Protein AF-A0A9D0KI99-F1 (afdb_monomer_lite)

Radius of gyration: 31.95 Å; chains: 1; bounding box: 90×60×96 Å

Sequence (1037 aa):
MAAYDTEAFVSQLVASAHASVQFALSCLAPAGTGPDGQVARTLRAVSTFVDPDGCVMHWHDFGDLEGPGWAANALGGALLLARWGHYVGSQAVSDQALALCDHILDDGFVRDDGFVWPYWDLAAGRFCANYTHNNTWLCPGSLAQVGVQMLALAEFLEATDGDPLRPQRLRGAAQALGGWLQRHVPRLENGWVPRRITLTGEPHPLTPEGGADPVFDHSGDGLFLLDLWARLGTSGDACARRAASTLGDAFVAAGGFWGSLNHDTYDDHENVAYAVAFRVLRDAGARLGRAAWRDFAYRVALPAMKRFRMSQDRHGVVTRGLFWMEPSWNTAYLWENAEVAQAHLEAWLETGDVAARDVALAVLATLAHHHCGARGFLTEGVDWDNHVGQRHHVDFATYGAIRYTEPLLNNLHLVGPTLTYLEAMGAGPPQELELAHSLATLAPLPKAAPAVHHLRETPLRMLLRLYYPVIADDASFEAALDFAQQAGLDGVLLFEASYDVDPALLTLDVLEERFRRLREVVPRVRARGLEVHINVMITMGHVDDGGGYPEDFDFQFLVDEYGHSSRSTACPLDPGFLRYVSRLYHMAASCGADVVWVDDDVRFLGHDVSGMTCFCPLHLRAMSERTGRAWTREALVAALRDDEMSASLRQTWFDLQEEAMERLARTIEHAVHEVAPTQAIGLMTVGTVVHGAEGRRVDRLLRVLSGADHEPVVRPGAGFWHDWEPAAVLAKTEDVARQVAYLGDDARVVAEIENHPYTPFQKSYRLLALEMALNILAGTHDLSLNVFSGSHGFRGDDVGMGDFLLSQRPFLTALRAARAGKRRVGVGVEAREDVARTMHLAGRSLDAWKARRPWEIALARFGLPVGRLYDAPHLLNGDVVYSDRYALESMVQEGMVLTPCAVWGLLEQGWGDRLGVTDVRLAPRDVNERFTDHPLNGLHGQVVLPVRHYYGVLHPYAYALAAGTGAQVLSQWQDLGGVFRGVAAAALTLPNGARVGLLPFEIQTVSPALLQVARRDQWAALLTWVARRPLPVRVLE

Foldseek 3Di:
DPPCPDPLNLLLLLLLLLLLLLLLLVQKDAPDAPPVRDGHQAIWGVWLKAFLVNHFLVLDLRRQKAACFPSNNLLLLLQLQLLVCVQQVNPPSNSNSVRSLVCQLPVPQQDPQLHGFRIQGNVVRGTAADSNRHQFKHFLLRSLVSLVSLQSSLVVCVVRPDDNPSSVSSPVSSVSNLVQSLVQWDADPLLATFRMAGPNNHQ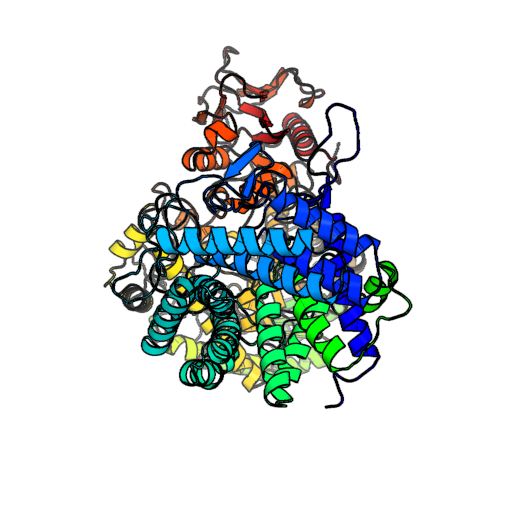DQAAPVGHGAQLGRQELSRLSNLQSLLVVVLVPPVSSLVSNVSNLVSQVVVLHRAFHNDRNDHDSHWLLSLLSQLVSLCVSCVSNVPVSSNVSNVVRSLVSSVVQADCDQAQQALRHLFGATDDLGGWGFQLSLLSQLQSLLVCCVVPVPVVSNVSSSSSSSSQLLQFDDLSSFGAGTWFRQQSVHQLQADVSFSTAGGRMGRSSGRSNSNSVSSSSVCVVVVPGDDPDSDSVVSCVSSVPRDRTDPLLPLPDQDFAAEEEEAFQQQLVDPVLVVVVLVLCVLLVGQAYEYELHDPVPAAQDDDPVSLLVSLVSLLVCQVVRVVSNHAYEYEHAHLFGAAPPPRQDCVVADAAAAAFLVGDGDSRGGFLLTPRSLVVNLSNLLSRLLSPHQEYEYHQADAQADYHDHHGDHQDPSLQVQLCVVVVHRDDSNRLQVQLQDLVRPLPPLVSSLVVLQVSLLSSLLSSQCSNCVRPVAHAYEYEHAFLLRLLLSLHQVQVSQCSNRDDNGQREYEYHHDDQFVPPLLCLLSSLVRLLQVVLSHGSSYQYEYEQHNPVQDCHGYPLVSSLVSLLSNLLSPHRYYYDHRHHNPHRRDCPCVPVSVSSSVSSVVSSVSNVVNPPDFFAFEAEADDSRLLSQFNQVSPGSSCSSPFDAVSSVCVLLQGGYGHHPHPQYEYAARSLRPDSSSVSSNLQQFYEYELNSVVNCVVVVCCVQQQWDDKAFFDLQWWKFFDPDCLLPPRHGPTADCNVVCVAFRFMATDGHPPWQKDQGIFIAGPVRDTGHGQKIWTQGPVRGIYIYHGGRGNHDDPSCRDNSNSSSVQSSRCVRSVHHTPDGDPD

pLDDT: mean 91.51, std 9.12, range [38.41, 98.75]

Structure (mmCIF, N/CA/C/O backbone):
data_AF-A0A9D0KI99-F1
#
_entry.id   AF-A0A9D0KI99-F1
#
loop_
_atom_site.group_PDB
_atom_site.id
_atom_site.type_symbol
_atom_site.label_atom_id
_atom_site.label_alt_id
_atom_site.label_comp_id
_atom_site.label_asym_id
_atom_site.label_entity_id
_atom_site.label_seq_id
_atom_site.pdbx_PDB_ins_code
_atom_site.Cartn_x
_atom_site.Cartn_y
_atom_site.Cartn_z
_atom_site.occupancy
_atom_site.B_iso_or_equiv
_atom_site.auth_seq_id
_atom_site.auth_comp_id
_atom_site.auth_asym_id
_atom_site.auth_atom_id
_atom_site.pdbx_PDB_model_num
ATOM 1 N N . MET A 1 1 ? -35.752 -10.781 1.671 1.00 41.41 1 MET A N 1
ATOM 2 C CA . MET A 1 1 ? -36.297 -11.646 2.744 1.00 41.41 1 MET A CA 1
ATOM 3 C C . MET A 1 1 ? -35.565 -12.982 2.893 1.00 41.41 1 MET A C 1
ATOM 5 O O . MET A 1 1 ? -35.189 -13.267 4.009 1.00 41.41 1 MET A O 1
ATOM 9 N N . ALA A 1 2 ? -35.302 -13.788 1.853 1.00 52.75 2 ALA A N 1
ATOM 10 C CA . ALA A 1 2 ? -34.790 -15.161 2.058 1.00 52.75 2 ALA A CA 1
ATOM 11 C C . ALA A 1 2 ? -33.271 -15.333 2.333 1.00 52.75 2 ALA A C 1
ATOM 13 O O . ALA A 1 2 ? -32.870 -16.425 2.712 1.00 52.75 2 ALA A O 1
ATOM 14 N N . ALA A 1 3 ? -32.418 -14.317 2.133 1.00 62.88 3 ALA A N 1
ATOM 15 C CA . ALA A 1 3 ? -30.957 -14.504 2.191 1.00 62.88 3 ALA A CA 1
ATOM 16 C C . ALA A 1 3 ? -30.366 -14.509 3.616 1.00 62.88 3 ALA A C 1
ATOM 18 O O . ALA A 1 3 ? -29.435 -15.262 3.879 1.00 62.88 3 ALA A O 1
ATOM 19 N N . TYR A 1 4 ? -30.910 -13.696 4.528 1.00 71.88 4 TYR A N 1
ATOM 20 C CA . TYR A 1 4 ? -30.312 -13.454 5.848 1.00 71.88 4 TYR A CA 1
ATOM 21 C C . TYR A 1 4 ? -31.036 -14.142 7.015 1.00 71.88 4 TYR A C 1
ATOM 23 O O . TYR A 1 4 ? -30.500 -14.213 8.107 1.00 71.88 4 TYR A O 1
ATOM 31 N N . ASP A 1 5 ? -32.223 -14.710 6.801 1.00 67.38 5 ASP A N 1
ATOM 32 C CA . ASP A 1 5 ? -32.999 -15.375 7.861 1.00 67.38 5 ASP A CA 1
ATOM 33 C C . ASP A 1 5 ? -32.804 -16.911 7.824 1.00 67.38 5 ASP A C 1
ATOM 35 O O . ASP A 1 5 ? -33.739 -17.680 8.044 1.00 67.38 5 ASP A O 1
ATOM 39 N N . THR A 1 6 ? -31.595 -17.372 7.478 1.00 81.56 6 THR A N 1
ATOM 40 C CA . THR A 1 6 ? -31.244 -18.804 7.434 1.00 81.56 6 THR A CA 1
ATOM 41 C C . THR A 1 6 ? -30.417 -19.205 8.653 1.00 81.56 6 THR A C 1
ATOM 43 O O . THR A 1 6 ? -29.614 -18.421 9.154 1.00 81.56 6 THR A O 1
ATOM 46 N N . GLU A 1 7 ? -30.565 -20.451 9.107 1.00 84.31 7 GLU A N 1
ATOM 47 C CA . GLU A 1 7 ? -29.771 -21.008 10.214 1.00 84.31 7 GLU A CA 1
ATOM 48 C C . GLU A 1 7 ? -28.260 -20.922 9.935 1.00 84.31 7 GLU A C 1
ATOM 50 O O . GLU A 1 7 ? -27.482 -20.564 10.815 1.00 84.31 7 GLU A O 1
ATOM 55 N N . ALA A 1 8 ? -27.854 -21.139 8.679 1.00 86.56 8 ALA A N 1
ATOM 56 C CA . ALA A 1 8 ? -26.467 -20.998 8.242 1.00 86.56 8 ALA A CA 1
ATOM 57 C C . ALA A 1 8 ? -25.937 -19.562 8.402 1.00 86.56 8 ALA A C 1
ATOM 59 O O . ALA A 1 8 ? -24.809 -19.369 8.849 1.00 86.56 8 ALA A O 1
ATOM 60 N N . PHE A 1 9 ? -26.751 -18.551 8.080 1.00 90.19 9 PHE A N 1
ATOM 61 C CA . PHE A 1 9 ? -26.357 -17.152 8.234 1.00 90.19 9 PHE A CA 1
ATOM 62 C C . PHE A 1 9 ? -26.218 -16.753 9.707 1.00 90.19 9 PHE A C 1
ATOM 64 O O . PHE A 1 9 ? -25.232 -16.129 10.091 1.00 90.19 9 PHE A O 1
ATOM 71 N N . VAL A 1 10 ? -27.165 -17.171 10.552 1.00 91.12 10 VAL A N 1
ATOM 72 C CA . VAL A 1 10 ? -27.075 -16.969 12.007 1.00 91.12 10 VAL A CA 1
ATOM 73 C C . VAL A 1 10 ? -25.814 -17.638 12.562 1.00 91.12 10 VAL A C 1
ATOM 75 O O . VAL A 1 10 ? -25.076 -17.012 13.321 1.00 91.12 10 VAL A O 1
ATOM 78 N N . SER A 1 11 ? -25.515 -18.867 12.125 1.00 91.06 11 SER A N 1
ATOM 79 C CA . SER A 1 11 ? -24.289 -19.581 12.497 1.00 91.06 11 SER A CA 1
ATOM 80 C C . SER A 1 11 ? -23.024 -18.821 12.085 1.00 91.06 11 SER A C 1
ATOM 82 O O . SER A 1 11 ? -22.079 -18.750 12.867 1.00 91.06 11 SER A O 1
ATOM 84 N N . GLN A 1 12 ? -23.003 -18.213 10.894 1.00 93.75 12 GLN A N 1
ATOM 85 C CA . GLN A 1 12 ? -21.885 -17.385 10.428 1.00 93.75 12 GLN A CA 1
ATOM 86 C C . GLN A 1 12 ? -21.680 -16.146 11.312 1.00 93.75 12 GLN A C 1
ATOM 88 O O . GLN A 1 12 ? -20.547 -15.858 11.701 1.00 93.75 12 GLN A O 1
ATOM 93 N N . LEU A 1 13 ? -22.756 -15.424 11.649 1.00 95.25 13 LEU A N 1
ATOM 94 C CA . LEU A 1 13 ? -22.675 -14.242 12.513 1.00 95.25 13 LEU A CA 1
ATOM 95 C C . LEU A 1 13 ? -22.155 -14.595 13.908 1.00 95.25 13 LEU A C 1
ATOM 97 O O . LEU A 1 13 ? -21.261 -13.924 14.426 1.00 95.25 13 LEU A O 1
ATOM 101 N N . VAL A 1 14 ? -22.677 -15.676 14.496 1.00 95.50 14 VAL A N 1
ATOM 102 C CA . VAL A 1 14 ? -22.216 -16.151 15.804 1.00 95.50 14 VAL A CA 1
ATOM 103 C C . VAL A 1 14 ? -20.756 -16.591 15.739 1.00 95.50 14 VAL A C 1
ATOM 105 O O . VAL A 1 14 ? -19.986 -16.229 16.625 1.00 95.50 14 VAL A O 1
ATOM 108 N N . ALA A 1 15 ? -20.347 -17.315 14.693 1.00 95.88 15 ALA A N 1
ATOM 109 C CA . ALA A 1 15 ? -18.960 -17.734 14.509 1.00 95.88 15 ALA A CA 1
ATOM 110 C C . ALA A 1 15 ? -18.000 -16.536 14.432 1.00 95.88 15 ALA A C 1
ATOM 112 O O . ALA A 1 15 ? -16.971 -16.547 15.106 1.00 95.88 15 ALA A O 1
ATOM 113 N N . SER A 1 16 ? -18.356 -15.500 13.665 1.00 97.50 16 SER A N 1
ATOM 114 C CA . SER A 1 16 ? -17.561 -14.273 13.526 1.00 97.50 16 SER A CA 1
ATOM 115 C C . SER A 1 16 ? -17.423 -13.532 14.859 1.00 97.50 16 SER A C 1
ATOM 117 O O . SER A 1 16 ? -16.309 -13.325 15.340 1.00 97.50 16 SER A O 1
ATOM 119 N N . ALA A 1 17 ? -18.542 -13.241 15.532 1.00 97.75 17 ALA A N 1
ATOM 120 C CA . ALA A 1 17 ? -18.521 -12.584 16.838 1.00 97.75 17 ALA A CA 1
ATOM 121 C C . ALA A 1 17 ? -17.759 -13.407 17.894 1.00 97.75 17 ALA A C 1
ATOM 123 O O . ALA A 1 17 ? -16.964 -12.857 18.656 1.00 97.75 17 ALA A O 1
ATOM 124 N N . HIS A 1 18 ? -17.941 -14.732 17.913 1.00 97.50 18 HIS A N 1
ATOM 125 C CA . HIS A 1 18 ? -17.237 -15.605 18.848 1.00 97.50 18 HIS A CA 1
ATOM 126 C C . HIS A 1 18 ? -15.724 -15.627 18.596 1.00 97.50 18 HIS A C 1
ATOM 128 O O . HIS A 1 18 ? -14.952 -15.541 19.549 1.00 97.50 18 HIS A O 1
ATOM 134 N N . ALA A 1 19 ? -15.287 -15.726 17.336 1.00 97.69 19 ALA A N 1
ATOM 135 C CA . ALA A 1 19 ? -13.868 -15.709 16.983 1.00 97.69 19 ALA A CA 1
ATOM 136 C C . ALA A 1 19 ? -13.196 -14.400 17.428 1.00 97.69 19 ALA A C 1
ATOM 138 O O . ALA A 1 19 ? -12.150 -14.441 18.077 1.00 97.69 19 ALA A O 1
ATOM 139 N N . SER A 1 20 ? -13.857 -13.264 17.187 1.00 98.25 20 SER A N 1
ATOM 140 C CA . SER A 1 20 ? -13.411 -11.951 17.659 1.00 98.25 20 SER A CA 1
ATOM 141 C C . SER A 1 20 ? -13.295 -11.867 19.180 1.00 98.25 20 SER A C 1
ATOM 143 O O . SER A 1 20 ? -12.293 -11.367 19.693 1.00 98.25 20 SER A O 1
ATOM 145 N N . VAL A 1 21 ? -14.282 -12.386 19.919 1.00 98.38 21 VAL A N 1
ATOM 146 C CA . VAL A 1 21 ? -14.247 -12.430 21.391 1.00 98.38 21 VAL A CA 1
ATOM 147 C C . VAL A 1 21 ? -13.056 -13.243 21.892 1.00 98.38 21 VAL A C 1
ATOM 149 O O . VAL A 1 21 ? -12.339 -12.786 22.781 1.00 98.38 21 VAL A O 1
ATOM 152 N N . GLN A 1 22 ? -12.814 -14.424 21.319 1.00 97.88 22 GLN A N 1
ATOM 153 C CA . GLN A 1 22 ? -11.682 -15.263 21.720 1.00 97.88 22 GLN A CA 1
ATOM 154 C C . GLN A 1 22 ? -10.341 -14.586 21.432 1.00 97.88 22 GLN A C 1
ATOM 156 O O . GLN A 1 22 ? -9.446 -14.636 22.277 1.00 97.88 22 GLN A O 1
ATOM 161 N N . PHE A 1 23 ? -10.212 -13.904 20.289 1.00 98.38 23 PHE A N 1
ATOM 162 C CA . PHE A 1 23 ? -9.008 -13.139 19.980 1.00 98.38 23 PHE A CA 1
ATOM 163 C C . PHE A 1 23 ? -8.761 -12.042 21.020 1.00 98.38 23 PHE A C 1
ATOM 165 O O . PHE A 1 23 ? -7.683 -12.004 21.615 1.00 98.38 23 PHE A O 1
ATOM 172 N N . ALA A 1 24 ? -9.783 -11.226 21.309 1.00 98.12 24 ALA A N 1
ATOM 173 C CA . ALA A 1 24 ? -9.705 -10.136 22.277 1.00 98.12 24 ALA A CA 1
ATOM 174 C C . ALA A 1 24 ? -9.298 -10.625 23.677 1.00 98.12 24 ALA A C 1
ATOM 176 O O . ALA A 1 24 ? -8.390 -10.060 24.285 1.00 98.12 24 ALA A O 1
ATOM 177 N N . LEU A 1 25 ? -9.906 -11.715 24.163 1.00 97.88 25 LEU A N 1
ATOM 178 C CA . LEU A 1 25 ? -9.544 -12.340 25.444 1.00 97.88 25 LEU A CA 1
ATOM 179 C C . LEU A 1 25 ? -8.091 -12.831 25.453 1.00 97.88 25 LEU A C 1
ATOM 181 O O . LEU A 1 25 ? -7.395 -12.716 26.459 1.00 97.88 25 LEU A O 1
ATOM 185 N N . SER A 1 26 ? -7.609 -13.341 24.319 1.00 96.81 26 SER A N 1
ATOM 186 C CA . SER A 1 26 ? -6.235 -13.827 24.173 1.00 96.81 26 SER A CA 1
ATOM 187 C C . SER A 1 26 ? -5.174 -12.714 24.167 1.00 96.81 26 SER A C 1
ATOM 189 O O . SER A 1 26 ? -3.981 -13.007 24.291 1.00 96.81 26 SER A O 1
ATOM 191 N N . CYS A 1 27 ? -5.620 -11.460 24.052 1.00 97.38 27 CYS A N 1
ATOM 192 C CA . CYS A 1 27 ? -4.831 -10.233 24.127 1.00 97.38 27 CYS A CA 1
ATOM 193 C C . CYS A 1 27 ? -4.985 -9.518 25.482 1.00 97.38 27 CYS A C 1
ATOM 195 O O . CYS A 1 27 ? -4.596 -8.357 25.608 1.00 97.38 27 CYS A O 1
ATOM 197 N N . LEU A 1 28 ? -5.543 -10.178 26.502 1.00 96.56 28 LEU A N 1
ATOM 198 C CA . LEU A 1 28 ? -5.566 -9.664 27.870 1.00 96.56 28 LEU A CA 1
ATOM 199 C C . LEU A 1 28 ? -4.416 -10.249 28.697 1.00 96.56 28 LEU A C 1
ATOM 201 O O . LEU A 1 28 ? -4.047 -11.416 28.559 1.00 96.56 28 LEU A O 1
ATOM 205 N N . ALA A 1 29 ? -3.868 -9.440 29.598 1.00 93.69 29 ALA A N 1
ATOM 206 C CA . ALA A 1 29 ? -2.840 -9.838 30.549 1.00 93.69 29 ALA A CA 1
ATOM 207 C C . ALA A 1 29 ? -3.132 -9.287 31.956 1.00 93.69 29 ALA A C 1
ATOM 209 O O . ALA A 1 29 ? -3.818 -8.274 32.095 1.00 93.69 29 ALA A O 1
ATOM 210 N N . PRO A 1 30 ? -2.603 -9.915 33.022 1.00 91.69 30 PRO A N 1
ATOM 211 C CA . PRO A 1 30 ? -2.730 -9.391 34.380 1.00 91.69 30 PRO A CA 1
ATOM 212 C C . PRO A 1 30 ? -2.085 -8.000 34.516 1.00 91.69 30 PRO A C 1
ATOM 214 O O . PRO A 1 30 ? -0.952 -7.797 34.074 1.00 91.69 30 PRO A O 1
ATOM 217 N N . ALA A 1 31 ? -2.764 -7.052 35.172 1.00 82.25 31 ALA A N 1
ATOM 218 C CA . ALA A 1 31 ? -2.294 -5.662 35.287 1.00 82.25 31 ALA A CA 1
ATOM 219 C C . ALA A 1 31 ? -1.150 -5.437 36.313 1.00 82.25 31 ALA A C 1
ATOM 221 O O . ALA A 1 31 ? -0.712 -4.307 36.524 1.00 82.25 31 ALA A O 1
ATOM 222 N N . GLY A 1 32 ? -0.597 -6.502 36.913 1.00 67.94 32 GLY A N 1
ATOM 223 C CA . GLY A 1 32 ? 0.569 -6.447 37.806 1.00 67.94 32 GLY A CA 1
ATOM 224 C C . GLY A 1 32 ? 0.960 -7.802 38.419 1.00 67.94 32 GLY A C 1
ATOM 225 O O . GLY A 1 32 ? 0.302 -8.817 38.201 1.00 67.94 32 GLY A O 1
ATOM 226 N N . THR A 1 33 ? 2.030 -7.824 39.222 1.00 50.00 33 THR A N 1
ATOM 227 C CA . THR A 1 33 ? 2.360 -8.919 40.157 1.00 50.00 33 THR A CA 1
ATOM 228 C C . THR A 1 33 ? 2.338 -8.358 41.572 1.00 50.00 33 THR A C 1
ATOM 230 O O . THR A 1 33 ? 3.091 -7.427 41.863 1.00 50.00 33 THR A O 1
ATOM 233 N N . GLY A 1 34 ? 1.495 -8.895 42.458 1.00 44.31 34 GLY A N 1
ATOM 234 C CA . GLY A 1 34 ? 1.513 -8.483 43.861 1.00 44.31 34 GLY A CA 1
ATOM 235 C C . GLY A 1 34 ? 2.890 -8.748 44.497 1.00 44.31 34 GLY A C 1
ATOM 236 O O . GLY A 1 34 ? 3.564 -9.696 44.083 1.00 44.31 34 GLY A O 1
ATOM 237 N N . PRO A 1 35 ? 3.312 -7.973 45.516 1.00 38.41 35 PRO A N 1
ATOM 238 C CA . PRO A 1 35 ? 4.598 -8.163 46.201 1.00 38.41 35 PRO A CA 1
ATOM 239 C C . PRO A 1 35 ? 4.802 -9.574 46.792 1.00 38.41 35 PRO A C 1
ATOM 241 O O . PRO A 1 35 ? 5.939 -9.969 47.031 1.00 38.41 35 PRO A O 1
ATOM 244 N N . ASP A 1 36 ? 3.725 -10.356 46.936 1.00 45.22 36 ASP A N 1
ATOM 245 C CA . ASP A 1 36 ? 3.725 -11.719 47.483 1.00 45.22 36 ASP A CA 1
ATOM 246 C C . ASP A 1 36 ? 3.518 -12.828 46.424 1.00 45.22 36 ASP A C 1
ATOM 248 O O . ASP A 1 36 ? 3.255 -13.979 46.772 1.00 45.22 36 ASP A O 1
ATOM 252 N N . GLY A 1 37 ? 3.579 -12.511 45.124 1.00 43.31 37 GLY A N 1
ATOM 253 C CA . GLY A 1 37 ? 3.364 -13.500 44.056 1.00 43.31 37 GLY A CA 1
ATOM 254 C C . GLY A 1 37 ? 1.913 -13.990 43.910 1.00 43.31 37 GLY A C 1
ATOM 255 O O . GLY A 1 37 ? 1.679 -15.022 43.282 1.00 43.31 37 GLY A O 1
ATOM 256 N N . GLN A 1 38 ? 0.928 -13.272 44.467 1.00 46.31 38 GLN A N 1
ATOM 257 C CA . GLN A 1 38 ? -0.490 -13.512 44.172 1.00 46.31 38 GLN A CA 1
ATOM 258 C C . GLN A 1 38 ? -0.848 -13.002 42.767 1.00 46.31 38 GLN A C 1
ATOM 260 O O . GLN A 1 38 ? -0.420 -11.919 42.363 1.00 46.31 38 GLN A O 1
ATOM 265 N N . VAL A 1 39 ? -1.648 -13.795 42.045 1.00 50.62 39 VAL A N 1
ATOM 266 C CA . VAL A 1 39 ? -2.226 -13.464 40.730 1.00 50.62 39 VAL A CA 1
ATOM 267 C C . VAL A 1 39 ? -2.966 -12.123 40.827 1.00 50.62 39 VAL A C 1
ATOM 269 O O . VAL A 1 39 ? -3.750 -11.933 41.760 1.00 50.62 39 VAL A O 1
ATOM 272 N N . ALA A 1 40 ? -2.708 -11.184 39.909 1.00 59.91 40 ALA A N 1
ATOM 273 C CA . ALA A 1 40 ? -3.422 -9.906 39.901 1.00 59.91 40 ALA A CA 1
ATOM 274 C C . ALA A 1 40 ? -4.929 -10.112 39.708 1.00 59.91 40 ALA A C 1
ATOM 276 O O . ALA A 1 40 ? -5.361 -10.998 38.973 1.00 59.91 40 ALA A O 1
ATOM 277 N N . ARG A 1 41 ? -5.719 -9.295 40.413 1.00 78.00 41 ARG A N 1
ATOM 278 C CA . ARG A 1 41 ? -7.189 -9.351 40.400 1.00 78.00 41 ARG A CA 1
ATOM 279 C C . ARG A 1 41 ? -7.806 -8.694 39.160 1.00 78.00 41 ARG A C 1
ATOM 281 O O . ARG A 1 41 ? -8.958 -8.977 38.863 1.00 78.00 41 ARG A O 1
ATOM 288 N N . THR A 1 42 ? -7.053 -7.846 38.461 1.00 90.38 42 THR A N 1
ATOM 289 C CA . THR A 1 42 ? -7.487 -7.065 37.295 1.00 90.38 42 THR A CA 1
ATOM 290 C C . THR A 1 42 ? -6.768 -7.518 36.020 1.00 90.38 42 THR A C 1
ATOM 292 O O . THR A 1 42 ? -5.645 -8.041 36.063 1.00 90.38 42 THR A O 1
ATOM 295 N N . LEU A 1 43 ? -7.428 -7.326 34.875 1.00 95.38 43 LEU A N 1
ATOM 296 C CA . LEU A 1 43 ? -6.891 -7.606 33.541 1.00 95.38 43 LEU A CA 1
ATOM 297 C C . LEU A 1 43 ? -6.786 -6.314 32.736 1.00 95.38 43 LEU A C 1
ATOM 299 O O . LEU A 1 43 ? -7.639 -5.445 32.845 1.00 95.38 43 LEU A O 1
ATOM 303 N N . ARG A 1 44 ? -5.776 -6.222 31.880 1.00 94.94 44 ARG A N 1
ATOM 304 C CA . ARG A 1 44 ? -5.592 -5.125 30.925 1.00 94.94 44 ARG A CA 1
ATOM 305 C C . ARG A 1 44 ? -5.296 -5.668 29.538 1.00 94.94 44 ARG A C 1
ATOM 307 O O . ARG A 1 44 ? -4.905 -6.828 29.408 1.00 94.94 44 ARG A O 1
ATOM 314 N N . ALA A 1 45 ? -5.435 -4.838 28.512 1.00 96.00 45 ALA A N 1
ATOM 315 C CA . ALA A 1 45 ? -4.935 -5.190 27.188 1.00 96.00 45 ALA A CA 1
ATOM 316 C C . ALA A 1 45 ? -3.401 -5.329 27.215 1.00 96.00 45 ALA A C 1
ATOM 318 O O . ALA A 1 45 ? -2.713 -4.577 27.905 1.00 96.00 45 ALA A O 1
ATOM 319 N N . VAL A 1 46 ? -2.854 -6.285 26.458 1.00 95.19 46 VAL A N 1
ATOM 320 C CA . VAL A 1 46 ? -1.397 -6.373 26.232 1.00 95.19 46 VAL A CA 1
ATOM 321 C C . VAL A 1 46 ? -0.870 -5.172 25.450 1.00 95.19 46 VAL A C 1
ATOM 323 O O . VAL A 1 46 ? 0.309 -4.854 25.558 1.00 95.19 46 VAL A O 1
ATOM 326 N N . SER A 1 47 ? -1.739 -4.555 24.648 1.00 95.75 47 SER A N 1
ATOM 327 C CA . SER A 1 47 ? -1.497 -3.391 23.803 1.00 95.75 47 SER A CA 1
ATOM 328 C C . SER A 1 47 ? -2.818 -2.942 23.171 1.00 95.75 47 SER A C 1
ATOM 330 O O . SER A 1 47 ? -3.737 -3.754 23.013 1.00 95.75 47 SER A O 1
ATOM 332 N N . THR A 1 48 ? -2.895 -1.675 22.770 1.00 95.81 48 THR A N 1
ATOM 333 C CA . THR A 1 48 ? -3.972 -1.162 21.924 1.00 95.81 48 THR A CA 1
ATOM 334 C C . THR A 1 48 ? -3.872 -1.679 20.492 1.00 95.81 48 THR A C 1
ATOM 336 O O . THR A 1 48 ? -4.919 -1.846 19.901 1.00 95.81 48 THR A O 1
ATOM 339 N N . PHE A 1 49 ? -2.692 -2.003 19.942 1.00 95.31 49 PHE A N 1
ATOM 340 C CA . PHE A 1 49 ? -2.539 -2.550 18.581 1.00 95.31 49 PHE A CA 1
ATOM 341 C C . PHE A 1 49 ? -1.685 -3.817 18.546 1.00 95.31 49 PHE A C 1
ATOM 343 O O . PHE A 1 49 ? -0.533 -3.833 18.989 1.00 95.31 49 PHE A O 1
ATOM 350 N N . VAL A 1 50 ? -2.224 -4.869 17.932 1.00 95.31 50 VAL A N 1
ATOM 351 C CA . VAL A 1 50 ? -1.557 -6.171 17.804 1.00 95.31 50 VAL A CA 1
ATOM 352 C C . VAL A 1 50 ? -1.669 -6.750 16.393 1.00 95.31 50 VAL A C 1
ATOM 354 O O . VAL A 1 50 ? -2.588 -6.404 15.655 1.00 95.31 50 VAL A O 1
ATOM 357 N N . ASP A 1 51 ? -0.761 -7.656 16.027 1.00 93.00 51 ASP A N 1
ATOM 358 C CA . ASP A 1 51 ? -0.834 -8.453 14.787 1.00 93.00 51 ASP A CA 1
ATOM 359 C C . ASP A 1 51 ? -1.743 -9.701 14.929 1.00 93.00 51 ASP A C 1
ATOM 361 O O . ASP A 1 51 ? -2.303 -9.936 16.006 1.00 93.00 51 ASP A O 1
ATOM 365 N N . PRO A 1 52 ? -1.906 -10.545 13.881 1.00 93.25 52 PRO A N 1
ATOM 366 C CA . PRO A 1 52 ? -2.721 -11.762 13.944 1.00 93.25 52 PRO A CA 1
ATOM 367 C C . PRO A 1 52 ? -2.274 -12.792 14.981 1.00 93.25 52 PRO A C 1
ATOM 369 O O . PRO A 1 52 ? -3.072 -13.641 15.392 1.00 93.25 52 PRO A O 1
ATOM 372 N N . ASP A 1 53 ? -1.020 -12.715 15.423 1.00 91.25 53 ASP A N 1
ATOM 373 C CA . ASP A 1 53 ? -0.469 -13.568 16.467 1.00 91.25 53 ASP A CA 1
ATOM 374 C C . ASP A 1 53 ? -0.615 -12.940 17.858 1.00 91.25 53 ASP A C 1
ATOM 376 O O . ASP A 1 53 ? -0.225 -13.563 18.845 1.00 91.25 53 ASP A O 1
ATOM 380 N N . GLY A 1 54 ? -1.230 -11.760 17.978 1.00 91.44 54 GLY A N 1
ATOM 381 C CA . GLY A 1 54 ? -1.421 -11.042 19.237 1.00 91.44 54 GLY A CA 1
ATOM 382 C C . GLY A 1 54 ? -0.141 -10.388 19.768 1.00 91.44 54 GLY A C 1
ATOM 383 O O . GLY A 1 54 ? -0.078 -10.073 20.959 1.00 91.44 54 GLY A O 1
ATOM 384 N N . CYS A 1 55 ? 0.884 -10.220 18.928 1.00 91.31 55 CYS A N 1
ATOM 385 C CA . CYS A 1 55 ? 2.113 -9.518 19.285 1.00 91.31 55 CYS A CA 1
ATOM 386 C C . CYS A 1 55 ? 1.911 -8.005 19.183 1.00 91.31 55 CYS A C 1
ATOM 388 O O . CYS A 1 55 ? 1.226 -7.522 18.287 1.00 91.31 55 CYS A O 1
ATOM 390 N N . VAL A 1 56 ? 2.537 -7.256 20.090 1.00 91.38 56 VAL A N 1
ATOM 391 C CA . VAL A 1 56 ? 2.420 -5.794 20.169 1.00 91.38 56 VAL A CA 1
ATOM 392 C C . VAL A 1 56 ? 3.036 -5.114 18.944 1.00 91.38 56 VAL A C 1
ATOM 394 O O . VAL A 1 56 ? 4.185 -5.381 18.589 1.00 91.38 56 VAL A O 1
ATOM 397 N N . MET A 1 57 ? 2.299 -4.185 18.331 1.00 88.50 57 MET A N 1
ATOM 398 C CA . MET A 1 57 ? 2.784 -3.341 17.236 1.00 88.50 57 MET A CA 1
ATOM 399 C C . MET A 1 57 ? 3.506 -2.101 17.776 1.00 88.50 57 MET A C 1
ATOM 401 O O . MET A 1 57 ? 3.023 -0.986 17.629 1.00 88.50 57 MET A O 1
ATOM 405 N N . HIS A 1 58 ? 4.689 -2.274 18.376 1.00 84.81 58 HIS A N 1
ATOM 406 C CA . HIS A 1 58 ? 5.463 -1.191 19.019 1.00 84.81 58 HIS A CA 1
ATOM 407 C C . HIS A 1 58 ? 5.809 0.004 18.104 1.00 84.81 58 HIS A C 1
ATOM 409 O O . HIS A 1 58 ? 6.310 1.019 18.568 1.00 84.81 58 HIS A O 1
ATOM 415 N N . TRP A 1 59 ? 5.658 -0.148 16.787 1.00 80.75 59 TRP A N 1
ATOM 416 C CA . TRP A 1 59 ? 5.897 0.910 15.802 1.00 80.75 59 TRP A CA 1
ATOM 417 C C . TRP A 1 59 ? 4.683 1.826 15.595 1.00 80.75 59 TRP A C 1
ATOM 419 O O . TRP A 1 59 ? 4.829 2.897 15.014 1.00 80.75 59 TRP A O 1
ATOM 429 N N . HIS A 1 60 ? 3.496 1.388 16.016 1.00 87.69 60 HIS A N 1
ATOM 430 C CA . HIS A 1 60 ? 2.259 2.149 15.926 1.00 87.69 60 HIS A CA 1
ATOM 431 C C . HIS A 1 60 ? 2.177 3.134 17.098 1.00 87.69 60 HIS A C 1
ATOM 433 O O . HIS A 1 60 ? 2.562 2.772 18.209 1.00 87.69 60 HIS A O 1
ATOM 439 N N . ASP A 1 61 ? 1.608 4.329 16.903 1.00 86.69 61 ASP A N 1
ATOM 440 C CA . ASP A 1 61 ? 1.508 5.348 17.972 1.00 86.69 61 ASP A CA 1
ATOM 441 C C . ASP A 1 61 ? 0.688 4.875 19.183 1.00 86.69 61 ASP A C 1
ATOM 443 O O . ASP A 1 61 ? 0.807 5.389 20.285 1.00 86.69 61 ASP A O 1
ATOM 447 N N . PHE A 1 62 ? -0.144 3.858 18.989 1.00 91.06 62 PHE A N 1
ATOM 448 C CA . PHE A 1 62 ? -0.918 3.217 20.050 1.00 91.06 62 PHE A CA 1
ATOM 449 C C . PHE A 1 62 ? -0.303 1.913 20.564 1.00 91.06 62 PHE A C 1
ATOM 451 O O . PHE A 1 62 ? -0.814 1.326 21.516 1.00 91.06 62 PHE A O 1
ATOM 458 N N . GLY A 1 63 ? 0.770 1.424 19.941 1.00 88.19 63 GLY A N 1
ATOM 459 C CA . GLY A 1 63 ? 1.341 0.107 20.207 1.00 88.19 63 GLY A CA 1
ATOM 460 C C . GLY A 1 63 ? 1.675 -0.112 21.679 1.00 88.19 63 GLY A C 1
ATOM 461 O O . GLY A 1 63 ? 1.310 -1.132 22.252 1.00 88.19 63 GLY A O 1
ATOM 462 N N . ASP A 1 64 ? 2.292 0.865 22.333 1.00 92.50 64 ASP A N 1
ATOM 463 C CA . ASP A 1 64 ? 2.661 0.749 23.749 1.00 92.50 64 ASP A CA 1
ATOM 464 C C . ASP A 1 64 ? 1.602 1.313 24.712 1.00 92.50 64 ASP A C 1
ATOM 466 O O . ASP A 1 64 ? 1.869 1.468 25.903 1.00 92.50 64 ASP A O 1
ATOM 470 N N . LEU A 1 65 ? 0.396 1.619 24.228 1.00 96.50 65 LEU A N 1
ATOM 471 C CA . LEU A 1 65 ? -0.687 2.166 25.044 1.00 96.50 65 LEU A CA 1
ATOM 472 C C . LEU A 1 65 ? -1.719 1.102 25.405 1.00 96.50 65 LEU A C 1
ATOM 474 O O . LEU A 1 65 ? -1.990 0.179 24.640 1.00 96.50 65 LEU A O 1
ATOM 478 N N . GLU A 1 66 ? -2.358 1.281 26.552 1.00 96.88 66 GLU A N 1
ATOM 479 C CA . GLU A 1 66 ? -3.606 0.619 26.936 1.00 96.88 66 GLU A CA 1
ATOM 480 C C . GLU A 1 66 ? -4.492 1.599 27.715 1.00 96.88 66 GLU A C 1
ATOM 482 O O . GLU A 1 66 ? -4.023 2.655 28.139 1.00 96.88 66 GLU A O 1
ATOM 487 N N . GLY A 1 67 ? -5.779 1.295 27.869 1.00 97.25 67 GLY A N 1
ATOM 488 C CA . GLY A 1 67 ? -6.680 2.084 28.705 1.00 97.25 67 GLY A CA 1
ATOM 489 C C . GLY A 1 67 ? -8.071 2.273 28.103 1.00 97.25 67 GLY A C 1
ATOM 490 O O . GLY A 1 67 ? -8.458 1.579 27.159 1.00 97.25 67 GLY A O 1
ATOM 491 N N . PRO A 1 68 ? -8.875 3.195 28.658 1.00 97.50 68 PRO A N 1
ATOM 492 C CA . PRO A 1 68 ? -10.245 3.407 28.213 1.00 97.50 68 PRO A CA 1
ATOM 493 C C . PRO A 1 68 ? -10.379 4.412 27.059 1.00 97.50 68 PRO A C 1
ATOM 495 O O . PRO A 1 68 ? -11.487 4.582 26.565 1.00 97.50 68 PRO A O 1
ATOM 498 N N . GLY A 1 69 ? -9.305 5.101 26.661 1.00 95.06 69 GLY A N 1
ATOM 499 C CA . GLY A 1 69 ? -9.317 6.158 25.647 1.00 95.06 69 GLY A CA 1
ATOM 500 C C . GLY A 1 69 ? -9.692 5.703 24.230 1.00 95.06 69 GLY A C 1
ATOM 501 O O . GLY A 1 69 ? -10.013 4.540 23.985 1.00 95.06 69 GLY A O 1
ATOM 502 N N . TRP A 1 70 ? -9.639 6.648 23.286 1.00 93.38 70 TRP A N 1
ATOM 503 C CA . TRP A 1 70 ? -9.858 6.387 21.857 1.00 93.38 70 TRP A CA 1
ATOM 504 C C . TRP A 1 70 ? -8.902 5.290 21.345 1.00 93.38 70 TRP A C 1
ATOM 506 O O . TRP A 1 70 ? -7.771 5.202 21.813 1.00 93.38 70 TRP A O 1
ATOM 516 N N . ALA A 1 71 ? -9.376 4.419 20.448 1.00 90.38 71 ALA A N 1
ATOM 517 C CA . ALA A 1 71 ? -8.713 3.189 19.973 1.00 90.38 71 ALA A CA 1
ATOM 518 C C . ALA A 1 71 ? -8.418 2.096 21.038 1.00 90.38 71 ALA A C 1
ATOM 520 O O . ALA A 1 71 ? -8.586 0.913 20.754 1.00 90.38 71 ALA A O 1
ATOM 521 N N . ALA A 1 72 ? -8.080 2.447 22.287 1.00 93.44 72 ALA A N 1
ATOM 522 C CA . ALA A 1 72 ? -7.781 1.493 23.369 1.00 93.44 72 ALA A CA 1
ATOM 523 C C . ALA A 1 72 ? -9.037 0.806 23.942 1.00 93.44 72 ALA A C 1
ATOM 525 O O . ALA A 1 72 ? -9.077 -0.414 24.107 1.00 93.44 72 ALA A O 1
ATOM 526 N N . ASN A 1 73 ? -10.092 1.589 24.191 1.00 96.38 73 ASN A N 1
ATOM 527 C CA . ASN A 1 73 ? -11.471 1.135 24.393 1.00 96.38 73 ASN A CA 1
ATOM 528 C C . ASN A 1 73 ? -11.709 0.059 25.483 1.00 96.38 73 ASN A C 1
ATOM 530 O O . ASN A 1 73 ? -12.615 -0.766 25.349 1.00 96.38 73 ASN A O 1
ATOM 534 N N . ALA A 1 74 ? -10.955 0.058 26.591 1.00 97.75 74 ALA A N 1
ATOM 535 C CA . ALA A 1 74 ? -11.080 -0.968 27.638 1.00 97.75 74 ALA A CA 1
ATOM 536 C C . ALA A 1 74 ? -12.508 -1.152 28.194 1.00 97.75 74 ALA A C 1
ATOM 538 O O . ALA A 1 74 ? -12.964 -2.282 28.375 1.00 97.75 74 ALA A O 1
ATOM 539 N N . LEU A 1 75 ? -13.247 -0.061 28.435 1.00 97.69 75 LEU A N 1
ATOM 540 C CA . LEU A 1 75 ? -14.616 -0.134 28.968 1.00 97.69 75 LEU A CA 1
ATOM 541 C C . LEU A 1 75 ? -15.651 -0.560 27.923 1.00 97.69 75 LEU A C 1
ATOM 543 O O . LEU A 1 75 ? -16.564 -1.322 28.248 1.00 97.69 75 LEU A O 1
ATOM 547 N N . GLY A 1 76 ? -15.499 -0.124 26.672 1.00 97.56 76 GLY A N 1
ATOM 548 C CA . GLY A 1 76 ? -16.297 -0.622 25.554 1.00 97.56 76 GLY A CA 1
ATOM 549 C C . GLY A 1 76 ? -16.082 -2.119 25.341 1.00 97.56 76 GLY A C 1
ATOM 550 O O . GLY A 1 76 ? -17.051 -2.872 25.236 1.00 97.56 76 GLY A O 1
ATOM 551 N N . GLY A 1 77 ? -14.825 -2.567 25.388 1.00 98.06 77 GLY A N 1
ATOM 552 C CA . GLY A 1 77 ? -14.467 -3.980 25.334 1.00 98.06 77 GLY A CA 1
ATOM 553 C C . GLY A 1 77 ? -15.067 -4.783 26.489 1.00 98.06 77 GLY A C 1
ATOM 554 O O . GLY A 1 77 ? -15.708 -5.806 26.251 1.00 98.06 77 GLY A O 1
ATOM 555 N N . ALA A 1 78 ? -14.959 -4.289 27.727 1.00 98.31 78 ALA A N 1
ATOM 556 C CA . ALA A 1 78 ? -15.585 -4.914 28.894 1.00 98.31 78 ALA A CA 1
ATOM 557 C C . ALA A 1 78 ? -17.110 -5.050 28.733 1.00 98.31 78 ALA A C 1
ATOM 559 O O . ALA A 1 78 ? -17.668 -6.109 29.014 1.00 98.31 78 ALA A O 1
ATOM 560 N N . LEU A 1 79 ? -17.792 -4.020 28.218 1.00 98.38 79 LEU A N 1
ATOM 561 C CA . LEU A 1 79 ? -19.227 -4.077 27.931 1.00 98.38 79 LEU A CA 1
ATOM 562 C C . LEU A 1 79 ? -19.577 -5.164 26.909 1.00 98.38 79 LEU A C 1
ATOM 564 O O . LEU A 1 79 ? -20.491 -5.956 27.146 1.00 98.38 79 LEU A O 1
ATOM 568 N N . LEU A 1 80 ? -18.870 -5.214 25.780 1.00 98.56 80 LEU A N 1
ATOM 569 C CA . LEU A 1 80 ? -19.144 -6.191 24.725 1.00 98.56 80 LEU A CA 1
ATOM 570 C C . LEU A 1 80 ? -18.852 -7.624 25.183 1.00 98.56 80 LEU A C 1
ATOM 572 O O . LEU A 1 80 ? -19.670 -8.514 24.944 1.00 98.56 80 LEU A O 1
ATOM 576 N N . LEU A 1 81 ? -17.746 -7.839 25.902 1.00 98.62 81 LEU A N 1
ATOM 577 C CA . LEU A 1 81 ? -17.406 -9.137 26.487 1.00 98.62 81 LEU A CA 1
ATOM 578 C C . LEU A 1 81 ? -18.437 -9.571 27.536 1.00 98.62 81 LEU A C 1
ATOM 580 O O . LEU A 1 81 ? -18.871 -10.719 27.511 1.00 98.62 81 LEU A O 1
ATOM 584 N N . ALA A 1 82 ? -18.886 -8.670 28.416 1.00 97.69 82 ALA A N 1
ATOM 585 C CA . ALA A 1 82 ? -19.894 -8.989 29.428 1.00 97.69 82 ALA A CA 1
ATOM 586 C C . ALA A 1 82 ? -21.241 -9.375 28.792 1.00 97.69 82 ALA A C 1
ATOM 588 O O . ALA A 1 82 ? -21.836 -10.386 29.175 1.00 97.69 82 ALA A O 1
ATOM 589 N N . ARG A 1 83 ? -21.689 -8.617 27.778 1.00 97.75 83 ARG A N 1
ATOM 590 C CA . ARG A 1 83 ? -22.907 -8.927 27.012 1.00 97.75 83 ARG A CA 1
ATOM 591 C C . ARG A 1 83 ? -22.796 -10.265 26.286 1.00 97.75 83 ARG A C 1
ATOM 593 O O . ARG A 1 83 ? -23.722 -11.070 26.355 1.00 97.75 83 ARG A O 1
ATOM 600 N N . TRP A 1 84 ? -21.662 -10.524 25.636 1.00 97.75 84 TRP A N 1
ATOM 601 C CA . TRP A 1 84 ? -21.429 -11.792 24.951 1.00 97.75 84 TRP A CA 1
ATOM 602 C C . TRP A 1 84 ? -21.382 -12.968 25.926 1.00 97.75 84 TRP A C 1
ATOM 604 O O . TRP A 1 84 ? -22.072 -13.960 25.711 1.00 97.75 84 TRP A O 1
ATOM 614 N N . GLY A 1 85 ? -20.628 -12.841 27.023 1.00 96.25 85 GLY A N 1
ATOM 615 C CA . GLY A 1 85 ? -20.528 -13.845 28.083 1.00 96.25 85 GLY A CA 1
ATOM 616 C C . GLY A 1 85 ? -21.893 -14.219 28.653 1.00 96.25 85 GLY A C 1
ATOM 617 O O . GLY A 1 85 ? -22.186 -15.403 28.796 1.00 96.25 85 GLY A O 1
ATOM 618 N N . HIS A 1 86 ? -22.770 -13.234 28.867 1.00 95.56 86 HIS A N 1
ATOM 619 C CA . HIS A 1 86 ? -24.154 -13.483 29.264 1.00 95.56 86 HIS A CA 1
ATOM 620 C C . HIS A 1 86 ? -24.958 -14.210 28.178 1.00 95.56 86 HIS A C 1
ATOM 622 O O . HIS A 1 86 ? -25.598 -15.217 28.474 1.00 95.56 86 HIS A O 1
ATOM 628 N N . TYR A 1 87 ? -24.891 -13.746 26.924 1.00 95.81 87 TYR A N 1
ATOM 629 C CA . TYR A 1 87 ? -25.602 -14.355 25.795 1.00 95.81 87 TYR A CA 1
ATOM 630 C C . TYR A 1 87 ? -25.247 -15.837 25.606 1.00 95.81 87 TYR A C 1
ATOM 632 O O . TYR A 1 87 ? -26.137 -16.661 25.401 1.00 95.81 87 TYR A O 1
ATOM 640 N N . VAL A 1 88 ? -23.962 -16.192 25.727 1.00 95.00 88 VAL A N 1
ATOM 641 C CA . VAL A 1 88 ? -23.492 -17.581 25.584 1.00 95.00 88 VAL A CA 1
ATOM 642 C C . VAL A 1 88 ? -23.465 -18.378 26.894 1.00 95.00 88 VAL A C 1
ATOM 644 O O . VAL A 1 88 ? -23.090 -19.549 26.889 1.00 95.00 88 VAL A O 1
ATOM 647 N N . GLY A 1 89 ? -23.826 -17.766 28.025 1.00 93.62 89 GLY A N 1
ATOM 648 C CA . GLY A 1 89 ? -23.778 -18.402 29.346 1.00 93.62 89 GLY A CA 1
ATOM 649 C C . GLY A 1 89 ? -22.363 -18.744 29.844 1.00 93.62 89 GLY A C 1
ATOM 650 O O . GLY A 1 89 ? -22.198 -19.694 30.609 1.00 93.62 89 GLY A O 1
ATOM 651 N N . SER A 1 90 ? -21.333 -18.005 29.417 1.00 94.31 90 SER A N 1
ATOM 652 C CA . SER A 1 90 ? -19.937 -18.233 29.809 1.00 94.31 90 SER A CA 1
ATOM 653 C C . SER A 1 90 ? -19.505 -17.323 30.956 1.00 94.31 90 SER A C 1
ATOM 655 O O . SER A 1 90 ? -19.096 -16.179 30.747 1.00 94.31 90 SER A O 1
ATOM 657 N N . GLN A 1 91 ? -19.502 -17.877 32.172 1.00 93.12 91 GLN A N 1
ATOM 658 C CA . GLN A 1 91 ? -19.015 -17.176 33.365 1.00 93.12 91 GLN A CA 1
ATOM 659 C C . GLN A 1 91 ? -17.554 -16.727 33.216 1.00 93.12 91 GLN A C 1
ATOM 661 O O . GLN A 1 91 ? -17.207 -15.630 33.629 1.00 93.12 91 GLN A O 1
ATOM 666 N N . ALA A 1 92 ? -16.704 -17.531 32.568 1.00 94.50 92 ALA A N 1
ATOM 667 C CA . ALA A 1 92 ? -15.291 -17.200 32.384 1.00 94.50 92 ALA A CA 1
ATOM 668 C C . ALA A 1 92 ? -15.071 -15.953 31.508 1.00 94.50 92 ALA A C 1
ATOM 670 O O . ALA A 1 92 ? -14.112 -15.213 31.724 1.00 94.50 92 ALA A O 1
ATOM 671 N N . VAL A 1 93 ? -15.937 -15.718 30.515 1.00 95.94 93 VAL A N 1
ATOM 672 C CA . VAL A 1 93 ? -15.890 -14.497 29.693 1.00 95.94 93 VAL A CA 1
ATOM 673 C C . VAL A 1 93 ? -16.382 -13.304 30.509 1.00 95.94 93 VAL A C 1
ATOM 675 O O . VAL A 1 93 ? -15.736 -12.258 30.508 1.00 95.94 93 VAL A O 1
ATOM 678 N N . SER A 1 94 ? -17.480 -13.474 31.252 1.00 95.00 94 SER A N 1
ATOM 679 C CA . SER A 1 94 ? -18.015 -12.439 32.139 1.00 95.00 94 SER A CA 1
ATOM 680 C C . SER A 1 94 ? -17.008 -12.022 33.217 1.00 95.00 94 SER A C 1
ATOM 682 O O . SER A 1 94 ? -16.786 -10.830 33.399 1.00 95.00 94 SER A O 1
ATOM 684 N N . ASP A 1 95 ? -16.332 -12.967 33.872 1.00 94.50 95 ASP A N 1
ATOM 685 C CA . ASP A 1 95 ? -15.338 -12.678 34.913 1.00 94.50 95 ASP A CA 1
ATOM 686 C C . ASP A 1 95 ? -14.148 -11.880 34.359 1.00 94.50 95 ASP A C 1
ATOM 688 O O . ASP A 1 95 ? -13.688 -10.928 34.988 1.00 94.50 95 ASP A O 1
ATOM 692 N N . GLN A 1 96 ? -13.669 -12.218 33.156 1.00 96.62 96 GLN A N 1
ATOM 693 C CA . GLN A 1 96 ? -12.589 -11.472 32.500 1.00 96.62 96 GLN A CA 1
ATOM 694 C C . GLN A 1 96 ? -13.032 -10.069 32.069 1.00 96.62 96 GLN A C 1
ATOM 696 O O . GLN A 1 96 ? -12.271 -9.114 32.222 1.00 96.62 96 GLN A O 1
ATOM 701 N N . ALA A 1 97 ? -14.269 -9.924 31.587 1.00 97.06 97 ALA A N 1
ATOM 702 C CA . ALA A 1 97 ? -14.856 -8.624 31.277 1.00 97.06 97 ALA A CA 1
ATOM 703 C C . ALA A 1 97 ? -14.931 -7.725 32.522 1.00 97.06 97 ALA A C 1
ATOM 705 O O . ALA A 1 97 ? -14.587 -6.543 32.467 1.00 97.06 97 ALA A O 1
ATOM 706 N N . LEU A 1 98 ? -15.330 -8.296 33.663 1.00 95.19 98 LEU A N 1
ATOM 707 C CA . LEU A 1 98 ? -15.365 -7.590 34.942 1.00 95.19 98 LEU A CA 1
ATOM 708 C C . LEU A 1 98 ? -13.959 -7.242 35.439 1.00 95.19 98 LEU A C 1
ATOM 710 O O . LEU A 1 98 ? -13.756 -6.120 35.886 1.00 95.19 98 LEU A O 1
ATOM 714 N N . ALA A 1 99 ? -12.979 -8.135 35.294 1.00 95.56 99 ALA A N 1
ATOM 715 C CA . ALA A 1 99 ? -11.589 -7.849 35.653 1.00 95.56 99 ALA A CA 1
ATOM 716 C C . ALA A 1 99 ? -10.972 -6.719 34.805 1.00 95.56 99 ALA A C 1
ATOM 718 O O . ALA A 1 99 ? -10.145 -5.960 35.312 1.00 95.56 99 ALA A O 1
ATOM 719 N N . LEU A 1 100 ? -11.384 -6.591 33.537 1.00 96.81 100 LEU A N 1
ATOM 720 C CA . LEU A 1 100 ? -11.010 -5.482 32.653 1.00 96.81 100 LEU A CA 1
ATOM 721 C C . LEU A 1 100 ? -11.700 -4.166 33.041 1.00 96.81 100 LEU A C 1
ATOM 723 O O . LEU A 1 100 ? -11.084 -3.105 33.019 1.00 96.81 100 LEU A O 1
ATOM 727 N N . CYS A 1 101 ? -12.970 -4.222 33.443 1.00 96.50 101 CYS A N 1
ATOM 728 C CA . CYS A 1 101 ? -13.671 -3.068 34.010 1.00 96.50 101 CYS A CA 1
ATOM 729 C C . CYS A 1 101 ? -13.017 -2.599 35.320 1.00 96.50 101 CYS A C 1
ATOM 731 O O . CYS A 1 101 ? -12.783 -1.404 35.512 1.00 96.50 101 CYS A O 1
ATOM 733 N N . ASP A 1 102 ? -12.720 -3.539 36.217 1.00 95.12 102 ASP A N 1
ATOM 734 C CA . ASP A 1 102 ? -12.134 -3.266 37.526 1.00 95.12 102 ASP A CA 1
ATOM 735 C C . ASP A 1 102 ? -10.730 -2.656 37.377 1.00 95.12 102 ASP A C 1
ATOM 737 O O . ASP A 1 102 ? -10.390 -1.764 38.144 1.00 95.12 102 ASP A O 1
ATOM 741 N N . HIS A 1 103 ? -9.970 -3.003 36.330 1.00 95.31 103 HIS A N 1
ATOM 742 C CA . HIS A 1 103 ? -8.707 -2.333 35.996 1.00 95.31 103 HIS A CA 1
ATOM 743 C C . HIS A 1 103 ? -8.862 -0.810 35.855 1.00 95.31 103 HIS A C 1
ATOM 745 O O . HIS A 1 103 ? -8.126 -0.040 36.471 1.00 95.31 103 HIS A O 1
ATOM 751 N N . ILE A 1 104 ? -9.882 -0.352 35.124 1.00 96.31 104 ILE A N 1
ATOM 752 C CA . ILE A 1 104 ? -10.128 1.087 34.950 1.00 96.31 104 ILE A CA 1
ATOM 753 C C . ILE A 1 104 ? -10.586 1.745 36.258 1.00 96.31 104 ILE A C 1
ATOM 755 O O . ILE A 1 104 ? -10.259 2.901 36.526 1.00 96.31 104 ILE A O 1
ATOM 759 N N . LEU A 1 105 ? -11.333 1.028 37.097 1.00 95.00 105 LEU A N 1
ATOM 760 C CA . LEU A 1 105 ? -11.858 1.573 38.351 1.00 95.00 105 LEU A CA 1
ATOM 761 C C . LEU A 1 105 ? -10.848 1.560 39.509 1.00 95.00 105 LEU A C 1
ATOM 763 O O . LEU A 1 105 ? -10.961 2.407 40.398 1.00 95.00 105 LEU A O 1
ATOM 767 N N . ASP A 1 106 ? -9.915 0.607 39.523 1.00 92.94 106 ASP A N 1
ATOM 768 C CA . ASP A 1 106 ? -9.061 0.303 40.678 1.00 92.94 106 ASP A CA 1
ATOM 769 C C . ASP A 1 106 ? -7.591 0.690 40.460 1.00 92.94 106 ASP A C 1
ATOM 771 O O . ASP A 1 106 ? -6.921 1.067 41.423 1.00 92.94 106 ASP A O 1
ATOM 775 N N . ASP A 1 107 ? -7.096 0.684 39.217 1.00 92.19 107 ASP A N 1
ATOM 776 C CA . ASP A 1 107 ? -5.663 0.850 38.924 1.00 92.19 107 ASP A CA 1
ATOM 777 C C . ASP A 1 107 ? -5.271 2.298 38.559 1.00 92.19 107 ASP A C 1
ATOM 779 O O . ASP A 1 107 ? -4.250 2.551 37.925 1.00 92.19 107 ASP A O 1
ATOM 783 N N . GLY A 1 108 ? -6.054 3.283 39.019 1.00 92.75 108 GLY A N 1
ATOM 784 C CA . GLY A 1 108 ? -5.664 4.702 39.037 1.00 92.75 108 GLY A CA 1
ATOM 785 C C . GLY A 1 108 ? -6.055 5.541 37.815 1.00 92.75 108 GLY A C 1
ATOM 786 O O . GLY A 1 108 ? -5.693 6.718 37.754 1.00 92.75 108 GLY A O 1
ATOM 787 N N . PHE A 1 109 ? -6.821 4.989 36.867 1.00 97.25 109 PHE A N 1
ATOM 788 C CA . PHE A 1 109 ? -7.333 5.757 35.727 1.00 97.25 109 PHE A CA 1
ATOM 789 C C . PHE A 1 109 ? -8.322 6.849 36.155 1.00 97.25 109 PHE A C 1
ATOM 791 O O . PHE A 1 109 ? -8.271 7.961 35.632 1.00 97.25 109 PHE A O 1
ATOM 798 N N . VAL A 1 110 ? -9.209 6.561 37.112 1.00 97.12 110 VAL A N 1
ATOM 799 C CA . VAL A 1 110 ? -10.187 7.529 37.637 1.00 97.12 110 VAL A CA 1
ATOM 800 C C . VAL A 1 110 ? -9.553 8.367 38.751 1.00 97.12 110 VAL A C 1
ATOM 802 O O . VAL A 1 110 ? -9.180 7.839 39.796 1.00 97.12 110 VAL A O 1
ATOM 805 N N . ARG A 1 111 ? -9.456 9.686 38.553 1.00 95.94 111 ARG A N 1
ATOM 806 C CA . ARG A 1 111 ? -8.969 10.635 39.569 1.00 95.94 111 ARG A CA 1
ATOM 807 C C . ARG A 1 111 ? -10.088 11.156 40.462 1.00 95.94 111 ARG A C 1
ATOM 809 O O . ARG A 1 111 ? -11.242 11.267 40.054 1.00 95.94 111 ARG A O 1
ATOM 816 N N . ASP A 1 112 ? -9.692 11.630 41.640 1.00 93.88 112 ASP A N 1
ATOM 817 C CA . ASP A 1 112 ? -10.585 12.240 42.633 1.00 93.88 112 ASP A CA 1
ATOM 818 C C . ASP A 1 112 ? -11.325 13.492 42.124 1.00 93.88 112 ASP A C 1
ATOM 820 O O . ASP A 1 112 ? -12.411 13.812 42.605 1.00 93.88 112 ASP A O 1
ATOM 824 N N . ASP A 1 113 ? -10.764 14.216 41.148 1.00 94.38 113 ASP A N 1
ATOM 825 C CA . ASP A 1 113 ? -11.397 15.398 40.543 1.00 94.38 113 ASP A CA 1
ATOM 826 C C . ASP A 1 113 ? -12.382 15.064 39.408 1.00 94.38 113 ASP A C 1
ATOM 828 O O . ASP A 1 113 ? -13.010 15.968 38.841 1.00 94.38 113 ASP A O 1
ATOM 832 N N . GLY A 1 114 ? -12.541 13.773 39.103 1.00 95.25 114 GLY A N 1
ATOM 833 C CA . GLY A 1 114 ? -13.422 13.241 38.069 1.00 95.25 114 GLY A CA 1
ATOM 834 C C . GLY A 1 114 ? -12.771 13.087 36.698 1.00 95.25 114 GLY A C 1
ATOM 835 O O . GLY A 1 114 ? -13.414 12.548 35.803 1.00 95.25 114 GLY A O 1
ATOM 836 N N . PHE A 1 115 ? -11.522 13.524 36.503 1.00 97.88 115 PHE A N 1
ATOM 837 C CA . PHE A 1 115 ? -10.811 13.232 35.258 1.00 97.88 115 PHE A CA 1
ATOM 838 C C . PHE A 1 115 ? -10.518 11.733 35.157 1.00 97.88 115 PHE A C 1
ATOM 840 O O . PHE A 1 115 ? -10.141 11.100 36.144 1.00 97.88 115 PHE A O 1
ATOM 847 N N . VAL A 1 116 ? -10.648 11.177 33.956 1.00 98.31 116 VAL A N 1
ATOM 848 C CA . VAL A 1 116 ? -10.259 9.797 33.666 1.00 98.31 116 VAL A CA 1
ATOM 849 C C . VAL A 1 116 ? -9.070 9.844 32.723 1.00 98.31 116 VAL A C 1
ATOM 851 O O . VAL A 1 116 ? -9.130 10.496 31.683 1.00 98.31 116 VAL A O 1
ATOM 854 N N . TRP A 1 117 ? -7.972 9.193 33.096 1.00 98.19 117 TRP A N 1
ATOM 855 C CA . TRP A 1 117 ? -6.843 9.039 32.192 1.00 98.19 117 TRP A CA 1
ATOM 856 C C . TRP A 1 117 ? -7.275 8.229 30.962 1.00 98.19 117 TRP A C 1
ATOM 858 O O . TRP A 1 117 ? -7.897 7.181 31.119 1.00 98.19 117 TRP A O 1
ATOM 868 N N . PRO A 1 118 ? -6.984 8.688 29.736 1.00 97.75 118 PRO A N 1
ATOM 869 C CA . PRO A 1 118 ? -7.304 7.909 28.545 1.00 97.75 118 PRO A CA 1
ATOM 870 C C . PRO A 1 118 ? -6.344 6.734 28.339 1.00 97.75 118 PRO A C 1
ATOM 872 O O . PRO A 1 118 ? -6.778 5.686 27.867 1.00 97.75 118 PRO A O 1
ATOM 875 N N . TYR A 1 119 ? -5.066 6.894 28.707 1.00 98.31 119 TYR A N 1
ATOM 876 C CA . TYR A 1 119 ? -4.030 5.907 28.407 1.00 98.31 119 TYR A CA 1
ATOM 877 C C . TYR A 1 119 ? -3.040 5.697 29.555 1.00 98.31 119 TYR A C 1
ATOM 879 O O . TYR A 1 119 ? -2.630 6.644 30.236 1.00 98.31 119 TYR A O 1
ATOM 887 N N . TRP A 1 120 ? -2.595 4.455 29.692 1.00 97.25 120 TRP A N 1
ATOM 888 C CA . TRP A 1 120 ? -1.381 4.044 30.379 1.00 97.25 120 TRP A CA 1
ATOM 889 C C . TRP A 1 120 ? -0.345 3.606 29.338 1.00 97.25 120 TRP A C 1
ATOM 891 O O . TRP A 1 120 ? -0.612 2.757 28.491 1.00 97.25 120 TRP A O 1
ATOM 901 N N . ASP A 1 121 ? 0.841 4.206 29.397 1.00 95.50 121 ASP A N 1
ATOM 902 C CA . ASP A 1 121 ? 1.981 3.865 28.552 1.00 95.50 121 ASP A CA 1
ATOM 903 C C . ASP A 1 121 ? 2.752 2.708 29.197 1.00 95.50 121 ASP A C 1
ATOM 905 O O . ASP A 1 121 ? 3.396 2.871 30.241 1.00 95.50 121 ASP A O 1
ATOM 909 N N . LEU A 1 122 ? 2.660 1.528 28.584 1.00 91.19 122 LEU A N 1
ATOM 910 C CA . LEU A 1 122 ? 3.275 0.290 29.053 1.00 91.19 122 LEU A CA 1
ATOM 911 C C . LEU A 1 122 ? 4.804 0.367 29.032 1.00 91.19 122 LEU A C 1
ATOM 913 O O . LEU A 1 122 ? 5.446 -0.166 29.940 1.00 91.19 122 LEU A O 1
ATOM 917 N N . ALA A 1 123 ? 5.383 1.039 28.035 1.00 86.25 123 ALA A N 1
ATOM 918 C CA . ALA A 1 123 ? 6.827 1.172 27.888 1.00 86.25 123 ALA A CA 1
ATOM 919 C C . ALA A 1 123 ? 7.409 2.189 28.882 1.00 86.25 123 ALA A C 1
ATOM 921 O O . ALA A 1 123 ? 8.454 1.941 29.491 1.00 86.25 123 ALA A O 1
ATOM 922 N N . ALA A 1 124 ? 6.729 3.322 29.084 1.00 88.06 124 ALA A N 1
ATOM 923 C CA . ALA A 1 124 ? 7.175 4.379 29.992 1.00 88.06 124 ALA A CA 1
ATOM 924 C C . ALA A 1 124 ? 6.713 4.190 31.449 1.00 88.06 124 ALA A C 1
ATOM 926 O O . ALA A 1 124 ? 7.236 4.861 32.342 1.00 88.06 124 ALA A O 1
ATOM 927 N N . GLY A 1 125 ? 5.737 3.315 31.702 1.00 93.19 125 GLY A N 1
ATOM 928 C CA . GLY A 1 125 ? 5.183 3.059 33.032 1.00 93.19 125 GLY A CA 1
ATOM 929 C C . GLY A 1 125 ? 4.494 4.280 33.647 1.00 93.19 125 GLY A C 1
ATOM 930 O O . GLY A 1 125 ? 4.711 4.576 34.826 1.00 93.19 125 GLY A O 1
ATOM 931 N N . ARG A 1 126 ? 3.715 5.029 32.853 1.00 95.50 126 ARG A N 1
ATOM 932 C CA . ARG A 1 126 ? 3.012 6.245 33.302 1.00 95.50 126 ARG A CA 1
ATOM 933 C C . ARG A 1 126 ? 1.714 6.489 32.540 1.00 95.50 126 ARG A C 1
ATOM 935 O O . ARG A 1 126 ? 1.580 6.102 31.387 1.00 95.50 126 ARG A O 1
ATOM 942 N N . PHE A 1 127 ? 0.807 7.254 33.141 1.00 97.56 127 PHE A N 1
ATOM 943 C CA . PHE A 1 127 ? -0.360 7.774 32.432 1.00 97.56 127 PHE A CA 1
ATOM 944 C C . PHE A 1 127 ? 0.010 8.854 31.404 1.00 97.56 127 PHE A C 1
ATOM 946 O O . PHE A 1 127 ? 0.953 9.636 31.606 1.00 97.56 127 PHE A O 1
ATOM 953 N N . CYS A 1 128 ? -0.771 8.928 30.326 1.00 97.31 128 CYS A N 1
ATOM 954 C CA . CYS A 1 128 ? -0.740 10.028 29.368 1.00 97.31 128 CYS A CA 1
ATOM 955 C C . CYS A 1 128 ? -2.143 10.405 28.854 1.00 97.31 128 CYS A C 1
ATOM 957 O O . CYS A 1 128 ? -3.097 9.635 28.969 1.00 97.31 128 CYS A O 1
ATOM 959 N N . ALA A 1 129 ? -2.289 11.637 28.356 1.00 97.25 129 ALA A N 1
ATOM 960 C CA . ALA A 1 129 ? -3.580 12.213 27.969 1.00 97.25 129 ALA A CA 1
ATOM 961 C C . ALA A 1 129 ? -3.934 11.991 26.489 1.00 97.25 129 ALA A C 1
ATOM 963 O O . ALA A 1 129 ? -5.094 12.140 26.110 1.00 97.25 129 ALA A O 1
ATOM 964 N N . ASN A 1 130 ? -2.948 11.647 25.660 1.00 95.62 130 ASN A N 1
ATOM 965 C CA . ASN A 1 130 ? -3.118 11.429 24.231 1.00 95.62 130 ASN A CA 1
ATOM 966 C C . ASN A 1 130 ? -2.240 10.292 23.711 1.00 95.62 130 ASN A C 1
ATOM 968 O O . ASN A 1 130 ? -1.287 9.877 24.371 1.00 95.62 130 ASN A O 1
ATOM 972 N N . TYR A 1 131 ? -2.550 9.843 22.496 1.00 93.94 131 TYR A N 1
ATOM 973 C CA . TYR A 1 131 ? -1.851 8.735 21.860 1.00 93.94 131 TYR A CA 1
ATOM 974 C C . TYR A 1 131 ? -0.424 9.071 21.423 1.00 93.94 131 TYR A C 1
ATOM 976 O O . TYR A 1 131 ? 0.388 8.186 21.234 1.00 93.94 131 TYR A O 1
ATOM 984 N N . THR A 1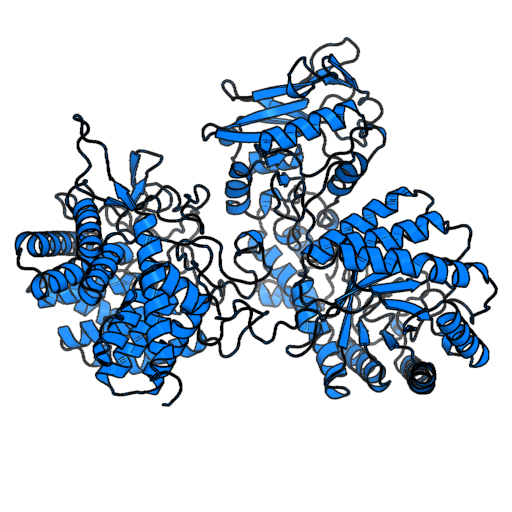 132 ? -0.046 10.350 21.375 1.00 91.50 132 THR A N 1
ATOM 985 C CA . THR A 1 132 ? 1.357 10.757 21.172 1.00 91.50 132 THR A CA 1
ATOM 986 C C . THR A 1 132 ? 2.198 10.675 22.456 1.00 91.50 132 THR A C 1
ATOM 988 O O . THR A 1 132 ? 3.182 11.402 22.626 1.00 91.50 132 THR A O 1
ATOM 991 N N . HIS A 1 133 ? 1.795 9.820 23.402 1.00 94.00 133 HIS A N 1
ATOM 992 C CA . HIS A 1 133 ? 2.495 9.519 24.652 1.00 94.00 133 HIS A CA 1
ATOM 993 C C . HIS A 1 133 ? 2.758 10.736 25.562 1.00 94.00 133 HIS A C 1
ATOM 995 O O . HIS A 1 133 ? 3.682 10.733 26.385 1.00 94.00 133 HIS A O 1
ATOM 1001 N N . ASN A 1 134 ? 1.964 11.807 25.475 1.00 93.44 134 ASN A N 1
ATOM 1002 C CA . ASN A 1 134 ? 2.171 13.019 26.276 1.00 93.44 134 ASN A CA 1
ATOM 1003 C C . ASN A 1 134 ? 0.858 13.611 26.821 1.00 93.44 134 ASN A C 1
ATOM 1005 O O . ASN A 1 134 ? -0.192 12.977 26.796 1.00 93.44 134 ASN A O 1
ATOM 1009 N N . ASN A 1 135 ? 0.956 14.805 27.413 1.00 96.62 135 ASN A N 1
ATOM 1010 C CA . ASN A 1 135 ? -0.125 15.461 28.157 1.00 96.62 135 ASN A CA 1
ATOM 1011 C C . ASN A 1 135 ? -0.488 16.848 27.604 1.00 96.62 135 ASN A C 1
ATOM 1013 O O . ASN A 1 135 ? -1.099 17.651 28.309 1.00 96.62 135 ASN A O 1
ATOM 1017 N N . THR A 1 136 ? -0.054 17.168 26.383 1.00 95.38 136 THR A N 1
ATOM 1018 C CA . THR A 1 136 ? -0.228 18.513 25.808 1.00 95.38 136 THR A CA 1
ATOM 1019 C C . THR A 1 136 ? -1.673 18.797 25.394 1.00 95.38 136 THR A C 1
ATOM 1021 O O . THR A 1 136 ? -2.121 19.938 25.483 1.00 95.38 136 THR A O 1
ATOM 1024 N N . TRP A 1 137 ? -2.418 17.759 25.019 1.00 96.50 137 TRP A N 1
ATOM 1025 C CA . TRP A 1 137 ? -3.828 17.816 24.636 1.00 96.50 137 TRP A CA 1
ATOM 1026 C C . TRP A 1 137 ? -4.539 16.489 24.945 1.00 96.50 137 TRP A C 1
ATOM 1028 O O . TRP A 1 137 ? -3.880 15.488 25.229 1.00 96.50 137 TRP A O 1
ATOM 1038 N N . LEU A 1 138 ? -5.872 16.495 24.895 1.00 97.06 138 LEU A N 1
ATOM 1039 C CA . LEU A 1 138 ? -6.765 15.340 25.021 1.00 97.06 138 LEU A CA 1
ATOM 1040 C C . LEU A 1 138 ? -8.038 15.524 24.178 1.00 97.06 138 LEU A C 1
ATOM 1042 O O . LEU A 1 138 ? -8.390 16.650 23.814 1.00 97.06 138 LEU A O 1
ATOM 1046 N N . CYS A 1 139 ? -8.744 14.419 23.931 1.00 97.19 139 CYS A N 1
ATOM 1047 C CA . CYS A 1 139 ? -9.982 14.351 23.147 1.00 97.19 139 CYS A CA 1
ATOM 1048 C C . CYS A 1 139 ? -11.213 14.380 24.073 1.00 97.19 139 CYS A C 1
ATOM 1050 O O . CYS A 1 139 ? -11.508 13.369 24.719 1.00 97.19 139 CYS A O 1
ATOM 1052 N N . PRO A 1 140 ? -11.941 15.503 24.200 1.00 97.69 140 PRO A N 1
ATOM 1053 C CA . PRO A 1 140 ? -13.042 15.601 25.149 1.00 97.69 140 PRO A CA 1
ATOM 1054 C C . PRO A 1 140 ? -14.255 14.747 24.761 1.00 97.69 140 PRO A C 1
ATOM 1056 O O . PRO A 1 140 ? -14.928 14.234 25.656 1.00 97.69 140 PRO A O 1
ATOM 1059 N N . GLY A 1 141 ? -14.538 14.571 23.466 1.00 97.69 141 GLY A N 1
ATOM 1060 C CA . GLY A 1 141 ? -15.613 13.701 22.996 1.00 97.69 141 GLY A CA 1
ATOM 1061 C C . GLY A 1 141 ? -15.290 12.234 23.237 1.00 97.69 141 GLY A C 1
ATOM 1062 O O . GLY A 1 141 ? -16.052 11.536 23.904 1.00 97.69 141 GLY A O 1
ATOM 1063 N N . SER A 1 142 ? -14.105 11.786 22.835 1.00 96.69 142 SER A N 1
ATOM 1064 C CA . SER A 1 142 ? -13.687 10.400 23.063 1.00 96.69 142 SER A CA 1
ATOM 1065 C C . SER A 1 142 ? -13.614 10.058 24.555 1.00 96.69 142 SER A C 1
ATOM 1067 O O . SER A 1 142 ? -13.983 8.961 24.969 1.00 96.69 142 SER A O 1
ATOM 1069 N N . LEU A 1 143 ? -13.230 11.019 25.403 1.00 97.88 143 LEU A N 1
ATOM 1070 C CA . LEU A 1 143 ? -13.301 10.840 26.850 1.00 97.88 143 LEU A CA 1
ATOM 1071 C C . LEU A 1 143 ? -14.753 10.778 27.356 1.00 97.88 143 LEU A C 1
ATOM 1073 O O . LEU A 1 143 ? -15.063 9.990 28.246 1.00 97.88 143 LEU A O 1
ATOM 1077 N N . ALA A 1 144 ? -15.677 11.549 26.776 1.00 98.56 144 ALA A N 1
ATOM 1078 C CA . ALA A 1 144 ? -17.101 11.434 27.087 1.00 98.56 144 ALA A CA 1
ATOM 1079 C C . ALA A 1 144 ? -17.665 10.047 26.737 1.00 98.56 144 ALA A C 1
ATOM 1081 O O . ALA A 1 144 ? -18.489 9.518 27.489 1.00 98.56 144 ALA A O 1
ATOM 1082 N N . GLN A 1 145 ? -17.179 9.431 25.655 1.00 98.25 145 GLN A N 1
ATOM 1083 C CA . GLN A 1 145 ? -17.574 8.079 25.256 1.00 98.25 145 GLN A CA 1
ATOM 1084 C C . GLN A 1 145 ? -17.215 7.033 26.320 1.00 98.25 145 GLN A C 1
ATOM 1086 O O . GLN A 1 145 ? -18.006 6.123 26.571 1.00 98.25 145 GLN A O 1
ATOM 1091 N N . VAL A 1 146 ? -16.101 7.209 27.038 1.00 98.50 146 VAL A N 1
ATOM 1092 C CA . VAL A 1 146 ? -15.767 6.378 28.209 1.00 98.50 146 VAL A CA 1
ATOM 1093 C C . VAL A 1 146 ? -16.885 6.428 29.250 1.00 98.50 146 VAL A C 1
ATOM 1095 O O . VAL A 1 146 ? -17.341 5.396 29.740 1.00 98.50 146 VAL A O 1
ATOM 1098 N N . GLY A 1 147 ? -17.385 7.628 29.556 1.00 98.25 147 GLY A N 1
ATOM 1099 C CA . GLY A 1 147 ? -18.509 7.813 30.475 1.00 98.25 147 GLY A CA 1
ATOM 1100 C C . GLY A 1 147 ? -19.804 7.167 29.972 1.00 98.25 147 GLY A C 1
ATOM 1101 O O . GLY A 1 147 ? -20.536 6.566 30.760 1.00 98.25 147 GLY A O 1
ATOM 1102 N N . VAL A 1 148 ? -20.084 7.240 28.666 1.00 98.50 148 VAL A N 1
ATOM 1103 C CA . VAL A 1 148 ? -21.236 6.558 28.045 1.00 98.50 148 VAL A CA 1
ATOM 1104 C C . VAL A 1 148 ? -21.132 5.045 28.237 1.00 98.50 148 VAL A C 1
ATOM 1106 O O . VAL A 1 148 ? -22.103 4.410 28.653 1.00 98.50 148 VAL A O 1
ATOM 1109 N N . GLN A 1 149 ? -19.952 4.473 28.001 1.00 98.31 149 GLN A N 1
ATOM 1110 C CA . GLN A 1 149 ? -19.694 3.043 28.169 1.00 98.31 149 GLN A CA 1
ATOM 1111 C C . GLN A 1 149 ? -19.799 2.603 29.633 1.00 98.31 149 GLN A C 1
ATOM 1113 O O . GLN A 1 149 ? -20.392 1.559 29.904 1.00 98.31 149 GLN A O 1
ATOM 1118 N N . MET A 1 150 ? -19.321 3.415 30.587 1.00 98.44 150 MET A N 1
ATOM 1119 C CA . MET A 1 150 ? -19.520 3.163 32.021 1.00 98.44 150 MET A CA 1
ATOM 1120 C C . MET A 1 150 ? -21.009 3.075 32.378 1.00 98.44 150 MET A C 1
ATOM 1122 O O . MET A 1 150 ? -21.421 2.162 33.094 1.00 98.44 150 MET A O 1
ATOM 1126 N N . LEU A 1 151 ? -21.828 4.006 31.873 1.00 98.00 151 LEU A N 1
ATOM 1127 C CA . LEU A 1 151 ? -23.273 4.005 32.119 1.00 98.00 151 LEU A CA 1
ATOM 1128 C C . LEU A 1 151 ? -23.959 2.794 31.480 1.00 98.00 151 LEU A C 1
ATOM 1130 O O . LEU A 1 151 ? -24.789 2.163 32.131 1.00 98.00 151 LEU A O 1
ATOM 1134 N N . ALA A 1 152 ? -23.598 2.449 30.243 1.00 97.31 152 ALA A N 1
ATOM 1135 C CA . ALA A 1 152 ? -24.157 1.295 29.544 1.00 97.31 152 ALA A CA 1
ATOM 1136 C C . ALA A 1 152 ? -23.796 -0.034 30.235 1.00 97.31 152 ALA A C 1
ATOM 1138 O O . ALA A 1 152 ? -24.655 -0.903 30.383 1.00 97.31 152 ALA A O 1
ATOM 1139 N N . LEU A 1 153 ? -22.557 -0.179 30.717 1.00 97.56 153 LEU A N 1
ATOM 1140 C CA . LEU A 1 153 ? -22.138 -1.347 31.493 1.00 97.56 153 LEU A CA 1
ATOM 1141 C C . LEU A 1 153 ? -22.847 -1.413 32.848 1.00 97.56 153 LEU A C 1
ATOM 1143 O O . LEU A 1 153 ? -23.299 -2.485 33.239 1.00 97.56 153 LEU A O 1
ATOM 1147 N N . ALA A 1 154 ? -23.016 -0.283 33.539 1.00 97.00 154 ALA A N 1
ATOM 1148 C CA . ALA A 1 154 ? -23.782 -0.242 34.782 1.00 97.00 154 ALA A CA 1
ATOM 1149 C C . ALA A 1 154 ? -25.241 -0.686 34.576 1.00 97.00 154 ALA A C 1
ATOM 1151 O O . ALA A 1 154 ? -25.741 -1.501 35.345 1.00 97.00 154 ALA A O 1
ATOM 1152 N N . GLU A 1 155 ? -25.902 -0.190 33.524 1.00 95.56 155 GLU A N 1
ATOM 1153 C CA . GLU A 1 155 ? -27.274 -0.580 33.164 1.00 95.56 155 GLU A CA 1
ATOM 1154 C C . GLU A 1 155 ? -27.378 -2.078 32.847 1.00 95.56 155 GLU A C 1
ATOM 1156 O O . GLU A 1 155 ? -28.311 -2.743 33.296 1.00 95.56 155 GLU A O 1
ATOM 1161 N N . PHE A 1 156 ? -26.408 -2.625 32.112 1.00 96.25 156 PHE A N 1
ATOM 1162 C CA . PHE A 1 156 ? -26.370 -4.049 31.795 1.00 96.25 156 PHE A CA 1
ATOM 1163 C C . PHE A 1 156 ? -26.177 -4.922 33.044 1.00 96.25 156 PHE A C 1
ATOM 1165 O O . PHE A 1 156 ? -26.905 -5.898 33.233 1.00 96.25 156 PHE A O 1
ATOM 1172 N N . LEU A 1 157 ? -25.230 -4.565 33.916 1.00 94.75 157 LEU A N 1
ATOM 1173 C CA . LEU A 1 157 ? -24.948 -5.312 35.143 1.00 94.75 157 LEU A CA 1
ATOM 1174 C C . LEU A 1 157 ? -26.108 -5.235 36.141 1.00 94.75 157 LEU A C 1
ATOM 1176 O O . LEU A 1 157 ? -26.433 -6.238 36.751 1.00 94.75 157 LEU A O 1
ATOM 1180 N N . GLU A 1 158 ? -26.808 -4.106 36.262 1.00 92.75 158 GLU A N 1
ATOM 1181 C CA . GLU A 1 158 ? -28.024 -4.025 37.094 1.00 92.75 158 GLU A CA 1
ATOM 1182 C C . GLU A 1 158 ? -29.145 -4.955 36.604 1.00 92.75 158 GLU A C 1
ATOM 1184 O O . GLU A 1 158 ? -29.955 -5.427 37.402 1.00 92.75 158 GLU A O 1
ATOM 1189 N N . ALA A 1 159 ? -29.212 -5.202 35.294 1.00 90.62 159 ALA A N 1
ATOM 1190 C CA . ALA A 1 159 ? -30.219 -6.073 34.699 1.00 90.62 159 ALA A CA 1
ATOM 1191 C C . ALA A 1 159 ? -29.854 -7.566 34.771 1.00 90.62 159 ALA A C 1
ATOM 1193 O O . ALA A 1 159 ? -30.747 -8.409 34.673 1.00 90.62 159 ALA A O 1
ATOM 1194 N N . THR A 1 160 ? -28.566 -7.900 34.908 1.00 87.50 160 THR A N 1
ATOM 1195 C CA . THR A 1 160 ? -28.054 -9.273 34.735 1.00 87.50 160 THR A CA 1
ATOM 1196 C C . THR A 1 160 ? -27.297 -9.831 35.941 1.00 87.50 160 THR A C 1
ATOM 1198 O O . THR A 1 160 ? -27.199 -11.050 36.070 1.00 87.50 160 THR A O 1
ATOM 1201 N N . ASP A 1 161 ? -26.810 -8.974 36.835 1.00 74.44 161 ASP A N 1
ATOM 1202 C CA . ASP A 1 161 ? -26.041 -9.306 38.034 1.00 74.44 161 ASP A CA 1
ATOM 1203 C C . ASP A 1 161 ? -26.780 -8.836 39.307 1.00 74.44 161 ASP A C 1
ATOM 1205 O O . ASP A 1 161 ? -27.633 -7.948 39.284 1.00 74.44 161 ASP A O 1
ATOM 1209 N N . GLY A 1 162 ? -26.480 -9.470 40.441 1.00 67.69 162 GLY A N 1
ATOM 1210 C CA . GLY A 1 162 ? -27.065 -9.172 41.749 1.00 67.69 162 GLY A CA 1
ATOM 1211 C C . GLY A 1 162 ? -26.224 -8.243 42.634 1.00 67.69 162 GLY A C 1
ATOM 1212 O O . GLY A 1 162 ? -26.705 -7.865 43.704 1.00 67.69 162 GLY A O 1
ATOM 1213 N N . ASP A 1 163 ? -24.990 -7.893 42.239 1.00 79.50 163 ASP A N 1
ATOM 1214 C CA . ASP A 1 163 ? -24.109 -6.998 43.005 1.00 79.50 163 ASP A CA 1
ATOM 1215 C C . ASP A 1 163 ? -24.347 -5.513 42.656 1.00 79.50 163 ASP A C 1
ATOM 1217 O O . ASP A 1 163 ? -23.959 -5.052 41.579 1.00 79.50 163 ASP A O 1
ATOM 1221 N N . PRO A 1 164 ? -24.929 -4.710 43.568 1.00 85.56 164 PRO A N 1
ATOM 1222 C CA . PRO A 1 164 ? -25.193 -3.301 43.300 1.00 85.56 164 PRO A CA 1
ATOM 1223 C C . PRO A 1 164 ? -23.934 -2.423 43.355 1.00 85.56 164 PRO A C 1
ATOM 1225 O O . PRO A 1 164 ? -23.992 -1.265 42.937 1.00 85.56 164 PRO A O 1
ATOM 1228 N N . LEU A 1 165 ? -22.807 -2.912 43.889 1.00 91.06 165 LEU A N 1
ATOM 1229 C CA . LEU A 1 165 ? -21.641 -2.074 44.165 1.00 91.06 165 LEU A CA 1
ATOM 1230 C C . LEU A 1 165 ? -20.952 -1.604 42.879 1.00 91.06 165 LEU A C 1
ATOM 1232 O O . LEU A 1 165 ? -20.665 -0.415 42.731 1.00 91.06 165 LEU A O 1
ATOM 1236 N N . ARG A 1 166 ? -20.693 -2.509 41.931 1.00 93.25 166 ARG A N 1
ATOM 1237 C CA . ARG A 1 166 ? -19.979 -2.169 40.690 1.00 93.25 166 ARG A CA 1
ATOM 1238 C C . ARG A 1 166 ? -20.771 -1.209 39.787 1.00 93.25 166 ARG A C 1
ATOM 1240 O O . ARG A 1 166 ? -20.192 -0.193 39.394 1.00 93.25 166 ARG A O 1
ATOM 1247 N N . PRO A 1 167 ? -22.079 -1.413 39.527 1.00 95.94 167 PRO A N 1
ATOM 1248 C CA . PRO A 1 167 ? -22.889 -0.425 38.813 1.00 95.94 167 PRO A CA 1
ATOM 1249 C C . PRO A 1 167 ? -22.890 0.960 39.471 1.00 95.94 167 PRO A C 1
ATOM 1251 O O . PRO A 1 167 ? -22.767 1.974 38.781 1.00 95.94 167 PRO A O 1
ATOM 1254 N N . GLN A 1 168 ? -22.953 1.027 40.808 1.00 95.69 168 GLN A N 1
ATOM 1255 C CA . GLN A 1 168 ? -22.876 2.299 41.536 1.00 95.69 168 GLN A CA 1
ATOM 1256 C C . GLN A 1 168 ? -21.536 3.009 41.321 1.00 95.69 168 GLN A C 1
ATOM 1258 O O . GLN A 1 168 ? -21.520 4.218 41.078 1.00 95.69 168 GLN A O 1
ATOM 1263 N N . ARG A 1 169 ? -20.417 2.273 41.364 1.00 96.38 169 ARG A N 1
ATOM 1264 C CA . ARG A 1 169 ? -19.077 2.823 41.100 1.00 96.38 169 ARG A CA 1
ATOM 1265 C C . ARG A 1 169 ? -18.951 3.360 39.675 1.00 96.38 169 ARG A C 1
ATOM 1267 O O . ARG A 1 169 ? -18.476 4.479 39.500 1.00 96.38 169 ARG A O 1
ATOM 1274 N N . LEU A 1 170 ? -19.433 2.611 38.682 1.00 97.38 170 LEU A N 1
ATOM 1275 C CA . LEU A 1 170 ? -19.442 3.028 37.275 1.00 97.38 170 LEU A CA 1
ATOM 1276 C C . LEU A 1 170 ? -20.266 4.302 37.055 1.00 97.38 170 LEU A C 1
ATOM 1278 O O . LEU A 1 170 ? -19.780 5.256 36.447 1.00 97.38 170 LEU A O 1
ATOM 1282 N N . ARG A 1 171 ? -21.490 4.364 37.600 1.00 96.62 171 ARG A N 1
ATOM 1283 C CA . ARG A 1 171 ? -22.330 5.572 37.524 1.00 96.62 171 ARG A CA 1
ATOM 1284 C C . ARG A 1 171 ? -21.665 6.765 38.211 1.00 96.62 171 ARG A C 1
ATOM 1286 O O . ARG A 1 171 ? -21.701 7.863 37.662 1.00 96.62 171 ARG A O 1
ATOM 1293 N N . GLY A 1 172 ? -21.047 6.550 39.374 1.00 96.56 172 GLY A N 1
ATOM 1294 C CA . GLY A 1 172 ? -20.309 7.583 40.100 1.00 96.56 172 GLY A CA 1
ATOM 1295 C C . GLY A 1 172 ? -19.127 8.135 39.299 1.00 96.56 172 GLY A C 1
ATOM 1296 O O . GLY A 1 172 ? -18.991 9.352 39.174 1.00 96.56 172 GLY A O 1
ATOM 1297 N N . ALA A 1 173 ? -18.325 7.257 38.691 1.00 97.81 173 ALA A N 1
ATOM 1298 C CA . ALA A 1 173 ? -17.203 7.648 37.838 1.00 97.81 173 ALA A CA 1
ATOM 1299 C C . ALA A 1 173 ? -17.677 8.417 36.590 1.00 97.81 173 ALA A C 1
ATOM 1301 O O . ALA A 1 173 ? -17.164 9.497 36.300 1.00 97.81 173 ALA A O 1
ATOM 1302 N N . ALA A 1 174 ? -18.725 7.935 35.912 1.00 98.06 174 ALA A N 1
ATOM 1303 C CA . ALA A 1 174 ? -19.307 8.606 34.749 1.00 98.06 174 ALA A CA 1
ATOM 1304 C C . ALA A 1 174 ? -19.892 9.989 35.087 1.00 98.06 174 ALA A C 1
ATOM 1306 O O . ALA A 1 174 ? -19.740 10.937 34.316 1.00 98.06 174 ALA A O 1
ATOM 1307 N N . GLN A 1 175 ? -20.545 10.127 36.246 1.00 97.69 175 GLN A N 1
ATOM 1308 C CA . GLN A 1 175 ? -21.056 11.409 36.745 1.00 97.69 175 GLN A CA 1
ATOM 1309 C C . GLN A 1 175 ? -19.920 12.392 37.040 1.00 97.69 175 GLN A C 1
ATOM 1311 O O . GLN A 1 175 ? -19.986 13.552 36.624 1.00 97.69 175 GLN A O 1
ATOM 1316 N N . ALA A 1 176 ? -18.871 11.935 37.730 1.00 97.62 176 ALA A N 1
ATOM 1317 C CA . ALA A 1 176 ? -17.703 12.754 38.033 1.00 97.62 176 ALA A CA 1
ATOM 1318 C C . ALA A 1 176 ? -17.014 13.236 36.746 1.00 97.62 176 ALA A C 1
ATOM 1320 O O . ALA A 1 176 ? -16.728 14.431 36.619 1.00 97.62 176 ALA A O 1
ATOM 1321 N N . LEU A 1 177 ? -16.861 12.341 35.763 1.00 98.38 177 LEU A N 1
ATOM 1322 C CA . LEU A 1 177 ? -16.298 12.655 34.454 1.00 98.38 177 LEU A CA 1
ATOM 1323 C C . LEU A 1 177 ? -17.163 13.628 33.653 1.00 98.38 177 LEU A C 1
ATOM 1325 O O . LEU A 1 177 ? -16.659 14.634 33.156 1.00 98.38 177 LEU A O 1
ATOM 1329 N N . GLY A 1 178 ? -18.475 13.393 33.574 1.00 97.88 178 GLY A N 1
ATOM 1330 C CA . GLY A 1 178 ? -19.402 14.299 32.893 1.00 97.88 178 GLY A CA 1
ATOM 1331 C C . GLY A 1 178 ? -19.389 15.708 33.491 1.00 97.88 178 GLY A C 1
ATOM 1332 O O . GLY A 1 178 ? -19.427 16.696 32.752 1.00 97.88 178 GLY A O 1
ATOM 1333 N N . GLY A 1 179 ? -19.260 15.806 34.819 1.00 97.38 179 GLY A N 1
ATOM 1334 C CA . GLY A 1 179 ? -19.074 17.071 35.524 1.00 97.38 179 GLY A CA 1
ATOM 1335 C C . GLY A 1 179 ? -17.709 17.714 35.259 1.00 97.38 179 GLY A C 1
ATOM 1336 O O . GLY A 1 179 ? -17.634 18.936 35.116 1.00 97.38 179 GLY A O 1
ATOM 1337 N N . TRP A 1 180 ? -16.635 16.923 35.182 1.00 98.06 180 TRP A N 1
ATOM 1338 C CA . TRP A 1 180 ? -15.303 17.415 34.824 1.00 98.06 180 TRP A CA 1
ATOM 1339 C C . TRP A 1 180 ? -15.293 17.992 33.404 1.00 98.06 180 TRP A C 1
ATOM 1341 O O . TRP A 1 180 ? -14.916 19.151 33.233 1.00 98.06 180 TRP A O 1
ATOM 1351 N N . LEU A 1 181 ? -15.809 17.252 32.418 1.00 98.31 181 LEU A N 1
ATOM 1352 C CA . LEU A 1 181 ? -15.908 17.688 31.021 1.00 98.31 181 LEU A CA 1
ATOM 1353 C C . LEU A 1 181 ? -16.742 18.963 30.889 1.00 98.31 181 LEU A C 1
ATOM 1355 O O . LEU A 1 181 ? -16.353 19.893 30.193 1.00 98.31 181 LEU A O 1
ATOM 1359 N N . GLN A 1 182 ? -17.846 19.074 31.629 1.00 96.38 182 GLN A N 1
ATOM 1360 C CA . GLN A 1 182 ? -18.661 20.289 31.624 1.00 96.38 182 GLN A CA 1
ATOM 1361 C C . GLN A 1 182 ? -17.904 21.536 32.114 1.00 96.38 182 GLN A C 1
ATOM 1363 O O . GLN A 1 182 ? -18.212 22.643 31.674 1.00 96.38 182 GLN A O 1
ATOM 1368 N N . ARG A 1 183 ? -16.944 21.382 33.035 1.00 96.12 183 ARG A N 1
ATOM 1369 C CA . ARG A 1 183 ? -16.140 22.500 33.555 1.00 96.12 183 ARG A CA 1
ATOM 1370 C C . ARG A 1 183 ? -14.971 22.877 32.645 1.00 96.12 183 ARG A C 1
ATOM 1372 O O . ARG A 1 183 ? -14.552 24.029 32.697 1.00 96.12 183 ARG A O 1
ATOM 1379 N N . HIS A 1 184 ? -14.453 21.933 31.860 1.00 97.50 184 HIS A N 1
ATOM 1380 C CA . HIS A 1 184 ? -13.201 22.102 31.115 1.00 97.50 184 HIS A CA 1
ATOM 1381 C C . HIS A 1 184 ? -13.385 22.197 29.599 1.00 97.50 184 HIS A C 1
ATOM 1383 O O . HIS A 1 184 ? -12.480 22.674 28.931 1.00 97.50 184 HIS A O 1
ATOM 1389 N N . VAL A 1 185 ? -14.519 21.777 29.033 1.00 97.88 185 VAL A N 1
ATOM 1390 C CA . VAL A 1 185 ? -14.757 21.873 27.586 1.00 97.88 185 VAL A CA 1
ATOM 1391 C C . VAL A 1 185 ? -15.453 23.202 27.270 1.00 97.88 185 VAL A C 1
ATOM 1393 O O . VAL A 1 185 ? -16.620 23.381 27.639 1.00 97.88 185 VAL A O 1
ATOM 1396 N N . PRO A 1 186 ? -14.777 24.152 26.600 1.00 96.50 186 PRO A N 1
ATOM 1397 C CA . PRO A 1 186 ? -15.381 25.423 26.234 1.00 96.50 186 PRO A CA 1
ATOM 1398 C C . PRO A 1 186 ? -16.319 25.263 25.033 1.00 96.50 186 PRO A C 1
ATOM 1400 O O . PRO A 1 186 ? -16.250 24.291 24.281 1.00 96.50 186 PRO A O 1
ATOM 1403 N N . ARG A 1 187 ? -17.181 26.264 24.827 1.00 95.62 187 ARG A N 1
ATOM 1404 C CA . ARG A 1 187 ? -17.941 26.414 23.582 1.00 95.62 187 ARG A CA 1
ATOM 1405 C C . ARG A 1 187 ? -17.231 27.360 22.628 1.00 95.62 187 ARG A C 1
ATOM 1407 O O . ARG A 1 187 ? -16.730 28.397 23.061 1.00 95.62 187 ARG A O 1
ATOM 1414 N N . LEU A 1 188 ? -17.241 27.008 21.350 1.00 96.75 188 LEU A N 1
ATOM 1415 C CA . LEU A 1 188 ? -16.702 27.829 20.270 1.00 96.75 188 LEU A CA 1
ATOM 1416 C C . LEU A 1 188 ? -17.745 28.836 19.760 1.00 96.75 188 LEU A C 1
ATOM 1418 O O . LEU A 1 188 ? -18.920 28.779 20.134 1.00 96.75 188 LEU A O 1
ATOM 1422 N N . GLU A 1 189 ? -17.320 29.766 18.901 1.00 94.56 189 GLU A N 1
ATOM 1423 C CA . GLU A 1 189 ? -18.188 30.820 18.345 1.00 94.56 189 GLU A CA 1
ATOM 1424 C C . GLU A 1 189 ? -19.372 30.257 17.546 1.00 94.56 189 GLU A C 1
ATOM 1426 O O . GLU A 1 189 ? -20.469 30.814 17.583 1.00 94.56 189 GLU A O 1
ATOM 1431 N N . ASN A 1 190 ? -19.174 29.115 16.883 1.00 94.69 190 ASN A N 1
ATOM 1432 C CA . ASN A 1 190 ? -20.208 28.396 16.137 1.00 94.69 190 ASN A CA 1
ATOM 1433 C C . ASN A 1 190 ? -21.190 27.610 17.041 1.00 94.69 190 ASN A C 1
ATOM 1435 O O . ASN A 1 190 ? -22.119 26.974 16.545 1.00 94.69 190 ASN A O 1
ATOM 1439 N N . GLY A 1 191 ? -21.006 27.653 18.366 1.00 95.56 191 GLY A N 1
ATOM 1440 C CA . GLY A 1 191 ? -21.836 26.959 19.353 1.00 95.56 191 GLY A CA 1
ATOM 1441 C C . GLY A 1 191 ? -21.464 25.494 19.603 1.00 95.56 191 GLY A C 1
ATOM 1442 O O . GLY A 1 191 ? -22.051 24.883 20.502 1.00 95.56 191 GLY A O 1
ATOM 1443 N N . TRP A 1 192 ? -20.496 24.949 18.860 1.00 97.44 192 TRP A N 1
ATOM 1444 C CA . TRP A 1 192 ? -19.962 23.599 19.030 1.00 97.44 192 TRP A CA 1
ATOM 1445 C C . TRP A 1 192 ? -18.827 23.556 20.067 1.00 97.44 192 TRP A C 1
ATOM 1447 O O . TRP A 1 192 ? -18.686 24.458 20.902 1.00 97.44 192 TRP A O 1
ATOM 1457 N N . VAL A 1 193 ? -18.044 22.479 20.047 1.00 97.88 193 VAL A N 1
ATOM 1458 C CA . VAL A 1 193 ? -16.930 22.205 20.960 1.00 97.88 193 VAL A CA 1
ATOM 1459 C C . VAL A 1 193 ? -15.644 21.966 20.168 1.00 97.88 193 VAL A C 1
ATOM 1461 O O . VAL A 1 193 ? -15.715 21.481 19.040 1.00 97.88 193 VAL A O 1
ATOM 1464 N N . PRO A 1 194 ? -14.473 22.291 20.737 1.00 97.75 194 PRO A N 1
ATOM 1465 C CA . PRO A 1 194 ? -13.205 21.969 20.100 1.00 97.75 194 PRO A CA 1
ATOM 1466 C C . PRO A 1 194 ? -12.975 20.456 20.064 1.00 97.75 194 PRO A C 1
ATOM 1468 O O . PRO A 1 194 ? -13.245 19.761 21.049 1.00 97.75 194 PRO A O 1
ATOM 1471 N N . ARG A 1 195 ? -12.399 19.968 18.962 1.00 96.94 195 ARG A N 1
ATOM 1472 C CA . ARG A 1 195 ? -11.965 18.571 18.806 1.00 96.94 195 ARG A CA 1
ATOM 1473 C C . ARG A 1 195 ? -10.950 18.155 19.870 1.00 96.94 195 ARG A C 1
ATOM 1475 O O . ARG A 1 195 ? -10.939 17.006 20.298 1.00 96.94 195 ARG A O 1
ATOM 1482 N N . ARG A 1 196 ? -10.098 19.087 20.312 1.00 97.62 196 ARG A N 1
ATOM 1483 C CA . ARG A 1 196 ? -9.052 18.856 21.318 1.00 97.62 196 ARG A CA 1
ATOM 1484 C C . ARG A 1 196 ? -8.949 20.006 22.308 1.00 97.62 196 ARG A C 1
ATOM 1486 O O . ARG A 1 196 ? -9.120 21.175 21.952 1.00 97.62 196 ARG A O 1
ATOM 1493 N N . ILE A 1 197 ? -8.618 19.670 23.551 1.00 98.06 197 ILE A N 1
ATOM 1494 C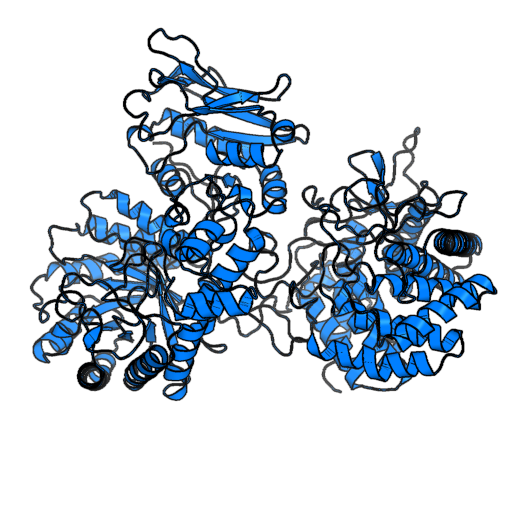 CA . ILE A 1 197 ? -8.352 20.634 24.627 1.00 98.06 197 ILE A CA 1
ATOM 1495 C C . ILE A 1 197 ? -7.084 20.263 25.393 1.00 98.06 197 ILE A C 1
ATOM 1497 O O . ILE A 1 197 ? -6.659 19.112 25.380 1.00 98.06 197 ILE A O 1
ATOM 1501 N N . THR A 1 198 ? -6.484 21.214 26.099 1.00 97.44 198 THR A N 1
ATOM 1502 C CA . THR A 1 198 ? -5.452 20.934 27.105 1.00 97.44 198 THR A CA 1
ATOM 1503 C C . THR A 1 198 ? -6.083 20.354 28.378 1.00 97.44 198 THR A C 1
ATOM 1505 O O . THR A 1 198 ? -7.293 20.451 28.596 1.00 97.44 198 THR A O 1
ATOM 1508 N N . LEU A 1 199 ? -5.265 19.808 29.287 1.00 94.94 199 LEU A N 1
ATOM 1509 C CA . LEU A 1 199 ? -5.737 19.344 30.605 1.00 94.94 199 LEU A CA 1
ATOM 1510 C C . LEU A 1 199 ? -6.387 20.453 31.453 1.00 94.94 199 LEU A C 1
ATOM 1512 O O . LEU A 1 199 ? -7.155 20.149 32.363 1.00 94.94 199 LEU A O 1
ATOM 1516 N N . THR A 1 200 ? -6.084 21.726 31.180 1.00 94.88 200 THR A N 1
ATOM 1517 C CA . THR A 1 200 ? -6.693 22.881 31.858 1.00 94.88 200 THR A CA 1
ATOM 1518 C C . THR A 1 200 ? -7.962 23.384 31.167 1.00 94.88 200 THR A C 1
ATOM 1520 O O . THR A 1 200 ? -8.618 24.274 31.705 1.00 94.88 200 THR A O 1
ATOM 1523 N N . GLY A 1 201 ? -8.342 22.805 30.022 1.00 95.69 201 GLY A N 1
ATOM 1524 C CA . GLY A 1 201 ? -9.549 23.165 29.276 1.00 95.69 201 GLY A CA 1
ATOM 1525 C C . GLY A 1 201 ? -9.362 24.249 28.213 1.00 95.69 201 GLY A C 1
ATOM 1526 O O . GLY A 1 201 ? -10.342 24.787 27.699 1.00 95.69 201 GLY A O 1
ATOM 1527 N N . GLU A 1 202 ? -8.122 24.598 27.869 1.00 97.44 202 GLU A N 1
ATOM 1528 C CA . GLU A 1 202 ? -7.861 25.528 26.766 1.00 97.44 202 GLU A CA 1
ATOM 1529 C C . GLU A 1 202 ? -8.047 24.804 25.423 1.00 97.44 202 GLU A C 1
ATOM 1531 O O . GLU A 1 202 ? -7.574 23.674 25.287 1.00 97.44 202 GLU A O 1
ATOM 1536 N N . PRO A 1 203 ? -8.713 25.406 24.418 1.00 97.62 203 PRO A N 1
ATOM 1537 C CA . PRO A 1 203 ? -8.821 24.792 23.099 1.00 97.62 203 PRO A CA 1
ATOM 1538 C C . PRO A 1 203 ? -7.447 24.567 22.457 1.00 97.62 203 PRO A C 1
ATOM 1540 O O . PRO A 1 203 ? -6.580 25.439 22.520 1.00 97.62 203 PRO A O 1
ATOM 1543 N N . HIS A 1 204 ? -7.266 23.421 21.801 1.00 96.62 204 HIS A N 1
ATOM 1544 C CA . HIS A 1 204 ? -6.023 23.048 21.129 1.00 96.62 204 HIS A CA 1
ATOM 1545 C C . HIS A 1 204 ? -6.251 22.927 19.609 1.00 96.62 204 HIS A C 1
ATOM 1547 O O . HIS A 1 204 ? -6.693 21.875 19.155 1.00 96.62 204 HIS A O 1
ATOM 1553 N N . PRO A 1 205 ? -5.982 23.982 18.811 1.00 95.25 205 PRO A N 1
ATOM 1554 C CA . PRO A 1 205 ? -6.310 24.034 17.380 1.00 95.25 205 PRO A CA 1
ATOM 1555 C C . PRO A 1 205 ? -5.257 23.380 16.474 1.00 95.25 205 PRO A C 1
ATOM 1557 O O . PRO A 1 205 ? -5.122 23.755 15.308 1.00 95.25 205 PRO A O 1
ATOM 1560 N N . LEU A 1 206 ? -4.468 22.454 17.018 1.00 92.25 206 LEU A N 1
ATOM 1561 C CA . LEU A 1 206 ? -3.363 21.818 16.316 1.00 92.25 206 LEU A CA 1
ATOM 1562 C C . LEU A 1 206 ? -3.587 20.309 16.180 1.00 92.25 206 LEU A C 1
ATOM 1564 O O . LEU A 1 206 ? -4.112 19.645 17.077 1.00 92.25 206 LEU A O 1
ATOM 1568 N N . THR A 1 207 ? -3.124 19.792 15.051 1.00 89.56 207 THR A N 1
ATOM 1569 C CA . THR A 1 207 ? -2.877 18.370 14.785 1.00 89.56 207 THR A CA 1
ATOM 1570 C C . THR A 1 207 ? -1.806 17.823 15.746 1.00 89.56 207 THR A C 1
ATOM 1572 O O . THR A 1 207 ? -1.032 18.608 16.308 1.00 89.56 207 THR A O 1
ATOM 1575 N N . PRO A 1 208 ? -1.708 16.496 15.957 1.00 85.62 208 PRO A N 1
ATOM 1576 C CA . PRO A 1 208 ? -0.611 15.899 16.725 1.00 85.62 208 PRO A CA 1
ATOM 1577 C C . PRO A 1 208 ? 0.774 16.274 16.189 1.00 85.62 208 PRO A C 1
ATOM 1579 O O . PRO A 1 208 ? 1.713 16.416 16.971 1.00 85.62 208 PRO A O 1
ATOM 1582 N N . GLU A 1 209 ? 0.893 16.478 14.876 1.00 81.25 209 GLU A N 1
ATOM 1583 C CA . GLU A 1 209 ? 2.138 16.849 14.201 1.00 81.25 209 GLU A CA 1
ATOM 1584 C C . GLU A 1 209 ? 2.463 18.349 14.348 1.00 81.25 209 GLU A C 1
ATOM 1586 O O . GLU A 1 209 ? 3.544 18.797 13.965 1.00 81.25 209 GLU A O 1
ATOM 1591 N N . GLY A 1 210 ? 1.548 19.140 14.924 1.00 80.69 210 GLY A N 1
ATOM 1592 C CA . GLY A 1 210 ? 1.731 20.562 15.227 1.00 80.69 210 GLY A CA 1
ATOM 1593 C C . GLY A 1 210 ? 1.248 21.537 14.146 1.00 80.69 210 GLY A C 1
ATOM 1594 O O . GLY A 1 210 ? 1.340 22.749 14.345 1.00 80.69 210 GLY A O 1
ATOM 1595 N N . GLY A 1 211 ? 0.713 21.047 13.023 1.00 78.19 211 GLY A N 1
ATOM 1596 C CA . GLY A 1 211 ? 0.005 21.855 12.019 1.00 78.19 211 GLY A CA 1
ATOM 1597 C C . GLY A 1 211 ? -1.401 22.267 12.475 1.00 78.19 211 GLY A C 1
ATOM 1598 O O . GLY A 1 211 ? -1.905 21.728 13.456 1.00 78.19 211 GLY A O 1
ATOM 1599 N N . ALA A 1 212 ? -2.051 23.202 11.775 1.00 88.62 212 ALA A N 1
ATOM 1600 C CA . ALA A 1 212 ? -3.430 23.604 12.078 1.00 88.62 212 ALA A CA 1
ATOM 1601 C C . ALA A 1 212 ? -4.419 22.453 11.818 1.00 88.62 212 ALA A C 1
ATOM 1603 O O . ALA A 1 212 ? -4.353 21.830 10.762 1.00 88.62 212 ALA A O 1
ATOM 1604 N N . ASP A 1 213 ? -5.328 22.194 12.760 1.00 91.06 213 ASP A N 1
ATOM 1605 C CA . ASP A 1 213 ? -6.371 21.169 12.621 1.00 91.06 213 ASP A CA 1
ATOM 1606 C C . ASP A 1 213 ? -7.554 21.720 11.794 1.00 91.06 213 ASP A C 1
ATOM 1608 O O . ASP A 1 213 ? -8.240 22.639 12.258 1.00 91.06 213 ASP A O 1
ATOM 1612 N N . PRO A 1 214 ? -7.797 21.208 10.570 1.00 91.44 214 PRO A N 1
ATOM 1613 C CA . PRO A 1 214 ? -8.811 21.748 9.662 1.00 91.44 214 PRO A CA 1
ATOM 1614 C C . PRO A 1 214 ? -10.246 21.528 10.150 1.00 91.44 214 PRO A C 1
ATOM 1616 O O . PRO A 1 214 ? -11.116 22.324 9.808 1.00 91.44 214 PRO A O 1
ATOM 1619 N N . VAL A 1 215 ? -10.484 20.512 10.986 1.00 95.81 215 VAL A N 1
ATOM 1620 C CA . VAL A 1 215 ? -11.816 20.165 11.516 1.00 95.81 215 VAL A CA 1
ATOM 1621 C C . VAL A 1 215 ? -11.955 20.481 13.008 1.00 95.81 215 VAL A C 1
ATOM 1623 O O . VAL A 1 215 ? -12.867 20.000 13.688 1.00 95.81 215 VAL A O 1
ATOM 1626 N N . PHE A 1 216 ? -11.058 21.325 13.527 1.00 96.12 216 PHE A N 1
ATOM 1627 C CA . PHE A 1 216 ? -10.968 21.705 14.937 1.00 96.12 216 PHE A CA 1
ATOM 1628 C C . PHE A 1 216 ? -12.311 22.114 15.561 1.00 96.12 216 PHE A C 1
ATOM 1630 O O . PHE A 1 216 ? -12.589 21.757 16.708 1.00 96.12 216 PHE A O 1
ATOM 1637 N N . ASP A 1 217 ? -13.130 22.878 14.835 1.00 96.38 217 ASP A N 1
ATOM 1638 C CA . ASP A 1 217 ? -14.369 23.470 15.342 1.00 96.38 217 ASP A CA 1
ATOM 1639 C C . ASP A 1 217 ? -15.648 22.742 14.904 1.00 96.38 217 ASP A C 1
ATOM 1641 O O . ASP A 1 217 ? -16.744 23.159 15.288 1.00 96.38 217 ASP A O 1
ATOM 1645 N N . HIS A 1 218 ? -15.532 21.658 14.133 1.00 96.88 218 HIS A N 1
ATOM 1646 C CA . HIS A 1 218 ? -16.678 20.937 13.571 1.00 96.88 218 HIS A CA 1
ATOM 1647 C C . HIS A 1 218 ? -16.484 19.414 13.453 1.00 96.88 218 HIS A C 1
ATOM 1649 O O . HIS A 1 218 ? -17.224 18.752 12.720 1.00 96.88 218 HIS A O 1
ATOM 1655 N N . SER A 1 219 ? -15.540 18.843 14.207 1.00 97.44 219 SER A N 1
ATOM 1656 C CA . SER A 1 219 ? -15.422 17.392 14.387 1.00 97.44 219 SER A CA 1
ATOM 1657 C C . SER A 1 219 ? -16.669 16.799 15.056 1.00 97.44 219 SER A C 1
ATOM 1659 O O . SER A 1 219 ? -17.230 17.360 16.009 1.00 97.44 219 SER A O 1
ATOM 1661 N N . GLY A 1 220 ? -17.078 15.624 14.583 1.00 97.12 220 GLY A N 1
ATOM 1662 C CA . GLY A 1 220 ? -18.179 14.848 15.131 1.00 97.12 220 GLY A CA 1
ATOM 1663 C C . GLY A 1 220 ? -17.874 14.191 16.483 1.00 97.12 220 GLY A C 1
ATOM 1664 O O . GLY A 1 220 ? -18.814 13.747 17.138 1.00 97.12 220 GLY A O 1
ATOM 1665 N N . ASP A 1 221 ? -16.621 14.193 16.968 1.00 96.44 221 ASP A N 1
ATOM 1666 C CA . ASP A 1 221 ? -16.243 13.644 18.291 1.00 96.44 221 ASP A CA 1
ATOM 1667 C C . ASP A 1 221 ? -17.096 14.257 19.425 1.00 96.44 221 ASP A C 1
ATOM 1669 O O . ASP A 1 221 ? -17.500 13.584 20.377 1.00 96.44 221 ASP A O 1
ATOM 1673 N N . GLY A 1 222 ? -17.500 15.525 19.272 1.00 97.44 222 GLY A N 1
ATOM 1674 C CA . GLY A 1 222 ? -18.393 16.225 20.201 1.00 97.44 222 GLY A CA 1
ATOM 1675 C C . GLY A 1 222 ? -19.775 15.576 20.406 1.00 97.44 222 GLY A C 1
ATOM 1676 O O . GLY A 1 222 ? -20.444 15.867 21.400 1.00 97.44 222 GLY A O 1
ATOM 1677 N N . LEU A 1 223 ? -20.212 14.665 19.530 1.00 98.56 223 LEU A N 1
ATOM 1678 C CA . LEU A 1 223 ? -21.463 13.913 19.691 1.00 98.56 223 LEU A CA 1
ATOM 1679 C C . LEU A 1 223 ? -21.467 13.045 20.957 1.00 98.56 223 LEU A C 1
ATOM 1681 O O . LEU A 1 223 ? -22.511 12.884 21.590 1.00 98.56 223 LEU A O 1
ATOM 1685 N N . PHE A 1 224 ? -20.313 12.543 21.392 1.00 98.56 224 PHE A N 1
ATOM 1686 C CA . PHE A 1 224 ? -20.227 11.741 22.614 1.00 98.56 224 PHE A CA 1
ATOM 1687 C C . PHE A 1 224 ? -20.436 12.573 23.889 1.00 98.56 224 PHE A C 1
ATOM 1689 O O . PHE A 1 224 ? -21.001 12.078 24.867 1.00 98.56 224 PHE A O 1
ATOM 1696 N N . LEU A 1 225 ? -20.081 13.867 23.874 1.00 98.56 225 LEU A N 1
ATOM 1697 C CA . LEU A 1 225 ? -20.433 14.799 24.957 1.00 98.56 225 LEU A CA 1
ATOM 1698 C C . LEU A 1 225 ? -21.949 14.988 25.046 1.00 98.56 225 LEU A C 1
ATOM 1700 O O . LEU A 1 225 ? -22.514 15.000 26.143 1.00 98.56 225 LEU A O 1
ATOM 1704 N N . LEU A 1 226 ? -22.613 15.108 23.890 1.00 98.44 226 LEU A N 1
ATOM 1705 C CA . LEU A 1 226 ? -24.069 15.179 23.819 1.00 98.44 226 LEU A CA 1
ATOM 1706 C C . LEU A 1 226 ? -24.712 13.919 24.417 1.00 98.44 226 LEU A C 1
ATOM 1708 O O . LEU A 1 226 ? -25.623 14.054 25.237 1.00 98.44 226 LEU A O 1
ATOM 1712 N N . ASP A 1 227 ? -24.229 12.726 24.059 1.00 98.44 227 ASP A N 1
ATOM 1713 C CA . ASP A 1 227 ? -24.773 11.462 24.571 1.00 98.44 227 ASP A CA 1
ATOM 1714 C C . ASP A 1 227 ? -24.582 11.322 26.090 1.00 98.44 227 ASP A C 1
ATOM 1716 O O . ASP A 1 227 ? -25.554 11.131 26.833 1.00 98.44 227 ASP A O 1
ATOM 1720 N N . LEU A 1 228 ? -23.354 11.525 26.587 1.00 98.50 228 LEU A N 1
ATOM 1721 C CA . LEU A 1 228 ? -23.054 11.441 28.019 1.00 98.50 228 LEU A CA 1
ATOM 1722 C C . LEU A 1 228 ? -23.956 12.377 28.831 1.00 98.50 228 LEU A C 1
ATOM 1724 O O . LEU A 1 228 ? -24.614 11.959 29.789 1.00 98.50 228 LEU A O 1
ATOM 1728 N N . TRP A 1 229 ? -24.033 13.649 28.439 1.00 98.44 229 TRP A N 1
ATOM 1729 C CA . TRP A 1 229 ? -24.839 14.625 29.165 1.00 98.44 229 TRP A CA 1
ATOM 1730 C C . TRP A 1 229 ? -26.347 14.387 29.024 1.00 98.44 229 TRP A C 1
ATOM 1732 O O . TRP A 1 229 ? -27.094 14.697 29.957 1.00 98.44 229 TRP A O 1
ATOM 1742 N N . ALA A 1 230 ? -26.821 13.815 27.913 1.00 97.75 230 ALA A N 1
ATOM 1743 C CA . ALA A 1 230 ? -28.225 13.435 27.760 1.00 97.75 230 ALA A CA 1
ATOM 1744 C C . ALA A 1 230 ? -28.604 12.290 28.714 1.00 97.75 230 ALA A C 1
ATOM 1746 O O . ALA A 1 230 ? -29.651 12.350 29.375 1.00 97.75 230 ALA A O 1
ATOM 1747 N N . ARG A 1 231 ? -27.733 11.282 28.851 1.00 97.44 231 ARG A N 1
ATOM 1748 C CA . ARG A 1 231 ? -27.913 10.159 29.786 1.00 97.44 231 ARG A CA 1
ATOM 1749 C C . ARG A 1 231 ? -27.875 10.625 31.238 1.00 97.44 231 ARG A C 1
ATOM 1751 O O . ARG A 1 231 ? -28.819 10.370 31.985 1.00 97.44 231 ARG A O 1
ATOM 1758 N N . LEU A 1 232 ? -26.859 11.402 31.622 1.00 95.88 232 LEU A N 1
ATOM 1759 C CA . LEU A 1 232 ? -26.752 11.974 32.972 1.00 95.88 232 LEU A CA 1
ATOM 1760 C C . LEU A 1 232 ? -27.925 12.912 33.305 1.00 95.88 232 LEU A C 1
ATOM 1762 O O . LEU A 1 232 ? -28.465 12.875 34.412 1.00 95.88 232 LEU A O 1
ATOM 1766 N N . GLY A 1 233 ? -28.376 13.708 32.332 1.00 90.69 233 GLY A N 1
ATOM 1767 C CA . GLY A 1 233 ? -29.508 14.617 32.500 1.00 90.69 233 GLY A CA 1
ATOM 1768 C C . GLY A 1 233 ? -30.861 13.922 32.663 1.00 90.69 233 GLY A C 1
ATOM 1769 O O . GLY A 1 233 ? -31.775 14.486 33.270 1.00 90.69 233 GLY A O 1
ATOM 1770 N N . THR A 1 234 ? -30.990 12.693 32.162 1.00 88.25 234 THR A N 1
ATOM 1771 C CA . THR A 1 234 ? -32.167 11.838 32.394 1.00 88.25 234 THR A CA 1
ATOM 1772 C C . THR A 1 234 ? -32.156 11.261 33.811 1.00 88.25 234 THR A C 1
ATOM 1774 O O . THR A 1 234 ? -33.209 11.133 34.431 1.00 88.25 234 THR A O 1
ATOM 1777 N N . SER A 1 235 ? -30.965 11.030 34.365 1.00 83.69 235 SER A N 1
ATOM 1778 C CA . SER A 1 235 ? -30.736 10.550 35.735 1.00 83.69 235 SER A CA 1
ATOM 1779 C C . SER A 1 235 ? -30.791 11.651 36.810 1.00 83.69 235 SER A C 1
ATOM 1781 O O . SER A 1 235 ? -30.410 11.412 37.953 1.00 83.69 235 SER A O 1
ATOM 1783 N N . GLY A 1 236 ? -31.272 12.855 36.469 1.00 83.44 236 GLY A N 1
ATOM 1784 C CA . GLY A 1 236 ? -31.532 13.945 37.420 1.00 83.44 236 GLY A CA 1
ATOM 1785 C C . GLY A 1 236 ? -30.521 15.098 37.424 1.00 83.44 236 GLY A C 1
ATOM 1786 O O . GLY A 1 236 ? -30.746 16.080 38.134 1.00 83.44 236 GLY A O 1
ATOM 1787 N N . ASP A 1 237 ? -29.452 15.051 36.618 1.00 90.00 237 ASP A N 1
ATOM 1788 C CA . ASP A 1 237 ? -28.496 16.163 36.514 1.00 90.00 237 ASP A CA 1
ATOM 1789 C C . ASP A 1 237 ? -29.034 17.292 35.611 1.00 90.00 237 ASP A C 1
ATOM 1791 O O . ASP A 1 237 ? -28.928 17.287 34.380 1.00 90.00 237 ASP A O 1
ATOM 1795 N N . ALA A 1 238 ? -29.610 18.319 36.237 1.00 91.31 238 ALA A N 1
ATOM 1796 C CA . ALA A 1 238 ? -30.153 19.475 35.527 1.00 91.31 238 ALA A CA 1
ATOM 1797 C C . ALA A 1 238 ? -29.095 20.268 34.735 1.00 91.31 238 ALA A C 1
ATOM 1799 O O . ALA A 1 238 ? -29.444 20.946 33.764 1.00 91.31 238 ALA A O 1
ATOM 1800 N N . CYS A 1 239 ? -27.823 20.226 35.141 1.00 91.94 239 CYS A N 1
ATOM 1801 C CA . CYS A 1 239 ? -26.746 20.911 34.438 1.00 91.94 239 CYS A CA 1
ATOM 1802 C C . CYS A 1 239 ? -26.357 20.146 33.173 1.00 91.94 239 CYS A C 1
ATOM 1804 O O . CYS A 1 239 ? -26.312 20.747 32.096 1.00 91.94 239 CYS A O 1
ATOM 1806 N N . ALA A 1 240 ? -26.168 18.829 33.280 1.00 94.25 240 ALA A N 1
ATOM 1807 C CA . ALA A 1 240 ? -25.938 17.954 32.133 1.00 94.25 240 ALA A CA 1
ATOM 1808 C C . ALA A 1 240 ? -27.090 18.056 31.118 1.00 94.25 240 ALA A C 1
ATOM 1810 O O . ALA A 1 240 ? -26.861 18.295 29.934 1.00 94.25 240 ALA A O 1
ATOM 1811 N N . ARG A 1 241 ? -28.349 18.047 31.585 1.00 95.62 241 ARG A N 1
ATOM 1812 C CA . ARG A 1 241 ? -29.528 18.224 30.717 1.00 95.62 241 ARG A CA 1
ATOM 1813 C C . ARG A 1 241 ? -29.482 19.514 29.888 1.00 95.62 241 ARG A C 1
ATOM 1815 O O . ARG A 1 241 ? -29.864 19.508 28.714 1.00 95.62 241 ARG A O 1
ATOM 1822 N N . ARG A 1 242 ? -29.040 20.629 30.486 1.00 95.44 242 ARG A N 1
ATOM 1823 C CA . ARG A 1 242 ? -28.883 21.918 29.784 1.00 95.44 242 ARG A CA 1
ATOM 1824 C C . ARG A 1 242 ? -27.726 21.892 28.788 1.00 95.44 242 ARG A C 1
ATOM 1826 O O . ARG A 1 242 ? -27.881 22.421 27.687 1.00 95.44 242 ARG A O 1
ATOM 1833 N N . ALA A 1 243 ? -26.599 21.288 29.161 1.00 95.50 243 ALA A N 1
ATOM 1834 C CA . ALA A 1 243 ? -25.440 21.152 28.284 1.00 95.50 243 ALA A CA 1
ATOM 1835 C C . ALA A 1 243 ? -25.788 20.324 27.037 1.00 95.50 243 ALA A C 1
ATOM 1837 O O . ALA A 1 243 ? -25.642 20.835 25.928 1.00 95.50 243 ALA A O 1
ATOM 1838 N N . ALA A 1 244 ? -26.391 19.143 27.223 1.00 97.25 244 ALA A N 1
ATOM 1839 C CA . ALA A 1 244 ? -26.902 18.302 26.140 1.00 97.25 244 ALA A CA 1
ATOM 1840 C C . ALA A 1 244 ? -27.899 19.055 25.248 1.00 97.25 244 ALA A C 1
ATOM 1842 O O . ALA A 1 244 ? -27.727 19.113 24.037 1.00 97.25 244 ALA A O 1
ATOM 1843 N N . SER A 1 245 ? -28.907 19.705 25.846 1.00 96.62 245 SER A N 1
ATOM 1844 C CA . SER A 1 245 ? -29.894 20.502 25.097 1.00 96.62 245 SER A CA 1
ATOM 1845 C C . SER A 1 245 ? -29.242 21.555 24.204 1.00 96.62 245 SER A C 1
ATOM 1847 O O . SER A 1 245 ? -29.628 21.705 23.054 1.00 96.62 245 SER A O 1
ATOM 1849 N N . THR A 1 246 ? -28.252 22.278 24.726 1.00 95.62 246 THR A N 1
ATOM 1850 C CA . THR A 1 246 ? -27.608 23.345 23.952 1.00 95.62 246 THR A CA 1
ATOM 1851 C C . THR A 1 246 ? -26.762 22.778 22.816 1.00 95.62 246 THR A C 1
ATOM 1853 O O . THR A 1 246 ? -26.799 23.308 21.712 1.00 95.62 246 THR A O 1
ATOM 1856 N N . LEU A 1 247 ? -26.011 21.707 23.088 1.00 97.25 247 LEU A N 1
ATOM 1857 C CA . LEU A 1 247 ? -25.110 21.107 22.111 1.00 97.25 247 LEU A CA 1
ATOM 1858 C C . LEU A 1 247 ? -25.896 20.455 20.962 1.00 97.25 247 LEU A C 1
ATOM 1860 O O . LEU A 1 247 ? -25.613 20.719 19.799 1.00 97.25 247 LEU A O 1
ATOM 1864 N N . GLY A 1 248 ? -26.951 19.695 21.273 1.00 97.81 248 GLY A N 1
ATOM 1865 C CA . GLY A 1 248 ? -27.817 19.103 20.250 1.00 97.81 248 GLY A CA 1
ATOM 1866 C C . GLY A 1 248 ? -28.579 20.146 19.424 1.00 97.81 248 GLY A C 1
ATOM 1867 O O . GLY A 1 248 ? -28.697 19.989 18.209 1.00 97.81 248 GLY A O 1
ATOM 1868 N N . ASP A 1 249 ? -29.036 21.245 20.042 1.00 97.81 249 ASP A N 1
ATOM 1869 C CA . ASP A 1 249 ? -29.667 22.352 19.309 1.00 97.81 249 ASP A CA 1
ATOM 1870 C C . ASP A 1 249 ? -28.658 23.038 18.362 1.00 97.81 249 ASP A C 1
ATOM 1872 O O . ASP A 1 249 ? -29.016 23.336 17.223 1.00 97.81 249 ASP A O 1
ATOM 1876 N N . ALA A 1 250 ? -27.396 23.220 18.779 1.00 97.56 250 ALA A N 1
ATOM 1877 C CA . ALA A 1 250 ? -26.333 23.754 17.923 1.00 97.56 250 ALA A CA 1
ATOM 1878 C C . ALA A 1 250 ? -26.021 22.827 16.735 1.00 97.56 250 ALA A C 1
ATOM 1880 O O . ALA A 1 250 ? -25.969 23.297 15.600 1.00 97.56 250 ALA A O 1
ATOM 1881 N N . PHE A 1 251 ? -25.893 21.514 16.974 1.00 98.31 251 PHE A N 1
ATOM 1882 C CA . PHE A 1 251 ? -25.642 20.524 15.918 1.00 98.31 251 PHE A CA 1
ATOM 1883 C C . PHE A 1 251 ? -26.725 20.558 14.837 1.00 98.31 251 PHE A C 1
ATOM 1885 O O . PHE A 1 251 ? -26.433 20.688 13.650 1.00 98.31 251 PHE A O 1
ATOM 1892 N N . VAL A 1 252 ? -27.995 20.485 15.248 1.00 97.94 252 VAL A N 1
ATOM 1893 C CA . VAL A 1 252 ? -29.127 20.473 14.311 1.00 97.94 252 VAL A CA 1
ATOM 1894 C C . VAL A 1 252 ? -29.267 21.818 13.591 1.00 97.94 252 VAL A C 1
ATOM 1896 O O . VAL A 1 252 ? -29.550 21.833 12.394 1.00 97.94 252 VAL A O 1
ATOM 1899 N N . ALA A 1 253 ? -29.037 22.943 14.279 1.00 97.25 253 ALA A N 1
ATOM 1900 C CA . ALA A 1 253 ? -29.110 24.275 13.675 1.00 97.25 253 ALA A CA 1
ATOM 1901 C C . ALA A 1 253 ? -28.025 24.516 12.613 1.00 97.25 253 ALA A C 1
ATOM 1903 O O . ALA A 1 253 ? -28.300 25.180 11.615 1.00 97.25 253 ALA A O 1
ATOM 1904 N N . ALA A 1 254 ? -26.825 23.960 12.800 1.00 96.69 254 ALA A N 1
ATOM 1905 C CA . ALA A 1 254 ? -25.726 24.058 11.840 1.00 96.69 254 ALA A CA 1
ATOM 1906 C C . ALA A 1 254 ? -25.922 23.184 10.586 1.00 96.69 254 ALA A C 1
ATOM 1908 O O . ALA A 1 254 ? -25.180 23.321 9.619 1.00 96.69 254 ALA A O 1
ATOM 1909 N N . GLY A 1 255 ? -26.914 22.284 10.578 1.00 96.81 255 GLY A N 1
ATOM 1910 C CA . GLY A 1 255 ? -27.012 21.239 9.555 1.00 96.81 255 GLY A CA 1
ATOM 1911 C C . GLY A 1 255 ? -26.048 20.068 9.794 1.00 96.81 255 GLY A C 1
ATOM 1912 O O . GLY A 1 255 ? -25.870 19.238 8.901 1.00 96.81 255 GLY A O 1
ATOM 1913 N N . GLY A 1 256 ? -25.493 19.980 11.006 1.00 96.81 256 GLY A N 1
ATOM 1914 C CA . GLY A 1 256 ? -24.553 18.967 11.477 1.00 96.81 256 GLY A CA 1
ATOM 1915 C C . GLY A 1 256 ? -23.086 19.397 11.423 1.00 96.81 256 GLY A C 1
ATOM 1916 O O . GLY A 1 256 ? -22.687 20.199 10.584 1.00 96.81 256 GLY A O 1
ATOM 1917 N N . PHE A 1 257 ? -22.298 18.833 12.338 1.00 97.25 257 PHE A N 1
ATOM 1918 C CA . PHE A 1 257 ? -20.843 18.965 12.417 1.00 97.25 257 PHE A CA 1
ATOM 1919 C C . PHE A 1 257 ? -20.241 17.591 12.097 1.00 97.25 257 PHE A C 1
ATOM 1921 O O . PHE A 1 257 ? -20.332 16.668 12.905 1.00 97.25 257 PHE A O 1
ATOM 1928 N N . TRP A 1 258 ? -19.767 17.428 10.861 1.00 96.31 258 TRP A N 1
ATOM 1929 C CA . TRP A 1 258 ? -19.527 16.120 10.234 1.00 96.31 258 TRP A CA 1
ATOM 1930 C C . TRP A 1 258 ? -18.053 15.733 10.112 1.00 96.31 258 TRP A C 1
ATOM 1932 O O . TRP A 1 258 ? -17.778 14.665 9.562 1.00 96.31 258 TRP A O 1
ATOM 1942 N N . GLY A 1 259 ? -17.144 16.593 10.585 1.00 95.38 259 GLY A N 1
ATOM 1943 C CA . GLY A 1 259 ? -15.712 16.330 10.524 1.00 95.38 259 GLY A CA 1
ATOM 1944 C C . GLY A 1 259 ? -15.358 15.041 11.256 1.00 95.38 259 GLY A C 1
ATOM 1945 O O . GLY A 1 259 ? -16.080 14.638 12.174 1.00 95.38 259 GLY A O 1
ATOM 1946 N N . SER A 1 260 ? -14.257 14.416 10.854 1.00 94.94 260 SER A N 1
ATOM 1947 C CA . SER A 1 260 ? -13.796 13.128 11.382 1.00 94.94 260 SER A CA 1
ATOM 1948 C C . SER A 1 260 ? -13.889 12.989 12.920 1.00 94.94 260 SER A C 1
ATOM 1950 O O . SER A 1 260 ? -13.590 13.930 13.675 1.00 94.94 260 SER A O 1
ATOM 1952 N N . LEU A 1 261 ? -14.336 11.810 13.375 1.00 93.69 261 LEU A N 1
ATOM 1953 C CA . LEU A 1 261 ? -14.350 11.360 14.776 1.00 93.69 261 LEU A CA 1
ATOM 1954 C C . LEU A 1 261 ? -13.039 10.701 15.181 1.00 93.69 261 LEU A C 1
ATOM 1956 O O . LEU A 1 261 ? -12.688 10.741 16.364 1.00 93.69 261 LEU A O 1
ATOM 1960 N N . ASN A 1 262 ? -12.344 10.085 14.223 1.00 92.50 262 ASN A N 1
ATOM 1961 C CA . ASN A 1 262 ? -10.966 9.657 14.417 1.00 92.50 262 ASN A CA 1
ATOM 1962 C C . ASN A 1 262 ? -10.116 10.877 14.787 1.00 92.50 262 ASN A C 1
ATOM 1964 O O . ASN A 1 262 ? -10.577 12.007 14.661 1.00 92.50 262 ASN A O 1
ATOM 1968 N N . HIS A 1 263 ? -8.914 10.707 15.332 1.00 91.00 263 HIS A N 1
ATOM 1969 C CA . HIS A 1 263 ? -8.073 11.853 15.728 1.00 91.00 263 HIS A CA 1
ATOM 1970 C C . HIS A 1 263 ? -6.823 12.012 14.868 1.00 91.00 263 HIS A C 1
ATOM 1972 O O . HIS A 1 263 ? -6.089 12.975 15.049 1.00 91.00 263 HIS A O 1
ATOM 1978 N N . ASP A 1 264 ? -6.626 11.137 13.901 1.00 87.88 264 ASP A N 1
ATOM 1979 C CA . ASP A 1 264 ? -5.512 11.078 12.957 1.00 87.88 264 ASP A CA 1
ATOM 1980 C C . ASP A 1 264 ? -5.935 11.341 11.498 1.00 87.88 264 ASP A C 1
ATOM 1982 O O . ASP A 1 264 ? -5.090 11.355 10.606 1.00 87.88 264 ASP A O 1
ATOM 1986 N N . THR A 1 265 ? -7.221 11.619 11.256 1.00 89.50 265 THR A N 1
ATOM 1987 C CA . THR A 1 265 ? -7.793 11.914 9.928 1.00 89.50 265 THR A CA 1
ATOM 1988 C C . THR A 1 265 ? -8.507 13.273 9.923 1.00 89.50 265 THR A C 1
ATOM 1990 O O . THR A 1 265 ? -8.690 13.877 10.985 1.00 89.50 265 THR A O 1
ATOM 1993 N N . TYR A 1 266 ? -8.830 13.850 8.762 1.00 91.12 266 TYR A N 1
ATOM 1994 C CA . TYR A 1 266 ? -9.055 15.307 8.685 1.00 91.12 266 TYR A CA 1
ATOM 1995 C C . TYR A 1 266 ? -10.117 15.774 7.688 1.00 91.12 266 TYR A C 1
ATOM 1997 O O . TYR A 1 266 ? -10.234 16.985 7.482 1.00 91.12 266 TYR A O 1
ATOM 2005 N N . ASP A 1 267 ? -10.907 14.880 7.091 1.00 90.19 267 ASP A N 1
ATOM 2006 C CA . ASP A 1 267 ? -11.968 15.326 6.191 1.00 90.19 267 ASP A CA 1
ATOM 2007 C C . ASP A 1 267 ? -13.196 15.847 6.954 1.00 90.19 267 ASP A C 1
ATOM 2009 O O . ASP A 1 267 ? -13.556 15.394 8.046 1.00 90.19 267 ASP A O 1
ATOM 2013 N N . ASP A 1 268 ? -13.925 16.762 6.310 1.00 94.06 268 ASP A N 1
ATOM 2014 C CA . ASP A 1 268 ? -15.185 17.336 6.808 1.00 94.06 268 ASP A CA 1
ATOM 2015 C C . ASP A 1 268 ? -16.324 16.303 6.916 1.00 94.06 268 ASP A C 1
ATOM 2017 O O . ASP A 1 268 ? -17.453 16.639 7.286 1.00 94.06 268 ASP A O 1
ATOM 2021 N N . HIS A 1 269 ? -16.088 15.066 6.476 1.00 94.69 269 HIS A N 1
ATOM 2022 C CA . HIS A 1 269 ? -17.127 14.144 6.058 1.00 94.69 269 HIS A CA 1
ATOM 2023 C C . HIS A 1 269 ? -16.684 12.681 6.133 1.00 94.69 269 HIS A C 1
ATOM 2025 O O . HIS A 1 269 ? -16.172 12.125 5.164 1.00 94.69 269 HIS A O 1
ATOM 2031 N N . GLU A 1 270 ? -17.063 12.025 7.224 1.00 95.06 270 GLU A N 1
ATOM 2032 C CA . GLU A 1 270 ? -16.706 10.634 7.516 1.00 95.06 270 GLU A CA 1
ATOM 2033 C C . GLU A 1 270 ? -17.955 9.761 7.719 1.00 95.06 270 GLU A C 1
ATOM 2035 O O . GLU A 1 270 ? -18.976 10.244 8.221 1.00 95.06 270 GLU A O 1
ATOM 2040 N N . ASN A 1 271 ? -17.918 8.478 7.337 1.00 96.69 271 ASN A N 1
ATOM 2041 C CA . ASN A 1 271 ? -19.084 7.595 7.476 1.00 96.69 271 ASN A CA 1
ATOM 2042 C C . ASN A 1 271 ? -19.558 7.474 8.942 1.00 96.69 271 ASN A C 1
ATOM 2044 O O . ASN A 1 271 ? -20.765 7.575 9.208 1.00 96.69 271 ASN A O 1
ATOM 2048 N N . VAL A 1 272 ? -18.622 7.335 9.889 1.00 97.31 272 VAL A N 1
ATOM 2049 C CA . VAL A 1 272 ? -18.951 7.012 11.280 1.00 97.31 272 VAL A CA 1
ATOM 2050 C C . VAL A 1 272 ? -19.513 8.224 12.007 1.00 97.31 272 VAL A C 1
ATOM 2052 O O . VAL A 1 272 ? -20.381 8.069 12.865 1.00 97.31 272 VAL A O 1
ATOM 2055 N N . ALA A 1 273 ? -19.161 9.437 11.570 1.00 98.00 273 ALA A N 1
ATOM 2056 C CA . ALA A 1 273 ? -19.797 10.667 12.029 1.00 98.00 273 ALA A CA 1
ATOM 2057 C C . ALA A 1 273 ? -21.311 10.652 11.815 1.00 98.00 273 ALA A C 1
ATOM 2059 O O . ALA A 1 273 ? -22.077 11.007 12.716 1.00 98.00 273 ALA A O 1
ATOM 2060 N N . TYR A 1 274 ? -21.771 10.180 10.655 1.00 98.50 274 TYR A N 1
ATOM 2061 C CA . TYR A 1 274 ? -23.203 10.044 10.386 1.00 98.50 274 TYR A CA 1
ATOM 2062 C C . TYR A 1 274 ? -23.843 8.913 11.186 1.00 98.50 274 TYR A C 1
ATOM 2064 O O . TYR A 1 274 ? -24.958 9.092 11.688 1.00 98.50 274 TYR A O 1
ATOM 2072 N N . ALA A 1 275 ? -23.158 7.774 11.324 1.00 98.56 275 ALA A N 1
ATOM 2073 C CA . ALA A 1 275 ? -23.648 6.647 12.114 1.00 98.56 275 ALA A CA 1
ATOM 2074 C C . ALA A 1 275 ? -23.851 7.059 13.579 1.00 98.56 275 ALA A C 1
ATOM 2076 O O . ALA A 1 275 ? -24.964 6.969 14.103 1.00 98.56 275 ALA A O 1
ATOM 2077 N N . VAL A 1 276 ? -22.820 7.619 14.214 1.00 98.56 276 VAL A N 1
ATOM 2078 C CA . VAL A 1 276 ? -22.867 8.096 15.602 1.00 98.56 276 VAL A CA 1
ATOM 2079 C C . VAL A 1 276 ? -23.896 9.215 15.759 1.00 98.56 276 VAL A C 1
ATOM 2081 O O . VAL A 1 276 ? -24.713 9.159 16.681 1.00 98.56 276 VAL A O 1
ATOM 2084 N N . ALA A 1 277 ? -23.952 10.188 14.841 1.00 98.62 277 ALA A N 1
ATOM 2085 C CA . ALA A 1 277 ? -24.953 11.256 14.899 1.00 98.62 277 ALA A CA 1
ATOM 2086 C C . ALA A 1 277 ? -26.381 10.708 14.862 1.00 98.62 277 ALA A C 1
ATOM 2088 O O . ALA A 1 277 ? -27.229 11.163 15.635 1.00 98.62 277 ALA A O 1
ATOM 2089 N N . PHE A 1 278 ? -26.653 9.716 14.004 1.00 98.75 278 PHE A N 1
ATOM 2090 C CA . PHE A 1 278 ? -27.950 9.048 13.971 1.00 98.75 278 PHE A CA 1
ATOM 2091 C C . PHE A 1 278 ? -28.275 8.435 15.334 1.00 98.75 278 PHE A C 1
ATOM 2093 O O . PHE A 1 278 ? -29.318 8.751 15.913 1.00 98.75 278 PHE A O 1
ATOM 2100 N N . ARG A 1 279 ? -27.374 7.600 15.865 1.00 98.50 279 ARG A N 1
ATOM 2101 C CA . ARG A 1 279 ? -27.591 6.854 17.112 1.00 98.50 279 ARG A CA 1
ATOM 2102 C C . ARG A 1 279 ? -27.820 7.789 18.300 1.00 98.50 279 ARG A C 1
ATOM 2104 O O . ARG A 1 279 ? -28.803 7.610 19.032 1.00 98.50 279 ARG A O 1
ATOM 2111 N N . VAL A 1 280 ? -26.963 8.805 18.440 1.00 98.56 280 VAL A N 1
ATOM 2112 C CA . VAL A 1 280 ? -26.970 9.783 19.539 1.00 98.56 280 VAL A CA 1
ATOM 2113 C C . VAL A 1 280 ? -28.188 10.696 19.466 1.00 98.56 280 VAL A C 1
ATOM 2115 O O . VAL A 1 280 ? -28.935 10.785 20.437 1.00 98.56 280 VAL A O 1
ATOM 2118 N N . LEU A 1 281 ? -28.453 11.357 18.332 1.00 98.56 281 LEU A N 1
ATOM 2119 C CA . LEU A 1 281 ? -29.585 12.290 18.226 1.00 98.56 281 LEU A CA 1
ATOM 2120 C C . LEU A 1 281 ? -30.932 11.575 18.356 1.00 98.56 281 LEU A C 1
ATOM 2122 O O . LEU A 1 281 ? -31.877 12.135 18.921 1.00 98.56 281 LEU A O 1
ATOM 2126 N N . ARG A 1 282 ? -31.026 10.330 17.874 1.00 97.94 282 ARG A N 1
ATOM 2127 C CA . ARG A 1 282 ? -32.225 9.501 18.017 1.00 97.94 282 ARG A CA 1
ATOM 2128 C C . ARG A 1 282 ? -32.504 9.159 19.487 1.00 97.94 282 ARG A C 1
ATOM 2130 O O . ARG A 1 282 ? -33.648 9.333 19.926 1.00 97.94 282 ARG A O 1
ATOM 2137 N N . ASP A 1 283 ? -31.493 8.710 20.235 1.00 97.19 283 ASP A N 1
ATOM 2138 C CA . ASP A 1 283 ? -31.638 8.333 21.652 1.00 97.19 283 ASP A CA 1
ATOM 2139 C C . ASP A 1 283 ? -31.775 9.567 22.560 1.00 97.19 283 ASP A C 1
ATOM 2141 O O . ASP A 1 283 ? -32.770 9.719 23.274 1.00 97.19 283 ASP A O 1
ATOM 2145 N N . ALA A 1 284 ? -30.850 10.527 22.466 1.00 97.19 284 ALA A N 1
ATOM 2146 C CA . ALA A 1 284 ? -30.898 11.773 23.232 1.00 97.19 284 ALA A CA 1
ATOM 2147 C C . ALA A 1 284 ? -32.175 12.575 22.935 1.00 97.19 284 ALA A C 1
ATOM 2149 O O . ALA A 1 284 ? -32.799 13.127 23.846 1.00 97.19 284 ALA A O 1
ATOM 2150 N N . GLY A 1 285 ? -32.616 12.594 21.673 1.00 96.50 285 GLY A N 1
ATOM 2151 C CA . GLY A 1 285 ? -33.865 13.227 21.270 1.00 96.50 285 GLY A CA 1
ATOM 2152 C C . GLY A 1 285 ? -35.093 12.581 21.914 1.00 96.50 285 GLY A C 1
ATOM 2153 O O . GLY A 1 285 ? -36.001 13.298 22.340 1.00 96.50 285 GLY A O 1
ATOM 2154 N N . ALA A 1 286 ? -35.111 11.252 22.061 1.00 95.25 286 ALA A N 1
ATOM 2155 C CA . ALA A 1 286 ? -36.172 10.552 22.786 1.00 95.25 286 ALA A CA 1
ATOM 2156 C C . ALA A 1 286 ? -36.136 10.872 24.289 1.00 95.25 286 ALA A C 1
ATOM 2158 O O . ALA A 1 286 ? -37.148 11.292 24.853 1.00 95.25 286 ALA A O 1
ATOM 2159 N N . ARG A 1 287 ? -34.963 10.757 24.923 1.00 94.19 287 ARG A N 1
ATOM 2160 C CA . ARG A 1 287 ? -34.770 10.995 26.366 1.00 94.19 287 ARG A CA 1
ATOM 2161 C C . ARG A 1 287 ? -35.116 12.419 26.797 1.00 94.19 287 ARG A C 1
ATOM 2163 O O . ARG A 1 287 ? -35.696 12.637 27.861 1.00 94.19 287 ARG A O 1
ATOM 2170 N N . LEU A 1 288 ? -34.759 13.404 25.974 1.00 94.94 288 LEU A N 1
ATOM 2171 C CA . LEU A 1 288 ? -34.924 14.822 26.295 1.00 94.94 288 LEU A CA 1
ATOM 2172 C C . LEU A 1 288 ? -36.205 15.441 25.717 1.00 94.94 288 LEU A C 1
ATOM 2174 O O . LEU A 1 288 ? -36.472 16.614 25.991 1.00 94.94 288 LEU A O 1
ATOM 2178 N N . GLY A 1 289 ? -37.001 14.681 24.956 1.00 94.12 289 GLY A N 1
ATOM 2179 C CA . GLY A 1 289 ? -38.237 15.164 24.333 1.00 94.12 289 GLY A CA 1
ATOM 2180 C C . GLY A 1 289 ? -38.003 16.143 23.176 1.00 94.12 289 GLY A C 1
ATOM 2181 O O . GLY A 1 289 ? -38.755 17.102 23.011 1.00 94.12 289 GLY A O 1
ATOM 2182 N N . ARG A 1 290 ? -36.946 15.934 22.383 1.00 96.12 290 ARG A N 1
ATOM 2183 C CA . ARG A 1 290 ? -36.543 16.779 21.246 1.00 96.12 290 ARG A CA 1
ATOM 2184 C C . ARG A 1 290 ? -36.853 16.087 19.917 1.00 96.12 290 ARG A C 1
ATOM 2186 O O . ARG A 1 290 ? -35.974 15.518 19.275 1.00 96.12 290 ARG A O 1
ATOM 2193 N N . ALA A 1 291 ? -38.112 16.162 19.481 1.00 95.25 291 ALA A N 1
ATOM 2194 C CA . ALA A 1 291 ? -38.566 15.536 18.232 1.00 95.25 291 ALA A CA 1
ATOM 2195 C C . ALA A 1 291 ? -37.757 15.983 16.998 1.00 95.25 291 ALA A C 1
ATOM 2197 O O . ALA A 1 291 ? -37.415 15.151 16.166 1.00 95.25 291 ALA A O 1
ATOM 2198 N N . ALA A 1 292 ? -37.363 17.261 16.929 1.00 96.88 292 ALA A N 1
ATOM 2199 C CA . ALA A 1 292 ? -36.561 17.796 15.826 1.00 96.88 292 ALA A CA 1
ATOM 2200 C C . ALA A 1 292 ? -35.201 17.092 15.662 1.00 96.88 292 ALA A C 1
ATOM 2202 O O . ALA A 1 292 ? -34.726 16.942 14.541 1.00 96.88 292 ALA A O 1
ATOM 2203 N N . TRP A 1 293 ? -34.585 16.630 16.755 1.00 98.19 293 TRP A N 1
ATOM 2204 C CA . TRP A 1 293 ? -33.318 15.895 16.695 1.00 98.19 293 TRP A CA 1
ATOM 2205 C C . TRP A 1 293 ? -33.517 14.494 16.119 1.00 98.19 293 TRP A C 1
ATOM 2207 O O . TRP A 1 293 ? -32.741 14.059 15.273 1.00 98.19 293 TRP A O 1
ATOM 2217 N N . ARG A 1 294 ? -34.599 13.813 16.522 1.00 96.81 294 ARG A N 1
ATOM 2218 C CA . ARG A 1 294 ? -34.987 12.519 15.942 1.00 96.81 294 ARG A CA 1
ATOM 2219 C C . ARG A 1 294 ? -35.297 12.658 14.452 1.00 96.81 294 ARG A C 1
ATOM 2221 O O . ARG A 1 294 ? -34.805 11.867 13.655 1.00 96.81 294 ARG A O 1
ATOM 2228 N N . ASP A 1 295 ? -36.053 13.684 14.069 1.00 97.50 295 ASP A N 1
ATOM 2229 C CA . ASP A 1 295 ? -36.353 13.966 12.662 1.00 97.50 295 ASP A CA 1
ATOM 2230 C C . ASP A 1 295 ? -35.076 14.229 11.856 1.00 97.50 295 ASP A C 1
ATOM 2232 O O . ASP A 1 295 ? -34.932 13.714 10.747 1.00 97.50 295 ASP A O 1
ATOM 2236 N N . PHE A 1 296 ? -34.131 14.988 12.417 1.00 98.25 296 PHE A N 1
ATOM 2237 C CA . PHE A 1 296 ? -32.832 15.240 11.799 1.00 98.25 296 PHE A CA 1
ATOM 2238 C C . PHE A 1 296 ? -32.025 13.945 11.616 1.00 98.25 296 PHE A C 1
ATOM 2240 O O . PHE A 1 296 ? -31.516 13.696 10.523 1.00 98.25 296 PHE A O 1
ATOM 2247 N N . ALA A 1 297 ? -31.970 13.081 12.635 1.00 98.12 297 ALA A N 1
ATOM 2248 C CA . ALA A 1 297 ? -31.287 11.790 12.561 1.00 98.12 297 ALA A CA 1
ATOM 2249 C C . ALA A 1 297 ? -31.800 10.942 11.381 1.00 98.12 297 ALA A C 1
ATOM 2251 O O . ALA A 1 297 ? -31.014 10.490 10.548 1.00 98.12 297 ALA A O 1
ATOM 2252 N N . TYR A 1 298 ? -33.121 10.783 11.255 1.00 98.06 298 TYR A N 1
ATOM 2253 C CA . TYR A 1 298 ? -33.723 9.960 10.200 1.00 98.06 298 TYR A CA 1
ATOM 2254 C C . TYR A 1 298 ? -33.692 10.604 8.807 1.00 98.06 298 TYR A C 1
ATOM 2256 O O . TYR A 1 298 ? -33.602 9.888 7.810 1.00 98.06 298 TYR A O 1
ATOM 2264 N N . ARG A 1 299 ? -33.796 11.936 8.706 1.00 97.81 299 ARG A N 1
ATOM 2265 C CA . ARG A 1 299 ? -33.872 12.633 7.407 1.00 97.81 299 ARG A CA 1
ATOM 2266 C C . ARG A 1 299 ? -32.518 13.051 6.847 1.00 97.81 299 ARG A C 1
ATOM 2268 O O . ARG A 1 299 ? -32.419 13.225 5.636 1.00 97.81 299 ARG A O 1
ATOM 2275 N N . VAL A 1 300 ? -31.516 13.235 7.704 1.00 98.19 300 VAL A N 1
ATOM 2276 C CA . VAL A 1 300 ? -30.199 13.761 7.321 1.00 98.19 300 VAL A CA 1
ATOM 2277 C C . VAL A 1 300 ? -29.106 12.734 7.583 1.00 98.19 300 VAL A C 1
ATOM 2279 O O . VAL A 1 300 ? -28.428 12.337 6.640 1.00 98.19 300 VAL A O 1
ATOM 2282 N N . ALA A 1 301 ? -28.963 12.258 8.824 1.00 97.88 301 ALA A N 1
ATOM 2283 C CA . ALA A 1 301 ? -27.823 11.421 9.195 1.00 97.88 301 ALA A CA 1
ATOM 2284 C C . ALA A 1 301 ? -27.878 10.016 8.564 1.00 97.88 301 ALA A C 1
ATOM 2286 O O . ALA A 1 301 ? -26.958 9.624 7.848 1.00 97.88 301 ALA A O 1
ATOM 2287 N N . LEU A 1 302 ? -28.985 9.285 8.753 1.00 97.94 302 LEU A N 1
ATOM 2288 C CA . LEU A 1 302 ? -29.139 7.916 8.238 1.00 97.94 302 LEU A CA 1
ATOM 2289 C C . LEU A 1 302 ? -28.985 7.822 6.702 1.00 97.94 302 LEU A C 1
ATOM 2291 O O . LEU A 1 302 ? -28.248 6.952 6.236 1.00 97.94 302 LEU A O 1
ATOM 2295 N N . PRO A 1 303 ? -29.604 8.701 5.881 1.00 97.56 303 PRO A N 1
ATOM 2296 C CA . PRO A 1 303 ? -29.457 8.627 4.426 1.00 97.56 303 PRO A CA 1
ATOM 2297 C C . PRO A 1 303 ? -28.069 9.036 3.916 1.00 97.56 303 PRO A C 1
ATOM 2299 O O . PRO A 1 303 ? -27.644 8.538 2.870 1.00 97.56 303 PRO A O 1
ATOM 2302 N N . ALA A 1 304 ? -27.362 9.925 4.624 1.00 97.06 304 ALA A N 1
ATOM 2303 C CA . ALA A 1 304 ? -26.057 10.431 4.202 1.00 97.06 304 ALA A CA 1
ATOM 2304 C C . ALA A 1 304 ? -24.983 9.334 4.148 1.00 97.06 304 ALA A C 1
ATOM 2306 O O . ALA A 1 304 ? -24.136 9.368 3.256 1.00 97.06 304 ALA A O 1
ATOM 2307 N N . MET A 1 305 ? -25.079 8.306 5.003 1.00 96.94 305 MET A N 1
ATOM 2308 C CA . MET A 1 305 ? -24.161 7.158 4.992 1.00 96.94 305 MET A CA 1
ATOM 2309 C C . MET A 1 305 ? -24.106 6.446 3.632 1.00 96.94 305 MET A C 1
ATOM 2311 O O . MET A 1 305 ? -23.069 5.904 3.256 1.00 96.94 305 MET A O 1
ATOM 2315 N N . LYS A 1 306 ? -25.187 6.486 2.834 1.00 96.31 306 LYS A N 1
ATOM 2316 C CA . LYS A 1 306 ? -25.273 5.792 1.537 1.00 96.31 306 LYS A CA 1
ATOM 2317 C C . LYS A 1 306 ? -24.123 6.138 0.585 1.00 96.31 306 LYS A C 1
ATOM 2319 O O . LYS A 1 306 ? -23.741 5.279 -0.206 1.00 96.31 306 LYS A O 1
ATOM 2324 N N . ARG A 1 307 ? -23.580 7.362 0.638 1.00 95.50 307 ARG A N 1
ATOM 2325 C CA . ARG A 1 307 ? -22.489 7.791 -0.258 1.00 95.50 307 ARG A CA 1
ATOM 2326 C C . ARG A 1 307 ? -21.184 7.019 -0.038 1.00 95.50 307 ARG A C 1
ATOM 2328 O O . ARG A 1 307 ? -20.399 6.903 -0.970 1.00 95.50 307 ARG A O 1
ATOM 2335 N N . PHE A 1 308 ? -20.994 6.475 1.161 1.00 97.06 308 PHE A N 1
ATOM 2336 C CA . PHE A 1 308 ? -19.813 5.703 1.540 1.00 97.06 308 PHE A CA 1
ATOM 2337 C C . PHE A 1 308 ? -19.982 4.203 1.285 1.00 97.06 308 PHE A C 1
ATOM 2339 O O . PHE A 1 308 ? -19.032 3.436 1.386 1.00 97.06 308 PHE A O 1
ATOM 2346 N N . ARG A 1 309 ? -21.192 3.751 0.940 1.00 97.25 309 ARG A N 1
ATOM 2347 C CA . ARG A 1 309 ? -21.477 2.328 0.764 1.00 97.25 309 ARG A CA 1
ATOM 2348 C C . ARG A 1 309 ? -20.832 1.780 -0.507 1.00 97.25 309 ARG A C 1
ATOM 2350 O O . ARG A 1 309 ? -21.065 2.282 -1.607 1.00 97.25 309 ARG A O 1
ATOM 2357 N N . MET A 1 310 ? -20.128 0.665 -0.373 1.00 94.25 310 MET A N 1
ATOM 2358 C CA . MET A 1 310 ? -19.531 -0.078 -1.476 1.00 94.25 310 MET A CA 1
ATOM 2359 C C . MET A 1 310 ? -20.573 -1.005 -2.116 1.00 94.25 310 MET A C 1
ATOM 2361 O O . MET A 1 310 ? -21.111 -1.919 -1.486 1.00 94.25 310 MET A O 1
ATOM 2365 N N . SER A 1 311 ? -20.898 -0.752 -3.387 1.00 89.25 311 SER A N 1
ATOM 2366 C CA . SER A 1 311 ? -21.912 -1.507 -4.142 1.00 89.25 311 SER A CA 1
ATOM 2367 C C . SER A 1 311 ? -21.398 -2.814 -4.747 1.00 89.25 311 SER A C 1
ATOM 2369 O O . SER A 1 311 ? -22.204 -3.680 -5.093 1.00 89.25 311 SER A O 1
ATOM 2371 N N . GLN A 1 312 ? -20.081 -2.952 -4.871 1.00 84.94 312 GLN A N 1
ATOM 2372 C CA . GLN A 1 312 ? -19.389 -4.072 -5.498 1.00 84.94 312 GLN A CA 1
ATOM 2373 C C . GLN A 1 312 ? -18.095 -4.368 -4.746 1.00 84.94 312 GLN A C 1
ATOM 2375 O O . GLN A 1 312 ? -17.554 -3.473 -4.095 1.00 84.94 312 GLN A O 1
ATOM 2380 N N . ASP A 1 313 ? -17.616 -5.600 -4.881 1.00 85.06 313 ASP A N 1
ATOM 2381 C CA . ASP A 1 313 ? -16.258 -5.953 -4.491 1.00 85.06 313 ASP A CA 1
ATOM 2382 C C . ASP A 1 313 ? -15.261 -5.194 -5.377 1.00 85.06 313 ASP A C 1
ATOM 2384 O O . ASP A 1 313 ? -15.550 -4.908 -6.544 1.00 85.06 313 ASP A O 1
ATOM 2388 N N . ARG A 1 314 ? -14.102 -4.825 -4.832 1.00 77.56 314 ARG A N 1
ATOM 2389 C CA . ARG A 1 314 ? -13.106 -3.993 -5.523 1.00 77.56 314 ARG A CA 1
ATOM 2390 C C . ARG A 1 314 ? -11.732 -4.628 -5.427 1.00 77.56 314 ARG A C 1
ATOM 2392 O O . ARG A 1 314 ? -11.373 -5.140 -4.375 1.00 77.56 314 ARG A O 1
ATOM 2399 N N . HIS A 1 315 ? -11.007 -4.602 -6.544 1.00 71.25 315 HIS A N 1
ATOM 2400 C CA . HIS A 1 315 ? -9.631 -5.095 -6.675 1.00 71.25 315 HIS A CA 1
ATOM 2401 C C . HIS A 1 315 ? -9.395 -6.486 -6.056 1.00 71.25 315 HIS A C 1
ATOM 2403 O O . HIS A 1 315 ? -8.392 -6.735 -5.397 1.00 71.25 315 HIS A O 1
ATOM 2409 N N . GLY A 1 316 ? -10.355 -7.399 -6.242 1.00 71.38 316 GLY A N 1
ATOM 2410 C CA . GLY A 1 316 ? -10.262 -8.763 -5.723 1.00 71.38 316 GLY A CA 1
ATOM 2411 C C . GLY A 1 316 ? -10.531 -8.916 -4.224 1.00 71.38 316 GLY A C 1
ATOM 2412 O O . GLY A 1 316 ? -10.469 -10.032 -3.718 1.00 71.38 316 GLY A O 1
ATOM 2413 N N . VAL A 1 317 ? -10.891 -7.842 -3.519 1.00 83.94 317 VAL A N 1
ATOM 2414 C CA . VAL A 1 317 ? -11.183 -7.845 -2.082 1.00 83.94 317 VAL A CA 1
ATOM 2415 C C . VAL A 1 317 ? -12.692 -7.835 -1.841 1.00 83.94 317 VAL A C 1
ATOM 2417 O O . VAL A 1 317 ? -13.432 -7.070 -2.469 1.00 83.94 317 VAL A O 1
ATOM 2420 N N . VAL A 1 318 ? -13.151 -8.673 -0.907 1.00 91.62 318 VAL A N 1
ATOM 2421 C CA . VAL A 1 318 ? -14.562 -8.761 -0.505 1.00 91.62 318 VAL A CA 1
ATOM 2422 C C . VAL A 1 318 ? -14.961 -7.496 0.259 1.00 91.62 318 VAL A C 1
ATOM 2424 O O . VAL A 1 318 ? -14.678 -7.350 1.444 1.00 91.62 318 VAL A O 1
ATOM 2427 N N . THR A 1 319 ? -15.595 -6.553 -0.430 1.00 94.00 319 THR A N 1
ATOM 2428 C CA . THR A 1 319 ? -15.919 -5.218 0.104 1.00 94.00 319 THR A CA 1
ATOM 2429 C C . THR A 1 319 ? -17.363 -4.806 -0.111 1.00 94.00 319 THR A C 1
ATOM 2431 O O . THR A 1 319 ? -17.839 -3.858 0.516 1.00 94.00 319 THR A O 1
ATOM 2434 N N . ARG A 1 320 ? -18.110 -5.528 -0.950 1.00 93.69 320 ARG A N 1
ATOM 2435 C CA . ARG A 1 320 ? -19.522 -5.254 -1.187 1.00 93.69 320 ARG A CA 1
ATOM 2436 C C . ARG A 1 320 ? -20.290 -5.244 0.133 1.00 93.69 320 ARG A C 1
ATOM 2438 O O . ARG A 1 320 ? -20.320 -6.228 0.864 1.00 93.69 320 ARG A O 1
ATOM 2445 N N . GLY A 1 321 ? -20.982 -4.140 0.395 1.00 94.56 321 GLY A N 1
ATOM 2446 C CA . GLY A 1 321 ? -21.769 -3.947 1.610 1.00 94.56 321 GLY A CA 1
ATOM 2447 C C . GLY A 1 321 ? -21.066 -3.143 2.700 1.00 94.56 321 GLY A C 1
ATOM 2448 O O . GLY A 1 321 ? -21.791 -2.546 3.491 1.00 94.56 321 GLY A O 1
ATOM 2449 N N . LEU A 1 322 ? -19.730 -3.060 2.698 1.00 97.69 322 LEU A N 1
ATOM 2450 C CA . LEU A 1 322 ? -18.978 -2.201 3.617 1.00 97.69 322 LEU A CA 1
ATOM 2451 C C . LEU A 1 322 ? -19.123 -0.719 3.252 1.00 97.69 322 LEU A C 1
ATOM 2453 O O . LEU A 1 322 ? -19.613 -0.354 2.177 1.00 97.69 322 LEU A O 1
ATOM 2457 N N . PHE A 1 323 ? -18.684 0.127 4.172 1.00 98.19 323 PHE A N 1
ATOM 2458 C CA . PHE A 1 323 ? -18.610 1.571 4.058 1.00 98.19 323 PHE A CA 1
ATOM 2459 C C . PHE A 1 323 ? -17.145 1.989 4.222 1.00 98.19 323 PHE A C 1
ATOM 2461 O O . PHE A 1 323 ? -16.486 1.547 5.161 1.00 98.19 323 PHE A O 1
ATOM 2468 N N . TRP A 1 324 ? -16.628 2.791 3.290 1.00 96.19 324 TRP A N 1
ATOM 2469 C CA . TRP A 1 324 ? -15.293 3.392 3.410 1.00 96.19 324 TRP A CA 1
ATOM 2470 C C . TRP A 1 324 ? -15.344 4.657 4.273 1.00 96.19 324 TRP A C 1
ATOM 2472 O O . TRP A 1 324 ? -16.406 5.273 4.390 1.00 96.19 324 TRP A O 1
ATOM 2482 N N . MET A 1 325 ? -14.230 5.020 4.906 1.00 94.62 325 MET A N 1
ATOM 2483 C CA . MET A 1 325 ? -14.168 6.074 5.927 1.00 94.62 325 MET A CA 1
ATOM 2484 C C . MET A 1 325 ? -14.431 7.480 5.369 1.00 94.62 325 MET A C 1
ATOM 2486 O O . MET A 1 325 ? -15.506 8.035 5.620 1.00 94.62 325 MET A O 1
ATOM 2490 N N . GLU A 1 326 ? -13.505 8.031 4.575 1.00 91.12 326 GLU A N 1
ATOM 2491 C CA . GLU A 1 326 ? -13.582 9.406 4.058 1.00 91.12 326 GLU A CA 1
ATOM 2492 C C . GLU A 1 326 ? -12.840 9.608 2.713 1.00 91.12 326 GLU A C 1
ATOM 2494 O O . GLU A 1 326 ? -12.147 8.701 2.250 1.00 91.12 326 GLU A O 1
ATOM 2499 N N . PRO A 1 327 ? -13.076 10.716 1.971 1.00 83.44 327 PRO A N 1
ATOM 2500 C CA . PRO A 1 327 ? -12.532 10.883 0.618 1.00 83.44 327 PRO A CA 1
ATOM 2501 C C . PRO A 1 327 ? -11.008 10.833 0.507 1.00 83.44 327 PRO A C 1
ATOM 2503 O O . PRO A 1 327 ? -10.501 10.270 -0.467 1.00 83.44 327 PRO A O 1
ATOM 2506 N N . SER A 1 328 ? -10.295 11.430 1.461 1.00 79.31 328 SER A N 1
ATOM 2507 C CA . SER A 1 328 ? -8.833 11.418 1.501 1.00 79.31 328 SER A CA 1
ATOM 2508 C C . SER A 1 328 ? -8.273 10.096 2.026 1.00 79.31 328 SER A C 1
ATOM 2510 O O . SER A 1 328 ? -7.146 9.763 1.674 1.00 79.31 328 SER A O 1
ATOM 2512 N N . TRP A 1 329 ? -9.071 9.320 2.772 1.00 84.31 329 TRP A N 1
ATOM 2513 C CA . TRP A 1 329 ? -8.698 8.027 3.344 1.00 84.31 329 TRP A CA 1
ATOM 2514 C C . TRP A 1 329 ? -9.859 7.029 3.254 1.00 84.31 329 TRP A C 1
ATOM 2516 O O . TRP A 1 329 ? -10.767 6.976 4.085 1.00 84.31 329 TRP A O 1
ATOM 2526 N N . ASN A 1 330 ? -9.849 6.217 2.205 1.00 87.00 330 ASN A N 1
ATOM 2527 C CA . ASN A 1 330 ? -11.003 5.434 1.756 1.00 87.00 330 ASN A CA 1
ATOM 2528 C C . ASN A 1 330 ? -10.945 3.942 2.149 1.00 87.00 330 ASN A C 1
ATOM 2530 O O . ASN A 1 330 ? -11.696 3.126 1.602 1.00 87.00 330 ASN A O 1
ATOM 2534 N N . THR A 1 331 ? -10.110 3.585 3.125 1.00 93.88 331 THR A N 1
ATOM 2535 C CA . THR A 1 331 ? -10.126 2.279 3.800 1.00 93.88 331 THR A CA 1
ATOM 2536 C C . THR A 1 331 ? -11.473 2.047 4.494 1.00 93.88 331 THR A C 1
ATOM 2538 O O . THR A 1 331 ? -12.092 2.976 5.018 1.00 93.88 331 THR A O 1
ATOM 2541 N N . ALA A 1 332 ? -11.963 0.806 4.497 1.00 96.69 332 ALA A N 1
ATOM 2542 C CA . ALA A 1 332 ? -13.179 0.436 5.222 1.00 96.69 332 ALA A CA 1
ATOM 2543 C C . ALA A 1 332 ? -12.836 -0.102 6.619 1.00 96.69 332 ALA A C 1
ATOM 2545 O O . ALA A 1 332 ? -12.537 -1.288 6.757 1.00 96.69 332 ALA A O 1
ATOM 2546 N N . TYR A 1 333 ? -12.884 0.757 7.642 1.00 97.44 333 TYR A N 1
ATOM 2547 C CA . TYR A 1 333 ? -12.580 0.397 9.032 1.00 97.44 333 TYR A CA 1
ATOM 2548 C C . TYR A 1 333 ? -13.714 -0.358 9.718 1.00 97.44 333 TYR A C 1
ATOM 2550 O O . TYR A 1 333 ? -14.901 -0.059 9.545 1.00 97.44 333 TYR A O 1
ATOM 2558 N N . LEU A 1 334 ? -13.356 -1.377 10.493 1.00 97.06 334 LEU A N 1
ATOM 2559 C CA . LEU A 1 334 ? -14.312 -2.374 10.952 1.00 97.06 334 LEU A CA 1
ATOM 2560 C C . LEU A 1 334 ? -15.183 -1.881 12.105 1.00 97.06 334 LEU A C 1
ATOM 2562 O O . LEU A 1 334 ? -16.385 -2.166 12.127 1.00 97.06 334 LEU A O 1
ATOM 2566 N N . TRP A 1 335 ? -14.621 -1.086 13.016 1.00 97.44 335 TRP A N 1
ATOM 2567 C CA . TRP A 1 335 ? -15.382 -0.457 14.094 1.00 97.44 335 TRP A CA 1
ATOM 2568 C C . TRP A 1 335 ? -16.426 0.534 13.554 1.00 97.44 335 TRP A C 1
ATOM 2570 O O . TRP A 1 335 ? -17.573 0.529 14.002 1.00 97.44 335 TRP A O 1
ATOM 2580 N N . GLU A 1 336 ? -16.076 1.309 12.526 1.00 98.00 336 GLU A N 1
ATOM 2581 C CA . GLU A 1 336 ? -16.992 2.233 11.848 1.00 98.00 336 GLU A CA 1
ATOM 2582 C C . GLU A 1 336 ? -18.127 1.492 11.149 1.00 98.00 336 GLU A C 1
ATOM 2584 O O . GLU A 1 336 ? -19.302 1.832 11.278 1.00 98.00 336 GLU A O 1
ATOM 2589 N N . ASN A 1 337 ? -17.790 0.405 10.458 1.00 98.62 337 ASN A N 1
ATOM 2590 C CA . ASN A 1 337 ? -18.781 -0.456 9.830 1.00 98.62 337 ASN A CA 1
ATOM 2591 C C . ASN A 1 337 ? -19.723 -1.083 10.873 1.00 98.62 337 ASN A C 1
ATOM 2593 O O . ASN A 1 337 ? -20.931 -1.168 10.639 1.00 98.62 337 ASN A O 1
ATOM 2597 N N . ALA A 1 338 ? -19.222 -1.459 12.051 1.00 98.50 338 ALA A N 1
ATOM 2598 C CA . ALA A 1 338 ? -20.065 -1.921 13.151 1.00 98.50 338 ALA A CA 1
ATOM 2599 C C . ALA A 1 338 ? -20.993 -0.811 13.695 1.00 98.50 338 ALA A C 1
ATOM 2601 O O . ALA A 1 338 ? -22.162 -1.086 13.979 1.00 98.50 338 ALA A O 1
ATOM 2602 N N . GLU A 1 339 ? -20.535 0.442 13.767 1.00 98.44 339 GLU A N 1
ATOM 2603 C CA . GLU A 1 339 ? -21.369 1.609 14.099 1.00 98.44 339 GLU A CA 1
ATOM 2604 C C . GLU A 1 339 ? -22.477 1.850 13.058 1.00 98.44 339 GLU A C 1
ATOM 2606 O O . GLU A 1 339 ? -23.645 2.043 13.418 1.00 98.44 339 GLU A O 1
ATOM 2611 N N . VAL A 1 340 ? -22.147 1.750 11.765 1.00 98.62 340 VAL A N 1
ATOM 2612 C CA . VAL A 1 340 ? -23.114 1.820 10.657 1.00 98.62 340 VAL A CA 1
ATOM 2613 C C . VAL A 1 340 ? -24.146 0.692 10.761 1.00 98.62 340 VAL A C 1
ATOM 2615 O O . VAL A 1 340 ? -25.353 0.935 10.657 1.00 98.62 340 VAL A O 1
ATOM 2618 N N . ALA A 1 341 ? -23.702 -0.545 11.008 1.00 98.69 341 ALA A N 1
ATOM 2619 C CA . ALA A 1 341 ? -24.591 -1.691 11.183 1.00 98.69 341 ALA A CA 1
ATOM 2620 C C . ALA A 1 341 ? -25.533 -1.492 12.380 1.00 98.69 341 ALA A C 1
ATOM 2622 O O . ALA A 1 341 ? -26.740 -1.715 12.263 1.00 98.69 341 ALA A O 1
ATOM 2623 N N . GLN A 1 342 ? -25.008 -1.006 13.506 1.00 98.75 342 GLN A N 1
ATOM 2624 C CA . GLN A 1 342 ? -25.793 -0.716 14.701 1.00 98.75 342 GLN A CA 1
ATOM 2625 C C . GLN A 1 342 ? -26.842 0.374 14.439 1.00 98.75 342 GLN A C 1
ATOM 2627 O O . GLN A 1 342 ? -28.005 0.182 14.792 1.00 98.75 342 GLN A O 1
ATOM 2632 N N . ALA A 1 343 ? -26.475 1.473 13.770 1.00 98.69 343 ALA A N 1
ATOM 2633 C CA . ALA A 1 343 ? -27.402 2.541 13.384 1.00 98.69 343 ALA A CA 1
ATOM 2634 C C . ALA A 1 343 ? -28.560 2.014 12.516 1.00 98.69 343 ALA A C 1
ATOM 2636 O O . ALA A 1 343 ? -29.730 2.336 12.738 1.00 98.69 343 ALA A O 1
ATOM 2637 N N . HIS A 1 344 ? -28.257 1.147 11.551 1.00 98.69 344 HIS A N 1
ATOM 2638 C CA . HIS A 1 344 ? -29.265 0.552 10.679 1.00 98.69 344 HIS A CA 1
ATOM 2639 C C . HIS A 1 344 ? -30.168 -0.475 11.388 1.00 98.69 344 HIS A C 1
ATOM 2641 O O . HIS A 1 344 ? -31.377 -0.482 11.142 1.00 98.69 344 HIS A O 1
ATOM 2647 N N . LEU A 1 345 ? -29.633 -1.301 12.296 1.00 98.62 345 LEU A N 1
ATOM 2648 C CA . LEU A 1 345 ? -30.446 -2.202 13.129 1.00 98.62 345 LEU A CA 1
ATOM 2649 C C . LEU A 1 345 ? -31.375 -1.421 14.055 1.00 98.62 345 LEU A C 1
ATOM 2651 O O . LEU A 1 345 ? -32.547 -1.751 14.195 1.00 98.62 345 LEU A O 1
ATOM 2655 N N . GLU A 1 346 ? -30.868 -0.351 14.648 1.00 98.44 346 GLU A N 1
ATOM 2656 C CA . GLU A 1 346 ? -31.625 0.558 15.496 1.00 98.44 346 GLU A CA 1
ATOM 2657 C C . GLU A 1 346 ? -32.780 1.243 14.750 1.00 98.44 346 GLU A C 1
ATOM 2659 O O . GLU A 1 346 ? -33.892 1.321 15.277 1.00 98.44 346 GLU A O 1
ATOM 2664 N N . ALA A 1 347 ? -32.548 1.678 13.508 1.00 98.06 347 ALA A N 1
ATOM 2665 C CA . ALA A 1 347 ? -33.601 2.187 12.633 1.00 98.06 347 ALA A CA 1
ATOM 2666 C C . ALA A 1 347 ? -34.648 1.106 12.313 1.00 98.06 347 ALA A C 1
ATOM 2668 O O . ALA A 1 347 ? -35.851 1.374 12.359 1.00 98.06 347 ALA A O 1
ATOM 2669 N N . TRP A 1 348 ? -34.209 -0.122 12.018 1.00 98.06 348 TRP A N 1
ATOM 2670 C CA . TRP A 1 348 ? -35.103 -1.250 11.752 1.00 98.06 348 TRP A CA 1
ATOM 2671 C C . TRP A 1 348 ? -35.981 -1.591 12.961 1.00 98.06 348 TRP A C 1
ATOM 2673 O O . TRP A 1 348 ? -37.193 -1.722 12.804 1.00 98.06 348 TRP A O 1
ATOM 2683 N N . LEU A 1 349 ? -35.405 -1.681 14.161 1.00 97.81 349 LEU A N 1
ATOM 2684 C CA . LEU A 1 349 ? -36.142 -2.021 15.381 1.00 97.81 349 LEU A CA 1
ATOM 2685 C C . LEU A 1 349 ? -37.223 -0.989 15.726 1.00 97.81 349 LEU A C 1
ATOM 2687 O O . LEU A 1 349 ? -38.289 -1.361 16.212 1.00 97.81 349 LEU A O 1
ATOM 2691 N N . GLU A 1 350 ? -36.979 0.297 15.457 1.00 96.19 350 GLU A N 1
ATOM 2692 C CA . GLU A 1 350 ? -37.965 1.352 15.715 1.00 96.19 350 GLU A CA 1
ATOM 2693 C C . GLU A 1 350 ? -39.031 1.483 14.611 1.00 96.19 350 GLU A C 1
ATOM 2695 O O . GLU A 1 350 ? -40.173 1.838 14.906 1.00 96.19 350 GLU A O 1
ATOM 2700 N N . THR A 1 351 ? -38.677 1.244 13.343 1.00 95.94 351 THR A N 1
ATOM 2701 C CA . THR A 1 351 ? -39.546 1.572 12.188 1.00 95.94 351 THR A CA 1
ATOM 2702 C C . THR A 1 351 ? -40.131 0.359 11.467 1.00 95.94 351 THR A C 1
ATOM 2704 O O . THR A 1 351 ? -41.090 0.499 10.709 1.00 95.94 351 THR A O 1
ATOM 2707 N N . GLY A 1 352 ? -39.556 -0.826 11.670 1.00 94.31 352 GLY A N 1
ATOM 2708 C CA . GLY A 1 352 ? -39.835 -2.020 10.877 1.00 94.31 352 GLY A CA 1
ATOM 2709 C C . GLY A 1 352 ? -39.224 -2.001 9.469 1.00 94.31 352 GLY A C 1
ATOM 2710 O O . GLY A 1 352 ? -39.558 -2.874 8.668 1.00 94.31 352 GLY A O 1
ATOM 2711 N N . ASP A 1 353 ? -38.346 -1.043 9.137 1.00 93.69 353 ASP A N 1
ATOM 2712 C CA . ASP A 1 353 ? -37.720 -0.956 7.811 1.00 93.69 353 ASP A CA 1
ATOM 2713 C C . ASP A 1 353 ? -36.726 -2.103 7.563 1.00 93.69 353 ASP A C 1
ATOM 2715 O O . ASP A 1 353 ? -35.580 -2.103 8.019 1.00 93.69 353 ASP A O 1
ATOM 2719 N N . VAL A 1 354 ? -37.172 -3.093 6.792 1.00 93.75 354 VAL A N 1
ATOM 2720 C CA . VAL A 1 354 ? -36.373 -4.263 6.412 1.00 93.75 354 VAL A CA 1
ATOM 2721 C C . VAL A 1 354 ? -35.170 -3.877 5.543 1.00 93.75 354 VAL A C 1
ATOM 2723 O O . VAL A 1 354 ? -34.161 -4.577 5.572 1.00 93.75 354 VAL A O 1
ATOM 2726 N N . ALA A 1 355 ? -35.220 -2.763 4.802 1.00 94.00 355 ALA A N 1
ATOM 2727 C CA . ALA A 1 355 ? -34.074 -2.323 4.008 1.00 94.00 355 ALA A CA 1
ATOM 2728 C C . ALA A 1 355 ? -32.909 -1.879 4.904 1.00 94.00 355 ALA A C 1
ATOM 2730 O O . ALA A 1 355 ? -31.758 -2.191 4.599 1.00 94.00 355 ALA A O 1
ATOM 2731 N N . ALA A 1 356 ? -33.201 -1.211 6.027 1.00 96.06 356 ALA A N 1
ATOM 2732 C CA . ALA A 1 356 ? -32.197 -0.875 7.030 1.00 96.06 356 ALA A CA 1
ATOM 2733 C C . ALA A 1 356 ? -31.588 -2.147 7.644 1.00 96.06 356 ALA A C 1
ATOM 2735 O O . ALA A 1 356 ? -30.367 -2.288 7.659 1.00 96.06 356 ALA A O 1
ATOM 2736 N N . ARG A 1 357 ? -32.417 -3.129 8.027 1.00 96.56 357 ARG A N 1
ATOM 2737 C CA . ARG A 1 357 ? -31.937 -4.445 8.488 1.00 96.56 357 ARG A CA 1
ATOM 2738 C C . ARG A 1 357 ? -30.983 -5.084 7.479 1.00 96.56 357 ARG A C 1
ATOM 2740 O O . ARG A 1 357 ? -29.877 -5.469 7.838 1.00 96.56 357 ARG A O 1
ATOM 2747 N N . ASP A 1 358 ? -31.390 -5.173 6.216 1.00 96.00 358 ASP A N 1
ATOM 2748 C CA . ASP A 1 358 ? -30.604 -5.830 5.170 1.00 96.00 358 ASP A CA 1
ATOM 2749 C C . ASP A 1 358 ? -29.273 -5.091 4.894 1.00 96.00 358 ASP A C 1
ATOM 2751 O O . ASP A 1 358 ? -28.290 -5.728 4.519 1.00 96.00 358 ASP A O 1
ATOM 2755 N N . VAL A 1 359 ? -29.195 -3.768 5.113 1.00 97.25 359 VAL A N 1
ATOM 2756 C CA . VAL A 1 359 ? -27.919 -3.022 5.077 1.00 97.25 359 VAL A CA 1
ATOM 2757 C C . VAL A 1 359 ? -26.998 -3.476 6.207 1.00 97.25 359 VAL A C 1
ATOM 2759 O O . VAL A 1 359 ? -25.849 -3.815 5.936 1.00 97.25 359 VAL A O 1
ATOM 2762 N N . ALA A 1 360 ? -27.497 -3.526 7.443 1.00 98.06 360 ALA A N 1
ATOM 2763 C CA . ALA A 1 360 ? -26.699 -3.951 8.589 1.00 98.06 360 ALA A CA 1
ATOM 2764 C C . ALA A 1 360 ? -26.214 -5.400 8.455 1.00 98.06 360 ALA A C 1
ATOM 2766 O O . ALA A 1 360 ? -25.046 -5.691 8.699 1.00 98.06 360 ALA A O 1
ATOM 2767 N N . LEU A 1 361 ? -27.090 -6.306 8.013 1.00 97.62 361 LEU A N 1
ATOM 2768 C CA . LEU A 1 361 ? -26.731 -7.710 7.821 1.00 97.62 361 LEU A CA 1
ATOM 2769 C C . LEU A 1 361 ? -25.736 -7.898 6.678 1.00 97.62 361 LEU A C 1
ATOM 2771 O O . LEU A 1 361 ? -24.868 -8.754 6.789 1.00 97.62 361 LEU A O 1
ATOM 2775 N N . ALA A 1 362 ? -25.803 -7.083 5.620 1.00 96.62 362 ALA A N 1
ATOM 2776 C CA . ALA A 1 362 ? -24.767 -7.078 4.592 1.00 96.62 362 ALA A CA 1
ATOM 2777 C C . ALA A 1 362 ? -23.401 -6.676 5.169 1.00 96.62 362 ALA A C 1
ATOM 2779 O O . ALA A 1 362 ? -22.418 -7.340 4.871 1.00 96.62 362 ALA A O 1
ATOM 2780 N N . VAL A 1 363 ? -23.341 -5.653 6.029 1.00 98.31 363 VAL A N 1
ATOM 2781 C CA . VAL A 1 363 ? -22.090 -5.254 6.695 1.00 98.31 363 VAL A CA 1
ATOM 2782 C C . VAL A 1 363 ? -21.536 -6.393 7.555 1.00 98.31 363 VAL A C 1
ATOM 2784 O O . VAL A 1 363 ? -20.394 -6.799 7.357 1.00 98.31 363 VAL A O 1
ATOM 2787 N N . LEU A 1 364 ? -22.345 -6.962 8.457 1.00 98.25 364 LEU A N 1
ATOM 2788 C CA . LEU A 1 364 ? -21.917 -8.060 9.338 1.00 98.25 364 LEU A CA 1
ATOM 2789 C C . LEU A 1 364 ? -21.500 -9.317 8.562 1.00 98.25 364 LEU A C 1
ATOM 2791 O O . LEU A 1 364 ? -20.523 -9.972 8.921 1.00 98.25 364 LEU A O 1
ATOM 2795 N N . ALA A 1 365 ? -22.210 -9.635 7.476 1.00 96.06 365 ALA A N 1
ATOM 2796 C CA . ALA A 1 365 ? -21.844 -10.729 6.586 1.00 96.06 365 ALA A CA 1
ATOM 2797 C C . ALA A 1 365 ? -20.455 -10.510 5.988 1.00 96.06 365 ALA A C 1
ATOM 2799 O O . ALA A 1 365 ? -19.630 -11.418 6.029 1.00 96.06 365 ALA A O 1
ATOM 2800 N N . THR A 1 366 ? -20.200 -9.308 5.465 1.00 96.38 366 THR A N 1
ATOM 2801 C CA . THR A 1 366 ? -18.944 -8.957 4.801 1.00 96.38 366 THR A CA 1
ATOM 2802 C C . THR A 1 366 ? -17.779 -8.893 5.789 1.00 96.38 366 THR A C 1
ATOM 2804 O O . THR A 1 366 ? -16.706 -9.399 5.475 1.00 96.38 366 THR A O 1
ATOM 2807 N N . LEU A 1 367 ? -17.993 -8.388 7.010 1.00 97.44 367 LEU A N 1
ATOM 2808 C CA . LEU A 1 367 ? -17.005 -8.415 8.101 1.00 97.44 367 LEU A CA 1
ATOM 2809 C C . LEU A 1 367 ? -16.475 -9.833 8.378 1.00 97.44 367 LEU A C 1
ATOM 2811 O O . LEU A 1 367 ? -15.268 -10.025 8.518 1.00 97.44 367 LEU A O 1
ATOM 2815 N N . ALA A 1 368 ? -17.349 -10.846 8.361 1.00 96.81 368 ALA A N 1
ATOM 2816 C CA . ALA A 1 368 ? -16.974 -12.238 8.624 1.00 96.81 368 ALA A CA 1
ATOM 2817 C C . ALA A 1 368 ? -15.939 -12.806 7.627 1.00 96.81 368 ALA A C 1
ATOM 2819 O O . ALA A 1 368 ? -15.208 -13.747 7.954 1.00 96.81 368 ALA A O 1
ATOM 2820 N N . HIS A 1 369 ? -15.829 -12.230 6.423 1.00 95.19 369 HIS A N 1
ATOM 2821 C CA . HIS A 1 369 ? -14.807 -12.621 5.449 1.00 95.19 369 HIS A CA 1
ATOM 2822 C C . HIS A 1 369 ? -13.396 -12.217 5.878 1.00 95.19 369 HIS A C 1
ATOM 2824 O O . HIS A 1 369 ? -12.442 -12.822 5.402 1.00 95.19 369 HIS A O 1
ATOM 2830 N N . HIS A 1 370 ? -13.231 -11.279 6.809 1.00 95.94 370 HIS A N 1
ATOM 2831 C CA . HIS A 1 370 ? -11.933 -10.659 7.094 1.00 95.94 370 HIS A CA 1
ATOM 2832 C C . HIS A 1 370 ? -11.244 -11.164 8.364 1.00 95.94 370 HIS A C 1
ATOM 2834 O O . HIS A 1 370 ? -10.255 -10.585 8.806 1.00 95.94 370 HIS A O 1
ATOM 2840 N N . HIS A 1 371 ? -11.710 -12.282 8.931 1.00 96.25 371 HIS A N 1
ATOM 2841 C CA . HIS A 1 371 ? -10.936 -12.995 9.951 1.00 96.25 371 HIS A CA 1
ATOM 2842 C C . HIS A 1 371 ? -9.687 -13.656 9.347 1.00 96.25 371 HIS A C 1
ATOM 2844 O O . HIS A 1 371 ? -9.779 -14.272 8.282 1.00 96.25 371 HIS A O 1
ATOM 2850 N N . CYS A 1 372 ? -8.544 -13.625 10.027 1.00 90.12 372 CYS A N 1
ATOM 2851 C CA . CYS A 1 372 ? -7.344 -14.348 9.602 1.00 90.12 372 CYS A CA 1
ATOM 2852 C C . CYS A 1 372 ? -6.618 -15.028 10.775 1.00 90.12 372 CYS A C 1
ATOM 2854 O O . CYS A 1 372 ? -6.943 -14.837 11.947 1.00 90.12 372 CYS A O 1
ATOM 2856 N N . GLY A 1 373 ? -5.662 -15.899 10.446 1.00 86.38 373 GLY A N 1
ATOM 2857 C CA . GLY A 1 373 ? -4.895 -16.650 11.438 1.00 86.38 373 GLY A CA 1
ATOM 2858 C C . GLY A 1 373 ? -5.711 -17.681 12.230 1.00 86.38 373 GLY A C 1
ATOM 2859 O O . GLY A 1 373 ? -6.873 -17.970 11.948 1.00 86.38 373 GLY A O 1
ATOM 2860 N N . ALA A 1 374 ? -5.064 -18.275 13.233 1.00 89.62 374 ALA A N 1
ATOM 2861 C CA . ALA A 1 374 ? -5.637 -19.353 14.046 1.00 89.62 374 ALA A CA 1
ATOM 2862 C C . ALA A 1 374 ? -6.240 -18.873 15.379 1.00 89.62 374 ALA A C 1
ATOM 2864 O O . ALA A 1 374 ? -6.801 -19.677 16.121 1.00 89.62 374 ALA A O 1
ATOM 2865 N N . ARG A 1 375 ? -6.106 -17.581 15.708 1.00 93.69 375 ARG A N 1
ATOM 2866 C CA . ARG A 1 375 ? -6.522 -17.010 17.003 1.00 93.69 375 ARG A CA 1
ATOM 2867 C C . ARG A 1 375 ? -7.870 -16.285 16.954 1.00 93.69 375 ARG A C 1
ATOM 2869 O O . ARG A 1 375 ? -8.318 -15.797 17.982 1.00 93.69 375 ARG A O 1
ATOM 2876 N N . GLY A 1 376 ? -8.514 -16.231 15.785 1.00 94.56 376 GLY A N 1
ATOM 2877 C CA . GLY A 1 376 ? -9.772 -15.507 15.584 1.00 94.56 376 GLY A CA 1
ATOM 2878 C C . GLY A 1 376 ? -9.608 -14.019 15.270 1.00 94.56 376 GLY A C 1
ATOM 2879 O O . GLY A 1 376 ? -10.611 -13.313 15.285 1.00 94.56 376 GLY A O 1
ATOM 2880 N N . PHE A 1 377 ? -8.384 -13.565 14.967 1.00 97.56 377 PHE A N 1
ATOM 2881 C CA . PHE A 1 377 ? -8.079 -12.181 14.597 1.00 97.56 377 PHE A CA 1
ATOM 2882 C C . PHE A 1 377 ? -9.037 -11.690 13.518 1.00 97.56 377 PHE A C 1
ATOM 2884 O O . PHE A 1 377 ? -9.223 -12.358 12.497 1.00 97.56 377 PHE A O 1
ATOM 2891 N N . LEU A 1 378 ? -9.618 -10.522 13.747 1.00 97.94 378 LEU A N 1
ATOM 2892 C CA . LEU A 1 378 ? -10.348 -9.739 12.772 1.00 97.94 378 LEU A CA 1
ATOM 2893 C C . LEU A 1 378 ? -9.559 -8.451 12.520 1.00 97.94 378 LEU A C 1
ATOM 2895 O O . LEU A 1 378 ? -9.097 -7.821 13.463 1.00 97.94 378 LEU A O 1
ATOM 2899 N N . THR A 1 379 ? -9.381 -8.102 11.249 1.00 97.19 379 THR A N 1
ATOM 2900 C CA . THR A 1 379 ? -8.570 -6.950 10.831 1.00 97.19 379 THR A CA 1
ATOM 2901 C C . THR A 1 379 ? -9.082 -5.604 11.356 1.00 97.19 379 THR A C 1
ATOM 2903 O O . THR A 1 379 ? -10.260 -5.454 11.665 1.00 97.19 379 THR A O 1
ATOM 2906 N N . GLU A 1 380 ? -8.209 -4.599 11.410 1.00 95.69 380 GLU A N 1
ATOM 2907 C CA . GLU A 1 380 ? -8.601 -3.207 11.631 1.00 95.69 380 GLU A CA 1
ATOM 2908 C C . GLU A 1 380 ? -9.487 -2.657 10.507 1.00 95.69 380 GLU A C 1
ATOM 2910 O O . GLU A 1 380 ? -10.511 -2.012 10.738 1.00 95.69 380 GLU A O 1
ATOM 2915 N N . GLY A 1 381 ? -9.089 -2.927 9.265 1.00 96.31 381 GLY A N 1
ATOM 2916 C CA . GLY A 1 381 ? -9.644 -2.290 8.082 1.00 96.31 381 GLY A CA 1
ATOM 2917 C C . GLY A 1 381 ? -9.454 -3.134 6.830 1.00 96.31 381 GLY A C 1
ATOM 2918 O O . GLY A 1 381 ? -8.562 -3.979 6.746 1.00 96.31 381 GLY A O 1
ATOM 2919 N N . VAL A 1 382 ? -10.301 -2.886 5.835 1.00 95.88 382 VAL A N 1
ATOM 2920 C CA . VAL A 1 382 ? -10.157 -3.447 4.490 1.00 95.88 382 VAL A CA 1
ATOM 2921 C C . VAL A 1 382 ? -9.677 -2.345 3.554 1.00 95.88 382 VAL A C 1
ATOM 2923 O O . VAL A 1 382 ? -10.456 -1.467 3.168 1.00 95.88 382 VAL A O 1
ATOM 2926 N N . ASP A 1 383 ? -8.394 -2.392 3.205 1.00 91.75 383 ASP A N 1
ATOM 2927 C CA . ASP A 1 383 ? -7.750 -1.460 2.284 1.00 91.75 383 ASP A CA 1
ATOM 2928 C C . ASP A 1 383 ? -7.802 -2.037 0.863 1.00 91.75 383 ASP A C 1
ATOM 2930 O O . ASP A 1 383 ? -7.052 -2.933 0.463 1.00 91.75 383 ASP A O 1
ATOM 2934 N N . TRP A 1 384 ? -8.782 -1.556 0.105 1.00 85.19 384 TRP A N 1
ATOM 2935 C CA . TRP A 1 384 ? -9.104 -2.078 -1.214 1.00 85.19 384 TRP A CA 1
ATOM 2936 C C . TRP A 1 384 ? -8.374 -1.357 -2.338 1.00 85.19 384 TRP A C 1
ATOM 2938 O O . TRP A 1 384 ? -8.435 -1.853 -3.455 1.00 85.19 384 TRP A O 1
ATOM 2948 N N . ASP A 1 385 ? -7.714 -0.224 -2.106 1.00 76.94 385 ASP A N 1
ATOM 2949 C CA . ASP A 1 385 ? -6.971 0.527 -3.128 1.00 76.94 385 ASP A CA 1
ATOM 2950 C C . ASP A 1 385 ? -5.509 0.805 -2.760 1.00 76.94 385 ASP A C 1
ATOM 2952 O O . ASP A 1 385 ? -4.817 1.503 -3.509 1.00 76.94 385 ASP A O 1
ATOM 2956 N N . ASN A 1 386 ? -5.023 0.143 -1.707 1.00 75.75 386 ASN A N 1
ATOM 2957 C CA . ASN A 1 386 ? -3.641 0.171 -1.250 1.00 75.75 386 ASN A CA 1
ATOM 2958 C C . ASN A 1 386 ? -3.245 1.536 -0.675 1.00 75.75 386 ASN A C 1
ATOM 2960 O O . ASN A 1 386 ? -2.109 1.985 -0.860 1.00 75.75 386 ASN A O 1
ATOM 2964 N N . HIS A 1 387 ? -4.199 2.209 -0.030 1.00 79.75 387 HIS A N 1
ATOM 2965 C CA . HIS A 1 387 ? -3.999 3.495 0.621 1.00 79.75 387 HIS A CA 1
ATOM 2966 C C . HIS A 1 387 ? -3.062 3.392 1.832 1.00 79.75 387 HIS A C 1
ATOM 2968 O O . HIS A 1 387 ? -2.107 4.159 1.946 1.00 79.75 387 HIS A O 1
ATOM 2974 N N . VAL A 1 388 ? -3.307 2.415 2.710 1.00 76.50 388 VAL A N 1
ATOM 2975 C CA . VAL A 1 388 ? -2.485 2.105 3.892 1.00 76.50 388 VAL A CA 1
ATOM 2976 C C . VAL A 1 388 ? -1.147 1.512 3.451 1.00 76.50 388 VAL A C 1
ATOM 2978 O O . VAL A 1 388 ? -0.106 1.766 4.056 1.00 76.50 388 VAL A O 1
ATOM 2981 N N . GLY A 1 389 ? -1.158 0.770 2.343 1.00 71.62 389 GLY A N 1
ATOM 2982 C CA . GLY A 1 389 ? 0.034 0.295 1.656 1.00 71.62 389 GLY A CA 1
ATOM 2983 C C . GLY A 1 389 ? 0.308 -1.190 1.882 1.00 71.62 389 GLY A C 1
ATOM 2984 O O . GLY A 1 389 ? 0.172 -1.715 2.982 1.00 71.62 389 GLY A O 1
ATOM 2985 N N . GLN A 1 390 ? 0.810 -1.851 0.837 1.00 73.38 390 GLN A N 1
ATOM 2986 C CA . GLN A 1 390 ? 0.863 -3.311 0.673 1.00 73.38 390 GLN A CA 1
ATOM 2987 C C . GLN A 1 390 ? 1.471 -4.041 1.870 1.00 73.38 390 GLN A C 1
ATOM 2989 O O . GLN A 1 390 ? 1.061 -5.141 2.236 1.00 73.38 390 GLN A O 1
ATOM 2994 N N . ARG A 1 391 ? 2.469 -3.427 2.504 1.00 70.25 391 ARG A N 1
ATOM 2995 C CA . ARG A 1 391 ? 3.162 -4.004 3.657 1.00 70.25 391 ARG A CA 1
ATOM 2996 C C . ARG A 1 391 ? 2.288 -4.156 4.902 1.00 70.25 391 ARG A C 1
ATOM 2998 O O . ARG A 1 391 ? 2.613 -4.966 5.768 1.00 70.25 391 ARG A O 1
ATOM 3005 N N . HIS A 1 392 ? 1.224 -3.366 4.992 1.00 82.31 392 HIS A N 1
ATOM 3006 C CA . HIS A 1 392 ? 0.244 -3.393 6.065 1.00 82.31 392 HIS A CA 1
ATOM 3007 C C . HIS A 1 392 ? -0.855 -4.413 5.804 1.00 82.31 392 HIS A C 1
ATOM 3009 O O . HIS A 1 392 ? -1.694 -4.594 6.674 1.00 82.31 392 HIS A O 1
ATOM 3015 N N . HIS A 1 393 ? -0.854 -5.120 4.672 1.00 86.81 393 HIS A N 1
ATOM 3016 C CA . HIS A 1 393 ? -1.852 -6.143 4.391 1.00 86.81 393 HIS A CA 1
ATOM 3017 C C . HIS A 1 393 ? -1.409 -7.528 4.847 1.00 86.81 393 HIS A C 1
ATOM 3019 O O . HIS A 1 393 ? -0.220 -7.866 4.878 1.00 86.81 393 HIS A O 1
ATOM 3025 N N . VAL A 1 394 ? -2.396 -8.359 5.172 1.00 82.88 394 VAL A N 1
ATOM 3026 C CA . VAL A 1 394 ? -2.206 -9.795 5.376 1.00 82.88 394 VAL A CA 1
ATOM 3027 C C . VAL A 1 394 ? -1.553 -10.382 4.120 1.00 82.88 394 VAL A C 1
ATOM 3029 O O . VAL A 1 394 ? -1.909 -10.035 2.994 1.00 82.88 394 VAL A O 1
ATOM 3032 N N . ASP A 1 395 ? -0.540 -11.224 4.322 1.00 78.00 395 ASP A N 1
ATOM 3033 C CA . ASP A 1 395 ? 0.267 -11.846 3.263 1.00 78.00 395 ASP A CA 1
ATOM 3034 C C . ASP A 1 395 ? 0.980 -10.874 2.300 1.00 78.00 395 ASP A C 1
ATOM 3036 O O . ASP A 1 395 ? 1.507 -11.307 1.272 1.00 78.00 395 ASP A O 1
ATOM 3040 N N . PHE A 1 396 ? 1.069 -9.582 2.647 1.00 69.75 396 PHE A N 1
ATOM 3041 C CA . PHE A 1 396 ? 1.606 -8.529 1.776 1.00 69.75 396 PHE A CA 1
ATOM 3042 C C . PHE A 1 396 ? 0.862 -8.449 0.432 1.00 69.75 396 PHE A C 1
ATOM 3044 O O . PHE A 1 396 ? 1.456 -8.162 -0.613 1.00 69.75 396 PHE A O 1
ATOM 3051 N N . ALA A 1 397 ? -0.437 -8.760 0.441 1.00 70.88 397 ALA A N 1
ATOM 3052 C CA . ALA A 1 397 ? -1.294 -8.596 -0.724 1.00 70.88 397 ALA A CA 1
ATOM 3053 C C . ALA A 1 397 ? -1.337 -7.120 -1.142 1.00 70.88 397 ALA A C 1
ATOM 3055 O O . ALA A 1 397 ? -1.338 -6.236 -0.291 1.00 70.88 397 ALA A O 1
ATOM 3056 N N . THR A 1 398 ? -1.390 -6.824 -2.443 1.00 68.38 398 THR A N 1
ATOM 3057 C CA . THR A 1 398 ? -1.484 -5.431 -2.924 1.00 68.38 398 THR A CA 1
ATOM 3058 C C . THR A 1 398 ? -2.733 -4.732 -2.387 1.00 68.38 398 THR A C 1
ATOM 3060 O O . THR A 1 398 ? -2.663 -3.570 -2.020 1.00 68.38 398 THR A O 1
ATOM 3063 N N . TYR A 1 399 ? -3.845 -5.457 -2.262 1.00 82.94 399 TYR A N 1
ATOM 3064 C CA . TYR A 1 399 ? -5.101 -4.987 -1.679 1.00 82.94 399 TYR A CA 1
ATOM 3065 C C . TYR A 1 399 ? -5.606 -6.046 -0.701 1.00 82.94 399 TYR A C 1
ATOM 3067 O O . TYR A 1 399 ? -5.510 -7.241 -1.002 1.00 82.94 399 TYR A O 1
ATOM 3075 N N . GLY A 1 400 ? -6.165 -5.655 0.442 1.00 90.12 400 GLY A N 1
ATOM 3076 C CA . GLY A 1 400 ? -6.730 -6.631 1.365 1.00 90.12 400 GLY A CA 1
ATOM 3077 C C . GLY A 1 400 ? -6.956 -6.147 2.790 1.00 90.12 400 GLY A C 1
ATOM 3078 O O . GLY A 1 400 ? -6.999 -4.960 3.092 1.00 90.12 400 GLY A O 1
ATOM 3079 N N . ALA A 1 401 ? -7.143 -7.123 3.675 1.00 93.75 401 ALA A N 1
ATOM 3080 C CA . ALA A 1 401 ? -7.245 -6.902 5.110 1.00 93.75 401 ALA A CA 1
ATOM 3081 C C . ALA A 1 401 ? -5.909 -6.404 5.678 1.00 93.75 401 ALA A C 1
ATOM 3083 O O . ALA A 1 401 ? -4.855 -6.955 5.352 1.00 93.75 401 ALA A O 1
ATOM 3084 N N . ILE A 1 402 ? -5.962 -5.423 6.575 1.00 94.31 402 ILE A N 1
ATOM 3085 C CA . ILE A 1 402 ? -4.813 -4.936 7.342 1.00 94.31 402 ILE A CA 1
ATOM 3086 C C . ILE A 1 402 ? -4.322 -6.022 8.325 1.00 94.31 402 ILE A C 1
ATOM 3088 O O . ILE A 1 402 ? -5.112 -6.759 8.921 1.00 94.31 402 ILE A O 1
ATOM 3092 N N . ARG A 1 403 ? -3.005 -6.156 8.506 1.00 92.88 403 ARG A N 1
ATOM 3093 C CA . ARG A 1 403 ? -2.349 -7.181 9.345 1.00 92.88 403 ARG A CA 1
ATOM 3094 C C . ARG A 1 403 ? -2.132 -6.753 10.799 1.00 92.88 403 ARG A C 1
ATOM 3096 O O . ARG A 1 403 ? -1.186 -7.205 11.436 1.00 92.88 403 ARG A O 1
ATOM 3103 N N . TYR A 1 404 ? -2.966 -5.865 11.309 1.00 94.44 404 TYR A N 1
ATOM 3104 C CA . TYR A 1 404 ? -3.034 -5.497 12.718 1.00 94.44 404 TYR A CA 1
ATOM 3105 C C . TYR A 1 404 ? -4.447 -5.019 13.051 1.00 94.44 404 TYR A C 1
ATOM 3107 O O . TYR A 1 404 ? -5.265 -4.833 12.149 1.00 94.44 404 TYR A O 1
ATOM 3115 N N . THR A 1 405 ? -4.755 -4.939 14.343 1.00 97.00 405 THR A N 1
ATOM 3116 C CA . THR A 1 405 ? -6.048 -4.487 14.863 1.00 97.00 405 THR A CA 1
ATOM 3117 C C . THR A 1 405 ? -5.929 -4.047 16.313 1.00 97.00 405 THR A C 1
ATOM 3119 O O . THR A 1 405 ? -5.050 -4.508 17.048 1.00 97.00 405 THR A O 1
ATOM 3122 N N . GLU A 1 406 ? -6.906 -3.263 16.754 1.00 97.69 406 GLU A N 1
ATOM 3123 C CA . GLU A 1 406 ? -7.192 -3.037 18.159 1.00 97.69 406 GLU A CA 1
ATOM 3124 C C . GLU A 1 406 ? -8.070 -4.152 18.728 1.00 97.69 406 GLU A C 1
ATOM 3126 O O . GLU A 1 406 ? -9.226 -4.298 18.305 1.00 97.69 406 GLU A O 1
ATOM 3131 N N . PRO A 1 407 ? -7.577 -4.936 19.710 1.00 97.62 407 PRO A N 1
ATOM 3132 C CA . PRO A 1 407 ? -8.309 -6.089 20.230 1.00 97.62 407 PRO A CA 1
ATOM 3133 C C . PRO A 1 407 ? -9.685 -5.743 20.799 1.00 97.62 407 PRO A C 1
ATOM 3135 O O . PRO A 1 407 ? -10.617 -6.534 20.672 1.00 97.62 407 PRO A O 1
ATOM 3138 N N . LEU A 1 408 ? -9.802 -4.575 21.439 1.00 98.00 408 LEU A N 1
ATOM 3139 C CA . LEU A 1 408 ? -10.991 -4.139 22.178 1.00 98.00 408 LEU A CA 1
ATOM 3140 C C . LEU A 1 408 ? -11.850 -3.122 21.412 1.00 98.00 408 LEU A C 1
ATOM 3142 O O . LEU A 1 408 ? -12.908 -2.737 21.910 1.00 98.00 408 LEU A O 1
ATOM 3146 N N . LEU A 1 409 ? -11.429 -2.710 20.211 1.00 96.75 409 LEU A N 1
ATOM 3147 C CA . LEU A 1 409 ? -12.202 -1.853 19.312 1.00 96.75 409 LEU A CA 1
ATOM 3148 C C . LEU A 1 409 ? -12.442 -2.574 17.984 1.00 96.75 409 LEU A C 1
ATOM 3150 O O . LEU A 1 409 ? -13.400 -3.338 17.910 1.00 96.75 409 LEU A O 1
ATOM 3154 N N . ASN A 1 410 ? -11.595 -2.398 16.966 1.00 97.19 410 ASN A N 1
ATOM 3155 C CA . ASN A 1 410 ? -11.845 -2.915 15.616 1.00 97.19 410 ASN A CA 1
ATOM 3156 C C . ASN A 1 410 ? -12.158 -4.413 15.564 1.00 97.19 410 ASN A C 1
ATOM 3158 O O . ASN A 1 410 ? -13.151 -4.816 14.954 1.00 97.19 410 ASN A O 1
ATOM 3162 N N . ASN A 1 411 ? -11.391 -5.228 16.287 1.00 97.69 411 ASN A N 1
ATOM 3163 C CA . ASN A 1 411 ? -11.608 -6.666 16.304 1.00 97.69 411 ASN A CA 1
ATOM 3164 C C . ASN A 1 411 ? -12.932 -7.055 16.988 1.00 97.69 411 ASN A C 1
ATOM 3166 O O . ASN A 1 411 ? -13.532 -8.061 16.620 1.00 97.69 411 ASN A O 1
ATOM 3170 N N . LEU A 1 412 ? -13.394 -6.292 17.985 1.00 97.94 412 LEU A N 1
ATOM 3171 C CA . LEU A 1 412 ? -14.483 -6.692 18.886 1.00 97.94 412 LEU A CA 1
ATOM 3172 C C . LEU A 1 412 ? -15.813 -5.967 18.627 1.00 97.94 412 LEU A C 1
ATOM 3174 O O . LEU A 1 412 ? -16.871 -6.493 18.978 1.00 97.94 412 LEU A O 1
ATOM 3178 N N . HIS A 1 413 ? -15.802 -4.787 18.000 1.00 97.69 413 HIS A N 1
ATOM 3179 C CA . HIS A 1 413 ? -16.964 -3.886 17.951 1.00 97.69 413 HIS A CA 1
ATOM 3180 C C . HIS A 1 413 ? -18.181 -4.483 17.231 1.00 97.69 413 HIS A C 1
ATOM 3182 O O . HIS A 1 413 ? -19.316 -4.177 17.596 1.00 97.69 413 HIS A O 1
ATOM 3188 N N . LEU A 1 414 ? -17.976 -5.412 16.283 1.00 98.06 414 LEU A N 1
ATOM 3189 C CA . LEU A 1 414 ? -19.058 -6.132 15.589 1.00 98.06 414 LEU A CA 1
ATOM 3190 C C . LEU A 1 414 ? -19.971 -6.949 16.521 1.00 98.06 414 LEU A C 1
ATOM 3192 O O . LEU A 1 414 ? -21.100 -7.280 16.146 1.00 98.06 414 LEU A O 1
ATOM 3196 N N . VAL A 1 415 ? -19.505 -7.290 17.728 1.00 98.50 415 VAL A N 1
ATOM 3197 C CA . VAL A 1 415 ? -20.283 -8.056 18.713 1.00 98.50 415 VAL A CA 1
ATOM 3198 C C . VAL A 1 415 ? -21.556 -7.302 19.103 1.00 98.50 415 VAL A C 1
ATOM 3200 O O . VAL A 1 415 ? -22.608 -7.919 19.259 1.00 98.50 415 VAL A O 1
ATOM 3203 N N . GLY A 1 416 ? -21.490 -5.971 19.204 1.00 98.19 416 GLY A N 1
ATOM 3204 C CA . GLY A 1 416 ? -22.629 -5.114 19.544 1.00 98.19 416 GLY A CA 1
ATOM 3205 C C . GLY A 1 416 ? -23.824 -5.284 18.595 1.00 98.19 416 GLY A C 1
ATOM 3206 O O . GLY A 1 416 ? -24.867 -5.773 19.044 1.00 98.19 416 GLY A O 1
ATOM 3207 N N . PRO A 1 417 ? -23.683 -4.937 17.300 1.00 98.56 417 PRO A N 1
ATOM 3208 C CA . PRO A 1 417 ? -24.738 -5.116 16.302 1.00 98.56 417 PRO A CA 1
ATOM 3209 C C . PRO A 1 417 ? -25.120 -6.580 16.084 1.00 98.56 417 PRO A C 1
ATOM 3211 O O . PRO A 1 417 ? -26.299 -6.874 15.882 1.00 98.56 417 PRO A O 1
ATOM 3214 N N . THR A 1 418 ? -24.172 -7.515 16.195 1.00 98.31 418 THR A N 1
ATOM 3215 C CA . THR A 1 418 ? -24.488 -8.948 16.118 1.00 98.31 418 THR A CA 1
ATOM 3216 C C . THR A 1 418 ? -25.474 -9.353 17.214 1.00 98.31 418 THR A C 1
ATOM 3218 O O . THR A 1 418 ? -26.520 -9.924 16.911 1.00 98.31 418 THR A O 1
ATOM 3221 N N . LEU A 1 419 ? -25.206 -8.992 18.473 1.00 97.81 419 LEU A N 1
ATOM 3222 C CA . LEU A 1 419 ? -26.115 -9.266 19.588 1.00 97.81 419 LEU A CA 1
ATOM 3223 C C . LEU A 1 419 ? -27.469 -8.578 19.409 1.00 97.81 419 LEU A C 1
ATOM 3225 O O . LEU A 1 419 ? -28.494 -9.224 19.593 1.00 97.81 419 LEU A O 1
ATOM 3229 N N . THR A 1 420 ? -27.491 -7.311 18.981 1.00 97.88 420 THR A N 1
ATOM 3230 C CA . THR A 1 420 ? -28.749 -6.594 18.717 1.00 97.88 420 THR A CA 1
ATOM 3231 C C . THR A 1 420 ? -29.634 -7.337 17.712 1.00 97.88 420 THR A C 1
ATOM 3233 O O . THR A 1 420 ? -30.845 -7.426 17.917 1.00 97.88 420 THR A O 1
ATOM 3236 N N . TYR A 1 421 ? -29.059 -7.906 16.648 1.00 97.12 421 TYR A N 1
ATOM 3237 C CA . TYR A 1 421 ? -29.824 -8.715 15.697 1.00 97.12 421 TYR A CA 1
ATOM 3238 C C . TYR A 1 421 ? -30.258 -10.068 16.284 1.00 97.12 421 TYR A C 1
ATOM 3240 O O . TYR A 1 421 ? -31.427 -10.433 16.166 1.00 97.12 421 TYR A O 1
ATOM 3248 N N . LEU A 1 422 ? -29.354 -10.802 16.943 1.00 95.19 422 LEU A N 1
ATOM 3249 C CA . LEU A 1 422 ? -29.656 -12.122 17.516 1.00 95.19 422 LEU A CA 1
ATOM 3250 C C . LEU A 1 422 ? -30.760 -12.054 18.582 1.00 95.19 422 LEU A C 1
ATOM 3252 O O . LEU A 1 422 ? -31.689 -12.863 18.561 1.00 95.19 422 LEU A O 1
ATOM 3256 N N . GLU A 1 423 ? -30.695 -11.056 19.466 1.00 94.62 423 GLU A N 1
ATOM 3257 C CA . GLU A 1 423 ? -31.704 -10.782 20.494 1.00 94.62 423 GLU A CA 1
ATOM 3258 C C . GLU A 1 423 ? -33.063 -10.456 19.856 1.00 94.62 423 GLU A C 1
ATOM 3260 O O . GLU A 1 423 ? -34.085 -11.018 20.255 1.00 94.62 423 GLU A O 1
ATOM 3265 N N . ALA A 1 424 ? -33.083 -9.611 18.817 1.00 94.56 424 ALA A N 1
ATOM 3266 C CA . ALA A 1 424 ? -34.304 -9.254 18.093 1.00 94.56 424 ALA A CA 1
ATOM 3267 C C . ALA A 1 424 ? -34.964 -10.450 17.390 1.00 94.56 424 ALA A C 1
ATOM 3269 O O . ALA A 1 424 ? -36.189 -10.508 17.277 1.00 94.56 424 ALA A O 1
ATOM 3270 N N . MET A 1 425 ? -34.158 -11.412 16.935 1.00 92.44 425 MET A N 1
ATOM 3271 C CA . MET A 1 425 ? -34.634 -12.645 16.306 1.00 92.44 425 MET A CA 1
ATOM 3272 C C . MET A 1 425 ? -34.998 -13.743 17.316 1.00 92.44 425 MET A C 1
ATOM 3274 O O . MET A 1 425 ? -35.561 -14.765 16.922 1.00 92.44 425 MET A O 1
ATOM 3278 N N . GLY A 1 426 ? -34.684 -13.566 18.604 1.00 90.81 426 GLY A N 1
ATOM 3279 C CA . GLY A 1 426 ? -34.837 -14.610 19.619 1.00 90.81 426 GLY A CA 1
ATOM 3280 C C . GLY A 1 426 ? -33.930 -15.824 19.377 1.00 90.81 426 GLY A C 1
ATOM 3281 O O . GLY A 1 426 ? -34.278 -16.939 19.770 1.00 90.81 426 GLY A O 1
ATOM 3282 N N . ALA A 1 427 ? -32.793 -15.628 18.702 1.00 88.88 427 ALA A N 1
ATOM 3283 C CA . ALA A 1 427 ? -31.837 -16.687 18.406 1.00 88.88 427 ALA A CA 1
ATOM 3284 C C . ALA A 1 427 ? -30.995 -16.999 19.654 1.00 88.88 427 ALA A C 1
ATOM 3286 O O . ALA A 1 427 ? -30.194 -16.173 20.092 1.00 88.88 427 ALA A O 1
ATOM 3287 N N . GLY A 1 428 ? -31.177 -18.188 20.235 1.00 83.12 428 GLY A N 1
ATOM 3288 C CA . GLY A 1 428 ? -30.362 -18.661 21.359 1.00 83.12 428 GLY A CA 1
ATOM 3289 C C . GLY A 1 428 ? -28.924 -19.008 20.944 1.00 83.12 428 GLY A C 1
ATOM 3290 O O . GLY A 1 428 ? -28.676 -19.231 19.757 1.00 83.12 428 GLY A O 1
ATOM 3291 N N . PRO A 1 429 ? -27.979 -19.079 21.900 1.00 84.00 429 PRO A N 1
ATOM 3292 C CA . PRO A 1 429 ? -26.597 -19.436 21.599 1.00 84.00 429 PRO A CA 1
ATOM 3293 C C . PRO A 1 429 ? -26.506 -20.874 21.047 1.00 84.00 429 PRO A C 1
ATOM 3295 O O . PRO A 1 429 ? -27.238 -21.758 21.510 1.00 84.00 429 PRO A O 1
ATOM 3298 N N . PRO A 1 430 ? -25.618 -21.143 20.073 1.00 79.62 430 PRO A N 1
ATOM 3299 C CA . PRO A 1 430 ? -25.399 -22.490 19.558 1.00 79.62 430 PRO A CA 1
ATOM 3300 C C . PRO A 1 430 ? -24.749 -23.395 20.615 1.00 79.62 430 PRO A C 1
ATOM 3302 O O . PRO A 1 430 ? -24.113 -22.925 21.557 1.00 79.62 430 PRO A O 1
ATOM 3305 N N . GLN A 1 431 ? -24.895 -24.715 20.451 1.00 75.75 431 GLN A N 1
ATOM 3306 C CA . GLN A 1 431 ? -24.318 -25.701 21.379 1.00 75.75 431 GLN A CA 1
ATOM 3307 C C . GLN A 1 431 ? -22.789 -25.826 21.255 1.00 75.75 431 GLN A C 1
ATOM 3309 O O . GLN A 1 431 ? -22.130 -26.157 22.237 1.00 75.75 431 GLN A O 1
ATOM 3314 N N . GLU A 1 432 ? -22.225 -25.568 20.071 1.00 78.31 432 GLU A N 1
ATOM 3315 C CA . GLU A 1 432 ? -20.786 -25.649 19.800 1.00 78.31 432 GLU A CA 1
ATOM 3316 C C . GLU A 1 432 ? -20.181 -24.239 19.742 1.00 78.31 432 GLU A C 1
ATOM 3318 O O . GLU A 1 432 ? -20.393 -23.496 18.788 1.00 78.31 432 GLU A O 1
ATOM 3323 N N . LEU A 1 433 ? -19.429 -23.872 20.782 1.00 83.31 433 LEU A N 1
ATOM 3324 C CA . LEU A 1 433 ? -18.784 -22.559 20.944 1.00 83.31 433 LEU A CA 1
ATOM 3325 C C . LEU A 1 433 ? -17.262 -22.687 21.103 1.00 83.31 433 LEU A C 1
ATOM 3327 O O . LEU A 1 433 ? -16.622 -21.890 21.780 1.00 83.31 433 LEU A O 1
ATOM 3331 N N . GLU A 1 434 ? -16.669 -23.717 20.506 1.00 90.69 434 GLU A N 1
ATOM 3332 C CA . GLU A 1 434 ? -15.214 -23.841 20.433 1.00 90.69 434 GLU A CA 1
ATOM 3333 C C . GLU A 1 434 ? -14.675 -22.952 19.309 1.00 90.69 434 GLU A C 1
ATOM 3335 O O . GLU A 1 434 ? -15.216 -22.954 18.200 1.00 90.69 434 GLU A O 1
ATOM 3340 N N . LEU A 1 435 ? -13.559 -22.251 19.543 1.00 92.75 435 LEU A N 1
ATOM 3341 C CA . LEU A 1 435 ? -12.933 -21.398 18.522 1.00 92.75 435 LEU A CA 1
ATOM 3342 C C . LEU A 1 435 ? -12.674 -22.167 17.216 1.00 92.75 435 LEU A C 1
ATOM 3344 O O . LEU A 1 435 ? -12.908 -21.641 16.132 1.00 92.75 435 LEU A O 1
ATOM 3348 N N . ALA A 1 436 ? -12.250 -23.431 17.309 1.00 92.75 436 ALA A N 1
ATOM 3349 C CA . ALA A 1 436 ? -12.025 -24.285 16.145 1.00 92.75 436 ALA A CA 1
ATOM 3350 C C . ALA A 1 436 ? -13.290 -24.469 15.283 1.00 92.75 436 ALA A C 1
ATOM 3352 O O . ALA A 1 436 ? -13.184 -24.513 14.058 1.00 92.75 436 ALA A O 1
ATOM 3353 N N . HIS A 1 437 ? -14.475 -24.530 15.899 1.00 93.19 437 HIS A N 1
ATOM 3354 C CA . HIS A 1 437 ? -15.750 -24.617 15.184 1.00 93.19 437 HIS A CA 1
ATOM 3355 C C . HIS A 1 437 ? -16.089 -23.292 14.489 1.00 93.19 437 HIS A C 1
ATOM 3357 O O . HIS A 1 437 ? -16.455 -23.284 13.311 1.00 93.19 437 HIS A O 1
ATOM 3363 N N . SER A 1 438 ? -15.901 -22.161 15.178 1.00 94.19 438 SER A N 1
ATOM 3364 C CA . SER A 1 438 ? -16.074 -20.837 14.569 1.00 94.19 438 SER A CA 1
ATOM 3365 C C . SER A 1 438 ? -15.154 -20.654 13.364 1.00 94.19 438 SER A C 1
ATOM 3367 O O . SER A 1 438 ? -15.609 -20.283 12.286 1.00 94.19 438 SER A O 1
ATOM 3369 N N . LEU A 1 439 ? -13.871 -20.999 13.502 1.00 93.81 439 LEU A N 1
ATOM 3370 C CA . LEU A 1 439 ? -12.910 -20.928 12.402 1.00 93.81 439 LEU A CA 1
ATOM 3371 C C . LEU A 1 439 ? -13.278 -21.881 11.258 1.00 93.81 439 LEU A C 1
ATOM 3373 O O . LEU A 1 439 ? -13.162 -21.492 10.102 1.00 93.81 439 LEU A O 1
ATOM 3377 N N . ALA A 1 440 ? -13.779 -23.085 11.547 1.00 93.12 440 ALA A N 1
ATOM 3378 C CA . ALA A 1 440 ? -14.265 -24.008 10.520 1.00 93.12 440 ALA A CA 1
ATOM 3379 C C . ALA A 1 440 ? -15.509 -23.483 9.782 1.00 93.12 440 ALA A C 1
ATOM 3381 O O . ALA A 1 440 ? -15.669 -23.757 8.595 1.00 93.12 440 ALA A O 1
ATOM 3382 N N . THR A 1 441 ? -16.361 -22.706 10.457 1.00 92.69 441 THR A N 1
ATOM 3383 C CA . THR A 1 441 ? -17.525 -22.038 9.850 1.00 92.69 441 THR A CA 1
ATOM 3384 C C . THR A 1 441 ? -17.104 -20.872 8.955 1.00 92.69 441 THR A C 1
ATOM 3386 O O . THR A 1 441 ? -17.707 -20.643 7.909 1.00 92.69 441 THR A O 1
ATOM 3389 N N . LEU A 1 442 ? -16.052 -20.146 9.342 1.00 92.94 442 LEU A N 1
ATOM 3390 C CA . LEU A 1 442 ? -15.550 -18.976 8.616 1.00 92.94 442 LEU A CA 1
ATOM 3391 C C . LEU A 1 442 ? -14.571 -19.337 7.488 1.00 92.94 442 LEU A C 1
ATOM 3393 O O . LEU A 1 442 ? -14.473 -18.601 6.512 1.00 92.94 442 LEU A O 1
ATOM 3397 N N . ALA A 1 443 ? -13.844 -20.453 7.593 1.00 88.62 443 ALA A N 1
ATOM 3398 C CA . ALA A 1 443 ? -12.819 -20.865 6.629 1.00 88.62 443 ALA A CA 1
ATOM 3399 C C . ALA A 1 443 ? -13.314 -21.023 5.174 1.00 88.62 443 ALA A C 1
ATOM 3401 O O . ALA A 1 443 ? -12.556 -20.679 4.269 1.00 88.62 443 ALA A O 1
ATOM 3402 N N . PRO A 1 444 ? -14.548 -21.501 4.904 1.00 88.31 444 PRO A N 1
ATOM 3403 C CA . PRO A 1 444 ? -15.082 -21.580 3.546 1.00 88.31 444 PRO A CA 1
ATOM 3404 C C . PRO A 1 444 ? -15.437 -20.220 2.938 1.00 88.31 444 PRO A C 1
ATOM 3406 O O . PRO A 1 444 ? -15.691 -20.154 1.734 1.00 88.31 444 PRO A O 1
ATOM 3409 N N . LEU A 1 445 ? -15.509 -19.150 3.743 1.00 87.06 445 LEU A N 1
ATOM 3410 C CA . LEU A 1 445 ? -15.812 -17.822 3.225 1.00 87.06 445 LEU A CA 1
ATOM 3411 C C . LEU A 1 445 ? -14.650 -17.349 2.340 1.00 87.06 445 LEU A C 1
ATOM 3413 O O . LEU A 1 445 ? -13.500 -17.336 2.790 1.00 87.06 445 LEU A O 1
ATOM 3417 N N . PRO A 1 446 ? -14.922 -16.942 1.090 1.00 79.38 446 PRO A N 1
ATOM 3418 C CA . PRO A 1 446 ? -13.878 -16.491 0.187 1.00 79.38 446 PRO A CA 1
ATOM 3419 C C . PRO A 1 446 ? -13.189 -15.248 0.761 1.00 79.38 446 PRO A C 1
ATOM 3421 O O . PRO A 1 446 ? -13.856 -14.273 1.100 1.00 79.38 446 PRO A O 1
ATOM 3424 N N . LYS A 1 447 ? -11.859 -15.289 0.885 1.00 71.88 447 LYS A N 1
ATOM 3425 C CA . LYS A 1 447 ? -11.035 -14.133 1.294 1.00 71.88 447 LYS A CA 1
ATOM 3426 C C . LYS A 1 447 ? -10.793 -13.157 0.143 1.00 71.88 447 LYS A C 1
ATOM 3428 O O . LYS A 1 447 ? -10.571 -11.974 0.369 1.00 71.88 447 LYS A O 1
ATOM 3433 N N . ALA A 1 448 ? -10.895 -13.662 -1.082 1.00 64.50 448 ALA A N 1
ATOM 3434 C CA . ALA A 1 448 ? -10.843 -12.903 -2.317 1.00 64.50 448 ALA A CA 1
ATOM 3435 C C . ALA A 1 448 ? -12.220 -12.920 -2.990 1.00 64.50 448 ALA A C 1
ATOM 3437 O O . ALA A 1 448 ? -12.902 -13.945 -2.983 1.00 64.50 448 ALA A O 1
ATOM 3438 N N . ALA A 1 449 ? -12.643 -11.803 -3.574 1.00 56.72 449 ALA A N 1
ATOM 3439 C CA . ALA A 1 449 ? -13.893 -11.736 -4.316 1.00 56.72 449 ALA A CA 1
ATOM 3440 C C . ALA A 1 449 ? -13.879 -12.749 -5.481 1.00 56.72 449 ALA A C 1
ATOM 3442 O O . ALA A 1 449 ? -12.834 -12.949 -6.098 1.00 56.72 449 ALA A O 1
ATOM 3443 N N . PRO A 1 450 ? -15.020 -13.366 -5.844 1.00 42.03 450 PRO A N 1
ATOM 3444 C CA . PRO A 1 450 ? -15.087 -14.369 -6.916 1.00 42.03 450 PRO A CA 1
ATOM 3445 C C . PRO A 1 450 ? -14.681 -13.850 -8.311 1.00 42.03 450 PRO A C 1
ATOM 3447 O O . PRO A 1 450 ? -14.583 -14.646 -9.240 1.00 42.03 450 PRO A O 1
ATOM 3450 N N . ALA A 1 451 ? -14.423 -12.545 -8.452 1.00 40.31 451 ALA A N 1
ATOM 3451 C CA . ALA A 1 451 ? -13.821 -11.918 -9.627 1.00 40.31 451 ALA A CA 1
ATOM 3452 C C . ALA A 1 451 ? -12.277 -11.932 -9.628 1.00 40.31 451 ALA A C 1
ATOM 3454 O O . ALA A 1 451 ? -11.672 -11.384 -10.544 1.00 40.31 451 ALA A O 1
ATOM 3455 N N . VAL A 1 452 ? -11.610 -12.554 -8.645 1.00 40.16 452 VAL A N 1
ATOM 3456 C CA . VAL A 1 452 ? -10.194 -12.907 -8.803 1.00 40.16 452 VAL A CA 1
ATOM 3457 C C . VAL A 1 452 ? -10.143 -14.133 -9.692 1.00 40.16 452 VAL A C 1
ATOM 3459 O O . VAL A 1 452 ? -10.226 -15.281 -9.246 1.00 40.16 452 VAL A O 1
ATOM 3462 N N . HIS A 1 453 ? -10.025 -13.878 -10.987 1.00 41.19 453 HIS A N 1
ATOM 3463 C CA . HIS A 1 453 ? -9.479 -14.854 -11.902 1.00 41.19 453 HIS A CA 1
ATOM 3464 C C . HIS A 1 453 ? -8.044 -15.138 -11.448 1.00 41.19 453 HIS A C 1
ATOM 3466 O O . HIS A 1 453 ? -7.098 -14.496 -11.888 1.00 41.19 453 HIS A O 1
ATOM 3472 N N . HIS A 1 454 ? -7.856 -16.090 -10.527 1.00 45.97 454 HIS A N 1
ATOM 3473 C CA . HIS A 1 454 ? -6.548 -16.718 -10.403 1.00 45.97 454 HIS A CA 1
ATOM 3474 C C . HIS A 1 454 ? -6.190 -17.197 -11.803 1.00 45.97 454 HIS A C 1
ATOM 3476 O O . HIS A 1 454 ? -6.975 -17.946 -12.401 1.00 45.97 454 HIS A O 1
ATOM 3482 N N . LEU A 1 455 ? -5.049 -16.738 -12.325 1.00 51.88 455 LEU A N 1
ATOM 3483 C CA . LEU A 1 455 ? -4.586 -17.147 -13.642 1.00 51.88 455 LEU A CA 1
ATOM 3484 C C . LEU A 1 455 ? -4.684 -18.658 -13.718 1.00 51.88 455 LEU A C 1
ATOM 3486 O O . LEU A 1 455 ? -4.051 -19.376 -12.937 1.00 51.88 455 LEU A O 1
ATOM 3490 N N . ARG A 1 456 ? -5.507 -19.146 -14.648 1.00 51.94 456 ARG A N 1
ATOM 3491 C CA . ARG A 1 456 ? -5.577 -20.580 -14.905 1.00 51.94 456 ARG A CA 1
ATOM 3492 C C . ARG A 1 456 ? -4.155 -21.051 -15.164 1.00 51.94 456 ARG A C 1
ATOM 3494 O O . ARG A 1 456 ? -3.452 -20.452 -15.983 1.00 51.94 456 ARG A O 1
ATOM 3501 N N . GLU A 1 457 ? -3.739 -22.113 -14.476 1.00 58.00 457 GLU A N 1
ATOM 3502 C CA . GLU A 1 457 ? -2.452 -22.743 -14.749 1.00 58.00 457 GLU A CA 1
ATOM 3503 C C . GLU A 1 457 ? -2.430 -23.153 -16.222 1.00 58.00 457 GLU A C 1
ATOM 3505 O O . GLU A 1 457 ? -3.069 -24.115 -16.648 1.00 58.00 457 GLU A O 1
ATOM 3510 N N . THR A 1 458 ? -1.732 -22.352 -17.018 1.00 64.88 458 THR A N 1
ATOM 3511 C CA . THR A 1 458 ? -1.555 -22.557 -18.445 1.00 64.88 458 THR A CA 1
ATOM 3512 C C . THR A 1 458 ? -0.120 -23.012 -18.687 1.00 64.88 458 THR A C 1
ATOM 3514 O O . THR A 1 458 ? 0.796 -22.607 -17.958 1.00 64.88 458 THR A O 1
ATOM 3517 N N . PRO A 1 459 ? 0.104 -23.893 -19.676 1.00 78.12 459 PRO A N 1
ATOM 3518 C CA . PRO A 1 459 ? 1.451 -24.220 -20.119 1.00 78.12 459 PRO A CA 1
ATOM 3519 C C . PRO A 1 459 ? 2.210 -22.949 -20.519 1.00 78.12 459 PRO A C 1
ATOM 3521 O O . PRO A 1 459 ? 1.598 -21.986 -20.975 1.00 78.12 459 PRO A O 1
ATOM 3524 N N . LEU A 1 460 ? 3.540 -22.971 -20.381 1.00 90.06 460 LEU A N 1
ATOM 3525 C CA . LEU A 1 460 ? 4.417 -21.923 -20.913 1.00 90.06 460 LEU A CA 1
ATOM 3526 C C . LEU A 1 460 ? 4.079 -21.656 -22.384 1.00 90.06 460 LEU A C 1
ATOM 3528 O O . LEU A 1 460 ? 4.133 -22.599 -23.179 1.00 90.06 460 LEU A O 1
ATOM 3532 N N . ARG A 1 461 ? 3.827 -20.390 -22.735 1.00 93.62 461 ARG A N 1
ATOM 3533 C CA . ARG A 1 461 ? 3.683 -19.959 -24.129 1.00 93.62 461 ARG A CA 1
ATOM 3534 C C . ARG A 1 461 ? 4.893 -19.178 -24.614 1.00 93.62 461 ARG A C 1
ATOM 3536 O O . ARG A 1 461 ? 5.441 -18.347 -23.887 1.00 93.62 461 ARG A O 1
ATOM 3543 N N . MET A 1 462 ? 5.279 -19.424 -25.860 1.00 97.06 462 MET A N 1
ATOM 3544 C CA . MET A 1 462 ? 6.295 -18.656 -26.577 1.00 97.06 462 MET A CA 1
ATOM 3545 C C . MET A 1 462 ? 5.674 -18.008 -27.812 1.00 97.06 462 MET A C 1
ATOM 3547 O O . MET A 1 462 ? 5.126 -18.701 -28.670 1.00 97.06 462 MET A O 1
ATOM 3551 N N . LEU A 1 463 ? 5.759 -16.681 -27.893 1.00 96.75 463 LEU A N 1
ATOM 3552 C CA . LEU A 1 463 ? 5.116 -15.878 -28.928 1.00 96.75 463 LEU A CA 1
ATOM 3553 C C . LEU A 1 463 ? 6.169 -15.172 -29.785 1.00 96.75 463 LEU A C 1
ATOM 3555 O O . LEU A 1 463 ? 7.043 -14.499 -29.242 1.00 96.75 463 LEU A O 1
ATOM 3559 N N . LEU A 1 464 ? 6.091 -15.289 -31.111 1.00 96.12 464 LEU A N 1
ATOM 3560 C CA . LEU A 1 464 ? 7.028 -14.631 -32.030 1.00 96.12 464 LEU A CA 1
ATOM 3561 C C . LEU A 1 464 ? 6.590 -13.198 -32.353 1.00 96.12 464 LEU A C 1
ATOM 3563 O O . LEU A 1 464 ? 5.477 -13.004 -32.836 1.00 96.12 464 LEU A O 1
ATOM 3567 N N . ARG A 1 465 ? 7.453 -12.201 -32.143 1.00 94.81 465 ARG A N 1
ATOM 3568 C CA . ARG A 1 465 ? 7.202 -10.811 -32.561 1.00 94.81 465 ARG A CA 1
ATOM 3569 C C . ARG A 1 465 ? 7.506 -10.649 -34.054 1.00 94.81 465 ARG A C 1
ATOM 3571 O O . ARG A 1 465 ? 8.584 -11.027 -34.506 1.00 94.81 465 ARG A O 1
ATOM 3578 N N . LEU A 1 466 ? 6.549 -10.113 -34.812 1.00 95.38 466 LEU A N 1
ATOM 3579 C CA . LEU A 1 466 ? 6.637 -9.893 -36.257 1.00 95.38 466 LEU A CA 1
ATOM 3580 C C . LEU A 1 466 ? 6.267 -8.448 -36.596 1.00 95.38 466 LEU A C 1
ATOM 3582 O O . LEU A 1 466 ? 5.132 -8.023 -36.384 1.00 95.38 466 LEU A O 1
ATOM 3586 N N . TYR A 1 467 ? 7.222 -7.714 -37.159 1.00 95.25 467 TYR A N 1
ATOM 3587 C CA . TYR A 1 467 ? 7.037 -6.325 -37.569 1.00 95.25 467 TYR A CA 1
ATOM 3588 C C . TYR A 1 467 ? 6.362 -6.178 -38.928 1.00 95.25 467 TYR A C 1
ATOM 3590 O O . TYR A 1 467 ? 6.353 -7.109 -39.740 1.00 95.25 467 TYR A O 1
ATOM 3598 N N . TYR A 1 468 ? 5.831 -4.984 -39.201 1.00 96.00 468 TYR A N 1
ATOM 3599 C CA . TYR A 1 468 ? 5.057 -4.745 -40.414 1.00 96.00 468 TYR A CA 1
ATOM 3600 C C . TYR A 1 468 ? 5.775 -5.121 -41.722 1.00 96.00 468 TYR A C 1
ATOM 3602 O O . TYR A 1 468 ? 5.125 -5.734 -42.570 1.00 96.00 468 TYR A O 1
ATOM 3610 N N . PRO A 1 469 ? 7.090 -4.881 -41.915 1.00 95.50 469 PRO A N 1
ATOM 3611 C CA . PRO A 1 469 ? 7.782 -5.326 -43.129 1.00 95.50 469 PRO A CA 1
ATOM 3612 C C . PRO A 1 469 ? 7.708 -6.838 -43.388 1.00 95.50 469 PRO A C 1
ATOM 3614 O O . PRO A 1 469 ? 7.691 -7.254 -44.545 1.00 95.50 469 PRO A O 1
ATOM 3617 N N . VAL A 1 470 ? 7.601 -7.661 -42.339 1.00 94.94 470 VAL A N 1
ATOM 3618 C CA . VAL A 1 470 ? 7.365 -9.108 -42.467 1.00 94.94 470 VAL A CA 1
ATOM 3619 C C . VAL A 1 470 ? 5.927 -9.405 -42.891 1.00 94.94 470 VAL A C 1
ATOM 3621 O O . VAL A 1 470 ? 5.708 -10.290 -43.716 1.00 94.94 470 VAL A O 1
ATOM 3624 N N . ILE A 1 471 ? 4.966 -8.665 -42.337 1.00 96.69 471 ILE A N 1
ATOM 3625 C CA . ILE A 1 471 ? 3.517 -8.851 -42.523 1.00 96.69 471 ILE A CA 1
ATOM 3626 C C . ILE A 1 471 ? 3.037 -8.323 -43.887 1.00 96.69 471 ILE A C 1
ATOM 3628 O O . ILE A 1 471 ? 2.063 -8.828 -44.461 1.00 96.69 471 ILE A O 1
ATOM 3632 N N . ALA A 1 472 ? 3.710 -7.302 -44.416 1.00 96.19 472 ALA A N 1
ATOM 3633 C CA . ALA A 1 472 ? 3.360 -6.629 -45.661 1.00 96.19 472 ALA A CA 1
ATOM 3634 C C . ALA A 1 472 ? 3.450 -7.548 -46.891 1.00 96.19 472 ALA A C 1
ATOM 3636 O O . ALA A 1 472 ? 2.681 -7.371 -47.835 1.00 96.19 472 ALA A O 1
ATOM 3637 N N . ASP A 1 473 ? 4.351 -8.533 -46.874 1.00 95.25 473 ASP A N 1
ATOM 3638 C CA . ASP A 1 473 ? 4.572 -9.478 -47.971 1.00 95.25 473 ASP A CA 1
ATOM 3639 C C . ASP A 1 473 ? 4.057 -10.882 -47.613 1.00 95.25 473 ASP A C 1
ATOM 3641 O O . ASP A 1 473 ? 4.415 -11.447 -46.581 1.00 95.25 473 ASP A O 1
ATOM 3645 N N . ASP A 1 474 ? 3.211 -11.458 -48.474 1.00 96.44 474 ASP A N 1
ATOM 3646 C CA . ASP A 1 474 ? 2.586 -12.766 -48.232 1.00 96.44 474 ASP A CA 1
ATOM 3647 C C . ASP A 1 474 ? 3.620 -13.898 -48.115 1.00 96.44 474 ASP A C 1
ATOM 3649 O O . ASP A 1 474 ? 3.481 -14.757 -47.248 1.00 96.44 474 ASP A O 1
ATOM 3653 N N . ALA A 1 475 ? 4.659 -13.914 -48.956 1.00 94.81 475 ALA A N 1
ATOM 3654 C CA . ALA A 1 475 ? 5.646 -14.995 -48.947 1.00 94.81 475 ALA A CA 1
ATOM 3655 C C . ALA A 1 475 ? 6.498 -14.966 -47.670 1.00 94.81 475 ALA A C 1
ATOM 3657 O O . ALA A 1 475 ? 6.704 -15.997 -47.030 1.00 94.81 475 ALA A O 1
ATOM 3658 N N . SER A 1 476 ? 6.939 -13.771 -47.281 1.00 94.94 476 SER A N 1
ATOM 3659 C CA . SER A 1 476 ? 7.610 -13.489 -46.013 1.00 94.94 476 SER A CA 1
ATOM 3660 C C . SER A 1 476 ? 6.753 -13.901 -44.812 1.00 94.94 476 SER A C 1
ATOM 3662 O O . SER A 1 476 ? 7.229 -14.604 -43.919 1.00 94.94 476 SER A O 1
ATOM 3664 N N . PHE A 1 477 ? 5.478 -13.506 -44.794 1.00 96.06 477 PHE A N 1
ATOM 3665 C CA . PHE A 1 477 ? 4.582 -13.808 -43.683 1.00 96.06 477 PHE A CA 1
ATOM 3666 C C . PHE A 1 477 ? 4.320 -15.313 -43.537 1.00 96.06 477 PHE A C 1
ATOM 3668 O O . PHE A 1 477 ? 4.437 -15.850 -42.437 1.00 96.06 477 PHE A O 1
ATOM 3675 N N . GLU A 1 478 ? 4.038 -16.022 -44.635 1.00 95.69 478 GLU A N 1
ATOM 3676 C CA . GLU A 1 478 ? 3.846 -17.478 -44.596 1.00 95.69 478 GLU A CA 1
ATOM 3677 C C . GLU A 1 478 ? 5.123 -18.211 -44.155 1.00 95.69 478 GLU A C 1
ATOM 3679 O O . GLU A 1 478 ? 5.039 -19.142 -43.354 1.00 95.69 478 GLU A O 1
ATOM 3684 N N . ALA A 1 479 ? 6.306 -17.752 -44.581 1.00 93.81 479 ALA A N 1
ATOM 3685 C CA . ALA A 1 479 ? 7.580 -18.307 -44.121 1.00 93.81 479 ALA A CA 1
ATOM 3686 C C . ALA A 1 479 ? 7.798 -18.110 -42.607 1.00 93.81 479 ALA A C 1
ATOM 3688 O O . ALA A 1 479 ? 8.314 -19.006 -41.935 1.00 93.81 479 ALA A O 1
ATOM 3689 N N . ALA A 1 480 ? 7.371 -16.973 -42.049 1.00 95.00 480 ALA A N 1
ATOM 3690 C CA . ALA A 1 480 ? 7.421 -16.731 -40.608 1.00 95.00 480 ALA A CA 1
ATOM 3691 C C . ALA A 1 480 ? 6.456 -17.647 -39.828 1.00 95.00 480 ALA A C 1
ATOM 3693 O O . ALA A 1 480 ? 6.808 -18.142 -38.754 1.00 95.00 480 ALA A O 1
ATOM 3694 N N . LEU A 1 481 ? 5.261 -17.922 -40.368 1.00 95.88 481 LEU A N 1
ATOM 3695 C CA . LEU A 1 481 ? 4.314 -18.869 -39.764 1.00 95.88 481 LEU A CA 1
ATOM 3696 C C . LEU A 1 481 ? 4.813 -20.318 -39.838 1.00 95.88 481 LEU A C 1
ATOM 3698 O O . LEU A 1 481 ? 4.683 -21.057 -38.860 1.00 95.88 481 LEU A O 1
ATOM 3702 N N . ASP A 1 482 ? 5.417 -20.712 -40.962 1.00 94.19 482 ASP A N 1
ATOM 3703 C CA . ASP A 1 482 ? 6.072 -22.016 -41.112 1.00 94.19 482 ASP A CA 1
ATOM 3704 C C . ASP A 1 482 ? 7.181 -22.187 -40.065 1.00 94.19 482 ASP A C 1
ATOM 3706 O O . ASP A 1 482 ? 7.238 -23.215 -39.385 1.00 94.19 482 ASP A O 1
ATOM 3710 N N . PHE A 1 483 ? 8.018 -21.159 -39.882 1.00 94.69 483 PHE A N 1
ATOM 3711 C CA . PHE A 1 483 ? 9.041 -21.140 -38.839 1.00 94.69 483 PHE A CA 1
ATOM 3712 C C . PHE A 1 483 ? 8.431 -21.292 -37.440 1.00 94.69 483 PHE A C 1
ATOM 3714 O O . PHE A 1 483 ? 8.888 -22.133 -36.667 1.00 94.69 483 PHE A O 1
ATOM 3721 N N . ALA A 1 484 ? 7.385 -20.525 -37.111 1.00 94.81 484 ALA A N 1
ATOM 3722 C CA . ALA A 1 484 ? 6.757 -20.570 -35.792 1.00 94.81 484 ALA A CA 1
ATOM 3723 C C . ALA A 1 484 ? 6.237 -21.977 -35.445 1.00 94.81 484 ALA A C 1
ATOM 3725 O O . ALA A 1 484 ? 6.468 -22.466 -34.337 1.00 94.81 484 ALA A O 1
ATOM 3726 N N . GLN A 1 485 ? 5.612 -22.666 -36.406 1.00 93.25 485 GLN A N 1
ATOM 3727 C CA . GLN A 1 485 ? 5.159 -24.047 -36.218 1.00 93.25 485 GLN A CA 1
ATOM 3728 C C . GLN A 1 485 ? 6.330 -25.027 -36.051 1.00 93.25 485 GLN A C 1
ATOM 3730 O O . GLN A 1 485 ? 6.287 -25.887 -35.171 1.00 93.25 485 GLN A O 1
ATOM 3735 N N . GLN A 1 486 ? 7.384 -24.895 -36.863 1.00 92.19 486 GLN A N 1
ATOM 3736 C CA . GLN A 1 486 ? 8.567 -25.764 -36.795 1.00 92.19 486 GLN A CA 1
ATOM 3737 C C . GLN A 1 486 ? 9.346 -25.590 -35.483 1.00 92.19 486 GLN A C 1
ATOM 3739 O O . GLN A 1 486 ? 9.809 -26.573 -34.908 1.00 92.19 486 GLN A O 1
ATOM 3744 N N . ALA A 1 487 ? 9.435 -24.359 -34.975 1.00 93.00 487 ALA A N 1
ATOM 3745 C CA . ALA A 1 487 ? 10.086 -24.027 -33.709 1.00 93.00 487 ALA A CA 1
ATOM 3746 C C . ALA A 1 487 ? 9.225 -24.353 -32.468 1.00 93.00 487 ALA A C 1
ATOM 3748 O O . ALA A 1 487 ? 9.680 -24.180 -31.337 1.00 93.00 487 ALA A O 1
ATOM 3749 N N . GLY A 1 488 ? 7.990 -24.840 -32.656 1.00 92.88 488 GLY A N 1
ATOM 3750 C CA . GLY A 1 488 ? 7.083 -25.200 -31.565 1.00 92.88 488 GLY A CA 1
ATOM 3751 C C . GLY A 1 488 ? 6.582 -24.000 -30.757 1.00 92.88 488 GLY A C 1
ATOM 3752 O O . GLY A 1 488 ? 6.412 -24.124 -29.542 1.00 92.88 488 GLY A O 1
ATOM 3753 N N . LEU A 1 489 ? 6.398 -22.854 -31.419 1.00 95.81 489 LEU A N 1
ATOM 3754 C CA . LEU A 1 489 ? 5.843 -21.638 -30.825 1.00 95.81 489 LEU A CA 1
ATOM 3755 C C . LEU A 1 489 ? 4.318 -21.728 -30.729 1.00 95.81 489 LEU A C 1
ATOM 3757 O O . LEU A 1 489 ? 3.669 -22.407 -31.523 1.00 95.81 489 LEU A O 1
ATOM 3761 N N . ASP A 1 490 ? 3.754 -21.025 -29.751 1.00 97.00 490 ASP A N 1
ATOM 3762 C CA . ASP A 1 490 ? 2.328 -21.093 -29.420 1.00 97.00 490 ASP A CA 1
ATOM 3763 C C . ASP A 1 490 ? 1.524 -19.964 -30.086 1.00 97.00 490 ASP A C 1
ATOM 3765 O O . ASP A 1 490 ? 0.307 -20.069 -30.240 1.00 97.00 490 ASP A O 1
ATOM 3769 N N . GLY A 1 491 ? 2.194 -18.895 -30.526 1.00 97.19 491 GLY A N 1
ATOM 3770 C CA . GLY A 1 491 ? 1.536 -17.755 -31.152 1.00 97.19 491 GLY A CA 1
ATOM 3771 C C . GLY A 1 491 ? 2.478 -16.713 -31.742 1.00 97.19 491 GLY A C 1
ATOM 3772 O O . GLY A 1 491 ? 3.701 -16.878 -31.756 1.00 97.19 491 GLY A O 1
ATOM 3773 N N . VAL A 1 492 ? 1.893 -15.620 -32.229 1.00 97.56 492 VAL A N 1
ATOM 3774 C CA . VAL A 1 492 ? 2.607 -14.475 -32.814 1.00 97.56 492 VAL A CA 1
ATOM 3775 C C . VAL A 1 492 ? 2.048 -13.147 -32.293 1.00 97.56 492 VAL A C 1
ATOM 3777 O O . VAL A 1 492 ? 0.848 -13.021 -32.055 1.00 97.56 492 VAL A O 1
ATOM 3780 N N . LEU A 1 493 ? 2.916 -12.146 -32.142 1.00 97.06 493 LEU A N 1
ATOM 3781 C CA . LEU A 1 493 ? 2.569 -10.740 -31.924 1.00 97.06 493 LEU A CA 1
ATOM 3782 C C . LEU A 1 493 ? 2.826 -9.977 -33.220 1.00 97.06 493 LEU A C 1
ATOM 3784 O O . LEU A 1 493 ? 3.969 -9.890 -33.664 1.00 97.06 493 LEU A O 1
ATOM 3788 N N . LEU A 1 494 ? 1.768 -9.432 -33.811 1.00 97.56 494 LEU A N 1
ATOM 3789 C CA . LEU A 1 494 ? 1.820 -8.669 -35.053 1.00 97.56 494 LEU A CA 1
ATOM 3790 C C . LEU A 1 494 ? 1.884 -7.173 -34.744 1.00 97.56 494 LEU A C 1
ATOM 3792 O O . LEU A 1 494 ? 1.011 -6.666 -34.041 1.00 97.56 494 LEU A O 1
ATOM 3796 N N . PHE A 1 495 ? 2.882 -6.484 -35.290 1.00 96.50 495 PHE A N 1
ATOM 3797 C CA . PHE A 1 495 ? 3.053 -5.040 -35.144 1.00 96.50 495 PHE A CA 1
ATOM 3798 C C . PHE A 1 495 ? 2.645 -4.336 -36.441 1.00 96.50 495 PHE A C 1
ATOM 3800 O O . PHE A 1 495 ? 2.996 -4.762 -37.544 1.00 96.50 495 PHE A O 1
ATOM 3807 N N . GLU A 1 496 ? 1.900 -3.247 -36.315 1.00 95.62 496 GLU A N 1
ATOM 3808 C CA . GLU A 1 496 ? 1.464 -2.386 -37.416 1.00 95.62 496 GLU A CA 1
ATOM 3809 C C . GLU A 1 496 ? 2.580 -1.479 -37.963 1.00 95.62 496 GLU A C 1
ATOM 3811 O O . GLU A 1 496 ? 2.445 -0.960 -39.072 1.00 95.62 496 GLU A O 1
ATOM 3816 N N . ALA A 1 497 ? 3.676 -1.322 -37.214 1.00 93.88 497 ALA A N 1
ATOM 3817 C CA . ALA A 1 497 ? 4.832 -0.489 -37.552 1.00 93.88 497 ALA A CA 1
ATOM 3818 C C . ALA A 1 497 ? 6.168 -1.175 -37.196 1.00 93.88 497 ALA A C 1
ATOM 3820 O O . ALA A 1 497 ? 6.182 -2.297 -36.685 1.00 93.88 497 ALA A O 1
ATOM 3821 N N . SER A 1 498 ? 7.293 -0.510 -37.470 1.00 90.50 498 SER A N 1
ATOM 3822 C CA . SER A 1 498 ? 8.651 -0.909 -37.072 1.00 90.50 498 SER A CA 1
ATOM 3823 C C . SER A 1 498 ? 9.508 0.303 -36.691 1.00 90.50 498 SER A C 1
ATOM 3825 O O . SER A 1 498 ? 9.601 1.246 -37.474 1.00 90.50 498 SER A O 1
ATOM 3827 N N . TYR A 1 499 ? 10.236 0.229 -35.565 1.00 84.88 499 TYR A N 1
ATOM 3828 C CA . TYR A 1 499 ? 11.137 1.306 -35.112 1.00 84.88 499 TYR A CA 1
ATOM 3829 C C . TYR A 1 499 ? 12.183 1.715 -36.148 1.00 84.88 499 TYR A C 1
ATOM 3831 O O . TYR A 1 499 ? 12.519 2.887 -36.257 1.00 84.88 499 TYR A O 1
ATOM 3839 N N . ASP A 1 500 ? 12.696 0.754 -36.914 1.00 86.25 500 ASP A N 1
ATOM 3840 C CA . ASP A 1 500 ? 13.831 1.008 -37.805 1.00 86.25 500 ASP A CA 1
ATOM 3841 C C . ASP A 1 500 ? 13.448 1.701 -39.122 1.00 86.25 500 ASP A C 1
ATOM 3843 O O . ASP A 1 500 ? 14.331 2.154 -39.852 1.00 86.25 500 ASP A O 1
ATOM 3847 N N . VAL A 1 501 ? 12.163 1.691 -39.500 1.00 90.06 501 VAL A N 1
ATOM 3848 C CA . VAL A 1 501 ? 11.738 2.068 -40.864 1.00 90.06 501 VAL A CA 1
ATOM 3849 C C . VAL A 1 501 ? 10.473 2.919 -40.937 1.00 90.06 501 VAL A C 1
ATOM 3851 O O . VAL A 1 501 ? 10.191 3.451 -42.011 1.00 90.06 501 VAL A O 1
ATOM 3854 N N . ASP A 1 502 ? 9.723 3.064 -39.843 1.00 91.88 502 ASP A N 1
ATOM 3855 C CA . ASP A 1 502 ? 8.542 3.924 -39.780 1.00 91.88 502 ASP A CA 1
ATOM 3856 C C . ASP A 1 502 ? 8.815 5.187 -38.929 1.00 91.88 502 ASP A C 1
ATOM 3858 O O . ASP A 1 502 ? 9.667 5.168 -38.038 1.00 91.88 502 ASP A O 1
ATOM 3862 N N . PRO A 1 503 ? 8.103 6.300 -39.192 1.00 92.00 503 PRO A N 1
ATOM 3863 C CA . PRO A 1 503 ? 8.132 7.497 -38.353 1.00 92.00 503 PRO A CA 1
ATOM 3864 C C . PRO A 1 503 ? 7.753 7.256 -36.887 1.00 92.00 503 PRO A C 1
ATOM 3866 O O . PRO A 1 503 ? 7.039 6.311 -36.552 1.00 92.00 503 PRO A O 1
ATOM 3869 N N . ALA A 1 504 ? 8.138 8.200 -36.026 1.00 89.12 504 ALA A N 1
ATOM 3870 C CA . ALA A 1 504 ? 7.894 8.143 -34.587 1.00 89.12 504 ALA A CA 1
ATOM 3871 C C . ALA A 1 504 ? 6.413 8.260 -34.188 1.00 89.12 504 ALA A C 1
ATOM 3873 O O . ALA A 1 504 ? 6.090 7.986 -33.039 1.00 89.12 504 ALA A O 1
ATOM 3874 N N . LEU A 1 505 ? 5.543 8.680 -35.114 1.00 92.50 505 LEU A N 1
ATOM 3875 C CA . LEU A 1 505 ? 4.079 8.613 -35.071 1.00 92.50 505 LEU A CA 1
ATOM 3876 C C . LEU A 1 505 ? 3.565 8.452 -36.510 1.00 92.50 505 LEU A C 1
ATOM 3878 O O . LEU A 1 505 ? 4.081 9.088 -37.428 1.00 92.50 505 LEU A O 1
ATOM 3882 N N . LEU A 1 506 ? 2.528 7.638 -36.714 1.00 94.19 506 LEU A N 1
ATOM 3883 C CA . LEU A 1 506 ? 1.933 7.403 -38.033 1.00 94.19 506 LEU A CA 1
ATOM 3884 C C . LEU A 1 506 ? 0.634 8.194 -38.216 1.00 94.19 506 LEU A C 1
ATOM 3886 O O . LEU A 1 506 ? -0.152 8.358 -37.288 1.00 94.19 506 LEU A O 1
ATOM 3890 N N . THR A 1 507 ? 0.365 8.666 -39.431 1.00 95.62 507 THR A N 1
ATOM 3891 C CA . THR A 1 507 ? -0.928 9.289 -39.742 1.00 95.62 507 THR A CA 1
ATOM 3892 C C . THR A 1 507 ? -2.042 8.238 -39.781 1.00 95.62 507 THR A C 1
ATOM 3894 O O . THR A 1 507 ? -1.797 7.055 -40.037 1.00 95.62 507 THR A O 1
ATOM 3897 N N . LEU A 1 508 ? -3.292 8.663 -39.560 1.00 96.12 508 LEU A N 1
ATOM 3898 C CA . LEU A 1 508 ? -4.443 7.751 -39.588 1.00 96.12 508 LEU A CA 1
ATOM 3899 C C . LEU A 1 508 ? -4.589 7.026 -40.934 1.00 96.12 508 LEU A C 1
ATOM 3901 O O . LEU A 1 508 ? -4.908 5.844 -40.929 1.00 96.12 508 LEU A O 1
ATOM 3905 N N . ASP A 1 509 ? -4.279 7.680 -42.058 1.00 96.62 509 ASP A N 1
ATOM 3906 C CA . ASP A 1 509 ? -4.347 7.063 -43.392 1.00 96.62 509 ASP A CA 1
ATOM 3907 C C . ASP A 1 509 ? -3.392 5.864 -43.523 1.00 96.62 509 ASP A C 1
ATOM 3909 O O . ASP A 1 509 ? -3.762 4.815 -44.056 1.00 96.62 509 ASP A O 1
ATOM 3913 N N . VAL A 1 510 ? -2.165 5.995 -43.000 1.00 96.94 510 VAL A N 1
ATOM 3914 C CA . VAL A 1 510 ? -1.198 4.890 -42.980 1.00 96.94 510 VAL A CA 1
ATOM 3915 C C . VAL A 1 510 ? -1.705 3.791 -42.054 1.00 96.94 510 VAL A C 1
ATOM 3917 O O . VAL A 1 510 ? -1.769 2.633 -42.460 1.00 96.94 510 VAL A O 1
ATOM 3920 N N . LEU A 1 511 ? -2.120 4.139 -40.834 1.00 97.25 511 LEU A N 1
ATOM 3921 C CA . LEU A 1 511 ? -2.620 3.170 -39.857 1.00 97.25 511 LEU A CA 1
ATOM 3922 C C . LEU A 1 511 ? -3.832 2.385 -40.380 1.00 97.25 511 LEU A C 1
ATOM 3924 O O . LEU A 1 511 ? -3.883 1.168 -40.207 1.00 97.25 511 LEU A O 1
ATOM 3928 N N . GLU A 1 512 ? -4.767 3.033 -41.075 1.00 98.12 512 GLU A N 1
ATOM 3929 C CA . GLU A 1 512 ? -5.907 2.370 -41.718 1.00 98.12 512 GLU A CA 1
ATOM 3930 C C . GLU A 1 512 ? -5.451 1.301 -42.722 1.00 98.12 512 GLU A C 1
ATOM 3932 O O . GLU A 1 512 ? -5.989 0.188 -42.739 1.00 98.12 512 GLU A O 1
ATOM 3937 N N . GLU A 1 513 ? -4.421 1.588 -43.525 1.00 98.06 513 GLU A N 1
ATOM 3938 C CA . GLU A 1 513 ? -3.821 0.603 -44.425 1.00 98.06 513 GLU A CA 1
ATOM 3939 C C . GLU A 1 513 ? -3.175 -0.558 -43.653 1.00 98.06 513 GLU A C 1
ATOM 3941 O O . GLU A 1 513 ? -3.430 -1.727 -43.977 1.00 98.06 513 GLU A O 1
ATOM 3946 N N . ARG A 1 514 ? -2.375 -0.244 -42.624 1.00 97.69 514 ARG A N 1
ATOM 3947 C CA . ARG A 1 514 ? -1.653 -1.234 -41.811 1.00 97.69 514 ARG A CA 1
ATOM 3948 C C . ARG A 1 514 ? -2.624 -2.177 -41.097 1.00 97.69 514 ARG A C 1
ATOM 3950 O O . ARG A 1 514 ? -2.525 -3.395 -41.254 1.00 97.69 514 ARG A O 1
ATOM 3957 N N . PHE A 1 515 ? -3.624 -1.650 -40.390 1.00 98.50 515 PHE A N 1
ATOM 3958 C CA . PHE A 1 515 ? -4.603 -2.474 -39.674 1.00 98.50 515 PHE A CA 1
ATOM 3959 C C . PHE A 1 515 ? -5.536 -3.244 -40.605 1.00 98.50 515 PHE A C 1
ATOM 3961 O O . PHE A 1 515 ? -5.911 -4.375 -40.293 1.00 98.50 515 PHE A O 1
ATOM 3968 N N . ARG A 1 516 ? -5.865 -2.707 -41.789 1.00 98.31 516 ARG A N 1
ATOM 3969 C CA . ARG A 1 516 ? -6.575 -3.485 -42.816 1.00 98.31 516 ARG A CA 1
ATOM 3970 C C . ARG A 1 516 ? -5.775 -4.727 -43.208 1.00 98.31 516 ARG A C 1
ATOM 3972 O O . ARG A 1 516 ? -6.365 -5.801 -43.339 1.00 98.31 516 ARG A O 1
ATOM 3979 N N . ARG A 1 517 ? -4.455 -4.596 -43.376 1.00 98.19 517 ARG A N 1
ATOM 3980 C CA . ARG A 1 517 ? -3.571 -5.730 -43.665 1.00 98.19 517 ARG A CA 1
ATOM 3981 C C . ARG A 1 517 ? -3.491 -6.707 -42.489 1.00 98.19 517 ARG A C 1
ATOM 3983 O O . ARG A 1 517 ? -3.642 -7.905 -42.708 1.00 98.19 517 ARG A O 1
ATOM 3990 N N . LEU A 1 518 ? -3.335 -6.225 -41.255 1.00 98.44 518 LEU A N 1
ATOM 3991 C CA . LEU A 1 518 ? -3.343 -7.081 -40.058 1.00 98.44 518 LEU A CA 1
ATOM 3992 C C . LEU A 1 518 ? -4.649 -7.892 -39.961 1.00 98.44 518 LEU A C 1
ATOM 3994 O O . LEU A 1 518 ? -4.612 -9.116 -39.830 1.00 98.44 518 LEU A O 1
ATOM 3998 N N . ARG A 1 519 ? -5.805 -7.242 -40.136 1.00 98.12 519 ARG A N 1
ATOM 3999 C CA . ARG A 1 519 ? -7.123 -7.898 -40.155 1.00 98.12 519 ARG A CA 1
ATOM 4000 C C . ARG A 1 519 ? -7.239 -8.985 -41.227 1.00 98.12 519 ARG A C 1
ATOM 4002 O O . ARG A 1 519 ? -7.909 -9.991 -41.008 1.00 98.12 519 ARG A O 1
ATOM 4009 N N . GLU A 1 520 ? -6.608 -8.791 -42.382 1.00 98.00 520 GLU A N 1
ATOM 4010 C CA . GLU A 1 520 ? -6.586 -9.772 -43.472 1.00 98.00 520 GLU A CA 1
ATOM 4011 C C . GLU A 1 520 ? -5.793 -11.038 -43.104 1.00 98.00 520 GLU A C 1
ATOM 4013 O O . GLU A 1 520 ? -6.185 -12.147 -43.476 1.00 98.00 520 GLU A O 1
ATOM 4018 N N . VAL A 1 521 ? -4.682 -10.887 -42.376 1.00 98.12 521 VAL A N 1
ATOM 4019 C CA . VAL A 1 521 ? -3.770 -12.000 -42.069 1.00 98.12 521 VAL A CA 1
ATOM 4020 C C . VAL A 1 521 ? -4.106 -12.743 -40.774 1.00 98.12 521 VAL A C 1
ATOM 4022 O O . VAL A 1 521 ? -3.768 -13.921 -40.660 1.00 98.12 521 VAL A O 1
ATOM 4025 N N . VAL A 1 522 ? -4.821 -12.122 -39.828 1.00 98.19 522 VAL A N 1
ATOM 4026 C CA . VAL A 1 522 ? -5.240 -12.751 -38.556 1.00 98.19 522 VAL A CA 1
ATOM 4027 C C . VAL A 1 522 ? -5.910 -14.129 -38.754 1.00 98.19 522 VAL A C 1
ATOM 4029 O O . VAL A 1 522 ? -5.501 -15.086 -38.088 1.00 98.19 522 VAL A O 1
ATOM 4032 N N . PRO A 1 523 ? -6.868 -14.320 -39.688 1.00 98.00 523 PRO A N 1
ATOM 4033 C CA . PRO A 1 523 ? -7.453 -15.639 -39.944 1.00 98.00 523 PRO A CA 1
ATOM 4034 C C . PRO A 1 523 ? -6.439 -16.696 -40.406 1.00 98.00 523 PRO A C 1
ATOM 4036 O O . PRO A 1 523 ? -6.613 -17.878 -40.108 1.00 98.00 523 PRO A O 1
ATOM 4039 N N . ARG A 1 524 ? -5.374 -16.285 -41.110 1.00 97.44 524 ARG A N 1
ATOM 4040 C CA . ARG A 1 524 ? -4.316 -17.188 -41.591 1.00 97.44 524 ARG A CA 1
ATOM 4041 C C . ARG A 1 524 ? -3.489 -17.725 -40.424 1.00 97.44 524 ARG A C 1
ATOM 4043 O O . ARG A 1 524 ? -3.232 -18.923 -40.373 1.00 97.44 524 ARG A O 1
ATOM 4050 N N . VAL A 1 525 ? -3.176 -16.875 -39.442 1.00 97.94 525 VAL A N 1
ATOM 4051 C CA . VAL A 1 525 ? -2.515 -17.279 -38.187 1.00 97.94 525 VAL A CA 1
ATOM 4052 C C . VAL A 1 525 ? -3.364 -18.305 -37.433 1.00 97.94 525 VAL A C 1
ATOM 4054 O O . VAL A 1 525 ? -2.884 -19.387 -37.093 1.00 97.94 525 VAL A O 1
ATOM 4057 N N . ARG A 1 526 ? -4.661 -18.020 -37.253 1.00 96.69 526 ARG A N 1
ATOM 4058 C CA . ARG A 1 526 ? -5.585 -18.931 -36.554 1.00 96.69 526 ARG A CA 1
ATOM 4059 C C . ARG A 1 526 ? -5.723 -20.281 -37.260 1.00 96.69 526 ARG A C 1
ATOM 4061 O O . ARG A 1 526 ? -5.789 -21.311 -36.595 1.00 96.69 526 ARG A O 1
ATOM 4068 N N . ALA A 1 527 ? -5.714 -20.303 -38.595 1.00 96.81 527 ALA A N 1
ATOM 4069 C CA . ALA A 1 527 ? -5.760 -21.544 -39.373 1.00 96.81 527 ALA A CA 1
ATOM 4070 C C . ALA A 1 527 ? -4.537 -22.455 -39.139 1.00 96.81 527 ALA A C 1
ATOM 4072 O O . ALA A 1 527 ? -4.633 -23.666 -39.340 1.00 96.81 527 ALA A O 1
ATOM 4073 N N . ARG A 1 528 ? -3.408 -21.896 -38.678 1.00 95.88 528 ARG A N 1
ATOM 4074 C CA . ARG A 1 528 ? -2.210 -22.645 -38.261 1.00 95.88 528 ARG A CA 1
ATOM 4075 C C . ARG A 1 528 ? -2.274 -23.149 -36.811 1.00 95.88 528 ARG A C 1
ATOM 4077 O O . ARG A 1 528 ? -1.352 -23.840 -36.384 1.00 95.88 528 ARG A O 1
ATOM 4084 N N . GLY A 1 529 ? -3.339 -22.828 -36.070 1.00 95.25 529 GLY A N 1
ATOM 4085 C CA . GLY A 1 529 ? -3.501 -23.181 -34.656 1.00 95.25 529 GLY A CA 1
ATOM 4086 C C . GLY A 1 529 ? -2.684 -22.314 -33.694 1.00 95.25 529 GLY A C 1
ATOM 4087 O O . GLY A 1 529 ? -2.447 -22.739 -32.569 1.00 95.25 529 GLY A O 1
ATOM 4088 N N . LEU A 1 530 ? -2.242 -21.135 -34.140 1.00 96.75 530 LEU A N 1
ATOM 4089 C CA . LEU A 1 530 ? -1.434 -20.194 -33.363 1.00 96.75 530 LEU A CA 1
ATOM 4090 C C . LEU A 1 530 ? -2.323 -19.134 -32.683 1.00 96.75 530 LEU A C 1
ATOM 4092 O O . LEU A 1 530 ? -3.277 -18.645 -33.299 1.00 96.75 530 LEU A O 1
ATOM 4096 N N . GLU A 1 531 ? -1.990 -18.762 -31.440 1.00 95.69 531 GLU A N 1
ATOM 4097 C CA . GLU A 1 531 ? -2.521 -17.565 -30.758 1.00 95.69 531 GLU A CA 1
ATOM 4098 C C . GLU A 1 531 ? -2.050 -16.315 -31.523 1.00 95.69 531 GLU A C 1
ATOM 4100 O O . GLU A 1 531 ? -0.927 -16.268 -32.039 1.00 95.69 531 GLU A O 1
ATOM 4105 N N . VAL A 1 532 ? -2.908 -15.304 -31.643 1.00 97.44 532 VAL A N 1
ATOM 4106 C CA . VAL A 1 532 ? -2.619 -14.107 -32.439 1.00 97.44 532 VAL A CA 1
ATOM 4107 C C . VAL A 1 532 ? -2.839 -12.855 -31.616 1.00 97.44 532 VAL A C 1
ATOM 4109 O O . VAL A 1 532 ? -3.943 -12.553 -31.179 1.00 97.44 532 VAL A O 1
ATOM 4112 N N . HIS A 1 533 ? -1.772 -12.105 -31.401 1.00 97.56 533 HIS A N 1
ATOM 4113 C CA . HIS A 1 533 ? -1.799 -10.832 -30.701 1.00 97.56 533 HIS A CA 1
ATOM 4114 C C . HIS A 1 533 ? -1.546 -9.699 -31.691 1.00 97.56 533 HIS A C 1
ATOM 4116 O O . HIS A 1 533 ? -0.824 -9.871 -32.675 1.00 97.56 533 HIS A O 1
ATOM 4122 N N . ILE A 1 534 ? -2.094 -8.526 -31.395 1.00 97.75 534 ILE A N 1
ATOM 4123 C CA . ILE A 1 534 ? -1.747 -7.281 -32.076 1.00 97.75 534 ILE A CA 1
ATOM 4124 C C . ILE A 1 534 ? -1.073 -6.384 -31.067 1.00 97.75 534 ILE A C 1
ATOM 4126 O O . ILE A 1 534 ? -1.622 -6.143 -29.997 1.00 97.75 534 ILE A O 1
ATOM 4130 N N . ASN A 1 535 ? 0.112 -5.902 -31.399 1.00 95.81 535 ASN A N 1
ATOM 4131 C CA . ASN A 1 535 ? 0.731 -4.827 -30.657 1.00 95.81 535 ASN A CA 1
ATOM 4132 C C . ASN A 1 535 ? 0.604 -3.548 -31.466 1.00 95.81 535 ASN A C 1
ATOM 4134 O O . ASN A 1 535 ? 0.962 -3.544 -32.636 1.00 95.81 535 ASN A O 1
ATOM 4138 N N . VAL A 1 536 ? 0.045 -2.522 -30.826 1.00 96.06 536 VAL A N 1
ATOM 4139 C CA . VAL A 1 536 ? 0.147 -1.147 -31.299 1.00 96.06 536 VAL A CA 1
ATOM 4140 C C . VAL A 1 536 ? 1.531 -0.672 -30.895 1.00 96.06 536 VAL A C 1
ATOM 4142 O O . VAL A 1 536 ? 1.750 -0.426 -29.714 1.00 96.06 536 VAL A O 1
ATOM 4145 N N . MET A 1 537 ? 2.447 -0.595 -31.852 1.00 90.81 537 MET A N 1
ATOM 4146 C CA . MET A 1 537 ? 3.864 -0.331 -31.611 1.00 90.81 537 MET A CA 1
ATOM 4147 C C . MET A 1 537 ? 4.102 1.039 -30.979 1.00 90.81 537 MET A C 1
ATOM 4149 O O . MET A 1 537 ? 4.969 1.181 -30.128 1.00 90.81 537 MET A O 1
ATOM 4153 N N . ILE A 1 538 ? 3.347 2.051 -31.414 1.00 91.25 538 ILE A N 1
ATOM 4154 C CA . ILE A 1 538 ? 3.571 3.447 -31.035 1.00 91.25 538 ILE A CA 1
ATOM 4155 C C . ILE A 1 538 ? 2.229 4.098 -30.699 1.00 91.25 538 ILE A C 1
ATOM 4157 O O . ILE A 1 538 ? 1.421 4.379 -31.586 1.00 91.25 538 ILE A O 1
ATOM 4161 N N . THR A 1 539 ? 2.002 4.388 -29.418 1.00 93.88 539 THR A N 1
ATOM 4162 C CA . THR A 1 539 ? 0.788 5.072 -28.946 1.00 93.88 539 THR A CA 1
ATOM 4163 C C . THR A 1 539 ? 1.038 6.546 -28.713 1.00 93.88 539 THR A C 1
ATOM 4165 O O . THR A 1 539 ? 0.342 7.386 -29.280 1.00 93.88 539 THR A O 1
ATOM 4168 N N . MET A 1 540 ? 2.005 6.860 -27.848 1.00 91.69 540 MET A N 1
ATOM 4169 C CA . MET A 1 540 ? 2.340 8.245 -27.506 1.00 91.69 540 MET A CA 1
ATOM 4170 C C . MET A 1 540 ? 3.483 8.792 -28.350 1.00 91.69 540 MET A C 1
ATOM 4172 O O . MET A 1 540 ? 3.515 9.997 -28.584 1.00 91.69 540 MET A O 1
ATOM 4176 N N . GLY A 1 541 ? 4.387 7.928 -28.800 1.00 87.38 541 GLY A N 1
ATOM 4177 C CA . GLY A 1 541 ? 5.648 8.302 -29.430 1.00 87.38 541 GLY A CA 1
ATOM 4178 C C . GLY A 1 541 ? 6.796 7.457 -28.897 1.00 87.38 541 GLY A C 1
ATOM 4179 O O . GLY A 1 541 ? 6.655 6.841 -27.844 1.00 87.38 541 GLY A O 1
ATOM 4180 N N . HIS A 1 542 ? 7.928 7.422 -29.605 1.00 81.69 542 HIS A N 1
ATOM 4181 C CA . HIS A 1 542 ? 9.085 6.640 -29.157 1.00 81.69 542 HIS A CA 1
ATOM 4182 C C . HIS A 1 542 ? 10.424 7.389 -29.221 1.00 81.69 542 HIS A C 1
ATOM 4184 O O . HIS A 1 542 ? 10.891 7.894 -28.205 1.00 81.69 542 HIS A O 1
ATOM 4190 N N . VAL A 1 543 ? 11.083 7.453 -30.375 1.00 78.69 543 VAL A N 1
ATOM 4191 C CA . VAL A 1 543 ? 12.364 8.160 -30.542 1.00 78.69 543 VAL A CA 1
ATOM 4192 C C . VAL A 1 543 ? 12.268 9.013 -31.800 1.00 78.69 543 VAL A C 1
ATOM 4194 O O . VAL A 1 543 ? 11.688 8.565 -32.783 1.00 78.69 543 VAL A O 1
ATOM 4197 N N . ASP A 1 544 ? 12.798 10.242 -31.760 1.00 82.94 544 ASP A N 1
ATOM 4198 C CA . ASP A 1 544 ? 12.904 11.081 -32.956 1.00 82.94 544 ASP A CA 1
ATOM 4199 C C . ASP A 1 544 ? 13.949 10.480 -33.905 1.00 82.94 544 ASP A C 1
ATOM 4201 O O . ASP A 1 544 ? 13.560 9.905 -34.908 1.00 82.94 544 ASP A O 1
ATOM 4205 N N . ASP A 1 545 ? 15.254 10.571 -33.608 1.00 80.56 545 ASP A N 1
ATOM 4206 C CA . ASP A 1 545 ? 16.366 10.120 -34.480 1.00 80.56 545 ASP A CA 1
ATOM 4207 C C . ASP A 1 545 ? 16.197 10.463 -35.986 1.00 80.56 545 ASP A C 1
ATOM 4209 O O . ASP A 1 545 ? 16.802 9.844 -36.863 1.00 80.56 545 ASP A O 1
ATOM 4213 N N . GLY A 1 546 ? 15.415 11.508 -36.303 1.00 83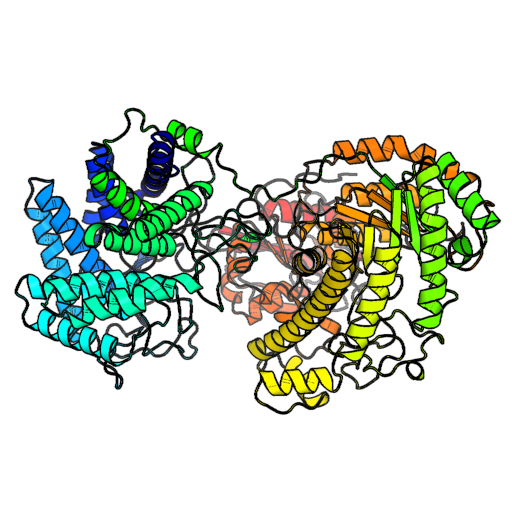.44 546 GLY A N 1
ATOM 4214 C CA . GLY A 1 546 ? 15.084 11.948 -37.663 1.00 83.44 546 GLY A CA 1
ATOM 4215 C C . GLY A 1 546 ? 13.716 11.489 -38.196 1.00 83.44 546 GLY A C 1
ATOM 4216 O O . GLY A 1 546 ? 13.353 11.860 -39.315 1.00 83.44 546 GLY A O 1
ATOM 4217 N N . GLY A 1 547 ? 12.966 10.709 -37.419 1.00 85.44 547 GLY A N 1
ATOM 4218 C CA . GLY A 1 547 ? 11.619 10.203 -37.689 1.00 85.44 547 GLY A CA 1
ATOM 4219 C C . GLY A 1 547 ? 10.482 10.982 -37.013 1.00 85.44 547 GLY A C 1
ATOM 4220 O O . GLY A 1 547 ? 9.325 10.586 -37.153 1.00 85.44 547 GLY A O 1
ATOM 4221 N N . GLY A 1 548 ? 10.765 12.061 -36.276 1.00 89.62 548 GLY A N 1
ATOM 4222 C CA . GLY A 1 548 ? 9.751 12.932 -35.680 1.00 89.62 548 GLY A CA 1
ATOM 4223 C C . GLY A 1 548 ? 9.209 13.976 -36.663 1.00 89.62 548 GLY A C 1
ATOM 4224 O O . GLY A 1 548 ? 9.954 14.864 -37.095 1.00 89.62 548 GLY A O 1
ATOM 4225 N N . TYR A 1 549 ? 7.902 13.921 -36.941 1.00 92.50 549 TYR A N 1
ATOM 4226 C CA . TYR A 1 549 ? 7.167 14.855 -37.815 1.00 92.50 549 TYR A CA 1
ATOM 4227 C C . TYR A 1 549 ? 5.957 15.470 -37.087 1.00 92.50 549 TYR A C 1
ATOM 4229 O O . TYR A 1 549 ? 4.808 15.214 -37.448 1.00 92.50 549 TYR A O 1
ATOM 4237 N N . PRO A 1 550 ? 6.174 16.261 -36.019 1.00 93.44 550 PRO A N 1
ATOM 4238 C CA . PRO A 1 550 ? 5.078 16.825 -35.232 1.00 93.44 550 PRO A CA 1
ATOM 4239 C C . PRO A 1 550 ? 4.159 17.746 -36.051 1.00 93.44 550 PRO A C 1
ATOM 4241 O O . PRO A 1 550 ? 2.998 17.919 -35.699 1.00 93.44 550 PRO A O 1
ATOM 4244 N N . GLU A 1 551 ? 4.653 18.316 -37.152 1.00 94.38 551 GLU A N 1
ATOM 4245 C CA . GLU A 1 551 ? 3.887 19.131 -38.100 1.00 94.38 551 GLU A CA 1
ATOM 4246 C C . GLU A 1 551 ? 2.725 18.398 -38.790 1.00 94.38 551 GLU A C 1
ATOM 4248 O O . GLU A 1 551 ? 1.794 19.061 -39.252 1.00 94.38 551 GLU A O 1
ATOM 4253 N N . ASP A 1 552 ? 2.751 17.064 -38.833 1.00 94.62 552 ASP A N 1
ATOM 4254 C CA . ASP A 1 552 ? 1.683 16.252 -39.424 1.00 94.62 552 ASP A CA 1
ATOM 4255 C C . ASP A 1 552 ? 0.480 16.080 -38.476 1.00 94.62 552 ASP A C 1
ATOM 4257 O O . ASP A 1 552 ? -0.552 15.522 -38.860 1.00 94.62 552 ASP A O 1
ATOM 4261 N N . PHE A 1 553 ? 0.586 16.579 -37.238 1.00 95.50 553 PHE A N 1
ATOM 4262 C CA . PHE A 1 553 ? -0.395 16.369 -36.179 1.00 95.50 553 PHE A CA 1
ATOM 4263 C C . PHE A 1 553 ? -0.838 17.685 -35.522 1.00 95.50 553 PHE A C 1
ATOM 4265 O O . PHE A 1 553 ? -0.028 18.509 -35.107 1.00 95.50 553 PHE A O 1
ATOM 4272 N N . ASP A 1 554 ? -2.153 17.862 -35.358 1.00 94.50 554 ASP A N 1
ATOM 4273 C CA . ASP A 1 554 ? -2.759 19.032 -34.697 1.00 94.50 554 ASP A CA 1
ATOM 4274 C C . ASP A 1 554 ? -3.091 18.733 -33.221 1.00 94.50 554 ASP A C 1
ATOM 4276 O O . ASP A 1 554 ? -4.246 18.784 -32.788 1.00 94.50 554 ASP A O 1
ATOM 4280 N N . PHE A 1 555 ? -2.077 18.327 -32.451 1.00 96.62 555 PHE A N 1
ATOM 4281 C CA . PHE A 1 555 ? -2.175 18.132 -31.000 1.00 96.62 555 PHE A CA 1
ATOM 4282 C C . PHE A 1 555 ? -0.879 18.523 -30.275 1.00 96.62 555 PHE A C 1
ATOM 4284 O O . PHE A 1 555 ? 0.196 18.614 -30.864 1.00 96.62 555 PHE A O 1
ATOM 4291 N N . GLN A 1 556 ? -0.976 18.772 -28.967 1.00 97.44 556 GLN A N 1
ATOM 4292 C CA . GLN A 1 556 ? 0.161 19.156 -28.127 1.00 97.44 556 GLN A CA 1
ATOM 4293 C C . GLN A 1 556 ? 1.165 18.004 -27.932 1.00 97.44 556 GLN A C 1
ATOM 4295 O O . GLN A 1 556 ? 0.784 16.904 -27.541 1.00 97.44 556 GLN A O 1
ATOM 4300 N N . PHE A 1 557 ? 2.461 18.297 -28.075 1.00 97.06 557 PHE A N 1
ATOM 4301 C CA . PHE A 1 557 ? 3.573 17.395 -27.733 1.00 97.06 557 PHE A CA 1
ATOM 4302 C C . PHE A 1 557 ? 4.112 17.647 -26.317 1.00 97.06 557 PHE A C 1
ATOM 4304 O O . PHE A 1 557 ? 3.849 18.702 -25.721 1.00 97.06 557 PHE A O 1
ATOM 4311 N N . LEU A 1 558 ? 4.838 16.676 -25.753 1.00 96.69 558 LEU A N 1
ATOM 4312 C CA . LEU A 1 558 ? 5.460 16.815 -24.435 1.00 96.69 558 LEU A CA 1
ATOM 4313 C C . LEU A 1 558 ? 6.471 17.969 -24.416 1.00 96.69 558 LEU A C 1
ATOM 4315 O O . LEU A 1 558 ? 7.115 18.268 -25.418 1.00 96.69 558 LEU A O 1
ATOM 4319 N N . VAL A 1 559 ? 6.617 18.613 -23.258 1.00 97.31 559 VAL A N 1
ATOM 4320 C CA . VAL A 1 559 ? 7.629 19.653 -23.022 1.00 97.31 559 VAL A CA 1
ATOM 4321 C C . VAL A 1 559 ? 8.382 19.307 -21.745 1.00 97.31 559 VAL A C 1
ATOM 4323 O O . VAL A 1 559 ? 7.744 19.001 -20.735 1.00 97.31 559 VAL A O 1
ATOM 4326 N N . ASP A 1 560 ? 9.709 19.334 -21.788 1.00 96.44 560 ASP A N 1
ATOM 4327 C CA . ASP A 1 560 ? 10.550 19.050 -20.623 1.00 96.44 560 ASP A CA 1
ATOM 4328 C C . ASP A 1 560 ? 10.655 20.251 -19.662 1.00 96.44 560 ASP A C 1
ATOM 4330 O O . ASP A 1 560 ? 10.202 21.369 -19.940 1.00 96.44 560 ASP A O 1
ATOM 4334 N N . GLU A 1 561 ? 11.259 20.035 -18.497 1.00 95.44 561 GLU A N 1
ATOM 4335 C CA . GLU A 1 561 ? 11.518 21.053 -17.480 1.00 95.44 561 GLU A CA 1
ATOM 4336 C C . GLU A 1 561 ? 12.450 22.165 -17.959 1.00 95.44 561 GLU A C 1
ATOM 4338 O O . GLU A 1 561 ? 12.517 23.205 -17.303 1.00 95.44 561 GLU A O 1
ATOM 4343 N N . TYR A 1 562 ? 13.148 21.989 -19.083 1.00 95.88 562 TYR A N 1
ATOM 4344 C CA . TYR A 1 562 ? 14.024 22.985 -19.701 1.00 95.88 562 TYR A CA 1
ATOM 4345 C C . TYR A 1 562 ? 13.310 23.814 -20.779 1.00 95.88 562 TYR A C 1
ATOM 4347 O O . TYR A 1 562 ? 13.793 24.891 -21.134 1.00 95.88 562 TYR A O 1
ATOM 4355 N N . GLY A 1 563 ? 12.123 23.385 -21.215 1.00 95.81 563 GLY A N 1
ATOM 4356 C CA . GLY A 1 563 ? 11.311 24.042 -22.236 1.00 95.81 563 GLY A CA 1
ATOM 4357 C C . GLY A 1 563 ? 11.513 23.486 -23.645 1.00 95.81 563 GLY A C 1
ATOM 4358 O O . GLY A 1 563 ? 11.004 24.077 -24.599 1.00 95.81 563 GLY A O 1
ATOM 4359 N N . HIS A 1 564 ? 12.229 22.372 -23.800 1.00 95.94 564 HIS A N 1
ATOM 4360 C CA . HIS A 1 564 ? 12.337 21.682 -25.079 1.00 95.94 564 HIS A CA 1
ATOM 4361 C C . HIS A 1 564 ? 11.051 20.907 -25.352 1.00 95.94 564 HIS A C 1
ATOM 4363 O O . HIS A 1 564 ? 10.544 20.192 -24.488 1.00 95.94 564 HIS A O 1
ATOM 4369 N N . SER A 1 565 ? 10.514 21.067 -26.559 1.00 95.56 565 SER A N 1
ATOM 4370 C CA . SER A 1 565 ? 9.355 20.300 -27.014 1.00 95.56 565 SER A CA 1
ATOM 4371 C C . SER A 1 565 ? 9.822 19.012 -27.675 1.00 95.56 565 SER A C 1
ATOM 4373 O O . SER A 1 565 ? 10.719 19.046 -28.518 1.00 95.56 565 SER A O 1
ATOM 4375 N N . SER A 1 566 ? 9.188 17.906 -27.306 1.00 95.25 566 SER A N 1
ATOM 4376 C CA . SER A 1 566 ? 9.330 16.634 -28.002 1.00 95.25 566 SER A CA 1
ATOM 4377 C C . SER A 1 566 ? 8.839 16.773 -29.443 1.00 95.25 566 SER A C 1
ATOM 4379 O O . SER A 1 566 ? 7.849 17.458 -29.715 1.00 95.25 566 SER A O 1
ATOM 4381 N N . ARG A 1 567 ? 9.548 16.133 -30.369 1.00 94.06 567 ARG A N 1
ATOM 4382 C CA . ARG A 1 567 ? 9.170 15.994 -31.780 1.00 94.06 567 ARG A CA 1
ATOM 4383 C C . ARG A 1 567 ? 8.502 14.651 -32.065 1.00 94.06 567 ARG A C 1
ATOM 4385 O O . ARG A 1 567 ? 7.905 14.487 -33.122 1.00 94.06 567 ARG A O 1
ATOM 4392 N N . SER A 1 568 ? 8.612 13.701 -31.143 1.00 92.00 568 SER A N 1
ATOM 4393 C CA . SER A 1 568 ? 8.127 12.330 -31.322 1.00 92.00 568 SER A CA 1
ATOM 4394 C C . SER A 1 568 ? 7.001 11.942 -30.369 1.00 92.00 568 SER A C 1
ATOM 4396 O O . SER A 1 568 ? 6.258 11.031 -30.701 1.00 92.00 568 SER A O 1
ATOM 4398 N N . THR A 1 569 ? 6.843 12.615 -29.223 1.00 94.19 569 THR A N 1
ATOM 4399 C CA . THR A 1 569 ? 5.959 12.170 -28.133 1.00 94.19 569 THR A CA 1
ATOM 4400 C C . THR A 1 569 ? 4.848 13.170 -27.807 1.00 94.19 569 THR A C 1
ATOM 4402 O O . THR A 1 569 ? 5.095 14.313 -27.405 1.00 94.19 569 THR A O 1
ATOM 4405 N N . ALA A 1 570 ? 3.603 12.725 -27.949 1.00 95.75 570 ALA A N 1
ATOM 4406 C CA . ALA A 1 570 ? 2.385 13.496 -27.734 1.00 95.75 570 ALA A CA 1
ATOM 4407 C C . ALA A 1 570 ? 2.002 13.633 -26.247 1.00 95.75 570 ALA A C 1
ATOM 4409 O O . ALA A 1 570 ? 2.384 12.836 -25.394 1.00 95.75 570 ALA A O 1
ATOM 4410 N N . CYS A 1 571 ? 1.201 14.650 -25.923 1.00 96.56 571 CYS A N 1
ATOM 4411 C CA . CYS A 1 571 ? 0.708 14.915 -24.573 1.00 96.56 571 CYS A CA 1
ATOM 4412 C C . CYS A 1 571 ? -0.641 14.215 -24.294 1.00 96.56 571 CYS A C 1
ATOM 4414 O O . CYS A 1 571 ? -1.631 14.528 -24.959 1.00 96.56 571 CYS A O 1
ATOM 4416 N N . PRO A 1 572 ? -0.766 13.388 -23.234 1.00 96.12 572 PRO A N 1
ATOM 4417 C CA . PRO A 1 572 ? -2.013 12.687 -22.897 1.00 96.12 572 PRO A CA 1
ATOM 4418 C C . PRO A 1 572 ? -3.078 13.581 -22.220 1.00 96.12 572 PRO A C 1
ATOM 4420 O O . PRO A 1 572 ? -4.181 13.126 -21.893 1.00 96.12 572 PRO A O 1
ATOM 4423 N N . LEU A 1 573 ? -2.789 14.873 -22.002 1.00 97.06 573 LEU A N 1
ATOM 4424 C CA . LEU A 1 573 ? -3.817 15.873 -21.674 1.00 97.06 573 LEU A CA 1
ATOM 4425 C C . LEU A 1 573 ? -4.545 16.411 -22.909 1.00 97.06 573 LEU A C 1
ATOM 4427 O O . LEU A 1 573 ? -5.593 17.036 -22.750 1.00 97.06 573 LEU A O 1
ATOM 4431 N N . ASP A 1 574 ? -4.008 16.213 -24.113 1.00 98.38 574 ASP A N 1
ATOM 4432 C CA . ASP A 1 574 ? -4.574 16.798 -25.321 1.00 98.38 574 ASP A CA 1
ATOM 4433 C C . ASP A 1 574 ? -5.795 15.998 -25.822 1.00 98.38 574 ASP A C 1
ATOM 4435 O O . ASP A 1 574 ? -5.679 14.811 -26.141 1.00 98.38 574 ASP A O 1
ATOM 4439 N N . PRO A 1 575 ? -6.989 16.612 -25.933 1.00 97.38 575 PRO A N 1
ATOM 4440 C CA . PRO A 1 575 ? -8.176 15.904 -26.410 1.00 97.38 575 PRO A CA 1
ATOM 4441 C C . PRO A 1 575 ? -8.096 15.465 -27.880 1.00 97.38 575 PRO A C 1
ATOM 4443 O O . PRO A 1 575 ? -8.797 14.533 -28.271 1.00 97.38 575 PRO A O 1
ATOM 4446 N N . GLY A 1 576 ? -7.320 16.161 -28.716 1.00 97.81 576 GLY A N 1
ATOM 4447 C CA . GLY A 1 576 ? -7.048 15.785 -30.104 1.00 97.81 576 GLY A CA 1
ATOM 4448 C C . GLY A 1 576 ? -6.225 14.511 -30.191 1.00 97.81 576 GLY A C 1
ATOM 4449 O O . GLY A 1 576 ? -6.624 13.583 -30.896 1.00 97.81 576 GLY A O 1
ATOM 4450 N N . PHE A 1 577 ? -5.168 14.422 -29.385 1.00 98.00 577 PHE A N 1
ATOM 4451 C CA . PHE A 1 577 ? -4.383 13.199 -29.249 1.00 98.00 577 PHE A CA 1
ATOM 4452 C C . PHE A 1 577 ? -5.234 12.017 -28.752 1.00 98.00 577 PHE A C 1
ATOM 4454 O O . PHE A 1 577 ? -5.215 10.946 -29.353 1.00 98.00 577 PHE A O 1
ATOM 4461 N N . LEU A 1 578 ? -6.076 12.208 -27.727 1.00 98.25 578 LEU A N 1
ATOM 4462 C CA . LEU A 1 578 ? -6.955 11.133 -27.237 1.00 98.25 578 LEU A CA 1
ATOM 4463 C C . LEU A 1 578 ? -7.954 10.639 -28.300 1.00 98.25 578 LEU A C 1
ATOM 4465 O O . LEU A 1 578 ? -8.267 9.449 -28.346 1.00 98.25 578 LEU A O 1
ATOM 4469 N N . ARG A 1 579 ? -8.429 11.514 -29.200 1.00 98.31 579 ARG A N 1
ATOM 4470 C CA . ARG A 1 579 ? -9.247 11.086 -30.351 1.00 98.31 579 ARG A CA 1
ATOM 4471 C C . ARG A 1 579 ? -8.443 10.254 -31.347 1.00 98.31 579 ARG A C 1
ATOM 4473 O O . ARG A 1 579 ? -8.969 9.256 -31.833 1.00 98.31 579 ARG A O 1
ATOM 4480 N N . TYR A 1 580 ? -7.201 10.643 -31.635 1.00 98.06 580 TYR A N 1
ATOM 4481 C CA . TYR A 1 580 ? -6.287 9.863 -32.473 1.00 98.06 580 TYR A CA 1
ATOM 4482 C C . TYR A 1 580 ? -6.066 8.458 -31.886 1.00 98.06 580 TYR A C 1
ATOM 4484 O O . TYR A 1 580 ? -6.325 7.468 -32.571 1.00 98.06 580 TYR A O 1
ATOM 4492 N N . VAL A 1 581 ? -5.735 8.366 -30.592 1.00 98.12 581 VAL A N 1
ATOM 4493 C CA . VAL A 1 581 ? -5.565 7.091 -29.872 1.00 98.12 581 VAL A CA 1
ATOM 4494 C C . VAL A 1 581 ? -6.843 6.250 -29.913 1.00 98.12 581 VAL A C 1
ATOM 4496 O O . VAL A 1 581 ? -6.793 5.059 -30.207 1.00 98.12 581 VAL A O 1
ATOM 4499 N N . SER A 1 582 ? -8.010 6.857 -29.684 1.00 98.38 582 SER A N 1
ATOM 4500 C CA . SER A 1 582 ? -9.288 6.142 -29.765 1.00 98.38 582 SER A CA 1
ATOM 4501 C C . SER A 1 582 ? -9.497 5.482 -31.137 1.00 98.38 582 SER A C 1
ATOM 4503 O O . SER A 1 582 ? -9.930 4.333 -31.201 1.00 98.38 582 SER A O 1
ATOM 4505 N N . ARG A 1 583 ? -9.150 6.151 -32.249 1.00 98.31 583 ARG A N 1
ATOM 4506 C CA . ARG A 1 583 ? -9.261 5.536 -33.588 1.00 98.31 583 ARG A CA 1
ATOM 4507 C C . ARG A 1 583 ? -8.218 4.446 -33.811 1.00 98.31 583 ARG A C 1
ATOM 4509 O O . ARG A 1 583 ? -8.568 3.404 -34.360 1.00 98.31 583 ARG A O 1
ATOM 4516 N N . LEU A 1 584 ? -6.986 4.659 -33.351 1.00 97.88 584 LEU A N 1
ATOM 4517 C CA . LEU A 1 584 ? -5.902 3.678 -33.409 1.00 97.88 584 LEU A CA 1
ATOM 4518 C C . LEU A 1 584 ? -6.311 2.344 -32.760 1.00 97.88 584 LEU A C 1
ATOM 4520 O O . LEU A 1 584 ? -6.288 1.298 -33.410 1.00 97.88 584 LEU A O 1
ATOM 4524 N N . TYR A 1 585 ? -6.793 2.385 -31.519 1.00 98.25 585 TYR A N 1
ATOM 4525 C CA . TYR A 1 585 ? -7.185 1.173 -30.795 1.00 98.25 585 TYR A CA 1
ATOM 4526 C C . TYR A 1 585 ? -8.491 0.552 -31.278 1.00 98.25 585 TYR A C 1
ATOM 4528 O O . TYR A 1 585 ? -8.630 -0.670 -31.254 1.00 98.25 585 TYR A O 1
ATOM 4536 N N . HIS A 1 586 ? -9.412 1.358 -31.805 1.00 98.38 586 HIS A N 1
ATOM 4537 C CA . HIS A 1 586 ? -10.592 0.840 -32.492 1.00 98.38 586 HIS A CA 1
ATOM 4538 C C . HIS A 1 586 ? -10.204 -0.016 -33.714 1.00 98.38 586 HIS A C 1
ATOM 4540 O O . HIS A 1 586 ? -10.789 -1.080 -33.945 1.00 98.38 586 HIS A O 1
ATOM 4546 N N . MET A 1 587 ? -9.198 0.408 -34.491 1.00 98.44 587 MET A N 1
ATOM 4547 C CA . MET A 1 587 ? -8.678 -0.372 -35.623 1.00 98.44 587 MET A CA 1
ATOM 4548 C C . MET A 1 587 ? -7.970 -1.651 -35.167 1.00 98.44 587 MET A C 1
ATOM 4550 O O . MET A 1 587 ? -8.230 -2.718 -35.732 1.00 98.44 587 MET A O 1
ATOM 4554 N N . ALA A 1 588 ? -7.142 -1.568 -34.122 1.00 98.06 588 ALA A N 1
ATOM 4555 C CA . ALA A 1 588 ? -6.477 -2.731 -33.540 1.00 98.06 588 ALA A CA 1
ATOM 4556 C C . ALA A 1 588 ? -7.492 -3.785 -33.056 1.00 98.06 588 ALA A C 1
ATOM 4558 O O . ALA A 1 588 ? -7.411 -4.950 -33.452 1.00 98.06 588 ALA A O 1
ATOM 4559 N N . ALA A 1 589 ? -8.510 -3.372 -32.293 1.00 97.50 589 ALA A N 1
ATOM 4560 C CA . ALA A 1 589 ? -9.576 -4.253 -31.809 1.00 97.50 589 ALA A CA 1
ATOM 4561 C C . ALA A 1 589 ? -10.394 -4.883 -32.952 1.00 97.50 589 ALA A C 1
ATOM 4563 O O . ALA A 1 589 ? -10.759 -6.059 -32.903 1.00 97.50 589 ALA A O 1
ATOM 4564 N N . SER A 1 590 ? -10.618 -4.138 -34.038 1.00 97.69 590 SER A N 1
ATOM 4565 C CA . SER A 1 590 ? -11.372 -4.607 -35.213 1.00 97.69 590 SER A CA 1
ATOM 4566 C C . SER A 1 590 ? -10.698 -5.746 -35.990 1.00 97.69 590 SER A C 1
ATOM 4568 O O . SER A 1 590 ? -11.309 -6.328 -36.895 1.00 97.69 590 SER A O 1
ATOM 4570 N N . CYS A 1 591 ? -9.443 -6.070 -35.678 1.00 97.75 591 CYS A N 1
ATOM 4571 C CA . CYS A 1 591 ? -8.708 -7.139 -36.342 1.00 97.75 591 CYS A CA 1
ATOM 4572 C C . CYS A 1 591 ? -9.035 -8.543 -35.801 1.00 97.75 591 CYS A C 1
ATOM 4574 O O . CYS A 1 591 ? -8.738 -9.522 -36.484 1.00 97.75 591 CYS A O 1
ATOM 4576 N N . GLY A 1 592 ? -9.665 -8.663 -34.623 1.00 94.31 592 GLY A N 1
ATOM 4577 C CA . GLY A 1 592 ? -10.081 -9.954 -34.049 1.00 94.31 592 GLY A CA 1
ATOM 4578 C C . GLY A 1 592 ? -8.936 -10.790 -33.457 1.00 94.31 592 GLY A C 1
ATOM 4579 O O . GLY A 1 592 ? -8.923 -12.021 -33.601 1.00 94.31 592 GLY A O 1
ATOM 4580 N N . ALA A 1 593 ? -7.959 -10.125 -32.837 1.00 95.81 593 ALA A N 1
ATOM 4581 C CA . ALA A 1 593 ? -6.855 -10.761 -32.118 1.00 95.81 593 ALA A CA 1
ATOM 4582 C C . ALA A 1 593 ? -7.318 -11.405 -30.795 1.00 95.81 593 ALA A C 1
ATOM 4584 O O . ALA A 1 593 ? -8.474 -11.287 -30.408 1.00 95.81 593 ALA A O 1
ATOM 4585 N N . ASP A 1 594 ? -6.434 -12.106 -30.091 1.00 94.75 594 ASP A N 1
ATOM 4586 C CA . ASP A 1 594 ? -6.663 -12.615 -28.730 1.00 94.75 594 ASP A CA 1
ATOM 4587 C C . ASP A 1 594 ? -6.265 -11.573 -27.667 1.00 94.75 594 ASP A C 1
ATOM 4589 O O . ASP A 1 594 ? -6.943 -11.429 -26.650 1.00 94.75 594 ASP A O 1
ATOM 4593 N N . VAL A 1 595 ? -5.235 -10.762 -27.947 1.00 96.12 595 VAL A N 1
ATOM 4594 C CA . VAL A 1 595 ? -4.799 -9.633 -27.106 1.00 96.12 595 VAL A CA 1
ATOM 4595 C C . VAL A 1 595 ? -4.445 -8.427 -27.980 1.00 96.12 595 VAL A C 1
ATOM 4597 O O . VAL A 1 595 ? -3.765 -8.588 -28.999 1.00 96.12 595 VAL A O 1
ATOM 4600 N N . VAL A 1 596 ? -4.856 -7.229 -27.556 1.00 97.38 596 VAL A N 1
ATOM 4601 C CA . VAL A 1 596 ? -4.358 -5.946 -28.078 1.00 97.38 596 VAL A CA 1
ATOM 4602 C C . VAL A 1 596 ? -3.383 -5.347 -27.067 1.00 97.38 596 VAL A C 1
ATOM 4604 O O . VAL A 1 596 ? -3.740 -5.121 -25.916 1.00 97.38 596 VAL A O 1
ATOM 4607 N N . TRP A 1 597 ? -2.145 -5.097 -27.478 1.00 96.88 597 TRP A N 1
ATOM 4608 C CA . TRP A 1 597 ? -1.103 -4.550 -26.614 1.00 96.88 597 TRP A CA 1
ATOM 4609 C C . TRP A 1 597 ? -0.929 -3.051 -26.808 1.00 96.88 597 TRP A C 1
ATOM 4611 O O . TRP A 1 597 ? -0.968 -2.546 -27.932 1.00 96.88 597 TRP A O 1
ATOM 4621 N N . VAL A 1 598 ? -0.711 -2.371 -25.689 1.00 95.44 598 VAL A N 1
ATOM 4622 C CA . VAL A 1 598 ? -0.521 -0.937 -25.594 1.00 95.44 598 VAL A CA 1
ATOM 4623 C C . VAL A 1 598 ? 0.951 -0.577 -25.600 1.00 95.44 598 VAL A C 1
ATOM 4625 O O . VAL A 1 598 ? 1.625 -0.767 -24.582 1.00 95.44 598 VAL A O 1
ATOM 4628 N N . ASP A 1 599 ? 1.365 -0.007 -26.738 1.00 81.88 599 ASP A N 1
ATOM 4629 C CA . ASP A 1 599 ? 2.696 0.534 -27.030 1.00 81.88 599 ASP A CA 1
ATOM 4630 C C . ASP A 1 599 ? 3.801 -0.523 -26.902 1.00 81.88 599 ASP A C 1
ATOM 4632 O O . ASP A 1 599 ? 3.577 -1.660 -26.472 1.00 81.88 599 ASP A O 1
ATOM 4636 N N . ASP A 1 600 ? 5.009 -0.144 -27.277 1.00 73.75 600 ASP A N 1
ATOM 4637 C CA . ASP A 1 600 ? 6.240 -0.746 -26.791 1.00 73.75 600 ASP A CA 1
ATOM 4638 C C . ASP A 1 600 ? 6.933 0.359 -25.977 1.00 73.75 600 ASP A C 1
ATOM 4640 O O . ASP A 1 600 ? 7.945 0.920 -26.386 1.00 73.75 600 ASP A O 1
ATOM 4644 N N . ASP A 1 601 ? 6.285 0.646 -24.825 1.00 75.56 601 ASP A N 1
ATOM 4645 C CA . ASP A 1 601 ? 6.649 1.534 -23.704 1.00 75.56 601 ASP A CA 1
ATOM 4646 C C . ASP A 1 601 ? 5.959 2.929 -23.594 1.00 75.56 601 ASP A C 1
ATOM 4648 O O . ASP A 1 601 ? 6.633 3.965 -23.619 1.00 75.56 601 ASP A O 1
ATOM 4652 N N . VAL A 1 602 ? 4.642 2.983 -23.300 1.00 87.62 602 VAL A N 1
ATOM 4653 C CA . VAL A 1 602 ? 3.917 4.239 -22.954 1.00 87.62 602 VAL A CA 1
ATOM 4654 C C . VAL A 1 602 ? 4.508 4.901 -21.713 1.00 87.62 602 VAL A C 1
ATOM 4656 O O . VAL A 1 602 ? 4.382 4.379 -20.598 1.00 87.62 602 VAL A O 1
ATOM 4659 N N . ARG A 1 603 ? 5.055 6.106 -21.849 1.00 89.88 603 ARG A N 1
ATOM 4660 C CA . ARG A 1 603 ? 5.671 6.837 -20.735 1.00 89.88 603 ARG A CA 1
ATOM 4661 C C . ARG A 1 603 ? 5.789 8.332 -21.025 1.00 89.88 603 ARG A C 1
ATOM 4663 O O . ARG A 1 603 ? 5.610 8.786 -22.149 1.00 89.88 603 ARG A O 1
ATOM 4670 N N . PHE A 1 604 ? 6.065 9.103 -19.983 1.00 91.12 604 PHE A N 1
ATOM 4671 C CA . PHE A 1 604 ? 6.426 10.515 -20.083 1.00 91.12 604 PHE A CA 1
ATOM 4672 C C . PHE A 1 604 ? 7.919 10.692 -20.402 1.00 91.12 604 PHE A C 1
ATOM 4674 O O . PHE A 1 604 ? 8.309 11.644 -21.083 1.00 91.12 604 PHE A O 1
ATOM 4681 N N . LEU A 1 605 ? 8.766 9.791 -19.902 1.00 90.00 605 LEU A N 1
ATOM 4682 C CA . LEU A 1 605 ? 10.212 10.008 -19.822 1.00 90.00 605 LEU A CA 1
ATOM 4683 C C . LEU A 1 605 ? 11.027 9.120 -20.767 1.00 90.00 605 LEU A C 1
ATOM 4685 O O . LEU A 1 605 ? 10.668 7.985 -21.044 1.00 90.00 605 LEU A O 1
ATOM 4689 N N . GLY A 1 606 ? 12.221 9.576 -21.157 1.00 81.19 606 GLY A N 1
ATOM 4690 C CA . GLY A 1 606 ? 13.198 8.720 -21.847 1.00 81.19 606 GLY A CA 1
ATOM 4691 C C . GLY A 1 606 ? 12.871 8.449 -23.317 1.00 81.19 606 GLY A C 1
ATOM 4692 O O . GLY A 1 606 ? 13.144 7.353 -23.805 1.00 81.19 606 GLY A O 1
ATOM 4693 N N . HIS A 1 607 ? 12.265 9.435 -23.977 1.00 83.94 607 HIS A N 1
ATOM 4694 C CA . HIS A 1 607 ? 12.084 9.506 -25.427 1.00 83.94 607 HIS A CA 1
ATOM 4695 C C . HIS A 1 607 ? 13.156 10.442 -26.030 1.00 83.94 607 HIS A C 1
ATOM 4697 O O . HIS A 1 607 ? 14.346 10.243 -25.795 1.00 83.94 607 HIS A O 1
ATOM 4703 N N . ASP A 1 608 ? 12.764 11.483 -26.767 1.00 87.81 608 ASP A N 1
ATOM 4704 C CA . ASP A 1 608 ? 13.655 12.420 -27.474 1.00 87.81 608 ASP A CA 1
ATOM 4705 C C . ASP A 1 608 ? 14.029 13.692 -26.688 1.00 87.81 608 ASP A C 1
ATOM 4707 O O . ASP A 1 608 ? 14.884 14.465 -27.124 1.00 87.81 608 ASP A O 1
ATOM 4711 N N . VAL A 1 609 ? 13.422 13.914 -25.521 1.00 91.00 609 VAL A N 1
ATOM 4712 C CA . VAL A 1 609 ? 13.797 14.981 -24.584 1.00 91.00 609 VAL A CA 1
ATOM 4713 C C . VAL A 1 609 ? 14.431 14.386 -23.329 1.00 91.00 609 VAL A C 1
ATOM 4715 O O . VAL A 1 609 ? 14.013 13.344 -22.826 1.00 91.00 609 VAL A O 1
ATOM 4718 N N . SER A 1 610 ? 15.479 15.038 -22.822 1.00 85.44 610 SER A N 1
ATOM 4719 C CA . SER A 1 610 ? 16.322 14.483 -21.751 1.00 85.44 610 SER A CA 1
ATOM 4720 C C . SER A 1 610 ? 15.755 14.664 -20.344 1.00 85.44 610 SER A C 1
ATOM 4722 O O . SER A 1 610 ? 16.216 14.017 -19.405 1.00 85.44 610 SER A O 1
ATOM 4724 N N . GLY A 1 611 ? 14.829 15.603 -20.195 1.00 91.06 611 GLY A N 1
ATOM 4725 C CA . GLY A 1 611 ? 14.335 16.062 -18.913 1.00 91.06 611 GLY A CA 1
ATOM 4726 C C . GLY A 1 611 ? 13.037 15.393 -18.440 1.00 91.06 611 GLY A C 1
ATOM 4727 O O . GLY A 1 611 ? 12.435 14.586 -19.149 1.00 91.06 611 GLY A O 1
ATOM 4728 N N . MET A 1 612 ? 12.603 15.732 -17.226 1.00 94.19 612 MET A N 1
ATOM 4729 C CA . MET A 1 612 ? 11.275 15.401 -16.715 1.00 94.19 612 MET A CA 1
ATOM 4730 C C . MET A 1 612 ? 10.175 16.104 -17.515 1.00 94.19 612 MET A C 1
ATOM 4732 O O . MET A 1 612 ? 10.206 17.312 -17.740 1.00 94.19 612 MET A O 1
ATOM 4736 N N . THR A 1 613 ? 9.141 15.356 -17.882 1.00 94.31 613 THR A N 1
ATOM 4737 C CA . THR A 1 613 ? 7.956 15.861 -18.584 1.00 94.31 613 THR A CA 1
ATOM 4738 C C . THR A 1 613 ? 6.701 15.561 -17.743 1.00 94.31 613 THR A C 1
ATOM 4740 O O . THR A 1 613 ? 6.716 14.715 -16.854 1.00 94.31 613 THR A O 1
ATOM 4743 N N . CYS A 1 614 ? 5.592 16.279 -17.912 1.00 95.50 614 CYS A N 1
ATOM 4744 C CA . CYS A 1 614 ? 5.298 17.204 -18.993 1.00 95.50 614 CYS A CA 1
ATOM 4745 C C . CYS A 1 614 ? 4.958 18.604 -18.486 1.00 95.50 614 CYS A C 1
ATOM 4747 O O . CYS A 1 614 ? 3.951 18.805 -17.824 1.00 95.50 614 CYS A O 1
ATOM 4749 N N . PHE A 1 615 ? 5.728 19.606 -18.907 1.00 97.50 615 PHE A N 1
ATOM 4750 C CA . PHE A 1 615 ? 5.540 21.023 -18.581 1.00 97.50 615 PHE A CA 1
ATOM 4751 C C . PHE A 1 615 ? 4.916 21.825 -19.735 1.00 97.50 615 PHE A C 1
ATOM 4753 O O . PHE A 1 615 ? 5.155 23.026 -19.881 1.00 97.50 615 PHE A O 1
ATOM 4760 N N . CYS A 1 616 ? 4.124 21.169 -20.587 1.00 98.06 616 CYS A N 1
ATOM 4761 C CA . CYS A 1 616 ? 3.469 21.821 -21.719 1.00 98.06 616 CYS A CA 1
ATOM 4762 C C . CYS A 1 616 ? 2.357 22.791 -21.258 1.00 98.06 616 CYS A C 1
ATOM 4764 O O . CYS A 1 616 ? 1.894 22.713 -20.113 1.00 98.06 616 CYS A O 1
ATOM 4766 N N . PRO A 1 617 ? 1.860 23.680 -22.141 1.00 98.25 617 PRO A N 1
ATOM 4767 C CA . PRO A 1 617 ? 0.820 24.651 -21.791 1.00 98.25 617 PRO A CA 1
ATOM 4768 C C . PRO A 1 617 ? -0.447 24.051 -21.157 1.00 98.25 617 PRO A C 1
ATOM 4770 O O . PRO A 1 617 ? -1.072 24.703 -20.319 1.00 98.25 617 PRO A O 1
ATOM 4773 N N . LEU A 1 618 ? -0.822 22.816 -21.518 1.00 98.50 618 LEU A N 1
ATOM 4774 C CA . LEU A 1 618 ? -1.973 22.123 -20.924 1.00 98.50 618 LEU A CA 1
ATOM 4775 C C . LEU A 1 618 ? -1.720 21.739 -19.457 1.00 98.50 618 LEU A C 1
ATOM 4777 O O . LEU A 1 618 ? -2.582 21.971 -18.612 1.00 98.50 618 LEU A O 1
ATOM 4781 N N . HIS A 1 619 ? -0.530 21.223 -19.138 1.00 97.88 619 HIS A N 1
ATOM 4782 C CA . HIS A 1 619 ? -0.170 20.834 -17.770 1.00 97.88 619 HIS A CA 1
ATOM 4783 C C . HIS A 1 619 ? -0.015 22.052 -16.857 1.00 97.88 619 HIS A C 1
ATOM 4785 O O . HIS A 1 619 ? -0.513 22.050 -15.734 1.00 97.88 619 HIS A O 1
ATOM 4791 N N . LEU A 1 620 ? 0.604 23.131 -17.349 1.00 98.38 620 LEU A N 1
ATOM 4792 C CA . LEU A 1 620 ? 0.730 24.375 -16.580 1.00 98.38 620 LEU A CA 1
ATOM 4793 C C . LEU A 1 620 ? -0.638 24.988 -16.253 1.00 98.38 620 LEU A C 1
ATOM 4795 O O . LEU A 1 620 ? -0.835 25.507 -15.151 1.00 98.38 620 LEU A O 1
ATOM 4799 N N . ARG A 1 621 ? -1.599 24.903 -17.182 1.00 98.19 621 ARG A N 1
ATOM 4800 C CA . ARG A 1 621 ? -2.978 25.345 -16.941 1.00 98.19 621 ARG A CA 1
ATOM 4801 C C . ARG A 1 621 ? -3.669 24.482 -15.888 1.00 98.19 621 ARG A C 1
ATOM 4803 O O . ARG A 1 621 ? -4.194 25.040 -14.932 1.00 98.19 621 ARG A O 1
ATOM 4810 N N . ALA A 1 622 ? -3.607 23.158 -16.026 1.00 97.44 622 ALA A N 1
ATOM 4811 C CA . ALA A 1 622 ? -4.216 22.233 -15.073 1.00 97.44 622 ALA A CA 1
ATOM 4812 C C . ALA A 1 622 ? -3.636 22.400 -13.658 1.00 97.44 622 ALA A C 1
ATOM 4814 O O . ALA A 1 622 ? -4.383 22.440 -12.682 1.00 97.44 622 ALA A O 1
ATOM 4815 N N . MET A 1 623 ? -2.319 22.597 -13.540 1.00 96.75 623 MET A N 1
ATOM 4816 C CA . MET A 1 623 ? -1.698 22.946 -12.261 1.00 96.75 623 MET A CA 1
ATOM 4817 C C . MET A 1 623 ? -2.202 24.281 -11.728 1.00 96.75 623 MET A C 1
ATOM 4819 O O . MET A 1 623 ? -2.485 24.392 -10.540 1.00 96.75 623 MET A O 1
ATOM 4823 N N . SER A 1 624 ? -2.355 25.286 -12.594 1.00 96.69 624 SER A N 1
ATOM 4824 C CA . SER A 1 624 ? -2.823 26.602 -12.159 1.00 96.69 624 SER A CA 1
ATOM 4825 C C . SER A 1 624 ? -4.249 26.574 -11.612 1.00 96.69 624 SER A C 1
ATOM 4827 O O . SER A 1 624 ? -4.550 27.268 -10.641 1.00 96.69 624 SER A O 1
ATOM 4829 N N . GLU A 1 625 ? -5.108 25.755 -12.218 1.00 93.38 625 GLU A N 1
ATOM 4830 C CA . GLU A 1 625 ? -6.481 25.513 -11.772 1.00 93.38 625 GLU A CA 1
ATOM 4831 C C . GLU A 1 625 ? -6.514 24.778 -10.425 1.00 93.38 625 GLU A C 1
ATOM 4833 O O . GLU A 1 625 ? -7.203 25.227 -9.511 1.00 93.38 625 GLU A O 1
ATOM 4838 N N . ARG A 1 626 ? -5.721 23.707 -10.261 1.00 91.88 626 ARG A N 1
ATOM 4839 C CA . ARG A 1 626 ? -5.673 22.910 -9.018 1.00 91.88 626 ARG A CA 1
ATOM 4840 C C . ARG A 1 626 ? -5.110 23.675 -7.829 1.00 91.88 626 ARG A C 1
ATOM 4842 O O . ARG A 1 626 ? -5.603 23.529 -6.718 1.00 91.88 626 ARG A O 1
ATOM 4849 N N . THR A 1 627 ? -4.077 24.484 -8.049 1.00 89.12 627 THR A N 1
ATOM 4850 C CA . THR A 1 627 ? -3.406 25.199 -6.955 1.00 89.12 627 THR A CA 1
ATOM 4851 C C . THR A 1 627 ? -3.948 26.614 -6.744 1.00 89.12 627 THR A C 1
ATOM 4853 O O . THR A 1 627 ? -3.420 27.339 -5.904 1.00 89.12 627 THR A O 1
ATOM 4856 N N . GLY A 1 628 ? -4.910 27.072 -7.557 1.00 89.94 628 GLY A N 1
ATOM 4857 C CA . GLY A 1 628 ? -5.431 28.446 -7.514 1.00 89.94 628 GLY A CA 1
ATOM 4858 C C . GLY A 1 628 ? -4.381 29.534 -7.797 1.00 89.94 628 GLY A C 1
ATOM 4859 O O . GLY A 1 628 ? -4.567 30.693 -7.425 1.00 89.94 628 GLY A O 1
ATOM 4860 N N . ARG A 1 629 ? -3.257 29.177 -8.434 1.00 89.69 629 ARG A N 1
ATOM 4861 C CA . ARG A 1 629 ? -2.095 30.051 -8.666 1.00 89.69 629 ARG A CA 1
ATOM 4862 C C . ARG A 1 629 ? -1.582 29.859 -10.082 1.00 89.69 629 ARG A C 1
ATOM 4864 O O . ARG A 1 629 ? -1.291 28.743 -10.471 1.00 89.69 629 ARG A O 1
ATOM 4871 N N . ALA A 1 630 ? -1.366 30.945 -10.817 1.00 94.88 630 ALA A N 1
ATOM 4872 C CA . ALA A 1 630 ? -0.750 30.863 -12.138 1.00 94.88 630 ALA A CA 1
ATOM 4873 C C . ALA A 1 630 ? 0.710 30.373 -12.069 1.00 94.88 630 ALA A C 1
ATOM 4875 O O . ALA A 1 630 ? 1.516 30.906 -11.296 1.00 94.88 630 ALA A O 1
ATOM 4876 N N . TRP A 1 631 ? 1.056 29.413 -12.928 1.00 96.44 631 TRP A N 1
ATOM 4877 C CA . TRP A 1 631 ? 2.406 28.858 -13.046 1.00 96.44 631 TRP A CA 1
ATOM 4878 C C . TRP A 1 631 ? 3.059 29.178 -14.391 1.00 96.44 631 TRP A C 1
ATOM 4880 O O . TRP A 1 631 ? 2.464 28.985 -15.450 1.00 96.44 631 TRP A O 1
ATOM 4890 N N . THR A 1 632 ? 4.326 29.597 -14.347 1.00 97.62 632 THR A N 1
ATOM 4891 C CA . THR A 1 632 ? 5.253 29.397 -15.472 1.00 97.62 632 THR A CA 1
ATOM 4892 C C . THR A 1 632 ? 6.004 28.085 -15.267 1.00 97.62 632 THR A C 1
ATOM 4894 O O . THR A 1 632 ? 6.087 27.589 -14.139 1.00 97.62 632 THR A O 1
ATOM 4897 N N . ARG A 1 633 ? 6.589 27.533 -16.335 1.00 97.56 633 ARG A N 1
ATOM 4898 C CA . ARG A 1 633 ? 7.417 26.322 -16.247 1.00 97.56 633 ARG A CA 1
ATOM 4899 C C . ARG A 1 633 ? 8.554 26.497 -15.246 1.00 97.56 633 ARG A C 1
ATOM 4901 O O . ARG A 1 633 ? 8.701 25.678 -14.352 1.00 97.56 633 ARG A O 1
ATOM 4908 N N . GLU A 1 634 ? 9.332 27.570 -15.363 1.00 97.44 634 GLU A N 1
ATOM 4909 C CA . GLU A 1 634 ? 10.505 27.812 -14.515 1.00 97.44 634 GLU A CA 1
ATOM 4910 C C . GLU A 1 634 ? 10.106 27.930 -13.041 1.00 97.44 634 GLU A C 1
ATOM 4912 O O . GLU A 1 634 ? 10.782 27.379 -12.175 1.00 97.44 634 GLU A O 1
ATOM 4917 N N . ALA A 1 635 ? 8.986 28.607 -12.761 1.00 95.62 635 ALA A N 1
ATOM 4918 C CA . ALA A 1 635 ? 8.466 28.757 -11.407 1.00 95.62 635 ALA A CA 1
ATOM 4919 C C . ALA A 1 635 ? 7.977 27.423 -10.826 1.00 95.62 635 ALA A C 1
ATOM 4921 O O . ALA A 1 635 ? 8.246 27.141 -9.660 1.00 95.62 635 ALA A O 1
ATOM 4922 N N . LEU A 1 636 ? 7.289 26.601 -11.625 1.00 95.81 636 LEU A N 1
ATOM 4923 C CA . LEU A 1 636 ? 6.820 25.289 -11.184 1.00 95.81 636 LEU A CA 1
ATOM 4924 C C . LEU A 1 636 ? 7.988 24.322 -10.963 1.00 95.81 636 LEU A C 1
ATOM 4926 O O . LEU A 1 636 ? 8.038 23.658 -9.937 1.00 95.81 636 LEU A O 1
ATOM 4930 N N . VAL A 1 637 ? 8.969 24.290 -11.867 1.00 95.00 637 VAL A N 1
ATOM 4931 C CA . VAL A 1 637 ? 10.178 23.461 -11.727 1.00 95.00 637 VAL A CA 1
ATOM 4932 C C . VAL A 1 637 ? 10.971 23.853 -10.482 1.00 95.00 637 VAL A C 1
ATOM 4934 O O . VAL A 1 637 ? 11.403 22.979 -9.735 1.00 95.00 637 VAL A O 1
ATOM 4937 N N . ALA A 1 638 ? 11.149 25.153 -10.229 1.00 92.69 638 ALA A N 1
ATOM 4938 C CA . ALA A 1 638 ? 11.805 25.624 -9.013 1.00 92.69 638 ALA A CA 1
ATOM 4939 C C . ALA A 1 638 ? 11.037 25.193 -7.753 1.00 92.69 638 ALA A C 1
ATOM 4941 O O . ALA A 1 638 ? 11.654 24.686 -6.822 1.00 92.69 638 ALA A O 1
ATOM 4942 N N . ALA A 1 639 ? 9.706 25.319 -7.756 1.00 91.94 639 ALA A N 1
ATOM 4943 C CA . ALA A 1 639 ? 8.867 24.925 -6.627 1.00 91.94 639 ALA A CA 1
ATOM 4944 C C . ALA A 1 639 ? 8.842 23.403 -6.394 1.00 91.94 639 ALA A C 1
ATOM 4946 O O . ALA A 1 639 ? 8.834 22.966 -5.251 1.00 91.94 639 ALA A O 1
ATOM 4947 N N . LEU A 1 640 ? 8.877 22.586 -7.453 1.00 91.56 640 LEU A N 1
ATOM 4948 C CA . LEU A 1 640 ? 8.964 21.125 -7.332 1.00 91.56 640 LEU A CA 1
ATOM 4949 C C . LEU A 1 640 ? 10.324 20.669 -6.784 1.00 91.56 640 LEU A C 1
ATOM 4951 O O . LEU A 1 640 ? 10.394 19.648 -6.104 1.00 91.56 640 LEU A O 1
ATOM 4955 N N . ARG A 1 641 ? 11.403 21.416 -7.051 1.00 90.00 641 ARG A N 1
ATOM 4956 C CA . ARG A 1 641 ? 12.751 21.128 -6.528 1.00 90.00 641 ARG A CA 1
ATOM 4957 C C . ARG A 1 641 ? 12.945 21.519 -5.070 1.00 90.00 641 ARG A C 1
ATOM 4959 O O . ARG A 1 641 ? 13.866 21.013 -4.440 1.00 90.00 641 ARG A O 1
ATOM 4966 N N . ASP A 1 642 ? 12.119 22.422 -4.568 1.00 85.88 642 ASP A N 1
ATOM 4967 C CA . ASP A 1 642 ? 12.206 22.924 -3.206 1.00 85.88 642 ASP A CA 1
ATOM 4968 C C . ASP A 1 642 ? 11.563 21.922 -2.238 1.00 85.88 642 ASP A C 1
ATOM 4970 O O . ASP A 1 642 ? 10.350 21.711 -2.260 1.00 85.88 642 ASP A O 1
ATOM 4974 N N . ASP A 1 643 ? 12.386 21.265 -1.420 1.00 79.44 643 ASP A N 1
ATOM 4975 C CA . ASP A 1 643 ? 11.935 20.261 -0.454 1.00 79.44 643 ASP A CA 1
ATOM 4976 C C . ASP A 1 643 ? 11.106 20.857 0.703 1.00 79.44 643 ASP A C 1
ATOM 4978 O O . ASP A 1 643 ? 10.320 20.132 1.307 1.00 79.44 643 ASP A O 1
ATOM 4982 N N . GLU A 1 644 ? 11.212 22.163 0.985 1.00 66.31 644 GLU A N 1
ATOM 4983 C CA . GLU A 1 644 ? 10.449 22.836 2.050 1.00 66.31 644 GLU A CA 1
ATOM 4984 C C . GLU A 1 644 ? 9.059 23.288 1.571 1.00 66.31 644 GLU A C 1
ATOM 4986 O O . GLU A 1 644 ? 8.096 23.305 2.339 1.00 66.31 644 GLU A O 1
ATOM 4991 N N . MET A 1 645 ? 8.925 23.647 0.290 1.00 58.31 645 MET A N 1
ATOM 4992 C CA . MET A 1 645 ? 7.690 24.226 -0.259 1.00 58.31 645 MET A CA 1
ATOM 4993 C C . MET A 1 645 ? 6.604 23.211 -0.665 1.00 58.31 645 MET A C 1
ATOM 4995 O O . MET A 1 645 ? 5.511 23.642 -1.043 1.00 58.31 645 MET A O 1
ATOM 4999 N N . SER A 1 646 ? 6.869 21.897 -0.694 1.00 58.91 646 SER A N 1
ATOM 5000 C CA . SER A 1 646 ? 6.264 21.093 -1.770 1.00 58.91 646 SER A CA 1
ATOM 5001 C C . SER A 1 646 ? 5.709 19.703 -1.461 1.00 58.91 646 SER A C 1
ATOM 5003 O O . SER A 1 646 ? 5.395 19.008 -2.423 1.00 58.91 646 SER A O 1
ATOM 5005 N N . ALA A 1 647 ? 5.452 19.295 -0.212 1.00 62.88 647 ALA A N 1
ATOM 5006 C CA . ALA A 1 647 ? 4.760 18.012 -0.000 1.00 62.88 647 ALA A CA 1
ATOM 5007 C C . ALA A 1 647 ? 3.400 17.988 -0.734 1.00 62.88 647 ALA A C 1
ATOM 5009 O O . ALA A 1 647 ? 3.188 17.168 -1.621 1.00 62.88 647 ALA A O 1
ATOM 5010 N N . SER A 1 648 ? 2.525 18.968 -0.495 1.00 73.88 648 SER A N 1
ATOM 5011 C CA . SER A 1 648 ? 1.225 19.053 -1.183 1.00 73.88 648 SER A CA 1
ATOM 5012 C C . SER A 1 648 ? 1.334 19.396 -2.677 1.00 73.88 648 SER A C 1
ATOM 5014 O O . SER A 1 648 ? 0.554 18.892 -3.488 1.00 73.88 648 SER A O 1
ATOM 5016 N N . LEU A 1 649 ? 2.316 20.215 -3.081 1.00 86.38 649 LEU A N 1
ATOM 5017 C CA . LEU A 1 649 ? 2.507 20.598 -4.487 1.00 86.38 649 LEU A CA 1
ATOM 5018 C C . LEU A 1 649 ? 3.037 19.438 -5.343 1.00 86.38 649 LEU A C 1
ATOM 5020 O O . LEU A 1 649 ? 2.546 19.241 -6.455 1.00 86.38 649 LEU A O 1
ATOM 5024 N N . ARG A 1 650 ? 4.015 18.669 -4.841 1.00 87.25 650 ARG A N 1
ATOM 5025 C CA . ARG A 1 650 ? 4.525 17.463 -5.513 1.00 87.25 650 ARG A CA 1
ATOM 5026 C C . ARG A 1 650 ? 3.422 16.430 -5.652 1.00 87.25 650 ARG A C 1
ATOM 5028 O O . ARG A 1 650 ? 3.261 15.896 -6.744 1.00 87.25 650 ARG A O 1
ATOM 5035 N N . GLN A 1 651 ? 2.633 16.211 -4.597 1.00 84.62 651 GLN A N 1
ATOM 5036 C CA . GLN A 1 651 ? 1.471 15.323 -4.665 1.00 84.62 651 GLN A CA 1
ATOM 5037 C C . GLN A 1 651 ? 0.507 15.772 -5.768 1.00 84.62 651 GLN A C 1
ATOM 5039 O O . GLN A 1 651 ? 0.250 15.010 -6.692 1.00 84.62 651 GLN A O 1
ATOM 5044 N N . THR A 1 652 ? 0.122 17.053 -5.779 1.00 88.31 652 THR A N 1
ATOM 5045 C CA . THR A 1 652 ? -0.766 17.615 -6.815 1.00 88.31 652 THR A CA 1
ATOM 5046 C C . THR A 1 652 ? -0.220 17.423 -8.238 1.00 88.31 652 THR A C 1
ATOM 5048 O O . THR A 1 652 ? -0.982 17.136 -9.164 1.00 88.31 652 THR A O 1
ATOM 5051 N N . TRP A 1 653 ? 1.094 17.591 -8.434 1.00 93.00 653 TRP A N 1
ATOM 5052 C CA . TRP A 1 653 ? 1.747 17.379 -9.728 1.00 93.00 653 TRP A CA 1
ATOM 5053 C C . TRP A 1 653 ? 1.690 15.918 -10.167 1.00 93.00 653 TRP A C 1
ATOM 5055 O O . TRP A 1 653 ? 1.268 15.636 -11.286 1.00 93.00 653 TRP A O 1
ATOM 5065 N N . PHE A 1 654 ? 2.087 14.990 -9.297 1.00 91.62 654 PHE A N 1
ATOM 5066 C CA . PHE A 1 654 ? 2.058 13.568 -9.623 1.00 91.62 654 PHE A CA 1
ATOM 5067 C C . PHE A 1 654 ? 0.627 13.038 -9.786 1.00 91.62 654 PHE A C 1
ATOM 5069 O O . PHE A 1 654 ? 0.401 12.198 -10.651 1.00 91.62 654 PHE A O 1
ATOM 5076 N N . ASP A 1 655 ? -0.357 13.586 -9.069 1.00 90.19 655 ASP A N 1
ATOM 5077 C CA . ASP A 1 655 ? -1.775 13.263 -9.275 1.00 90.19 655 ASP A CA 1
ATOM 5078 C C . ASP A 1 655 ? -2.249 13.670 -10.670 1.00 90.19 655 ASP A C 1
ATOM 5080 O O . ASP A 1 655 ? -2.916 12.898 -11.354 1.00 90.19 655 ASP A O 1
ATOM 5084 N N . LEU A 1 656 ? -1.849 14.855 -11.147 1.00 94.00 656 LEU A N 1
ATOM 5085 C CA . LEU A 1 656 ? -2.155 15.284 -12.512 1.00 94.00 656 LEU A CA 1
ATOM 5086 C C . LEU A 1 656 ? -1.537 14.340 -13.558 1.00 94.00 656 LEU A C 1
ATOM 5088 O O . LEU A 1 656 ? -2.183 14.028 -14.561 1.00 94.00 656 LEU A O 1
ATOM 5092 N N . GLN A 1 657 ? -0.301 13.895 -13.331 1.00 93.31 657 GLN A N 1
ATOM 5093 C CA . GLN A 1 657 ? 0.415 12.985 -14.231 1.00 93.31 657 GLN A CA 1
ATOM 5094 C C . GLN A 1 657 ? -0.238 11.599 -14.263 1.00 93.31 657 GLN A C 1
ATOM 5096 O O . GLN A 1 657 ? -0.473 11.036 -15.336 1.00 93.31 657 GLN A O 1
ATOM 5101 N N . GLU A 1 658 ? -0.592 11.075 -13.091 1.00 90.88 658 GLU A N 1
ATOM 5102 C CA . GLU A 1 658 ? -1.300 9.808 -12.941 1.00 90.88 658 GLU A CA 1
ATOM 5103 C C . GLU A 1 658 ? -2.666 9.857 -13.635 1.00 90.88 658 GLU A C 1
ATOM 5105 O O . GLU A 1 658 ? -2.965 9.009 -14.477 1.00 90.88 658 GLU A O 1
ATOM 5110 N N . GLU A 1 659 ? -3.461 10.901 -13.391 1.00 90.25 659 GLU A N 1
ATOM 5111 C CA . GLU A 1 659 ? -4.760 11.089 -14.042 1.00 90.25 659 GLU A CA 1
ATOM 5112 C C . GLU A 1 659 ? -4.660 11.201 -15.568 1.00 90.25 659 GLU A C 1
ATOM 5114 O O . GLU A 1 659 ? -5.561 10.753 -16.288 1.00 90.25 659 GLU A O 1
ATOM 5119 N N . ALA A 1 660 ? -3.588 11.810 -16.081 1.00 94.69 660 ALA A N 1
ATOM 5120 C CA . ALA A 1 660 ? -3.348 11.907 -17.513 1.00 94.69 660 ALA A CA 1
ATOM 5121 C C . ALA A 1 660 ? -3.161 10.521 -18.143 1.00 94.69 660 ALA A C 1
ATOM 5123 O O . ALA A 1 660 ? -3.797 10.216 -19.156 1.00 94.69 660 ALA A O 1
ATOM 5124 N N . MET A 1 661 ? -2.353 9.671 -17.507 1.00 94.06 661 MET A N 1
ATOM 5125 C CA . MET A 1 661 ? -2.108 8.299 -17.953 1.00 94.06 661 MET A CA 1
ATOM 5126 C C . MET A 1 661 ? -3.328 7.400 -17.763 1.00 94.06 661 MET A C 1
ATOM 5128 O O . MET A 1 661 ? -3.671 6.637 -18.664 1.00 94.06 661 MET A O 1
ATOM 5132 N N . GLU A 1 662 ? -4.056 7.536 -16.655 1.00 92.31 662 GLU A N 1
ATOM 5133 C CA . GLU A 1 662 ? -5.309 6.807 -16.469 1.00 92.31 662 GLU A CA 1
ATOM 5134 C C . GLU A 1 662 ? -6.373 7.212 -17.499 1.00 92.31 662 GLU A C 1
ATOM 5136 O O . GLU A 1 662 ? -7.153 6.378 -17.955 1.00 92.31 662 GLU A O 1
ATOM 5141 N N . ARG A 1 663 ? -6.442 8.493 -17.890 1.00 93.62 663 ARG A N 1
ATOM 5142 C CA . ARG A 1 663 ? -7.383 8.935 -18.930 1.00 93.62 663 ARG A CA 1
ATOM 5143 C C . ARG A 1 663 ? -7.001 8.385 -20.302 1.00 93.62 663 ARG A C 1
ATOM 5145 O O . ARG A 1 663 ? -7.902 8.030 -21.063 1.00 93.62 663 ARG A O 1
ATOM 5152 N N . LEU A 1 664 ? -5.707 8.293 -20.607 1.00 97.00 664 LEU A N 1
ATOM 5153 C CA . LEU A 1 664 ? -5.230 7.589 -21.794 1.00 97.00 664 LEU A CA 1
ATOM 5154 C C . LEU A 1 664 ? -5.663 6.116 -21.753 1.00 97.00 664 LEU A C 1
ATOM 5156 O O . LEU A 1 664 ? -6.317 5.661 -22.688 1.00 97.00 664 LEU A O 1
ATOM 5160 N N . ALA A 1 665 ? -5.409 5.416 -20.644 1.00 96.00 665 ALA A N 1
ATOM 5161 C CA . ALA A 1 665 ? -5.810 4.021 -20.461 1.00 96.00 665 ALA A CA 1
ATOM 5162 C C . ALA A 1 665 ? -7.326 3.813 -20.622 1.00 96.00 665 ALA A C 1
ATOM 5164 O O . ALA A 1 665 ? -7.729 2.966 -21.410 1.00 96.00 665 ALA A O 1
ATOM 5165 N N . ARG A 1 666 ? -8.172 4.645 -19.992 1.00 95.25 666 ARG A N 1
ATOM 5166 C CA . ARG A 1 666 ? -9.640 4.606 -20.179 1.00 95.25 666 ARG A CA 1
ATOM 5167 C C . ARG A 1 666 ? -10.065 4.855 -21.624 1.00 95.25 666 ARG A C 1
ATOM 5169 O O . ARG A 1 666 ? -11.051 4.300 -22.089 1.00 95.25 666 ARG A O 1
ATOM 5176 N N . THR A 1 667 ? -9.350 5.721 -22.341 1.00 98.06 667 THR A N 1
ATOM 5177 C CA . THR A 1 667 ? -9.655 5.999 -23.752 1.00 98.06 667 THR A CA 1
ATOM 5178 C C . THR A 1 667 ? -9.377 4.778 -24.624 1.00 98.06 667 THR A C 1
ATOM 5180 O O . THR A 1 667 ? -10.164 4.478 -25.521 1.00 98.06 667 THR A O 1
ATOM 5183 N N . ILE A 1 668 ? -8.282 4.071 -24.342 1.00 98.31 668 ILE A N 1
ATOM 5184 C CA . ILE A 1 668 ? -7.916 2.824 -25.015 1.00 98.31 668 ILE A CA 1
ATOM 5185 C C . ILE A 1 668 ? -8.912 1.716 -24.672 1.00 98.31 668 ILE A C 1
ATOM 5187 O O . ILE A 1 668 ? -9.461 1.097 -25.580 1.00 98.31 668 ILE A O 1
ATOM 5191 N N . GLU A 1 669 ? -9.175 1.510 -23.382 1.00 97.31 669 GLU A N 1
ATOM 5192 C CA . GLU A 1 669 ? -10.105 0.503 -22.868 1.00 97.31 669 GLU A CA 1
ATOM 5193 C C . GLU A 1 669 ? -11.483 0.638 -23.527 1.00 97.31 669 GLU A C 1
ATOM 5195 O O . GLU A 1 669 ? -11.946 -0.301 -24.179 1.00 97.31 669 GLU A O 1
ATOM 5200 N N . HIS A 1 670 ? -12.078 1.836 -23.494 1.00 96.00 670 HIS A N 1
ATOM 5201 C CA . HIS A 1 670 ? -13.358 2.086 -24.153 1.00 96.00 670 HIS A CA 1
ATOM 5202 C C . HIS A 1 670 ? -13.297 1.827 -25.666 1.00 96.00 670 HIS A C 1
ATOM 5204 O O . HIS A 1 670 ? -14.207 1.211 -26.217 1.00 96.00 670 HIS A O 1
ATOM 5210 N N . ALA A 1 671 ? -12.237 2.275 -26.351 1.00 97.69 671 ALA A N 1
ATOM 5211 C CA . ALA A 1 671 ? -12.109 2.103 -27.799 1.00 97.69 671 ALA A CA 1
ATOM 5212 C C . ALA A 1 671 ? -12.027 0.627 -28.220 1.00 97.69 671 ALA A C 1
ATOM 5214 O O . ALA A 1 671 ? -12.533 0.264 -29.286 1.00 97.69 671 ALA A O 1
ATOM 5215 N N . VAL A 1 672 ? -11.401 -0.214 -27.393 1.00 97.62 672 VAL A N 1
ATOM 5216 C CA . VAL A 1 672 ? -11.295 -1.655 -27.631 1.00 97.62 672 VAL A CA 1
ATOM 5217 C C . VAL A 1 672 ? -12.606 -2.363 -27.292 1.00 97.62 672 VAL A C 1
ATOM 5219 O O . VAL A 1 672 ? -13.159 -3.053 -28.153 1.00 97.62 672 VAL A O 1
ATOM 5222 N N . HIS A 1 673 ? -13.139 -2.186 -26.080 1.00 95.81 673 HIS A N 1
ATOM 5223 C CA . HIS A 1 673 ? -14.308 -2.945 -25.620 1.00 95.81 673 HIS A CA 1
ATOM 5224 C C . HIS A 1 673 ? -15.626 -2.517 -26.273 1.00 95.81 673 HIS A C 1
ATOM 5226 O O . HIS A 1 673 ? -16.552 -3.324 -26.335 1.00 95.81 673 HIS A O 1
ATOM 5232 N N . GLU A 1 674 ? -15.715 -1.306 -26.836 1.00 95.50 674 GLU A N 1
ATOM 5233 C CA . GLU A 1 674 ? -16.849 -0.920 -27.687 1.00 95.50 674 GLU A CA 1
ATOM 5234 C C . GLU A 1 674 ? -16.958 -1.825 -28.931 1.00 95.50 674 GLU A C 1
ATOM 5236 O O . GLU A 1 674 ? -18.060 -2.137 -29.387 1.00 95.50 674 GLU A O 1
ATOM 5241 N N . VAL A 1 675 ? -15.820 -2.278 -29.470 1.00 95.94 675 VAL A N 1
ATOM 5242 C CA . VAL A 1 675 ? -15.753 -3.143 -30.660 1.00 95.94 675 VAL A CA 1
ATOM 5243 C C . VAL A 1 675 ? -15.753 -4.620 -30.287 1.00 95.94 675 VAL A C 1
ATOM 5245 O O . VAL A 1 675 ? -16.432 -5.426 -30.926 1.00 95.94 675 VAL A O 1
ATOM 5248 N N . ALA A 1 676 ? -14.967 -4.981 -29.276 1.00 94.12 676 ALA A N 1
ATOM 5249 C CA . ALA A 1 676 ? -14.711 -6.354 -28.876 1.00 94.12 676 ALA A CA 1
ATOM 5250 C C . ALA A 1 676 ? -14.788 -6.471 -27.341 1.00 94.12 676 ALA A C 1
ATOM 5252 O O . ALA A 1 676 ? -13.758 -6.426 -26.671 1.00 94.12 676 ALA A O 1
ATOM 5253 N N . PRO A 1 677 ? -15.997 -6.654 -26.770 1.00 91.00 677 PRO A N 1
ATOM 5254 C CA . PRO A 1 677 ? -16.230 -6.608 -25.321 1.00 91.00 677 PRO A CA 1
ATOM 5255 C C . PRO A 1 677 ? -15.501 -7.657 -24.478 1.00 91.00 677 PRO A C 1
ATOM 5257 O O . PRO A 1 677 ? -15.589 -7.591 -23.263 1.00 91.00 677 PRO A O 1
ATOM 5260 N N . THR A 1 678 ? -14.873 -8.655 -25.105 1.00 89.94 678 THR A N 1
ATOM 5261 C CA . THR A 1 678 ? -14.146 -9.748 -24.435 1.00 89.94 678 THR A CA 1
ATOM 5262 C C . THR A 1 678 ? -12.649 -9.749 -24.761 1.00 89.94 678 THR A C 1
ATOM 5264 O O . THR A 1 678 ? -11.965 -10.744 -24.520 1.00 89.94 678 THR A O 1
ATOM 5267 N N . GLN A 1 679 ? -12.157 -8.715 -25.447 1.00 92.62 679 GLN A N 1
ATOM 5268 C CA . GLN A 1 679 ? -10.780 -8.630 -25.923 1.00 92.62 679 GLN A CA 1
ATOM 5269 C C . GLN A 1 679 ? -9.848 -8.299 -24.760 1.00 92.62 679 GLN A C 1
ATOM 5271 O O . GLN A 1 679 ? -10.015 -7.273 -24.119 1.00 92.62 679 GLN A O 1
ATOM 5276 N N . ALA A 1 680 ? -8.820 -9.113 -24.523 1.00 94.69 680 ALA A N 1
ATOM 5277 C CA . ALA A 1 680 ? -7.810 -8.754 -23.534 1.00 94.69 680 ALA A CA 1
ATOM 5278 C C . ALA A 1 680 ? -6.962 -7.565 -24.017 1.00 94.69 680 ALA A C 1
ATOM 5280 O O . ALA A 1 680 ? -6.586 -7.492 -25.195 1.00 94.69 680 ALA A O 1
ATOM 5281 N N . ILE A 1 681 ? -6.615 -6.674 -23.087 1.00 96.75 681 ILE A N 1
ATOM 5282 C CA . ILE A 1 681 ? -5.753 -5.517 -23.330 1.00 96.75 681 ILE A CA 1
ATOM 5283 C C . ILE A 1 681 ? -4.496 -5.662 -22.476 1.00 96.75 681 ILE A C 1
ATOM 5285 O O . ILE A 1 681 ? -4.581 -5.866 -21.265 1.00 96.75 681 ILE A O 1
ATOM 5289 N N . GLY A 1 682 ? -3.331 -5.590 -23.118 1.00 95.19 682 GLY A N 1
ATOM 5290 C CA . GLY A 1 682 ? -2.038 -5.720 -22.455 1.00 95.19 682 GLY A CA 1
ATOM 5291 C C . GLY A 1 682 ? -1.254 -4.416 -22.412 1.00 95.19 682 GLY A C 1
ATOM 5292 O O . GLY A 1 682 ? -1.322 -3.643 -23.357 1.00 95.19 682 GLY A O 1
ATOM 5293 N N . LEU A 1 683 ? -0.465 -4.183 -21.364 1.00 94.94 683 LEU A N 1
ATOM 5294 C CA . LEU A 1 683 ? 0.460 -3.045 -21.267 1.00 94.94 683 LEU A CA 1
ATOM 5295 C C . LEU A 1 683 ? 1.910 -3.504 -21.440 1.00 94.94 683 LEU A C 1
ATOM 5297 O O . LEU A 1 683 ? 2.331 -4.462 -20.790 1.00 94.94 683 LEU A O 1
ATOM 5301 N N . MET A 1 684 ? 2.699 -2.811 -22.260 1.00 92.94 684 MET A N 1
ATOM 5302 C CA . MET A 1 684 ? 4.156 -2.982 -22.279 1.00 92.94 684 MET A CA 1
ATOM 5303 C C . MET A 1 684 ? 4.827 -1.900 -21.425 1.00 92.94 684 MET A C 1
ATOM 5305 O O . MET A 1 684 ? 4.515 -0.716 -21.549 1.00 92.94 684 MET A O 1
ATOM 5309 N N . THR A 1 685 ? 5.710 -2.309 -20.515 1.00 92.06 685 THR A N 1
ATOM 5310 C CA . THR A 1 685 ? 6.360 -1.422 -19.539 1.00 92.06 685 THR A CA 1
ATOM 5311 C C . THR A 1 685 ? 7.875 -1.371 -19.753 1.00 92.06 685 THR A C 1
ATOM 5313 O O . THR A 1 685 ? 8.469 -2.383 -20.079 1.00 92.06 685 THR A O 1
ATOM 5316 N N . VAL A 1 686 ? 8.520 -0.233 -19.464 1.00 86.25 686 VAL A N 1
ATOM 5317 C CA . VAL A 1 686 ? 9.986 -0.053 -19.610 1.00 86.25 686 VAL A CA 1
ATOM 5318 C C . VAL A 1 686 ? 10.808 -0.581 -18.429 1.00 86.25 686 VAL A C 1
ATOM 5320 O O . VAL A 1 686 ? 11.906 -1.101 -18.614 1.00 86.25 686 VAL A O 1
ATOM 5323 N N . GLY A 1 687 ? 10.345 -0.315 -17.202 1.00 88.19 687 GLY A N 1
ATOM 5324 C CA . GLY A 1 687 ? 11.092 -0.598 -15.975 1.00 88.19 687 GLY A CA 1
ATOM 5325 C C . GLY A 1 687 ? 10.724 0.301 -14.794 1.00 88.19 687 GLY A C 1
ATOM 5326 O O . GLY A 1 687 ? 10.213 1.413 -14.965 1.00 88.19 687 GLY A O 1
ATOM 5327 N N . THR A 1 688 ? 11.002 -0.155 -13.570 1.00 89.75 688 THR A N 1
ATOM 5328 C CA . THR A 1 688 ? 10.496 0.517 -12.353 1.00 89.75 688 THR A CA 1
ATOM 5329 C C . THR A 1 688 ? 11.144 1.870 -12.084 1.00 89.75 688 THR A C 1
ATOM 5331 O O . THR A 1 688 ? 10.555 2.708 -11.416 1.00 89.75 688 THR A O 1
ATOM 5334 N N . VAL A 1 689 ? 12.369 2.096 -12.569 1.00 89.31 689 VAL A N 1
ATOM 5335 C CA . VAL A 1 689 ? 13.082 3.372 -12.367 1.00 89.31 689 VAL A CA 1
ATOM 5336 C C . VAL A 1 689 ? 12.386 4.512 -13.108 1.00 89.31 689 VAL A C 1
ATOM 5338 O O . VAL A 1 689 ? 12.282 5.615 -12.579 1.00 89.31 689 VAL A O 1
ATOM 5341 N N . VAL A 1 690 ? 11.911 4.240 -14.326 1.00 90.06 690 VAL A N 1
ATOM 5342 C CA . VAL A 1 690 ? 11.216 5.230 -15.151 1.00 90.06 690 VAL A CA 1
ATOM 5343 C C . VAL A 1 690 ? 9.797 5.435 -14.635 1.00 90.06 690 VAL A C 1
ATOM 5345 O O . VAL A 1 690 ? 9.434 6.563 -14.321 1.00 90.06 690 VAL A O 1
ATOM 5348 N N . HIS A 1 691 ? 9.037 4.352 -14.439 1.00 89.69 691 HIS A N 1
ATOM 5349 C CA . HIS A 1 691 ? 7.666 4.440 -13.918 1.00 89.69 691 HIS A CA 1
ATOM 5350 C C . HIS A 1 691 ? 7.613 5.065 -12.520 1.00 89.69 691 HIS A C 1
ATOM 5352 O O . HIS A 1 691 ? 6.767 5.916 -12.256 1.00 89.69 691 HIS A O 1
ATOM 5358 N N . GLY A 1 692 ? 8.568 4.730 -11.650 1.00 88.50 692 GLY A N 1
ATOM 5359 C CA . GLY A 1 692 ? 8.660 5.320 -10.317 1.00 88.50 692 GLY A CA 1
ATOM 5360 C C . GLY A 1 692 ? 8.959 6.822 -10.336 1.00 88.50 692 GLY A C 1
ATOM 5361 O O . GLY A 1 692 ? 8.427 7.568 -9.517 1.00 88.50 692 GLY A O 1
ATOM 5362 N N . ALA A 1 693 ? 9.754 7.292 -11.305 1.00 90.50 693 ALA A N 1
ATOM 5363 C CA . ALA A 1 693 ? 10.019 8.719 -11.495 1.00 90.50 693 ALA A CA 1
ATOM 5364 C C . ALA A 1 693 ? 8.787 9.497 -11.990 1.00 90.50 693 ALA A C 1
ATOM 5366 O O . ALA A 1 693 ? 8.713 10.707 -11.797 1.00 90.50 693 ALA A O 1
ATOM 5367 N N . GLU A 1 694 ? 7.818 8.813 -12.600 1.00 88.50 694 GLU A N 1
ATOM 5368 C CA . GLU A 1 694 ? 6.525 9.373 -13.012 1.00 88.50 694 GLU A CA 1
ATOM 5369 C C . GLU A 1 694 ? 5.482 9.345 -11.884 1.00 88.50 694 GLU A C 1
ATOM 5371 O O . GLU A 1 694 ? 4.374 9.843 -12.070 1.00 88.50 694 GLU A O 1
ATOM 5376 N N . GLY A 1 695 ? 5.814 8.759 -10.724 1.00 80.56 695 GLY A N 1
ATOM 5377 C CA . GLY A 1 695 ? 4.861 8.501 -9.641 1.00 80.56 695 GLY A CA 1
ATOM 5378 C C . GLY A 1 695 ? 3.775 7.492 -10.032 1.00 80.56 695 GLY A C 1
ATOM 5379 O O . GLY A 1 695 ? 2.681 7.520 -9.466 1.00 80.56 695 GLY A O 1
ATOM 5380 N N . ARG A 1 696 ? 4.050 6.645 -11.033 1.00 83.50 696 ARG A N 1
ATOM 5381 C CA . ARG A 1 696 ? 3.082 5.733 -11.645 1.00 83.50 696 ARG A CA 1
ATOM 5382 C C . ARG A 1 696 ? 2.915 4.470 -10.807 1.00 83.50 696 ARG A C 1
ATOM 5384 O O . ARG A 1 696 ? 3.885 3.768 -10.559 1.00 83.50 696 ARG A O 1
ATOM 5391 N N . ARG A 1 697 ? 1.662 4.132 -10.491 1.00 86.75 697 ARG A N 1
ATOM 5392 C CA . ARG A 1 697 ? 1.250 2.857 -9.880 1.00 86.75 697 ARG A CA 1
ATOM 5393 C C . ARG A 1 697 ? 0.823 1.875 -10.973 1.00 86.75 697 ARG A C 1
ATOM 5395 O O . ARG A 1 697 ? -0.270 2.017 -11.529 1.00 86.75 697 ARG A O 1
ATOM 5402 N N . VAL A 1 698 ? 1.693 0.933 -11.341 1.00 87.81 698 VAL A N 1
ATOM 5403 C CA . VAL A 1 698 ? 1.535 0.137 -12.572 1.00 87.81 698 VAL A CA 1
ATOM 5404 C C . VAL A 1 698 ? 0.320 -0.785 -12.512 1.00 87.81 698 VAL A C 1
ATOM 5406 O O . VAL A 1 698 ? -0.445 -0.802 -13.472 1.00 87.81 698 VAL A O 1
ATOM 5409 N N . ASP A 1 699 ? 0.092 -1.498 -11.405 1.00 87.44 699 ASP A N 1
ATOM 5410 C CA . ASP A 1 699 ? -1.066 -2.405 -11.275 1.00 87.44 699 ASP A CA 1
ATOM 5411 C C . ASP A 1 699 ? -2.393 -1.644 -11.393 1.00 87.44 699 ASP A C 1
ATOM 5413 O O . ASP A 1 699 ? -3.294 -2.047 -12.127 1.00 87.44 699 ASP A O 1
ATOM 5417 N N . ARG A 1 700 ? -2.474 -0.462 -10.773 1.00 86.00 700 ARG A N 1
ATOM 5418 C CA . ARG A 1 700 ? -3.638 0.423 -10.884 1.00 86.00 700 ARG A CA 1
ATOM 5419 C C . ARG A 1 700 ? -3.884 0.864 -12.329 1.00 86.00 700 ARG A C 1
ATOM 5421 O O . ARG A 1 700 ? -5.006 0.740 -12.817 1.00 86.00 700 ARG A O 1
ATOM 5428 N N . LEU A 1 701 ? -2.851 1.342 -13.028 1.00 89.94 701 LEU A N 1
ATOM 5429 C CA . LEU A 1 701 ? -2.960 1.721 -14.443 1.00 89.94 701 LEU A CA 1
ATOM 5430 C C . LEU A 1 701 ? -3.391 0.530 -15.309 1.00 89.94 701 LEU A C 1
ATOM 5432 O O . LEU A 1 701 ? -4.233 0.682 -16.194 1.00 89.94 701 LEU A O 1
ATOM 5436 N N . LEU A 1 702 ? -2.838 -0.651 -15.032 1.00 91.19 702 LEU A N 1
ATOM 5437 C CA . LEU A 1 702 ? -3.140 -1.881 -15.749 1.00 91.19 702 LEU A CA 1
ATOM 5438 C C . LEU A 1 702 ? -4.605 -2.294 -15.588 1.00 91.19 702 LEU A C 1
ATOM 5440 O O . LEU A 1 702 ? -5.237 -2.662 -16.572 1.00 91.19 702 LEU A O 1
ATOM 5444 N N . ARG A 1 703 ? -5.166 -2.171 -14.381 1.00 88.12 703 ARG A N 1
ATOM 5445 C CA . ARG A 1 703 ? -6.584 -2.466 -14.112 1.00 88.12 703 ARG A CA 1
ATOM 5446 C C . ARG A 1 703 ? -7.529 -1.469 -14.770 1.00 88.12 703 ARG A C 1
ATOM 5448 O O . ARG A 1 703 ? -8.587 -1.849 -15.266 1.00 88.12 703 ARG A O 1
ATOM 5455 N N . VAL A 1 704 ? -7.147 -0.191 -14.809 1.00 88.19 704 VAL A N 1
ATOM 5456 C CA . VAL A 1 704 ? -7.887 0.817 -15.582 1.00 88.19 704 VAL A CA 1
ATOM 5457 C C . VAL A 1 704 ? -7.882 0.460 -17.068 1.00 88.19 704 VAL A C 1
ATOM 5459 O O . VAL A 1 704 ? -8.897 0.625 -17.736 1.00 88.19 704 VAL A O 1
ATOM 5462 N N . LEU A 1 705 ? -6.754 -0.040 -17.574 1.00 92.75 705 LEU A N 1
ATOM 5463 C CA . LEU A 1 705 ? -6.601 -0.420 -18.971 1.00 92.75 705 LEU A CA 1
ATOM 5464 C C . LEU A 1 705 ? -7.356 -1.709 -19.331 1.00 92.75 705 LEU A C 1
ATOM 5466 O O . LEU A 1 705 ? -7.904 -1.793 -20.424 1.00 92.75 705 LEU A O 1
ATOM 5470 N N . SER A 1 706 ? -7.387 -2.705 -18.443 1.00 89.94 706 SER A N 1
ATOM 5471 C CA . SER A 1 706 ? -8.060 -3.987 -18.691 1.00 89.94 706 SER A CA 1
ATOM 5472 C C . SER A 1 706 ? -9.583 -3.899 -18.565 1.00 89.94 706 SER A C 1
ATOM 5474 O O . SER A 1 706 ? -10.300 -4.746 -19.093 1.00 89.94 706 SER A O 1
ATOM 5476 N N . GLY A 1 707 ? -10.103 -2.892 -17.861 1.00 82.06 707 GLY A N 1
ATOM 5477 C CA . GLY A 1 707 ? -11.511 -2.843 -17.479 1.00 82.06 707 GLY A CA 1
ATOM 5478 C C . GLY A 1 707 ? -11.845 -3.845 -16.365 1.00 82.06 707 GLY A C 1
ATOM 5479 O O . GLY A 1 707 ? -11.045 -4.709 -16.004 1.00 82.06 707 GLY A O 1
ATOM 5480 N N . ALA A 1 708 ? -13.038 -3.706 -15.783 1.00 71.88 708 ALA A N 1
ATOM 5481 C CA . ALA A 1 708 ? -13.409 -4.400 -14.544 1.00 71.88 708 ALA A CA 1
ATOM 5482 C C . ALA A 1 708 ? -13.583 -5.925 -14.684 1.00 71.88 708 ALA A C 1
ATOM 5484 O O . ALA A 1 708 ? -13.459 -6.635 -13.689 1.00 71.88 708 ALA A O 1
ATOM 5485 N N . ASP A 1 709 ? -13.867 -6.412 -15.896 1.00 74.88 709 ASP A N 1
ATOM 5486 C CA . ASP A 1 709 ? -14.269 -7.800 -16.157 1.00 74.88 709 ASP A CA 1
ATOM 5487 C C . ASP A 1 709 ? -13.179 -8.640 -16.858 1.00 74.88 709 ASP A C 1
ATOM 5489 O O . ASP A 1 709 ? -13.448 -9.770 -17.270 1.00 74.88 709 ASP A O 1
ATOM 5493 N N . HIS A 1 710 ? -11.955 -8.116 -17.010 1.00 82.44 710 HIS A N 1
ATOM 5494 C CA . HIS A 1 710 ? -10.871 -8.804 -17.722 1.00 82.44 710 HIS A CA 1
ATOM 5495 C C . HIS A 1 710 ? -9.617 -8.995 -16.872 1.00 82.44 710 HIS A C 1
ATOM 5497 O O . HIS A 1 710 ? -9.270 -8.165 -16.033 1.00 82.44 710 HIS A O 1
ATOM 5503 N N . GLU A 1 711 ? -8.906 -10.088 -17.153 1.00 82.88 711 GLU A N 1
ATOM 5504 C CA . GLU A 1 711 ? -7.593 -10.375 -16.578 1.00 82.88 711 GLU A CA 1
ATOM 5505 C C . GLU A 1 711 ? -6.568 -9.313 -17.028 1.00 82.88 711 GLU A C 1
ATOM 5507 O O . GLU A 1 711 ? -6.408 -9.097 -18.237 1.00 82.88 711 GLU A O 1
ATOM 5512 N N . PRO A 1 712 ? -5.844 -8.665 -16.096 1.00 90.56 712 PRO A N 1
ATOM 5513 C CA . PRO A 1 712 ? -4.758 -7.752 -16.436 1.00 90.56 712 PRO A CA 1
ATOM 5514 C C . PRO A 1 712 ? -3.642 -8.485 -17.195 1.00 90.56 712 PRO A C 1
ATOM 5516 O O . PRO A 1 712 ? -3.210 -9.562 -16.784 1.00 90.56 712 PRO A O 1
ATOM 5519 N N . VAL A 1 713 ? -3.128 -7.911 -18.287 1.00 94.06 713 VAL A N 1
ATOM 5520 C CA . VAL A 1 713 ? -2.022 -8.503 -19.061 1.00 94.06 713 VAL A CA 1
ATOM 5521 C C . VAL A 1 713 ? -0.874 -7.505 -19.162 1.00 94.06 713 VAL A C 1
ATOM 5523 O O . VAL A 1 713 ? -1.080 -6.352 -19.519 1.00 94.06 713 VAL A O 1
ATOM 5526 N N . VAL A 1 714 ? 0.357 -7.922 -18.877 1.00 94.94 714 VAL A N 1
ATOM 5527 C CA . VAL A 1 714 ? 1.514 -7.015 -18.897 1.00 94.94 714 VAL A CA 1
ATOM 5528 C C . VAL A 1 714 ? 2.755 -7.680 -19.462 1.00 94.94 714 VAL A C 1
ATOM 5530 O O . VAL A 1 714 ? 2.974 -8.879 -19.280 1.00 94.94 714 VAL A O 1
ATOM 5533 N N . ARG A 1 715 ? 3.592 -6.888 -20.133 1.00 95.06 715 ARG A N 1
ATOM 5534 C CA . ARG A 1 715 ? 4.906 -7.302 -20.611 1.00 95.06 715 ARG A CA 1
ATOM 5535 C C . ARG A 1 715 ? 6.008 -6.405 -20.040 1.00 95.06 715 ARG A C 1
ATOM 5537 O O . ARG A 1 715 ? 6.267 -5.349 -20.620 1.00 95.06 715 ARG A O 1
ATOM 5544 N N . PRO A 1 716 ? 6.671 -6.842 -18.953 1.00 93.69 716 PRO A N 1
ATOM 5545 C CA . PRO A 1 716 ? 7.836 -6.170 -18.394 1.00 93.69 716 PRO A CA 1
ATOM 5546 C C . PRO A 1 716 ? 9.010 -6.106 -19.375 1.00 93.69 716 PRO A C 1
ATOM 5548 O O . PRO A 1 716 ? 9.562 -7.139 -19.764 1.00 93.69 716 PRO A O 1
ATOM 5551 N N . GLY A 1 717 ? 9.402 -4.892 -19.740 1.00 84.38 717 GLY A N 1
ATOM 5552 C CA . GLY A 1 717 ? 10.677 -4.549 -20.364 1.00 84.38 717 GLY A CA 1
ATOM 5553 C C . GLY A 1 717 ? 11.726 -4.199 -19.307 1.00 84.38 717 GLY A C 1
ATOM 5554 O O . GLY A 1 717 ? 11.376 -3.881 -18.168 1.00 84.38 717 GLY A O 1
ATOM 5555 N N . ALA A 1 718 ? 13.010 -4.341 -19.672 1.00 78.69 718 ALA A N 1
ATOM 5556 C CA . ALA A 1 718 ? 14.161 -3.887 -18.866 1.00 78.69 718 ALA A CA 1
ATOM 5557 C C . ALA A 1 718 ? 15.519 -3.902 -19.625 1.00 78.69 718 ALA A C 1
ATOM 5559 O O . ALA A 1 718 ? 16.576 -4.116 -19.025 1.00 78.69 718 ALA A O 1
ATOM 5560 N N . GLY A 1 719 ? 15.518 -3.701 -20.950 1.00 83.19 719 GLY A N 1
ATOM 5561 C CA . GLY A 1 719 ? 16.699 -3.213 -21.689 1.00 83.19 719 GLY A CA 1
ATOM 5562 C C . GLY A 1 719 ? 17.924 -4.139 -21.826 1.00 83.19 719 GLY A C 1
ATOM 5563 O O . GLY A 1 719 ? 19.052 -3.650 -21.815 1.00 83.19 719 GLY A O 1
ATOM 5564 N N . PHE A 1 720 ? 17.757 -5.462 -21.970 1.00 92.12 720 PHE A N 1
ATOM 5565 C CA . PHE A 1 720 ? 18.877 -6.397 -22.220 1.00 92.12 720 PHE A CA 1
ATOM 5566 C C . PHE A 1 720 ? 18.866 -6.952 -23.651 1.00 92.12 720 PHE A C 1
ATOM 5568 O O . PHE A 1 720 ? 18.350 -8.038 -23.916 1.00 92.12 720 PHE A O 1
ATOM 5575 N N . TRP A 1 721 ? 19.465 -6.208 -24.578 1.00 90.56 721 TRP A N 1
ATOM 5576 C CA . TRP A 1 721 ? 19.448 -6.535 -26.011 1.00 90.56 721 TRP A CA 1
ATOM 5577 C C . TRP A 1 721 ? 20.675 -7.333 -26.480 1.00 90.56 721 TRP A C 1
ATOM 5579 O O . TRP A 1 721 ? 20.598 -8.101 -27.435 1.00 90.56 721 TRP A O 1
ATOM 5589 N N . HIS A 1 722 ? 21.797 -7.220 -25.765 1.00 91.00 722 HIS A N 1
ATOM 5590 C CA . HIS A 1 722 ? 23.084 -7.816 -26.135 1.00 91.00 722 HIS A CA 1
ATOM 5591 C C . HIS A 1 722 ? 23.864 -8.336 -24.916 1.00 91.00 722 HIS A C 1
ATOM 5593 O O . HIS A 1 722 ? 23.665 -7.866 -23.795 1.00 91.00 722 HIS A O 1
ATOM 5599 N N . ASP A 1 723 ? 24.826 -9.236 -25.125 1.00 91.12 723 ASP A N 1
ATOM 5600 C CA . ASP A 1 723 ? 25.660 -9.836 -24.079 1.00 91.12 723 ASP A CA 1
ATOM 5601 C C . ASP A 1 723 ? 27.107 -9.308 -24.013 1.00 91.12 723 ASP A C 1
ATOM 5603 O O . ASP A 1 723 ? 27.960 -9.972 -23.426 1.00 91.12 723 ASP A O 1
ATOM 5607 N N . TRP A 1 724 ? 27.388 -8.080 -24.489 1.00 90.50 724 TRP A N 1
ATOM 5608 C CA . TRP A 1 724 ? 28.689 -7.406 -24.263 1.00 90.50 724 TRP A CA 1
ATOM 5609 C C . TRP A 1 724 ? 29.098 -7.390 -22.786 1.00 90.50 724 TRP A C 1
ATOM 5611 O O . TRP A 1 724 ? 30.265 -7.575 -22.440 1.00 90.50 724 TRP A O 1
ATOM 5621 N N . GLU A 1 725 ? 28.106 -7.223 -21.913 1.00 89.44 725 GLU A N 1
ATOM 5622 C CA . GLU A 1 725 ? 28.216 -7.429 -20.477 1.00 89.44 725 GLU A CA 1
ATOM 5623 C C . GLU A 1 725 ? 27.252 -8.557 -20.080 1.00 89.44 725 GLU A C 1
ATOM 5625 O O . GLU A 1 725 ? 26.112 -8.283 -19.700 1.00 89.44 725 GLU A O 1
ATOM 5630 N N . PRO A 1 726 ? 27.665 -9.843 -20.139 1.00 89.81 726 PRO A N 1
ATOM 5631 C CA . PRO A 1 726 ? 26.737 -10.976 -20.044 1.00 89.81 726 PRO A CA 1
ATOM 5632 C C . PRO A 1 726 ? 25.862 -10.957 -18.794 1.00 89.81 726 PRO A C 1
ATOM 5634 O O . PRO A 1 726 ? 24.720 -11.403 -18.791 1.00 89.81 726 PRO A O 1
ATOM 5637 N N . ALA A 1 727 ? 26.400 -10.424 -17.704 1.00 87.56 727 ALA A N 1
ATOM 5638 C CA . ALA A 1 727 ? 25.713 -10.412 -16.433 1.00 87.56 727 ALA A CA 1
ATOM 5639 C C . ALA A 1 727 ? 24.936 -9.107 -16.152 1.00 87.56 727 ALA A C 1
ATOM 5641 O O . ALA A 1 727 ? 24.459 -8.916 -15.032 1.00 87.56 727 ALA A O 1
ATOM 5642 N N . ALA A 1 728 ? 24.743 -8.262 -17.174 1.00 89.94 728 ALA A N 1
ATOM 5643 C CA . ALA A 1 728 ? 23.661 -7.276 -17.232 1.00 89.94 728 ALA A CA 1
ATOM 5644 C C . ALA A 1 728 ? 22.275 -7.946 -17.344 1.00 89.94 728 ALA A C 1
ATOM 5646 O O . ALA A 1 728 ? 21.279 -7.340 -16.959 1.00 89.94 728 ALA A O 1
ATOM 5647 N N . VAL A 1 729 ? 22.204 -9.232 -17.727 1.00 93.12 729 VAL A N 1
ATOM 5648 C CA . VAL A 1 729 ? 20.963 -10.031 -17.656 1.00 93.12 729 VAL A CA 1
ATOM 5649 C C . VAL A 1 729 ? 20.347 -10.024 -16.250 1.00 93.12 729 VAL A C 1
ATOM 5651 O O . VAL A 1 729 ? 19.128 -10.093 -16.101 1.00 93.12 729 VAL A O 1
ATOM 5654 N N . LEU A 1 730 ? 21.175 -9.887 -15.204 1.00 92.19 730 LEU A N 1
ATOM 5655 C CA . LEU A 1 730 ? 20.699 -9.754 -13.829 1.00 92.19 730 LEU A CA 1
ATOM 5656 C C . LEU A 1 730 ? 19.981 -8.421 -13.610 1.00 92.19 730 LEU A C 1
ATOM 5658 O O . LEU A 1 730 ? 18.958 -8.415 -12.948 1.00 92.19 730 LEU A O 1
ATOM 5662 N N . ALA A 1 731 ? 20.452 -7.315 -14.195 1.00 91.19 731 ALA A N 1
ATOM 5663 C CA . ALA A 1 731 ? 19.764 -6.026 -14.086 1.00 91.19 731 ALA A CA 1
ATOM 5664 C C . ALA A 1 731 ? 18.336 -6.117 -14.643 1.00 91.19 731 ALA A C 1
ATOM 5666 O O . ALA A 1 731 ? 17.393 -5.732 -13.956 1.00 91.19 731 ALA A O 1
ATOM 5667 N N . LYS A 1 732 ? 18.179 -6.734 -15.824 1.00 92.94 732 LYS A N 1
ATOM 5668 C CA . LYS A 1 732 ? 16.864 -7.045 -16.399 1.00 92.94 732 LYS A CA 1
ATOM 5669 C C . LYS A 1 732 ? 16.035 -7.938 -15.482 1.00 92.94 732 LYS A C 1
ATOM 5671 O O . LYS A 1 732 ? 14.902 -7.608 -15.163 1.00 92.94 732 LYS A O 1
ATOM 5676 N N . THR A 1 733 ? 16.603 -9.055 -15.036 1.00 93.31 733 THR A N 1
ATOM 5677 C CA . THR A 1 733 ? 15.885 -10.042 -14.213 1.00 93.31 733 THR A CA 1
ATOM 5678 C C . THR A 1 733 ? 15.385 -9.441 -12.899 1.00 93.31 733 THR A C 1
ATOM 5680 O O . THR A 1 733 ? 14.246 -9.683 -12.509 1.00 93.31 733 THR A O 1
ATOM 5683 N N . GLU A 1 734 ? 16.223 -8.658 -12.216 1.00 93.31 734 GLU A N 1
ATOM 5684 C CA . GLU A 1 734 ? 15.868 -8.013 -10.951 1.00 93.31 734 GLU A CA 1
ATOM 5685 C C . GLU A 1 734 ? 14.811 -6.920 -11.143 1.00 93.31 734 GLU A C 1
ATOM 5687 O O . GLU A 1 734 ? 13.928 -6.777 -10.299 1.00 93.31 734 GLU A O 1
ATOM 5692 N N . ASP A 1 735 ? 14.851 -6.180 -12.256 1.00 93.00 735 ASP A N 1
ATOM 5693 C CA . ASP A 1 735 ? 13.807 -5.204 -12.567 1.00 93.00 735 ASP A CA 1
ATOM 5694 C C . ASP A 1 735 ? 12.468 -5.877 -12.900 1.00 93.00 735 ASP A C 1
ATOM 5696 O O . ASP A 1 735 ? 11.446 -5.506 -12.328 1.00 93.00 735 ASP A O 1
ATOM 5700 N N . VAL A 1 736 ? 12.474 -6.943 -13.709 1.00 94.06 736 VAL A N 1
ATOM 5701 C CA . VAL A 1 736 ? 11.273 -7.747 -14.000 1.00 94.06 736 VAL A CA 1
ATOM 5702 C C . VAL A 1 736 ? 10.690 -8.344 -12.720 1.00 94.06 736 VAL A C 1
ATOM 5704 O O . VAL A 1 736 ? 9.486 -8.248 -12.495 1.00 94.06 736 VAL A O 1
ATOM 5707 N N . ALA A 1 737 ? 11.522 -8.916 -11.843 1.00 92.62 737 ALA A N 1
ATOM 5708 C CA . ALA A 1 737 ? 11.065 -9.469 -10.567 1.00 92.62 737 ALA A CA 1
ATOM 5709 C C . ALA A 1 737 ? 10.400 -8.404 -9.680 1.00 92.62 737 ALA A C 1
ATOM 5711 O O . ALA A 1 737 ? 9.435 -8.702 -8.976 1.00 92.62 737 ALA A O 1
ATOM 5712 N N . ARG A 1 738 ? 10.905 -7.167 -9.720 1.00 91.25 738 ARG A N 1
ATOM 5713 C CA . ARG A 1 738 ? 10.340 -6.035 -8.982 1.00 91.25 738 ARG A CA 1
ATOM 5714 C C . ARG A 1 738 ? 9.033 -5.546 -9.601 1.00 91.25 738 ARG A C 1
ATOM 5716 O O . ARG A 1 738 ? 8.089 -5.331 -8.856 1.00 91.25 738 ARG A O 1
ATOM 5723 N N . GLN A 1 739 ? 8.941 -5.452 -10.929 1.00 92.00 739 GLN A N 1
ATOM 5724 C CA . GLN A 1 739 ? 7.678 -5.153 -11.613 1.00 92.00 739 GLN A CA 1
ATOM 5725 C C . GLN A 1 739 ? 6.606 -6.187 -11.257 1.00 92.00 739 GLN A C 1
ATOM 5727 O O . GLN A 1 739 ? 5.519 -5.808 -10.850 1.00 92.00 739 GLN A O 1
ATOM 5732 N N . VAL A 1 740 ? 6.935 -7.483 -11.310 1.00 90.50 740 VAL A N 1
ATOM 5733 C CA . VAL A 1 740 ? 6.018 -8.568 -10.914 1.00 90.50 740 VAL A CA 1
ATOM 5734 C C . VAL A 1 740 ? 5.577 -8.447 -9.454 1.00 90.50 740 VAL A C 1
ATOM 5736 O O . VAL A 1 740 ? 4.445 -8.791 -9.136 1.00 90.50 740 VAL A O 1
ATOM 5739 N N . ALA A 1 741 ? 6.440 -7.958 -8.560 1.00 87.06 741 ALA A N 1
ATOM 5740 C CA . ALA A 1 741 ? 6.099 -7.791 -7.149 1.00 87.06 741 ALA A CA 1
ATOM 5741 C C . ALA A 1 741 ? 5.052 -6.691 -6.886 1.00 87.06 741 ALA A C 1
ATOM 5743 O O . ALA A 1 741 ? 4.425 -6.727 -5.830 1.00 87.06 741 ALA A O 1
ATOM 5744 N N . TYR A 1 742 ? 4.861 -5.752 -7.820 1.00 86.06 742 TYR A N 1
ATOM 5745 C CA . TYR A 1 742 ? 3.839 -4.705 -7.723 1.00 86.06 742 TYR A CA 1
ATOM 5746 C C . TYR A 1 742 ? 2.469 -5.123 -8.271 1.00 86.06 742 TYR A C 1
ATOM 5748 O O . TYR A 1 742 ? 1.494 -4.407 -8.067 1.00 86.06 742 TYR A O 1
ATOM 5756 N N . LEU A 1 743 ? 2.378 -6.266 -8.954 1.00 86.06 743 LEU A N 1
ATOM 5757 C CA . LEU A 1 743 ? 1.152 -6.722 -9.607 1.00 86.06 743 LEU A CA 1
ATOM 5758 C C . LEU A 1 743 ? 0.324 -7.632 -8.700 1.00 86.06 743 LEU A C 1
ATOM 5760 O O . LEU A 1 743 ? 0.864 -8.337 -7.845 1.00 86.06 743 LEU A O 1
ATOM 5764 N N . GLY A 1 744 ? -0.985 -7.673 -8.947 1.00 78.62 744 GLY A N 1
ATOM 5765 C CA . GLY A 1 744 ? -1.837 -8.734 -8.414 1.00 78.62 744 GLY A CA 1
ATOM 5766 C C . GLY A 1 744 ? -1.496 -10.111 -8.998 1.00 78.62 744 GLY A C 1
ATOM 5767 O O . GLY A 1 744 ? -1.026 -10.234 -10.131 1.00 78.62 744 GLY A O 1
ATOM 5768 N N . ASP A 1 745 ? -1.769 -11.172 -8.232 1.00 77.81 745 ASP A N 1
ATOM 5769 C CA . ASP A 1 745 ? -1.531 -12.566 -8.650 1.00 77.81 745 ASP A CA 1
ATOM 5770 C C . ASP A 1 745 ? -2.417 -13.009 -9.843 1.00 77.81 745 ASP A C 1
ATOM 5772 O O . ASP A 1 745 ? -2.214 -14.085 -10.409 1.00 77.81 745 ASP A O 1
ATOM 5776 N N . ASP A 1 746 ? -3.403 -12.190 -10.224 1.00 78.69 746 ASP A N 1
ATOM 5777 C CA . ASP A 1 746 ? -4.280 -12.342 -11.389 1.00 78.69 746 ASP A CA 1
ATOM 5778 C C . ASP A 1 746 ? -3.668 -11.816 -12.703 1.00 78.69 746 ASP A C 1
ATOM 5780 O O . ASP A 1 746 ? -4.196 -12.094 -13.780 1.00 78.69 746 ASP A O 1
ATOM 5784 N N . ALA A 1 747 ? -2.546 -11.088 -12.655 1.00 88.44 747 ALA A N 1
ATOM 5785 C CA . ALA A 1 747 ? -1.954 -10.469 -13.841 1.00 88.44 747 ALA A CA 1
ATOM 5786 C C . ALA A 1 747 ? -1.146 -11.456 -14.714 1.00 88.44 747 ALA A C 1
ATOM 5788 O O . ALA A 1 747 ? -0.117 -12.001 -14.297 1.00 88.44 747 ALA A O 1
ATOM 5789 N N . ARG A 1 748 ? -1.548 -11.656 -15.978 1.00 91.19 748 ARG A N 1
ATOM 5790 C CA . ARG A 1 748 ? -0.794 -12.455 -16.962 1.00 91.19 748 ARG A CA 1
ATOM 5791 C C . ARG A 1 748 ? 0.476 -11.707 -17.370 1.00 91.19 748 ARG A C 1
ATOM 5793 O O . ARG A 1 748 ? 0.426 -10.741 -18.127 1.00 91.19 748 ARG A O 1
ATOM 5800 N N . VAL A 1 749 ? 1.630 -12.195 -16.918 1.00 93.94 749 VAL A N 1
ATOM 5801 C CA . VAL A 1 749 ? 2.937 -11.568 -17.197 1.00 93.94 749 VAL A CA 1
ATOM 5802 C C . VAL A 1 749 ? 3.665 -12.248 -18.361 1.00 93.94 749 VAL A C 1
ATOM 5804 O O . VAL A 1 749 ? 3.980 -13.437 -18.284 1.00 93.94 749 VAL A O 1
ATOM 5807 N N . VAL A 1 750 ? 4.016 -11.493 -19.400 1.00 95.00 750 VAL A N 1
ATOM 5808 C CA . VAL A 1 750 ? 4.752 -11.959 -20.587 1.00 95.00 750 VAL A CA 1
ATOM 5809 C C . VAL A 1 750 ? 6.154 -11.347 -20.596 1.00 95.00 750 VAL A C 1
ATOM 5811 O O . VAL A 1 750 ? 6.296 -10.136 -20.567 1.00 95.00 750 VAL A O 1
ATOM 5814 N N . ALA A 1 751 ? 7.220 -12.143 -20.636 1.00 95.12 751 ALA A N 1
ATOM 5815 C CA . ALA A 1 751 ? 8.574 -11.589 -20.681 1.00 95.12 751 ALA A CA 1
ATOM 5816 C C . ALA A 1 751 ? 8.873 -10.958 -22.046 1.00 95.12 751 ALA A C 1
ATOM 5818 O O . ALA A 1 751 ? 8.552 -11.541 -23.085 1.00 95.12 751 ALA A O 1
ATOM 5819 N N . GLU A 1 752 ? 9.572 -9.829 -22.065 1.00 94.00 752 GLU A N 1
ATOM 5820 C CA . GLU A 1 752 ? 10.310 -9.387 -23.246 1.00 94.00 752 GLU A CA 1
ATOM 5821 C C . GLU A 1 752 ? 11.574 -10.241 -23.419 1.00 94.00 752 GLU A C 1
ATOM 5823 O O . GLU A 1 752 ? 12.370 -10.343 -22.488 1.00 94.00 752 GLU A O 1
ATOM 5828 N N . ILE A 1 753 ? 11.813 -10.800 -24.604 1.00 94.81 753 ILE A N 1
ATOM 5829 C CA . ILE A 1 753 ? 13.087 -11.415 -24.999 1.00 94.81 753 ILE A CA 1
ATOM 5830 C C . ILE A 1 753 ? 13.519 -10.757 -26.306 1.00 94.81 753 ILE A C 1
ATOM 5832 O O . ILE A 1 753 ? 12.873 -10.947 -27.331 1.00 94.81 753 ILE A O 1
ATOM 5836 N N . GLU A 1 754 ? 14.588 -9.968 -26.265 1.00 90.56 754 GLU A N 1
ATOM 5837 C CA . GLU A 1 754 ? 14.927 -9.014 -27.325 1.00 90.56 754 GLU A CA 1
ATOM 5838 C C . GLU A 1 754 ? 16.390 -9.143 -27.745 1.00 90.56 754 GLU A C 1
ATOM 5840 O O . GLU A 1 754 ? 17.269 -9.183 -26.885 1.00 90.56 754 GLU A O 1
ATOM 5845 N N . ASN A 1 755 ? 16.655 -9.171 -29.052 1.00 90.44 755 ASN A N 1
ATOM 5846 C CA . ASN A 1 755 ? 17.997 -9.306 -29.622 1.00 90.44 755 ASN A CA 1
ATOM 5847 C C . ASN A 1 755 ? 18.381 -8.162 -30.572 1.00 90.44 755 ASN A C 1
ATOM 5849 O O . ASN A 1 755 ? 19.348 -8.314 -31.324 1.00 90.44 755 ASN A O 1
ATOM 5853 N N . HIS A 1 756 ? 17.651 -7.042 -30.581 1.00 88.31 756 HIS A N 1
ATOM 5854 C CA . HIS A 1 756 ? 17.986 -5.849 -31.363 1.00 88.31 756 HIS A CA 1
ATOM 5855 C C . HIS A 1 756 ? 19.500 -5.505 -31.301 1.00 88.31 756 HIS A C 1
ATOM 5857 O O . HIS A 1 756 ? 20.077 -5.479 -30.209 1.00 88.31 756 HIS A O 1
ATOM 5863 N N . PRO A 1 757 ? 20.181 -5.213 -32.434 1.00 88.00 757 PRO A N 1
ATOM 5864 C CA . PRO A 1 757 ? 19.683 -5.098 -33.815 1.00 88.00 757 PRO A CA 1
ATOM 5865 C C . PRO A 1 757 ? 19.679 -6.425 -34.608 1.00 88.00 757 PRO A C 1
ATOM 5867 O O . PRO A 1 757 ? 20.000 -6.457 -35.795 1.00 88.00 757 PRO A O 1
ATOM 5870 N N . TYR A 1 758 ? 19.330 -7.541 -33.965 1.00 87.12 758 TYR A N 1
ATOM 5871 C CA . TYR A 1 758 ? 18.968 -8.818 -34.601 1.00 87.12 758 TYR A CA 1
ATOM 5872 C C . TYR A 1 758 ? 20.097 -9.507 -35.374 1.00 87.12 758 TYR A C 1
ATOM 5874 O O . TYR A 1 758 ? 19.869 -10.182 -36.378 1.00 87.12 758 TYR A O 1
ATOM 5882 N N . THR A 1 759 ? 21.335 -9.348 -34.906 1.00 82.44 759 THR A N 1
ATOM 5883 C CA . THR A 1 759 ? 22.508 -9.994 -35.504 1.00 82.44 759 THR A CA 1
ATOM 5884 C C . THR A 1 759 ? 23.083 -11.077 -34.585 1.00 82.44 759 THR A C 1
ATOM 5886 O O . THR A 1 759 ? 23.169 -10.853 -33.373 1.00 82.44 759 THR A O 1
ATOM 5889 N N . PRO A 1 760 ? 23.544 -12.229 -35.124 1.00 80.75 760 PRO A N 1
ATOM 5890 C CA . PRO A 1 760 ? 24.103 -13.328 -34.326 1.00 80.75 760 PRO A CA 1
ATOM 5891 C C . PRO A 1 760 ? 25.302 -12.947 -33.444 1.00 80.75 760 PRO A C 1
ATOM 5893 O O . PRO A 1 760 ? 25.675 -13.700 -32.549 1.00 80.75 760 PRO A O 1
ATOM 5896 N N . PHE A 1 761 ? 25.924 -11.790 -33.689 1.00 84.62 761 PHE A N 1
ATOM 5897 C CA . PHE A 1 761 ? 27.059 -11.292 -32.911 1.00 84.62 761 PHE A CA 1
ATOM 5898 C C . PHE A 1 761 ? 26.671 -10.587 -31.601 1.00 84.62 761 PHE A C 1
ATOM 5900 O O . PHE A 1 761 ? 27.569 -10.276 -30.826 1.00 84.62 761 PHE A O 1
ATOM 5907 N N . GLN A 1 762 ? 25.385 -10.299 -31.358 1.00 85.88 762 GLN A N 1
ATOM 5908 C CA . GLN A 1 762 ? 24.958 -9.505 -30.191 1.00 85.88 762 GLN A CA 1
ATOM 5909 C C . GLN A 1 762 ? 24.668 -10.335 -28.952 1.00 85.88 762 GLN A C 1
ATOM 5911 O O . GLN A 1 762 ? 24.863 -9.839 -27.848 1.00 85.88 762 GLN A O 1
ATOM 5916 N N . LYS A 1 763 ? 24.132 -11.549 -29.113 1.00 91.50 763 LYS A N 1
ATOM 5917 C CA . LYS A 1 763 ? 23.739 -12.392 -27.984 1.00 91.50 763 LYS A CA 1
ATOM 5918 C C . LYS A 1 763 ? 23.913 -13.862 -28.323 1.00 91.50 763 LYS A C 1
ATOM 5920 O O . LYS A 1 763 ? 23.301 -14.381 -29.256 1.00 91.50 763 LYS A O 1
ATOM 5925 N N . SER A 1 764 ? 24.731 -14.554 -27.539 1.00 92.12 764 SER A N 1
ATOM 5926 C CA . SER A 1 764 ? 24.917 -15.996 -27.684 1.00 92.12 764 SER A CA 1
ATOM 5927 C C . SER A 1 764 ? 23.653 -16.771 -27.287 1.00 92.12 764 SER A C 1
ATOM 5929 O O . SER A 1 764 ? 22.956 -16.415 -26.335 1.00 92.12 764 SER A O 1
ATOM 5931 N N . TYR A 1 765 ? 23.397 -17.914 -27.934 1.00 93.19 765 TYR A N 1
ATOM 5932 C CA . TYR A 1 765 ? 22.286 -18.807 -27.561 1.00 93.19 765 TYR A CA 1
ATOM 5933 C C . TYR A 1 765 ? 22.341 -19.257 -26.094 1.00 93.19 765 TYR A C 1
ATOM 5935 O O . TYR A 1 765 ? 21.308 -19.488 -25.467 1.00 93.19 765 TYR A O 1
ATOM 5943 N N . ARG A 1 766 ? 23.542 -19.344 -25.503 1.00 93.75 766 ARG A N 1
ATOM 5944 C CA . ARG A 1 766 ? 23.695 -19.673 -24.081 1.00 93.75 766 ARG A CA 1
ATOM 5945 C C . ARG A 1 766 ? 23.139 -18.572 -23.179 1.00 93.75 766 ARG A C 1
ATOM 5947 O O . ARG A 1 766 ? 22.475 -18.899 -22.196 1.00 93.75 766 ARG A O 1
ATOM 5954 N N . LEU A 1 767 ? 23.411 -17.306 -23.494 1.00 94.81 767 LEU A N 1
ATOM 5955 C CA . LEU A 1 767 ? 22.876 -16.177 -22.736 1.00 94.81 767 LEU A CA 1
ATOM 5956 C C . LEU A 1 767 ? 21.386 -15.969 -23.004 1.00 94.81 767 LEU A C 1
ATOM 5958 O O . LEU A 1 767 ? 20.652 -15.703 -22.060 1.00 94.81 767 LEU A O 1
ATOM 5962 N N . LEU A 1 768 ? 20.923 -16.194 -24.235 1.00 95.00 768 LEU A N 1
ATOM 5963 C CA . LEU A 1 768 ? 19.497 -16.175 -24.568 1.00 95.00 768 LEU A CA 1
ATOM 5964 C C . LEU A 1 768 ? 18.708 -17.232 -23.771 1.00 95.00 768 LEU A C 1
ATOM 5966 O O . LEU A 1 768 ? 17.673 -16.927 -23.185 1.00 95.00 768 LEU A O 1
ATOM 5970 N N . ALA A 1 769 ? 19.228 -18.462 -23.665 1.00 96.56 769 ALA A N 1
ATOM 5971 C CA . ALA A 1 769 ? 18.633 -19.505 -22.823 1.00 96.56 769 ALA A CA 1
ATOM 5972 C C . ALA A 1 769 ? 18.597 -19.111 -21.338 1.00 96.56 769 ALA A C 1
ATOM 5974 O O . ALA A 1 769 ? 17.609 -19.371 -20.648 1.00 96.56 769 ALA A O 1
ATOM 5975 N N . LEU A 1 770 ? 19.669 -18.476 -20.847 1.00 96.56 770 LEU A N 1
ATOM 5976 C CA . LEU A 1 770 ? 19.739 -17.992 -19.471 1.00 96.56 770 LEU A CA 1
ATOM 5977 C C . LEU A 1 770 ? 18.711 -16.884 -19.211 1.00 96.56 770 LEU A C 1
ATOM 5979 O O . LEU A 1 770 ? 18.022 -16.937 -18.198 1.00 96.56 770 LEU A O 1
ATOM 5983 N N . GLU A 1 771 ? 18.574 -15.919 -20.120 1.00 96.56 771 GLU A N 1
ATOM 5984 C CA . GLU A 1 771 ? 17.587 -14.840 -20.031 1.00 96.56 771 GLU A CA 1
ATOM 5985 C C . GLU A 1 771 ? 16.155 -15.385 -19.966 1.00 96.56 771 GLU A C 1
ATOM 5987 O O . GLU A 1 771 ? 15.402 -15.008 -19.066 1.00 96.56 771 GLU A O 1
ATOM 5992 N N . MET A 1 772 ? 15.790 -16.312 -20.860 1.00 97.00 772 MET A N 1
ATOM 5993 C CA . MET A 1 772 ? 14.466 -16.949 -20.848 1.00 97.00 772 MET A CA 1
ATOM 5994 C C . MET A 1 772 ? 14.187 -17.645 -19.508 1.00 97.00 772 MET A C 1
ATOM 5996 O O . MET A 1 772 ? 13.119 -17.474 -18.920 1.00 97.00 772 MET A O 1
ATOM 6000 N N . ALA A 1 773 ? 15.163 -18.395 -18.986 1.00 97.06 773 ALA A N 1
ATOM 6001 C CA . ALA A 1 773 ? 15.027 -19.099 -17.714 1.00 97.06 773 ALA A CA 1
ATOM 6002 C C . ALA A 1 773 ? 14.908 -18.143 -16.513 1.00 97.06 773 ALA A C 1
ATOM 6004 O O . ALA A 1 773 ? 14.093 -18.368 -15.615 1.00 97.06 773 ALA A O 1
ATOM 6005 N N . LEU A 1 774 ? 15.706 -17.073 -16.493 1.00 95.50 774 LEU A N 1
ATOM 6006 C CA . LEU A 1 774 ? 15.705 -16.092 -15.409 1.00 95.50 774 LEU A CA 1
ATOM 6007 C C . LEU A 1 774 ? 14.402 -15.287 -15.353 1.00 95.50 774 LEU A C 1
ATOM 6009 O O . LEU A 1 774 ? 13.897 -15.063 -14.256 1.00 95.50 774 LEU A O 1
ATOM 6013 N N . ASN A 1 775 ? 13.808 -14.928 -16.495 1.00 95.06 775 ASN A N 1
ATOM 6014 C CA . ASN A 1 775 ? 12.505 -14.254 -16.518 1.00 95.06 775 ASN A CA 1
ATOM 6015 C C . ASN A 1 775 ? 11.383 -15.153 -15.966 1.00 95.06 775 ASN A C 1
ATOM 6017 O O . ASN A 1 775 ? 10.597 -14.713 -15.124 1.00 95.06 775 ASN A O 1
ATOM 6021 N N . ILE A 1 776 ? 11.371 -16.446 -16.321 1.00 94.56 776 ILE A N 1
ATOM 6022 C CA . ILE A 1 776 ? 10.426 -17.408 -15.725 1.00 94.56 776 ILE A CA 1
ATOM 6023 C C . ILE A 1 776 ? 10.606 -17.463 -14.201 1.00 94.56 776 ILE A C 1
ATOM 6025 O O . ILE A 1 776 ? 9.625 -17.429 -13.459 1.00 94.56 776 ILE A O 1
ATOM 6029 N N . LEU A 1 777 ? 11.851 -17.501 -13.710 1.00 93.12 777 LEU A N 1
ATOM 6030 C CA . LEU A 1 777 ? 12.145 -17.484 -12.272 1.00 93.12 777 LEU A CA 1
ATOM 6031 C C . LEU A 1 777 ? 11.742 -16.169 -11.586 1.00 93.12 777 LEU A C 1
ATOM 6033 O O . LEU A 1 777 ? 11.287 -16.209 -10.436 1.00 93.12 777 LEU A O 1
ATOM 6037 N N . ALA A 1 778 ? 11.858 -15.037 -12.285 1.00 92.25 778 ALA A N 1
ATOM 6038 C CA . ALA A 1 778 ? 11.393 -13.729 -11.826 1.00 92.25 778 ALA A CA 1
ATOM 6039 C C . ALA A 1 778 ? 9.863 -13.674 -11.665 1.00 92.25 778 ALA A C 1
ATOM 6041 O O . ALA A 1 778 ? 9.367 -12.901 -10.851 1.00 92.25 778 ALA A O 1
ATOM 6042 N N . GLY A 1 779 ? 9.127 -14.561 -12.344 1.00 90.88 779 GLY A N 1
ATOM 6043 C CA . GLY A 1 779 ? 7.683 -14.733 -12.184 1.00 90.88 779 GLY A CA 1
ATOM 6044 C C . GLY A 1 779 ? 6.881 -14.587 -13.474 1.00 90.88 779 GLY A C 1
ATOM 6045 O O . GLY A 1 779 ? 5.654 -14.553 -13.405 1.00 90.88 779 GLY A O 1
ATOM 6046 N N . THR A 1 780 ? 7.528 -14.526 -14.643 1.00 92.44 780 THR A N 1
ATOM 6047 C CA . THR A 1 780 ? 6.803 -14.454 -15.916 1.00 92.44 780 THR A CA 1
ATOM 6048 C C . THR A 1 780 ? 6.110 -15.783 -16.251 1.00 92.44 780 THR A C 1
ATOM 6050 O O . THR A 1 780 ? 6.508 -16.871 -15.813 1.00 92.44 780 THR A O 1
ATOM 6053 N N . HIS A 1 781 ? 5.016 -15.681 -17.001 1.00 90.44 781 HIS A N 1
ATOM 6054 C CA . HIS A 1 781 ? 4.164 -16.794 -17.418 1.00 90.44 781 HIS A CA 1
ATOM 6055 C C . HIS A 1 781 ? 4.532 -17.251 -18.824 1.00 90.44 781 HIS A C 1
ATOM 6057 O O . HIS A 1 781 ? 4.779 -18.436 -19.046 1.00 90.44 781 HIS A O 1
ATOM 6063 N N . ASP A 1 782 ? 4.622 -16.279 -19.728 1.00 93.94 782 ASP A N 1
ATOM 6064 C CA . ASP A 1 782 ? 4.885 -16.474 -21.148 1.00 93.94 782 ASP A CA 1
ATOM 6065 C C . ASP A 1 782 ? 6.152 -15.714 -21.567 1.00 93.94 782 ASP A C 1
ATOM 6067 O O . ASP A 1 782 ? 6.678 -14.888 -20.814 1.00 93.94 782 ASP A O 1
ATOM 6071 N N . LEU A 1 783 ? 6.637 -15.979 -22.780 1.00 96.19 783 LEU A N 1
ATOM 6072 C CA . LEU A 1 783 ? 7.792 -15.316 -23.387 1.00 96.19 783 LEU A CA 1
ATOM 6073 C C . LEU A 1 783 ? 7.394 -14.717 -24.742 1.00 96.19 783 LEU A C 1
ATOM 6075 O O . LEU A 1 783 ? 6.864 -15.423 -25.598 1.00 96.19 783 LEU A O 1
ATOM 6079 N N . SER A 1 784 ? 7.687 -13.436 -24.958 1.00 95.81 784 SER A N 1
ATOM 6080 C CA . SER A 1 784 ? 7.592 -12.773 -26.264 1.00 95.81 784 SER A CA 1
ATOM 6081 C C . SER A 1 784 ? 8.987 -12.637 -26.873 1.00 95.81 784 SER A C 1
ATOM 6083 O O . SER A 1 784 ? 9.883 -12.062 -26.262 1.00 95.81 784 SER A O 1
ATOM 6085 N N . LEU A 1 785 ? 9.186 -13.217 -28.054 1.00 95.12 785 LEU A N 1
ATOM 6086 C CA . LEU A 1 785 ? 10.481 -13.387 -28.703 1.00 95.12 785 LEU A CA 1
ATOM 6087 C C . LEU A 1 785 ? 10.625 -12.389 -29.852 1.00 95.12 785 LEU A C 1
ATOM 6089 O O . LEU A 1 785 ? 9.996 -12.560 -30.896 1.00 95.12 785 LEU A O 1
ATOM 6093 N N . ASN A 1 786 ? 11.482 -11.386 -29.684 1.00 92.31 786 ASN A N 1
ATOM 6094 C CA . ASN A 1 786 ? 11.940 -10.517 -30.758 1.00 92.31 786 ASN A CA 1
ATOM 6095 C C . ASN A 1 786 ? 13.381 -10.854 -31.141 1.00 92.31 786 ASN A C 1
ATOM 6097 O O . ASN A 1 786 ? 14.354 -10.361 -30.570 1.00 92.31 786 ASN A O 1
ATOM 6101 N N . VAL A 1 787 ? 13.514 -11.791 -32.072 1.00 90.56 787 VAL A N 1
ATOM 6102 C CA . VAL A 1 787 ? 14.812 -12.378 -32.433 1.00 90.56 787 VAL A CA 1
ATOM 6103 C C . VAL A 1 787 ? 15.135 -12.255 -33.921 1.00 90.56 787 VAL A C 1
ATOM 6105 O O . VAL A 1 787 ? 16.187 -12.723 -34.348 1.00 90.56 787 VAL A O 1
ATOM 6108 N N . PHE A 1 788 ? 14.270 -11.597 -34.697 1.00 89.19 788 PHE A N 1
ATOM 6109 C CA . PHE A 1 788 ? 14.441 -11.364 -36.130 1.00 89.19 788 PHE A CA 1
ATOM 6110 C C . PHE A 1 788 ? 14.311 -9.882 -36.463 1.00 89.19 788 PHE A C 1
ATOM 6112 O O . PHE A 1 788 ? 13.594 -9.152 -35.789 1.00 89.19 788 PHE A O 1
ATOM 6119 N N . SER A 1 789 ? 14.993 -9.456 -37.530 1.00 86.88 789 SER A N 1
ATOM 6120 C CA . SER A 1 789 ? 14.968 -8.061 -37.969 1.00 86.88 789 SER A CA 1
ATOM 6121 C C . SER A 1 789 ? 13.557 -7.587 -38.296 1.00 86.88 789 SER A C 1
ATOM 6123 O O . SER A 1 789 ? 12.833 -8.240 -39.047 1.00 86.88 789 SER A O 1
ATOM 6125 N N . GLY A 1 790 ? 13.210 -6.415 -37.762 1.00 83.44 790 GLY A N 1
ATOM 6126 C CA . GLY A 1 790 ? 11.990 -5.699 -38.112 1.00 83.44 790 GLY A CA 1
ATOM 6127 C C . GLY A 1 790 ? 12.090 -4.862 -39.382 1.00 83.44 790 GLY A C 1
ATOM 6128 O O . GLY A 1 790 ? 11.071 -4.398 -39.875 1.00 83.44 790 GLY A O 1
ATOM 6129 N N . SER A 1 791 ? 13.286 -4.693 -39.950 1.00 88.75 791 SER A N 1
ATOM 6130 C CA . SER A 1 791 ? 13.545 -3.724 -41.021 1.00 88.75 791 SER A CA 1
ATOM 6131 C C . SER A 1 791 ? 13.311 -4.280 -42.438 1.00 88.75 791 SER A C 1
ATOM 6133 O O . SER A 1 791 ? 13.373 -3.535 -43.415 1.00 88.75 791 SER A O 1
ATOM 6135 N N . HIS A 1 792 ? 13.062 -5.586 -42.589 1.00 88.25 792 HIS A N 1
ATOM 6136 C CA . HIS A 1 792 ? 12.788 -6.234 -43.877 1.00 88.25 792 HIS A CA 1
ATOM 6137 C C . HIS A 1 792 ? 11.905 -7.484 -43.718 1.00 88.25 792 HIS A C 1
ATOM 6139 O O . HIS A 1 792 ? 11.641 -7.933 -42.607 1.00 88.25 792 HIS A O 1
ATOM 6145 N N . GLY A 1 793 ? 11.470 -8.080 -44.835 1.00 88.62 793 GLY A N 1
ATOM 6146 C CA . GLY A 1 793 ? 10.712 -9.338 -44.825 1.00 88.62 793 GLY A CA 1
ATOM 6147 C C . GLY A 1 793 ? 11.481 -10.506 -44.191 1.00 88.62 793 GLY A C 1
ATOM 6148 O O . GLY A 1 793 ? 12.713 -10.505 -44.158 1.00 88.62 793 GLY A O 1
ATOM 6149 N N . PHE A 1 794 ? 10.776 -11.520 -43.697 1.00 88.81 794 PHE A N 1
ATOM 6150 C CA . PHE A 1 794 ? 11.367 -12.687 -43.047 1.00 88.81 794 PHE A CA 1
ATOM 6151 C C . PHE A 1 794 ? 12.198 -13.499 -44.044 1.00 88.81 794 PHE A C 1
ATOM 6153 O O . PHE A 1 794 ? 11.719 -13.855 -45.120 1.00 88.81 794 PHE A O 1
ATOM 6160 N N . ARG A 1 795 ? 13.456 -13.793 -43.693 1.00 78.56 795 ARG A N 1
ATOM 6161 C CA . ARG A 1 795 ? 14.389 -14.487 -44.598 1.00 78.56 795 ARG A CA 1
ATOM 6162 C C . ARG A 1 795 ? 14.630 -15.954 -44.240 1.00 78.56 795 ARG A C 1
ATOM 6164 O O . ARG A 1 795 ? 15.072 -16.705 -45.092 1.00 78.56 795 ARG A O 1
ATOM 6171 N N . GLY A 1 796 ? 14.296 -16.398 -43.025 1.00 65.44 796 GLY A N 1
ATOM 6172 C CA . GLY A 1 796 ? 14.473 -17.802 -42.614 1.00 65.44 796 GLY A CA 1
ATOM 6173 C C . GLY A 1 796 ? 15.929 -18.299 -42.617 1.00 65.44 796 GLY A C 1
ATOM 6174 O O . GLY A 1 796 ? 16.163 -19.499 -42.515 1.00 65.44 796 GLY A O 1
ATOM 6175 N N . ASP A 1 797 ? 16.903 -17.390 -42.728 1.00 60.56 797 ASP A N 1
ATOM 6176 C CA . ASP A 1 797 ? 18.315 -17.713 -42.963 1.00 60.56 797 ASP A CA 1
ATOM 6177 C C . ASP A 1 797 ? 19.009 -18.353 -41.735 1.00 60.56 797 ASP A C 1
ATOM 6179 O O . ASP A 1 797 ? 20.073 -18.956 -41.876 1.00 60.56 797 ASP A O 1
ATOM 6183 N N . ASP A 1 798 ? 18.419 -18.252 -40.534 1.00 66.19 798 ASP A N 1
ATOM 6184 C CA . ASP A 1 798 ? 18.959 -18.813 -39.285 1.00 66.19 798 ASP A CA 1
ATOM 6185 C C . ASP A 1 798 ? 18.212 -20.087 -38.854 1.00 66.19 798 ASP A C 1
ATOM 6187 O O . ASP A 1 798 ? 17.422 -20.100 -37.905 1.00 66.19 798 ASP A O 1
ATOM 6191 N N . VAL A 1 799 ? 18.483 -21.188 -39.563 1.00 61.91 799 VAL A N 1
ATOM 6192 C CA . VAL A 1 799 ? 17.948 -22.531 -39.256 1.00 61.91 799 VAL A CA 1
ATOM 6193 C C . VAL A 1 799 ? 18.272 -22.955 -37.809 1.00 61.91 799 VAL A C 1
ATOM 6195 O O . VAL A 1 799 ? 17.520 -23.715 -37.204 1.00 61.91 799 VAL A O 1
ATOM 6198 N N . GLY A 1 800 ? 19.348 -22.421 -37.213 1.00 85.81 800 GLY A N 1
ATOM 6199 C CA . GLY A 1 800 ? 19.767 -22.746 -35.849 1.00 85.81 800 GLY A CA 1
ATOM 6200 C C . GLY A 1 800 ? 18.823 -22.230 -34.760 1.00 85.81 800 GLY A C 1
ATOM 6201 O O . GLY A 1 800 ? 18.690 -22.882 -33.723 1.00 85.81 800 GLY A O 1
ATOM 6202 N N . MET A 1 801 ? 18.133 -21.106 -34.986 1.00 90.69 801 MET A N 1
ATOM 6203 C CA . MET A 1 801 ? 17.246 -20.500 -33.984 1.00 90.69 801 MET A CA 1
ATOM 6204 C C . MET A 1 801 ? 16.019 -21.374 -33.690 1.00 90.69 801 MET A C 1
ATOM 6206 O O . MET A 1 801 ? 15.641 -21.537 -32.531 1.00 90.69 801 MET A O 1
ATOM 6210 N N . GLY A 1 802 ? 15.404 -21.959 -34.722 1.00 91.88 802 GLY A N 1
ATOM 6211 C CA . GLY A 1 802 ? 14.225 -22.817 -34.554 1.00 91.88 802 GLY A CA 1
ATOM 6212 C C . GLY A 1 802 ? 14.544 -24.070 -33.737 1.00 91.88 802 GLY A C 1
ATOM 6213 O O . GLY A 1 802 ? 13.887 -24.340 -32.729 1.00 91.88 802 GLY A O 1
ATOM 6214 N N . ASP A 1 803 ? 15.619 -24.772 -34.112 1.00 93.19 803 ASP A N 1
ATOM 6215 C CA . ASP A 1 803 ? 16.128 -25.940 -33.381 1.00 93.19 803 ASP A CA 1
ATOM 6216 C C . ASP A 1 803 ? 16.514 -25.581 -31.939 1.00 93.19 803 ASP A C 1
ATOM 6218 O O . ASP A 1 803 ? 16.230 -26.331 -30.997 1.00 93.19 803 ASP A O 1
ATOM 6222 N N . PHE A 1 804 ? 17.131 -24.411 -31.743 1.00 94.50 804 PHE A N 1
ATOM 6223 C CA . PHE A 1 804 ? 17.464 -23.900 -30.421 1.00 94.50 804 PHE A CA 1
ATOM 6224 C C . PHE A 1 804 ? 16.210 -23.720 -29.555 1.00 94.50 804 PHE A C 1
ATOM 6226 O O . PHE A 1 804 ? 16.147 -24.318 -28.479 1.00 94.50 804 PHE A O 1
ATOM 6233 N N . LEU A 1 805 ? 15.204 -22.965 -30.010 1.00 94.81 805 LEU A N 1
ATOM 6234 C CA . LEU A 1 805 ? 13.975 -22.711 -29.245 1.00 94.81 805 LEU A CA 1
ATOM 6235 C C . LEU A 1 805 ? 13.251 -24.017 -28.895 1.00 94.81 805 LEU A C 1
ATOM 6237 O O . LEU A 1 805 ? 12.896 -24.244 -27.733 1.00 94.81 805 LEU A O 1
ATOM 6241 N N . LEU A 1 806 ? 13.139 -24.924 -29.870 1.00 94.44 806 LEU A N 1
ATOM 6242 C CA . LEU A 1 806 ? 12.536 -26.236 -29.667 1.00 94.44 806 LEU A CA 1
ATOM 6243 C C . LEU A 1 806 ? 13.300 -27.055 -28.612 1.00 94.44 806 LEU A C 1
ATOM 6245 O O . LEU A 1 806 ? 12.684 -27.677 -27.744 1.00 94.44 806 LEU A O 1
ATOM 6249 N N . SER A 1 807 ? 14.638 -27.007 -28.628 1.00 95.75 807 SER A N 1
ATOM 6250 C CA . SER A 1 807 ? 15.483 -27.698 -27.643 1.00 95.75 807 SER A CA 1
ATOM 6251 C C . SER A 1 807 ? 15.350 -27.143 -26.218 1.00 95.75 807 SER A C 1
ATOM 6253 O O . SER A 1 807 ? 15.523 -27.893 -25.256 1.00 95.75 807 SER A O 1
ATOM 6255 N N . GLN A 1 808 ? 15.039 -25.849 -26.057 1.00 96.38 808 GLN A N 1
ATOM 6256 C CA . GLN A 1 808 ? 14.897 -25.221 -24.737 1.00 96.38 808 GLN A CA 1
ATOM 6257 C C . GLN A 1 808 ? 13.527 -25.484 -24.101 1.00 96.38 808 GLN A C 1
ATOM 6259 O O . GLN A 1 808 ? 13.419 -25.505 -22.870 1.00 96.38 808 GLN A O 1
ATOM 6264 N N . ARG A 1 809 ? 12.487 -25.723 -24.911 1.00 95.25 809 ARG A N 1
ATOM 6265 C CA . ARG A 1 809 ? 11.095 -25.841 -24.451 1.00 95.25 809 ARG A CA 1
ATOM 6266 C C . ARG A 1 809 ? 10.902 -26.815 -23.277 1.00 95.25 809 ARG A C 1
ATOM 6268 O O . ARG A 1 809 ? 10.327 -26.383 -22.280 1.00 95.25 809 ARG A O 1
ATOM 6275 N N . PRO A 1 810 ? 11.416 -28.067 -23.293 1.00 95.81 810 PRO A N 1
ATOM 6276 C CA . PRO A 1 810 ? 11.200 -28.998 -22.181 1.00 95.81 810 PRO A CA 1
ATOM 6277 C C . PRO A 1 810 ? 11.734 -28.473 -20.843 1.00 95.81 810 PRO A C 1
ATOM 6279 O O . PRO A 1 810 ? 11.081 -28.619 -19.810 1.00 95.81 810 PRO A O 1
ATOM 6282 N N . PHE A 1 811 ? 12.907 -27.832 -20.864 1.00 96.75 811 PHE A N 1
ATOM 6283 C CA . PHE A 1 811 ? 13.511 -27.251 -19.669 1.00 96.75 811 PHE A CA 1
ATOM 6284 C C . PHE A 1 811 ? 12.702 -26.056 -19.158 1.00 96.75 811 PHE A C 1
ATOM 6286 O O . PHE A 1 811 ? 12.386 -26.002 -17.971 1.00 96.75 811 PHE A O 1
ATOM 6293 N N . LEU A 1 812 ? 12.322 -25.129 -20.042 1.00 96.44 812 LEU A N 1
ATOM 6294 C CA . LEU A 1 812 ? 11.568 -23.932 -19.662 1.00 96.44 812 LEU A CA 1
ATOM 6295 C C . LEU A 1 812 ? 10.165 -24.281 -19.139 1.00 96.44 812 LEU A C 1
ATOM 6297 O O . LEU A 1 812 ? 9.731 -23.720 -18.133 1.00 96.44 812 LEU A O 1
ATOM 6301 N N . THR A 1 813 ? 9.478 -25.255 -19.745 1.00 94.50 813 THR A N 1
ATOM 6302 C CA . THR A 1 813 ? 8.186 -25.754 -19.249 1.00 94.50 813 THR A CA 1
ATOM 6303 C C . THR A 1 813 ? 8.321 -26.375 -17.856 1.00 94.50 813 THR A C 1
ATOM 6305 O O . THR A 1 813 ? 7.526 -26.067 -16.967 1.00 94.50 813 THR A O 1
ATOM 6308 N N . ALA A 1 814 ? 9.345 -27.206 -17.631 1.00 94.75 814 ALA A N 1
ATOM 6309 C CA . ALA A 1 814 ? 9.603 -27.790 -16.315 1.00 94.75 814 ALA A CA 1
ATOM 6310 C C . ALA A 1 814 ? 9.952 -26.718 -15.269 1.00 94.75 814 ALA A C 1
ATOM 6312 O O . ALA A 1 814 ? 9.489 -26.790 -14.130 1.00 94.75 814 ALA A O 1
ATOM 6313 N N . LEU A 1 815 ? 10.726 -25.700 -15.657 1.00 94.69 815 LEU A N 1
ATOM 6314 C CA . LEU A 1 815 ? 11.086 -24.577 -14.796 1.00 94.69 815 LEU A CA 1
ATOM 6315 C C . LEU A 1 815 ? 9.857 -23.755 -14.393 1.00 94.69 815 LEU A C 1
ATOM 6317 O O . LEU A 1 815 ? 9.694 -23.441 -13.215 1.00 94.69 815 LEU A O 1
ATOM 6321 N N . ARG A 1 816 ? 8.964 -23.463 -15.347 1.00 91.25 816 ARG A N 1
ATOM 6322 C CA . ARG A 1 816 ? 7.696 -22.764 -15.101 1.00 91.25 816 ARG A CA 1
ATOM 6323 C C . ARG A 1 816 ? 6.821 -23.536 -14.116 1.00 91.25 816 ARG A C 1
ATOM 6325 O O . ARG A 1 816 ? 6.382 -22.958 -13.125 1.00 91.25 816 ARG A O 1
ATOM 6332 N N . ALA A 1 817 ? 6.642 -24.839 -14.332 1.00 89.88 817 ALA A N 1
ATOM 6333 C CA . ALA A 1 817 ? 5.899 -25.698 -13.409 1.00 89.88 817 ALA A CA 1
ATOM 6334 C C . ALA A 1 817 ? 6.546 -25.735 -12.013 1.00 89.88 817 ALA A C 1
ATOM 6336 O O . ALA A 1 817 ? 5.862 -25.632 -11.000 1.00 89.88 817 ALA A O 1
ATOM 6337 N N . ALA A 1 818 ? 7.878 -25.808 -11.939 1.00 91.38 818 ALA A N 1
ATOM 6338 C CA . ALA A 1 818 ? 8.600 -25.785 -10.670 1.00 91.38 818 ALA A CA 1
ATOM 6339 C C . ALA A 1 818 ? 8.509 -24.434 -9.944 1.00 91.38 818 ALA A C 1
ATOM 6341 O O . ALA A 1 818 ? 8.684 -24.397 -8.724 1.00 91.38 818 ALA A O 1
ATOM 6342 N N . ARG A 1 819 ? 8.284 -23.335 -10.671 1.00 88.75 819 ARG A N 1
ATOM 6343 C CA . ARG A 1 819 ? 8.162 -21.976 -10.134 1.00 88.75 819 ARG A CA 1
ATOM 6344 C C . ARG A 1 819 ? 6.727 -21.620 -9.728 1.00 88.75 819 ARG A C 1
ATOM 6346 O O . ARG A 1 819 ? 6.578 -20.752 -8.866 1.00 88.75 819 ARG A O 1
ATOM 6353 N N . ALA A 1 820 ? 5.711 -22.254 -10.312 1.00 84.00 820 ALA A N 1
ATOM 6354 C CA . ALA A 1 820 ? 4.296 -21.989 -10.042 1.00 84.00 820 ALA A CA 1
ATOM 6355 C C . ALA A 1 820 ? 3.967 -22.036 -8.537 1.00 84.00 820 ALA A C 1
ATOM 6357 O O . ALA A 1 820 ? 4.504 -22.863 -7.798 1.00 84.00 820 ALA A O 1
ATOM 6358 N N . GLY A 1 821 ? 3.149 -21.087 -8.070 1.00 79.19 821 GLY A N 1
ATOM 6359 C CA . GLY A 1 821 ? 2.731 -20.963 -6.665 1.00 79.19 821 GLY A CA 1
ATOM 6360 C C . GLY A 1 821 ? 3.837 -20.602 -5.662 1.00 79.19 821 GLY A C 1
ATOM 6361 O O . GLY A 1 821 ? 3.565 -20.454 -4.475 1.00 79.19 821 GLY A O 1
ATOM 6362 N N . LYS A 1 822 ? 5.096 -20.462 -6.095 1.00 85.12 822 LYS A N 1
ATOM 6363 C CA . LYS A 1 822 ? 6.200 -20.078 -5.204 1.00 85.12 822 LYS A CA 1
ATOM 6364 C C . LYS A 1 822 ? 6.344 -18.563 -5.135 1.00 85.12 822 LYS A C 1
ATOM 6366 O O . LYS A 1 822 ? 5.930 -17.830 -6.031 1.00 85.12 822 LYS A O 1
ATOM 6371 N N . ARG A 1 823 ? 7.021 -18.086 -4.099 1.00 81.06 823 ARG A N 1
ATOM 6372 C CA . ARG A 1 823 ? 7.505 -16.706 -4.023 1.00 81.06 823 ARG A CA 1
ATOM 6373 C C . ARG A 1 823 ? 9.009 -16.684 -3.815 1.00 81.06 823 ARG A C 1
ATOM 6375 O O . ARG A 1 823 ? 9.592 -17.646 -3.314 1.00 81.06 823 ARG A O 1
ATOM 6382 N N . ARG A 1 824 ? 9.626 -15.582 -4.222 1.00 87.12 824 ARG A N 1
ATOM 6383 C CA . ARG A 1 824 ? 11.022 -15.282 -3.914 1.00 87.12 824 ARG A CA 1
ATOM 6384 C C . ARG A 1 824 ? 11.142 -14.951 -2.422 1.00 87.12 824 ARG A C 1
ATOM 6386 O O . ARG A 1 824 ? 10.229 -14.339 -1.883 1.00 87.12 824 ARG A O 1
ATOM 6393 N N . VAL A 1 825 ? 12.231 -15.369 -1.777 1.00 87.88 825 VAL A N 1
ATOM 6394 C CA . VAL A 1 825 ? 12.514 -15.105 -0.355 1.00 87.88 825 VAL A CA 1
ATOM 6395 C C . VAL A 1 825 ? 13.993 -14.758 -0.214 1.00 87.88 825 VAL A C 1
ATOM 6397 O O . VAL A 1 825 ? 14.840 -15.436 -0.800 1.00 87.88 825 VAL A O 1
ATOM 6400 N N . GLY A 1 826 ? 14.310 -13.726 0.564 1.00 92.88 826 GLY A N 1
ATOM 6401 C CA . GLY A 1 826 ? 15.675 -13.239 0.733 1.00 92.88 826 GLY A CA 1
ATOM 6402 C C . GLY A 1 826 ? 15.720 -11.883 1.429 1.00 92.88 826 GLY A C 1
ATOM 6403 O O . GLY A 1 826 ? 14.861 -11.580 2.244 1.00 92.88 826 GLY A O 1
ATOM 6404 N N . VAL A 1 827 ? 16.735 -11.087 1.106 1.00 95.19 827 VAL A N 1
ATOM 6405 C CA . VAL A 1 827 ? 16.892 -9.699 1.561 1.00 95.19 827 VAL A CA 1
ATOM 6406 C C . VAL A 1 827 ? 15.930 -8.802 0.786 1.00 95.19 827 VAL A C 1
ATOM 6408 O O . VAL A 1 827 ? 16.054 -8.711 -0.440 1.00 95.19 827 VAL A O 1
ATOM 6411 N N . GLY A 1 828 ? 15.003 -8.138 1.469 1.00 94.00 828 GLY A N 1
ATOM 6412 C CA . GLY A 1 828 ? 14.134 -7.140 0.855 1.00 94.00 828 GLY A CA 1
ATOM 6413 C C . GLY A 1 828 ? 14.909 -5.857 0.596 1.00 94.00 828 GLY A C 1
ATOM 6414 O O . GLY A 1 828 ? 15.386 -5.211 1.523 1.00 94.00 828 GLY A O 1
ATOM 6415 N N . VAL A 1 829 ? 15.085 -5.494 -0.675 1.00 94.00 829 VAL A N 1
ATOM 6416 C CA . VAL A 1 829 ? 15.694 -4.209 -1.045 1.00 94.00 829 VAL A CA 1
ATOM 6417 C C . VAL A 1 829 ? 14.572 -3.207 -1.247 1.00 94.00 829 VAL A C 1
ATOM 6419 O O . VAL A 1 829 ? 13.843 -3.284 -2.236 1.00 94.00 829 VAL A O 1
ATOM 6422 N N . GLU A 1 830 ? 14.433 -2.272 -0.314 1.00 89.88 830 GLU A N 1
ATOM 6423 C CA . GLU A 1 830 ? 13.245 -1.428 -0.227 1.00 89.88 830 GLU A CA 1
ATOM 6424 C C . GLU A 1 830 ? 13.043 -0.583 -1.487 1.00 89.88 830 GLU A C 1
ATOM 6426 O O . GLU A 1 830 ? 13.974 0.035 -2.013 1.00 89.88 830 GLU A O 1
ATOM 6431 N N . ALA A 1 831 ? 11.824 -0.602 -2.022 1.00 86.50 831 ALA A N 1
ATOM 6432 C CA . ALA A 1 831 ? 11.427 0.093 -3.243 1.00 86.50 831 ALA A CA 1
ATOM 6433 C C . ALA A 1 831 ? 9.974 0.526 -3.154 1.00 86.50 831 ALA A C 1
ATOM 6435 O O . ALA A 1 831 ? 9.155 -0.179 -2.569 1.00 86.50 831 ALA A O 1
ATOM 6436 N N . ARG A 1 832 ? 9.637 1.631 -3.818 1.00 82.31 832 ARG A N 1
ATOM 6437 C CA . ARG A 1 832 ? 8.252 2.058 -3.983 1.00 82.31 832 ARG A CA 1
ATOM 6438 C C . ARG A 1 832 ? 8.033 2.664 -5.364 1.00 82.31 832 ARG A C 1
ATOM 6440 O O . ARG A 1 832 ? 8.912 3.360 -5.872 1.00 82.31 832 ARG A O 1
ATOM 6447 N N . GLU A 1 833 ? 6.858 2.414 -5.933 1.00 84.50 833 GLU A N 1
ATOM 6448 C CA . GLU A 1 833 ? 6.412 3.027 -7.192 1.00 84.50 833 GLU A CA 1
ATOM 6449 C C . GLU A 1 833 ? 6.166 4.537 -7.053 1.00 84.50 833 GLU A C 1
ATOM 6451 O O . GLU A 1 833 ? 6.250 5.285 -8.018 1.00 84.50 833 GLU A O 1
ATOM 6456 N N . ASP A 1 834 ? 5.915 5.010 -5.836 1.00 80.56 834 ASP A N 1
ATOM 6457 C CA . ASP A 1 834 ? 5.596 6.401 -5.524 1.00 80.56 834 ASP A CA 1
ATOM 6458 C C . ASP A 1 834 ? 6.776 7.183 -4.921 1.00 80.56 834 ASP A C 1
ATOM 6460 O O . ASP A 1 834 ? 6.604 8.324 -4.494 1.00 80.56 834 ASP A O 1
ATOM 6464 N N . VAL A 1 835 ? 7.989 6.611 -4.909 1.00 83.12 835 VAL A N 1
ATOM 6465 C CA . VAL A 1 835 ? 9.157 7.194 -4.218 1.00 83.12 835 VAL A CA 1
ATOM 6466 C C . VAL A 1 835 ? 9.470 8.626 -4.665 1.00 83.12 835 VAL A C 1
ATOM 6468 O O . VAL A 1 835 ? 9.924 9.435 -3.862 1.00 83.12 835 VAL A O 1
ATOM 6471 N N . ALA A 1 836 ? 9.198 8.978 -5.926 1.00 87.31 836 ALA A N 1
ATOM 6472 C CA . ALA A 1 836 ? 9.430 10.325 -6.445 1.00 87.31 836 ALA A CA 1
ATOM 6473 C C . ALA A 1 836 ? 8.557 11.397 -5.766 1.00 87.31 836 ALA A C 1
ATOM 6475 O O . ALA A 1 836 ? 8.964 12.558 -5.692 1.00 87.31 836 ALA A O 1
ATOM 6476 N N . ARG A 1 837 ? 7.395 11.013 -5.215 1.00 86.19 837 ARG A N 1
ATOM 6477 C CA . ARG A 1 837 ? 6.487 11.917 -4.492 1.00 86.19 837 ARG A CA 1
ATOM 6478 C C . ARG A 1 837 ? 7.088 12.398 -3.169 1.00 86.19 837 ARG A C 1
ATOM 6480 O O . ARG A 1 837 ? 6.825 13.525 -2.757 1.00 86.19 837 ARG A O 1
ATOM 6487 N N . THR A 1 838 ? 7.911 11.565 -2.532 1.00 82.44 838 THR A N 1
ATOM 6488 C CA . THR A 1 838 ? 8.481 11.812 -1.196 1.00 82.44 838 THR A CA 1
ATOM 6489 C C . THR A 1 838 ? 10.001 11.978 -1.197 1.00 82.44 838 THR A C 1
ATOM 6491 O O . THR A 1 838 ? 10.583 12.301 -0.167 1.00 82.44 838 THR A O 1
ATOM 6494 N N . MET A 1 839 ? 10.670 11.742 -2.329 1.00 86.81 839 MET A N 1
ATOM 6495 C CA . MET A 1 839 ? 12.125 11.837 -2.442 1.00 86.81 839 MET A CA 1
ATOM 6496 C C . MET A 1 839 ? 12.624 13.237 -2.076 1.00 86.81 839 MET A C 1
ATOM 6498 O O . MET A 1 839 ? 12.193 14.231 -2.660 1.00 86.81 839 MET A O 1
ATOM 6502 N N . HIS A 1 840 ? 13.600 13.294 -1.171 1.00 86.62 840 HIS A N 1
ATOM 6503 C CA . HIS A 1 840 ? 14.290 14.525 -0.814 1.00 86.62 840 HIS A CA 1
ATOM 6504 C C . HIS A 1 840 ? 15.347 14.869 -1.873 1.00 86.62 840 HIS A C 1
ATOM 6506 O O . HIS A 1 840 ? 16.301 14.119 -2.086 1.00 86.62 840 HIS A O 1
ATOM 6512 N N . LEU A 1 841 ? 15.189 15.981 -2.592 1.00 87.06 841 LEU A N 1
ATOM 6513 C CA . LEU A 1 841 ? 16.073 16.310 -3.712 1.00 87.06 841 LEU A CA 1
ATOM 6514 C C . LEU A 1 841 ? 17.393 16.941 -3.257 1.00 87.06 841 LEU A C 1
ATOM 6516 O O . LEU A 1 841 ? 18.398 16.745 -3.945 1.00 87.06 841 LEU A O 1
ATOM 6520 N N . ALA A 1 842 ? 17.432 17.648 -2.126 1.00 84.88 842 ALA A N 1
ATOM 6521 C CA . ALA A 1 842 ? 18.628 18.294 -1.573 1.00 84.88 842 ALA A CA 1
ATOM 6522 C C . ALA A 1 842 ? 19.374 19.155 -2.616 1.00 84.88 842 ALA A C 1
ATOM 6524 O O . ALA A 1 842 ? 20.595 19.092 -2.778 1.00 84.88 842 ALA A O 1
ATOM 6525 N N . GLY A 1 843 ? 18.618 19.916 -3.414 1.00 84.88 843 GLY A N 1
ATOM 6526 C CA . GLY A 1 843 ? 19.155 20.758 -4.487 1.00 84.88 843 GLY A CA 1
ATOM 6527 C C . GLY A 1 843 ? 19.513 20.028 -5.791 1.00 84.88 843 GLY A C 1
ATOM 6528 O O . GLY A 1 843 ? 19.885 20.695 -6.767 1.00 84.88 843 GLY A O 1
ATOM 6529 N N . ARG A 1 844 ? 19.352 18.697 -5.873 1.00 89.62 844 ARG A N 1
ATOM 6530 C CA . ARG A 1 844 ? 19.482 17.935 -7.131 1.00 89.62 844 ARG A CA 1
ATOM 6531 C C . ARG A 1 844 ? 18.437 18.378 -8.169 1.00 89.62 844 ARG A C 1
ATOM 6533 O O . ARG A 1 844 ? 17.487 19.113 -7.883 1.00 89.62 844 ARG A O 1
ATOM 6540 N N . SER A 1 845 ? 18.664 18.005 -9.426 1.00 91.56 845 SER A N 1
ATOM 6541 C CA . SER A 1 845 ? 17.675 18.173 -10.496 1.00 91.56 845 SER A CA 1
ATOM 6542 C C . SER A 1 845 ? 16.510 17.198 -10.317 1.00 91.56 845 SER A C 1
ATOM 6544 O O . SER A 1 845 ? 16.642 16.196 -9.615 1.00 91.56 845 SER A O 1
ATOM 6546 N N . LEU A 1 846 ? 15.395 17.459 -11.008 1.00 92.31 846 LEU A N 1
ATOM 6547 C CA . LEU A 1 846 ? 14.248 16.544 -11.026 1.00 92.31 846 LEU A CA 1
ATOM 6548 C C . LEU A 1 846 ? 14.615 15.154 -11.584 1.00 92.31 846 LEU A C 1
ATOM 6550 O O . LEU A 1 846 ? 14.012 14.162 -11.201 1.00 92.31 846 LEU A O 1
ATOM 6554 N N . ASP A 1 847 ? 15.671 15.064 -12.402 1.00 90.62 847 ASP A N 1
ATOM 6555 C CA . ASP A 1 847 ? 16.269 13.803 -12.872 1.00 90.62 847 ASP A CA 1
ATOM 6556 C C . ASP A 1 847 ? 16.575 12.797 -11.746 1.00 90.62 847 ASP A C 1
ATOM 6558 O O . ASP A 1 847 ? 16.517 11.588 -11.969 1.00 90.62 847 ASP A O 1
ATOM 6562 N N . ALA A 1 848 ? 16.857 13.277 -10.527 1.00 90.94 848 ALA A N 1
ATOM 6563 C CA . ALA A 1 848 ? 17.143 12.418 -9.380 1.00 90.94 848 ALA A CA 1
ATOM 6564 C C . ALA A 1 848 ? 15.965 11.510 -8.988 1.00 90.94 848 ALA A C 1
ATOM 6566 O O . ALA A 1 848 ? 16.208 10.451 -8.409 1.00 90.94 848 ALA A O 1
ATOM 6567 N N . TRP A 1 849 ? 14.727 11.857 -9.371 1.00 90.50 849 TRP A N 1
ATOM 6568 C CA . TRP A 1 849 ? 13.549 11.001 -9.190 1.00 90.50 849 TRP A CA 1
ATOM 6569 C C . TRP A 1 849 ? 13.681 9.633 -9.867 1.00 90.50 849 TRP A C 1
ATOM 6571 O O . TRP A 1 849 ? 13.047 8.674 -9.428 1.00 90.50 849 TRP A O 1
ATOM 6581 N N . LYS A 1 850 ? 14.564 9.494 -10.866 1.00 90.62 850 LYS A N 1
ATOM 6582 C CA . LYS A 1 850 ? 14.995 8.195 -11.403 1.00 90.62 850 LYS A CA 1
ATOM 6583 C C . LYS A 1 850 ? 15.919 7.489 -10.407 1.00 90.62 850 LYS A C 1
ATOM 6585 O O . LYS A 1 850 ? 17.137 7.404 -10.593 1.00 90.62 850 LYS A O 1
ATOM 6590 N N . ALA A 1 851 ? 15.317 6.968 -9.339 1.00 87.88 851 ALA A N 1
ATOM 6591 C CA . ALA A 1 851 ? 15.999 6.275 -8.255 1.00 87.88 851 ALA A CA 1
ATOM 6592 C C . ALA A 1 851 ? 16.777 5.057 -8.780 1.00 87.88 851 ALA A C 1
ATOM 6594 O O . ALA A 1 851 ? 16.198 4.068 -9.233 1.00 87.88 851 ALA A O 1
ATOM 6595 N N . ARG A 1 852 ? 18.112 5.109 -8.718 1.00 87.06 852 ARG A N 1
ATOM 6596 C CA . ARG A 1 852 ? 18.974 4.014 -9.192 1.00 87.06 852 ARG A CA 1
ATOM 6597 C C . ARG A 1 852 ? 18.852 2.788 -8.283 1.00 87.06 852 ARG A C 1
ATOM 6599 O O . ARG A 1 852 ? 18.750 2.923 -7.069 1.00 87.06 852 ARG A O 1
ATOM 6606 N N . ARG A 1 853 ? 18.933 1.585 -8.869 1.00 89.62 853 ARG A N 1
ATOM 6607 C CA . ARG A 1 853 ? 18.719 0.295 -8.174 1.00 89.62 853 ARG A CA 1
ATOM 6608 C C . ARG A 1 853 ? 19.914 -0.670 -8.282 1.00 89.62 853 ARG A C 1
ATOM 6610 O O . ARG A 1 853 ? 19.825 -1.697 -8.951 1.00 89.62 853 ARG A O 1
ATOM 6617 N N . PRO A 1 854 ? 21.074 -0.344 -7.686 1.00 91.88 854 PRO A N 1
ATOM 6618 C CA . PRO A 1 854 ? 22.276 -1.167 -7.827 1.00 91.88 854 PRO A CA 1
ATOM 6619 C C . PRO A 1 854 ? 22.349 -2.333 -6.828 1.00 91.88 854 PRO A C 1
ATOM 6621 O O . PRO A 1 854 ? 23.143 -3.255 -7.025 1.00 91.88 854 PRO A O 1
ATOM 6624 N N . TRP A 1 855 ? 21.570 -2.298 -5.746 1.00 94.25 855 TRP A N 1
ATOM 6625 C CA . TRP A 1 855 ? 21.754 -3.196 -4.603 1.00 94.25 855 TRP A CA 1
ATOM 6626 C C . TRP A 1 855 ? 21.218 -4.605 -4.836 1.00 94.25 855 TRP A C 1
ATOM 6628 O O . TRP A 1 855 ? 21.879 -5.562 -4.442 1.00 94.25 855 TRP A O 1
ATOM 6638 N N . GLU A 1 856 ? 20.107 -4.766 -5.550 1.00 93.06 856 GLU A N 1
ATOM 6639 C CA . GLU A 1 856 ? 19.607 -6.079 -5.972 1.00 93.06 856 GLU A CA 1
ATOM 6640 C C . GLU A 1 856 ? 20.644 -6.794 -6.840 1.00 93.06 856 GLU A C 1
ATOM 6642 O O . GLU A 1 856 ? 20.967 -7.959 -6.614 1.00 93.06 856 GLU A O 1
ATOM 6647 N N . ILE A 1 857 ? 21.251 -6.056 -7.776 1.00 92.50 857 ILE A N 1
ATOM 6648 C CA . ILE A 1 857 ? 22.303 -6.574 -8.654 1.00 92.50 857 ILE A CA 1
ATOM 6649 C C . ILE A 1 857 ? 23.542 -6.936 -7.828 1.00 92.50 857 ILE A C 1
ATOM 6651 O O . ILE A 1 857 ? 24.129 -7.997 -8.038 1.00 92.50 857 ILE A O 1
ATOM 6655 N N . ALA A 1 858 ? 23.946 -6.085 -6.879 1.00 94.06 858 ALA A N 1
ATOM 6656 C CA . ALA A 1 858 ? 25.092 -6.356 -6.015 1.00 94.06 858 ALA A CA 1
ATOM 6657 C C . ALA A 1 858 ? 24.880 -7.643 -5.203 1.00 94.06 858 ALA A C 1
ATOM 6659 O O . ALA A 1 858 ? 25.741 -8.524 -5.214 1.00 94.06 858 ALA A O 1
ATOM 6660 N N . LEU A 1 859 ? 23.722 -7.784 -4.554 1.00 94.44 859 LEU A N 1
ATOM 6661 C CA . LEU A 1 859 ? 23.360 -8.965 -3.769 1.00 94.44 859 LEU A CA 1
ATOM 6662 C C . LEU A 1 859 ? 23.297 -10.230 -4.638 1.00 94.44 859 LEU A C 1
ATOM 6664 O O . LEU A 1 859 ? 23.923 -11.233 -4.287 1.00 94.44 859 LEU A O 1
ATOM 6668 N N . ALA A 1 860 ? 22.645 -10.164 -5.803 1.00 91.94 860 ALA A N 1
ATOM 6669 C CA . ALA A 1 860 ? 22.579 -11.278 -6.747 1.00 91.94 860 ALA A CA 1
ATOM 6670 C C . ALA A 1 860 ? 23.981 -11.720 -7.205 1.00 91.94 860 ALA A C 1
ATOM 6672 O O . ALA A 1 860 ? 24.289 -12.912 -7.223 1.00 91.94 860 ALA A O 1
ATOM 6673 N N . ARG A 1 861 ? 24.880 -10.767 -7.493 1.00 91.69 861 ARG A N 1
ATOM 6674 C CA . ARG A 1 861 ? 26.286 -11.036 -7.855 1.00 91.69 861 ARG A CA 1
ATOM 6675 C C . ARG A 1 861 ? 27.107 -11.621 -6.711 1.00 91.69 861 ARG A C 1
ATOM 6677 O O . ARG A 1 861 ? 28.029 -12.390 -6.966 1.00 91.69 861 ARG A O 1
ATOM 6684 N N . PHE A 1 862 ? 26.780 -11.277 -5.469 1.00 92.12 862 PHE A N 1
ATOM 6685 C CA . PHE A 1 862 ? 27.370 -11.894 -4.284 1.00 92.12 862 PHE A CA 1
ATOM 6686 C C . PHE A 1 862 ? 26.841 -13.313 -4.012 1.00 92.12 862 PHE A C 1
ATOM 6688 O O . PHE A 1 862 ? 27.359 -13.985 -3.120 1.00 92.12 862 PHE A O 1
ATOM 6695 N N . GLY A 1 863 ? 25.830 -13.784 -4.751 1.00 91.38 863 GLY A N 1
ATOM 6696 C CA . GLY A 1 863 ? 25.152 -15.047 -4.457 1.00 91.38 863 GLY A CA 1
ATOM 6697 C C . GLY A 1 863 ? 24.323 -14.981 -3.171 1.00 91.38 863 GLY A C 1
ATOM 6698 O O . GLY A 1 863 ? 24.141 -16.002 -2.500 1.00 91.38 863 GLY A O 1
ATOM 6699 N N . LEU A 1 864 ? 23.874 -13.775 -2.803 1.00 93.81 864 LEU A N 1
ATOM 6700 C CA . LEU A 1 864 ? 22.952 -13.536 -1.700 1.00 93.81 864 LEU A CA 1
ATOM 6701 C C . LEU A 1 864 ? 21.520 -13.498 -2.246 1.00 93.81 864 LEU A C 1
ATOM 6703 O O . LEU A 1 864 ? 21.281 -12.906 -3.301 1.00 93.81 864 LEU A O 1
ATOM 6707 N N . PRO A 1 865 ? 20.561 -14.132 -1.557 1.00 93.06 865 PRO A N 1
ATOM 6708 C CA . PRO A 1 865 ? 19.192 -14.191 -2.028 1.00 93.06 865 PRO A CA 1
ATOM 6709 C C . PRO A 1 865 ? 18.564 -12.812 -1.863 1.00 93.06 865 PRO A C 1
ATOM 6711 O O . PRO A 1 865 ? 18.470 -12.304 -0.748 1.00 93.06 865 PRO A O 1
ATOM 6714 N N . VAL A 1 866 ? 18.122 -12.209 -2.959 1.00 93.62 866 VAL A N 1
ATOM 6715 C CA . VAL A 1 866 ? 17.228 -11.046 -2.910 1.00 93.62 866 VAL A CA 1
ATOM 6716 C C . VAL A 1 866 ? 15.806 -11.574 -2.699 1.00 93.62 866 VAL A C 1
ATOM 6718 O O . VAL A 1 866 ? 15.453 -12.616 -3.255 1.00 93.62 866 VAL A O 1
ATOM 6721 N N . GLY A 1 867 ? 15.034 -10.919 -1.839 1.00 91.94 867 GLY A N 1
ATOM 6722 C CA . GLY A 1 867 ? 13.643 -11.243 -1.523 1.00 91.94 867 GLY A CA 1
ATOM 6723 C C . GLY A 1 867 ? 12.653 -10.456 -2.374 1.00 91.94 867 GLY A C 1
ATOM 6724 O O . GLY A 1 867 ? 13.017 -9.877 -3.402 1.00 91.94 867 GLY A O 1
ATOM 6725 N N . ARG A 1 868 ? 11.388 -10.457 -1.956 1.00 85.62 868 ARG A N 1
ATOM 6726 C CA . ARG A 1 868 ? 10.409 -9.457 -2.394 1.00 85.62 868 ARG A CA 1
ATOM 6727 C C . ARG A 1 868 ? 10.655 -8.135 -1.662 1.00 85.62 868 ARG A C 1
ATOM 6729 O O . ARG A 1 868 ? 11.436 -8.059 -0.715 1.00 85.62 868 ARG A O 1
ATOM 6736 N N . LEU A 1 869 ? 9.995 -7.085 -2.131 1.00 81.56 869 LEU A N 1
ATOM 6737 C CA . LEU A 1 869 ? 9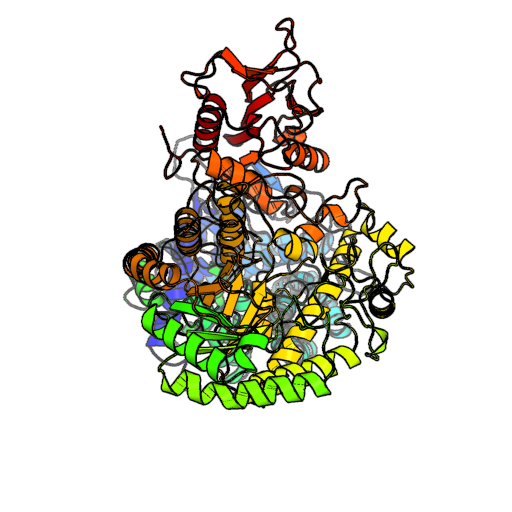.909 -5.827 -1.394 1.00 81.56 869 LEU A CA 1
ATOM 6738 C C . LEU A 1 869 ? 9.320 -6.095 -0.006 1.00 81.56 869 LEU A C 1
ATOM 6740 O O . LEU A 1 869 ? 8.477 -6.982 0.129 1.00 81.56 869 LEU A O 1
ATOM 6744 N N . TYR A 1 870 ? 9.790 -5.362 1.003 1.00 78.19 870 TYR A N 1
ATOM 6745 C CA . TYR A 1 870 ? 9.374 -5.510 2.401 1.00 78.19 870 TYR A CA 1
ATOM 6746 C C . TYR A 1 870 ? 9.765 -6.835 3.089 1.00 78.19 870 TYR A C 1
ATOM 6748 O O . TYR A 1 870 ? 9.375 -7.052 4.232 1.00 78.19 870 TYR A O 1
ATOM 6756 N N . ASP A 1 871 ? 10.544 -7.725 2.460 1.00 85.62 871 ASP A N 1
ATOM 6757 C CA . ASP A 1 871 ? 11.057 -8.923 3.143 1.00 85.62 871 ASP A CA 1
ATOM 6758 C C . ASP A 1 871 ? 12.191 -8.568 4.129 1.00 85.62 871 ASP A C 1
ATOM 6760 O O . ASP A 1 871 ? 13.212 -7.997 3.748 1.00 85.62 871 ASP A O 1
ATOM 6764 N N . ALA A 1 872 ? 12.093 -9.024 5.380 1.00 86.06 872 ALA A N 1
ATOM 6765 C CA . ALA A 1 872 ? 13.198 -8.923 6.335 1.00 86.06 872 ALA A CA 1
ATOM 6766 C C . ALA A 1 872 ? 14.333 -9.950 6.055 1.00 86.06 872 ALA A C 1
ATOM 6768 O O . ALA A 1 872 ? 14.051 -11.135 5.821 1.00 86.06 872 ALA A O 1
ATOM 6769 N N . PRO A 1 873 ? 15.627 -9.590 6.191 1.00 93.75 873 PRO A N 1
ATOM 6770 C CA . PRO A 1 873 ? 16.120 -8.278 6.604 1.00 93.75 873 PRO A CA 1
ATOM 6771 C C . PRO A 1 873 ? 15.977 -7.233 5.496 1.00 93.75 873 PRO A C 1
ATOM 6773 O O . PRO A 1 873 ? 16.256 -7.522 4.331 1.00 93.75 873 PRO A O 1
ATOM 6776 N N . HIS A 1 874 ? 15.633 -6.014 5.902 1.00 94.56 874 HIS A N 1
ATOM 6777 C CA . HIS A 1 874 ? 15.419 -4.883 5.004 1.00 94.56 874 HIS A CA 1
ATOM 6778 C C . HIS A 1 874 ? 16.749 -4.221 4.645 1.00 94.56 874 HIS A C 1
ATOM 6780 O O . HIS A 1 874 ? 17.572 -3.976 5.526 1.00 94.56 874 HIS A O 1
ATOM 6786 N N . LEU A 1 875 ? 16.961 -3.886 3.375 1.00 96.38 875 LEU A N 1
ATOM 6787 C CA . LEU A 1 875 ? 18.057 -3.036 2.913 1.00 96.38 875 LEU A CA 1
ATOM 6788 C C . LEU A 1 875 ? 17.476 -1.734 2.372 1.00 96.38 875 LEU A C 1
ATOM 6790 O O . LEU A 1 875 ? 16.837 -1.727 1.318 1.00 96.38 875 LEU A O 1
ATOM 6794 N N . LEU A 1 876 ? 17.747 -0.633 3.070 1.00 94.56 876 LEU A N 1
ATOM 6795 C CA . LEU A 1 876 ? 17.313 0.701 2.665 1.00 94.56 876 LEU A CA 1
ATOM 6796 C C . LEU A 1 876 ? 18.494 1.472 2.094 1.00 94.56 876 LEU A C 1
ATOM 6798 O O . LEU A 1 876 ? 19.579 1.511 2.683 1.00 94.56 876 LEU A O 1
ATOM 6802 N N . ASN A 1 877 ? 18.253 2.088 0.941 1.00 91.31 877 ASN A N 1
ATOM 6803 C CA . ASN A 1 877 ? 19.222 2.904 0.231 1.00 91.31 877 ASN A CA 1
ATOM 6804 C C . ASN A 1 877 ? 18.631 4.260 -0.155 1.00 91.31 877 ASN A C 1
ATOM 6806 O O . ASN A 1 877 ? 17.418 4.392 -0.330 1.00 91.31 877 ASN A O 1
ATOM 6810 N N . GLY A 1 878 ? 19.509 5.255 -0.290 1.00 89.56 878 GLY A N 1
ATOM 6811 C CA . GLY A 1 878 ? 19.127 6.595 -0.728 1.00 89.56 878 GLY A CA 1
ATOM 6812 C C . GLY A 1 878 ? 17.959 7.184 0.065 1.00 89.56 878 GLY A C 1
ATOM 6813 O O . GLY A 1 878 ? 17.893 7.069 1.287 1.00 89.56 878 GLY A O 1
ATOM 6814 N N . ASP A 1 879 ? 17.026 7.791 -0.663 1.00 88.38 879 ASP A N 1
ATOM 6815 C CA . ASP A 1 879 ? 15.948 8.614 -0.107 1.00 88.38 879 ASP A CA 1
ATOM 6816 C C . ASP A 1 879 ? 14.660 7.829 0.186 1.00 88.38 879 ASP A C 1
ATOM 6818 O O . ASP A 1 879 ? 13.626 8.421 0.492 1.00 88.38 879 ASP A O 1
ATOM 6822 N N . VAL A 1 880 ? 14.690 6.490 0.122 1.00 87.12 880 VAL A N 1
ATOM 6823 C CA . VAL A 1 880 ? 13.510 5.663 0.451 1.00 87.12 880 VAL A CA 1
ATOM 6824 C C . VAL A 1 880 ? 13.036 5.897 1.894 1.00 87.12 880 VAL A C 1
ATOM 6826 O O . VAL A 1 880 ? 11.853 5.745 2.199 1.00 87.12 880 VAL A O 1
ATOM 6829 N N . VAL A 1 881 ? 13.950 6.350 2.758 1.00 89.75 881 VAL A N 1
ATOM 6830 C CA . VAL A 1 881 ? 13.714 6.695 4.165 1.00 89.75 881 VAL A CA 1
ATOM 6831 C C . VAL A 1 881 ? 12.835 7.930 4.378 1.00 89.75 881 VAL A C 1
ATOM 6833 O O . VAL A 1 881 ? 12.454 8.176 5.510 1.00 89.75 881 VAL A O 1
ATOM 6836 N N . TYR A 1 882 ? 12.504 8.716 3.351 1.00 85.44 882 TYR A N 1
ATOM 6837 C CA . TYR A 1 882 ? 11.588 9.863 3.493 1.00 85.44 882 TYR A CA 1
ATOM 6838 C C . TYR A 1 882 ? 10.136 9.522 3.140 1.00 85.44 882 TYR A C 1
ATOM 6840 O O . TYR A 1 882 ? 9.273 10.393 3.184 1.00 85.44 882 TYR A O 1
ATOM 6848 N N . SER A 1 883 ? 9.858 8.279 2.737 1.00 71.12 883 SER A N 1
ATOM 6849 C CA . SER A 1 883 ? 8.516 7.904 2.287 1.00 71.12 883 SER A CA 1
ATOM 6850 C C . SER A 1 883 ? 7.528 7.773 3.437 1.00 71.12 883 SER A C 1
ATOM 6852 O O . SER A 1 883 ? 6.432 8.316 3.361 1.00 71.12 883 SER A O 1
ATOM 6854 N N . ASP A 1 884 ? 7.898 7.033 4.485 1.00 73.69 884 ASP A N 1
ATOM 6855 C CA . ASP A 1 884 ? 6.920 6.553 5.449 1.00 73.69 884 ASP A CA 1
ATOM 6856 C C . ASP A 1 884 ? 7.556 6.185 6.792 1.00 73.69 884 ASP A C 1
ATOM 6858 O O . ASP A 1 884 ? 8.284 5.197 6.923 1.00 73.69 884 ASP A O 1
ATOM 6862 N N . ARG A 1 885 ? 7.272 7.004 7.804 1.00 74.81 885 ARG A N 1
ATOM 6863 C CA . ARG A 1 885 ? 7.862 6.868 9.135 1.00 74.81 885 ARG A CA 1
ATOM 6864 C C . ARG A 1 885 ? 7.460 5.561 9.818 1.00 74.81 885 ARG A C 1
ATOM 6866 O O . ARG A 1 885 ? 8.336 4.890 10.360 1.00 74.81 885 ARG A O 1
ATOM 6873 N N . TYR A 1 886 ? 6.186 5.176 9.757 1.00 68.75 886 TYR A N 1
ATOM 6874 C CA . TYR A 1 886 ? 5.693 3.943 10.380 1.00 68.75 886 TYR A CA 1
ATOM 6875 C C . TYR A 1 886 ? 6.323 2.696 9.742 1.00 68.75 886 TYR A C 1
ATOM 6877 O O . TYR A 1 886 ? 6.604 1.714 10.432 1.00 68.75 886 TYR A O 1
ATOM 6885 N N . ALA A 1 887 ? 6.652 2.759 8.446 1.00 74.62 887 ALA A N 1
ATOM 6886 C CA . ALA A 1 887 ? 7.430 1.719 7.768 1.00 74.62 887 ALA A CA 1
ATOM 6887 C C . ALA A 1 887 ? 8.766 1.486 8.451 1.00 74.62 887 ALA A C 1
ATOM 6889 O O . ALA A 1 887 ? 9.126 0.359 8.771 1.00 74.62 887 ALA A O 1
ATOM 6890 N N . LEU A 1 888 ? 9.504 2.574 8.656 1.00 84.50 888 LEU A N 1
ATOM 6891 C CA . LEU A 1 888 ? 10.864 2.542 9.175 1.00 84.50 888 LEU A CA 1
ATOM 6892 C C . LEU A 1 888 ? 10.860 2.036 10.611 1.00 84.50 888 LEU A C 1
ATOM 6894 O O . LEU A 1 888 ? 11.705 1.226 10.988 1.00 84.50 888 LEU A O 1
ATOM 6898 N N . GLU A 1 889 ? 9.872 2.476 11.388 1.00 79.00 889 GLU A N 1
ATOM 6899 C CA . GLU A 1 889 ? 9.616 2.022 12.752 1.00 79.00 889 GLU A CA 1
ATOM 6900 C C . GLU A 1 889 ? 9.427 0.493 12.805 1.00 79.00 889 GLU A C 1
ATOM 6902 O O . GLU A 1 889 ? 10.061 -0.179 13.624 1.00 79.00 889 GLU A O 1
ATOM 6907 N N . SER A 1 890 ? 8.613 -0.059 11.897 1.00 79.44 890 SER A N 1
ATOM 6908 C CA . SER A 1 890 ? 8.361 -1.500 11.772 1.00 79.44 890 SER A CA 1
ATOM 6909 C C . SER A 1 890 ? 9.601 -2.268 11.285 1.00 79.44 890 SER A C 1
ATOM 6911 O O . SER A 1 890 ? 10.055 -3.209 11.942 1.00 79.44 890 SER A O 1
ATOM 6913 N N . MET A 1 891 ? 10.238 -1.811 10.203 1.00 86.75 891 MET A N 1
ATOM 6914 C CA . MET A 1 891 ? 11.426 -2.438 9.601 1.00 86.75 891 MET A CA 1
ATOM 6915 C C . MET A 1 891 ? 12.606 -2.529 10.573 1.00 86.75 891 MET A C 1
ATOM 6917 O O . MET A 1 891 ? 13.369 -3.498 10.557 1.00 86.75 891 MET A O 1
ATOM 6921 N N . VAL A 1 892 ? 12.771 -1.537 11.455 1.00 87.94 892 VAL A N 1
ATOM 6922 C CA . VAL A 1 892 ? 13.798 -1.568 12.507 1.00 87.94 892 VAL A CA 1
ATOM 6923 C C . VAL A 1 892 ? 13.611 -2.771 13.434 1.00 87.94 892 VAL A C 1
ATOM 6925 O O . VAL A 1 892 ? 14.605 -3.371 13.849 1.00 87.94 892 VAL A O 1
ATOM 6928 N N . GLN A 1 893 ? 12.368 -3.146 13.744 1.00 81.81 893 GLN A N 1
ATOM 6929 C CA . GLN A 1 893 ? 12.060 -4.273 14.630 1.00 81.81 893 GLN A CA 1
ATOM 6930 C C . GLN A 1 893 ? 12.308 -5.622 13.951 1.00 81.81 893 GLN A C 1
ATOM 6932 O O . GLN A 1 893 ? 12.843 -6.535 14.585 1.00 81.81 893 GLN A O 1
ATOM 6937 N N . GLU A 1 894 ? 11.978 -5.730 12.663 1.00 84.56 894 GLU A N 1
ATOM 6938 C CA . GLU A 1 894 ? 12.198 -6.939 11.856 1.00 84.56 894 GLU A CA 1
ATOM 6939 C C . GLU A 1 894 ? 13.681 -7.128 11.462 1.00 84.56 894 GLU A C 1
ATOM 6941 O O . GLU A 1 894 ? 14.151 -8.250 11.242 1.00 84.56 894 GLU A O 1
ATOM 6946 N N . GLY A 1 895 ? 14.445 -6.032 11.458 1.00 91.19 895 GLY A N 1
ATOM 6947 C CA . GLY A 1 895 ? 15.883 -5.988 11.243 1.00 91.19 895 GLY A CA 1
ATOM 6948 C C . GLY A 1 895 ? 16.252 -5.274 9.943 1.00 91.19 895 GLY A C 1
ATOM 6949 O O . GLY A 1 895 ? 15.891 -5.708 8.849 1.00 91.19 895 GLY A O 1
ATOM 6950 N N . MET A 1 896 ? 17.065 -4.222 10.063 1.00 94.25 896 MET A N 1
ATOM 6951 C CA . MET A 1 896 ? 17.383 -3.312 8.963 1.00 94.25 896 MET A CA 1
ATOM 6952 C C . MET A 1 896 ? 18.887 -3.173 8.683 1.00 94.25 896 MET A C 1
ATOM 6954 O O . MET A 1 896 ? 19.715 -3.172 9.592 1.00 94.25 896 MET A O 1
ATOM 6958 N N . VAL A 1 897 ? 19.250 -3.001 7.416 1.00 97.62 897 VAL A N 1
ATOM 6959 C CA . VAL A 1 897 ? 20.586 -2.655 6.926 1.00 97.62 897 VAL A CA 1
ATOM 6960 C C . VAL A 1 897 ? 20.497 -1.351 6.134 1.00 97.62 897 VAL A C 1
ATOM 6962 O O . VAL A 1 897 ? 19.664 -1.212 5.242 1.00 97.62 897 VAL A O 1
ATOM 6965 N N . LEU A 1 898 ? 21.361 -0.393 6.460 1.00 97.88 898 LEU A N 1
ATOM 6966 C CA . LEU A 1 898 ? 21.334 0.964 5.921 1.00 97.88 898 LEU A CA 1
ATOM 6967 C C . LEU A 1 898 ? 22.591 1.271 5.106 1.00 97.88 898 LEU A C 1
ATOM 6969 O O . LEU A 1 898 ? 23.713 0.996 5.547 1.00 97.88 898 LEU A O 1
ATOM 6973 N N . THR A 1 899 ? 22.408 1.904 3.947 1.00 97.25 899 THR A N 1
ATOM 6974 C CA . THR A 1 899 ? 23.497 2.577 3.223 1.00 97.25 899 THR A CA 1
ATOM 6975 C C . THR A 1 899 ? 23.752 3.977 3.799 1.00 97.25 899 THR A C 1
ATOM 6977 O O . THR A 1 899 ? 22.942 4.488 4.579 1.00 97.25 899 THR A O 1
ATOM 6980 N N . PRO A 1 900 ? 24.868 4.639 3.452 1.00 97.00 900 PRO A N 1
ATOM 6981 C CA . PRO A 1 900 ? 25.196 5.952 3.992 1.00 97.00 900 PRO A CA 1
ATOM 6982 C C . PRO A 1 900 ? 24.142 7.033 3.733 1.00 97.00 900 PRO A C 1
ATOM 6984 O O . PRO A 1 900 ? 23.846 7.781 4.661 1.00 97.00 900 PRO A O 1
ATOM 6987 N N . CYS A 1 901 ? 23.542 7.115 2.537 1.00 93.69 901 CYS A N 1
ATOM 6988 C CA . CYS A 1 901 ? 22.501 8.119 2.282 1.00 93.69 901 CYS A CA 1
ATOM 6989 C C . CYS A 1 901 ? 21.204 7.823 3.038 1.00 93.69 901 CYS A C 1
ATOM 6991 O O . CYS A 1 901 ? 20.577 8.760 3.521 1.00 93.69 901 CYS A O 1
ATOM 6993 N N . ALA A 1 902 ? 20.851 6.549 3.232 1.00 95.00 902 ALA A N 1
ATOM 6994 C CA . ALA A 1 902 ? 19.715 6.188 4.079 1.00 95.00 902 ALA A CA 1
ATOM 6995 C C . ALA A 1 902 ? 19.952 6.611 5.541 1.00 95.00 902 ALA A C 1
ATOM 6997 O O . ALA A 1 902 ? 19.067 7.181 6.172 1.00 95.00 902 ALA A O 1
ATOM 6998 N N . VAL A 1 903 ? 21.166 6.405 6.074 1.00 96.81 903 VAL A N 1
ATOM 6999 C CA . VAL A 1 903 ? 21.539 6.917 7.408 1.00 96.81 903 VAL A CA 1
ATOM 7000 C C . VAL A 1 903 ? 21.444 8.436 7.446 1.00 96.81 903 VAL A C 1
ATOM 7002 O O . VAL A 1 903 ? 20.857 8.974 8.377 1.00 96.81 903 VAL A O 1
ATOM 7005 N N . TRP A 1 904 ? 21.997 9.123 6.446 1.00 94.75 904 TRP A N 1
ATOM 7006 C CA . TRP A 1 904 ? 21.969 10.581 6.375 1.00 94.75 904 TRP A CA 1
ATOM 7007 C C . TRP A 1 904 ? 20.533 11.117 6.414 1.00 94.75 904 TRP A C 1
ATOM 7009 O O . TRP A 1 904 ? 20.230 11.952 7.262 1.00 94.75 904 TRP A O 1
ATOM 7019 N N . GLY A 1 905 ? 19.628 10.558 5.605 1.00 92.25 905 GLY A N 1
ATOM 7020 C CA . GLY A 1 905 ? 18.232 10.988 5.600 1.00 92.25 905 GLY A CA 1
ATOM 7021 C C . GLY A 1 905 ? 17.474 10.670 6.889 1.00 92.25 905 GLY A C 1
ATOM 7022 O O . GLY A 1 905 ? 16.604 11.435 7.297 1.00 92.25 905 GLY A O 1
ATOM 7023 N N . LEU A 1 906 ? 17.833 9.594 7.594 1.00 93.88 906 LEU A N 1
ATOM 7024 C CA . LEU A 1 906 ? 17.307 9.328 8.937 1.00 93.88 906 LEU A CA 1
ATOM 7025 C C . LEU A 1 906 ? 17.831 10.341 9.971 1.00 93.88 906 LEU A C 1
ATOM 7027 O O . LEU A 1 906 ? 17.076 10.762 10.848 1.00 93.88 906 LEU A O 1
ATOM 7031 N N . LEU A 1 907 ? 19.097 10.768 9.878 1.00 93.88 907 LEU A N 1
ATOM 7032 C CA . LEU A 1 907 ? 19.649 11.807 10.758 1.00 93.88 907 LEU A CA 1
ATOM 7033 C C . LEU A 1 907 ? 18.928 13.144 10.575 1.00 93.88 907 LEU A C 1
ATOM 7035 O O . LEU A 1 907 ? 18.595 13.781 11.573 1.00 93.88 907 LEU A O 1
ATOM 7039 N N . GLU A 1 908 ? 18.640 13.539 9.333 1.00 89.62 908 GLU A N 1
ATOM 7040 C CA . GLU A 1 908 ? 17.862 14.752 9.049 1.00 89.62 908 GLU A CA 1
ATOM 7041 C C . GLU A 1 908 ? 16.445 14.688 9.626 1.00 89.62 908 GLU A C 1
ATOM 7043 O O . GLU A 1 908 ? 15.926 15.686 10.119 1.00 89.62 908 GLU A O 1
ATOM 7048 N N . GLN A 1 909 ? 15.853 13.494 9.646 1.00 87.69 909 GLN A N 1
ATOM 7049 C CA . GLN A 1 909 ? 14.555 13.230 10.269 1.00 87.69 909 GLN A CA 1
ATOM 7050 C C . GLN A 1 909 ? 14.628 13.058 11.800 1.00 87.69 909 GLN A C 1
ATOM 7052 O O . GLN A 1 909 ? 13.638 12.684 12.426 1.00 87.69 909 GLN A O 1
ATOM 7057 N N . GLY A 1 910 ? 15.787 13.292 12.428 1.00 90.19 910 GLY A N 1
ATOM 7058 C CA . GLY A 1 910 ? 15.945 13.262 13.886 1.00 90.19 910 GLY A CA 1
ATOM 7059 C C . GLY A 1 910 ? 16.171 11.876 14.502 1.00 90.19 910 GLY A C 1
ATOM 7060 O O . GLY A 1 910 ? 16.081 11.726 15.718 1.00 90.19 910 GLY A O 1
ATOM 7061 N N . TRP A 1 911 ? 16.511 10.853 13.712 1.00 91.00 911 TRP A N 1
ATOM 7062 C CA . TRP A 1 911 ? 16.728 9.486 14.215 1.00 91.00 911 TRP A CA 1
ATOM 7063 C C . TRP A 1 911 ? 18.102 9.258 14.871 1.00 91.00 911 TRP A C 1
ATOM 7065 O O . TRP A 1 911 ? 18.387 8.145 15.317 1.00 91.00 911 TRP A O 1
ATOM 7075 N N . GLY A 1 912 ? 18.969 10.274 14.935 1.00 91.25 912 GLY A N 1
ATOM 7076 C CA . GLY A 1 912 ? 20.356 10.131 15.400 1.00 91.25 912 GLY A CA 1
ATOM 7077 C C . GLY A 1 912 ? 20.485 9.510 16.790 1.00 91.25 912 GLY A C 1
ATOM 7078 O O . GLY A 1 912 ? 21.189 8.511 16.953 1.00 91.25 912 GLY A O 1
ATOM 7079 N N . ASP A 1 913 ? 19.734 10.026 17.766 1.00 87.94 913 ASP A N 1
ATOM 7080 C CA . ASP A 1 913 ? 19.741 9.515 19.142 1.00 87.94 913 ASP A CA 1
ATOM 7081 C C . ASP A 1 913 ? 19.202 8.080 19.224 1.00 87.94 913 ASP A C 1
ATOM 7083 O O . ASP A 1 913 ? 19.726 7.254 19.974 1.00 87.94 913 ASP A O 1
ATOM 7087 N N . ARG A 1 914 ? 18.197 7.751 18.402 1.00 86.81 914 ARG A N 1
ATOM 7088 C CA . ARG A 1 914 ? 17.602 6.409 18.335 1.00 86.81 914 ARG A CA 1
ATOM 7089 C C . ARG A 1 914 ? 18.570 5.384 17.750 1.00 86.81 914 ARG A C 1
ATOM 7091 O O . ARG A 1 914 ? 18.622 4.258 18.239 1.00 86.81 914 ARG A O 1
ATOM 7098 N N . LEU A 1 915 ? 19.321 5.757 16.713 1.00 91.00 915 LEU A N 1
ATOM 7099 C CA . LEU A 1 915 ? 20.295 4.881 16.056 1.00 91.00 915 LEU A CA 1
ATOM 7100 C C . LEU A 1 915 ? 21.646 4.837 16.787 1.00 91.00 915 LEU A C 1
ATOM 7102 O O . LEU A 1 915 ? 22.402 3.882 16.613 1.00 91.00 915 LEU A O 1
ATOM 7106 N N . GLY A 1 916 ? 21.975 5.857 17.583 1.00 93.19 916 GLY A N 1
ATOM 7107 C CA . GLY A 1 916 ? 23.314 6.042 18.146 1.00 93.19 916 GLY A CA 1
ATOM 7108 C C . GLY A 1 916 ? 24.350 6.479 17.101 1.00 93.19 916 GLY A C 1
ATOM 7109 O O . GLY A 1 916 ? 25.547 6.215 17.251 1.00 93.19 916 GLY A O 1
ATOM 7110 N N . VAL A 1 917 ? 23.905 7.136 16.027 1.00 96.31 917 VAL A N 1
ATOM 7111 C CA . VAL A 1 917 ? 24.757 7.681 14.961 1.00 96.31 917 VAL A CA 1
ATOM 7112 C C . VAL A 1 917 ? 24.665 9.199 15.015 1.00 96.31 917 VAL A C 1
ATOM 7114 O O . VAL A 1 917 ? 23.572 9.751 15.005 1.00 96.31 917 VAL A O 1
ATOM 7117 N N . THR A 1 918 ? 25.807 9.878 15.087 1.00 96.38 918 THR A N 1
ATOM 7118 C CA . THR A 1 918 ? 25.852 11.344 15.209 1.00 96.38 918 THR A CA 1
ATOM 7119 C C . THR A 1 918 ? 26.198 12.043 13.905 1.00 96.38 918 THR A C 1
ATOM 7121 O O . THR A 1 918 ? 25.858 13.209 13.740 1.00 96.38 918 THR A O 1
ATOM 7124 N N . ASP A 1 919 ? 26.894 11.360 12.995 1.00 96.62 919 ASP A N 1
ATOM 7125 C CA . ASP A 1 919 ? 27.291 11.913 11.703 1.00 96.62 919 ASP A CA 1
ATOM 7126 C C . ASP A 1 919 ? 27.606 10.790 10.703 1.00 96.62 919 ASP A C 1
ATOM 7128 O O . ASP A 1 919 ? 28.072 9.704 11.074 1.00 96.62 919 ASP A O 1
ATOM 7132 N N . VAL A 1 920 ? 27.401 11.076 9.421 1.00 96.81 920 VAL A N 1
ATOM 7133 C CA . VAL A 1 920 ? 27.825 10.240 8.296 1.00 96.81 920 VAL A CA 1
ATOM 7134 C C . VAL A 1 920 ? 28.426 11.137 7.223 1.00 96.81 920 VAL A C 1
ATOM 7136 O O . VAL A 1 920 ? 27.805 12.078 6.739 1.00 96.81 920 VAL A O 1
ATOM 7139 N N . ARG A 1 921 ? 29.672 10.853 6.843 1.00 96.06 921 ARG A N 1
ATOM 7140 C CA . ARG A 1 921 ? 30.452 11.733 5.963 1.00 96.06 921 ARG A CA 1
ATOM 7141 C C . ARG A 1 921 ? 31.281 10.951 4.969 1.00 96.06 921 ARG A C 1
ATOM 7143 O O . ARG A 1 921 ? 31.667 9.821 5.245 1.00 96.06 921 ARG A O 1
ATOM 7150 N N . LEU A 1 922 ? 31.616 11.563 3.838 1.00 96.75 922 LEU A N 1
ATOM 7151 C CA . LEU A 1 922 ? 32.519 10.950 2.864 1.00 96.75 922 LEU A CA 1
ATOM 7152 C C . LEU A 1 922 ? 33.847 10.558 3.529 1.00 96.75 922 LEU A C 1
ATOM 7154 O O . LEU A 1 922 ? 34.460 11.350 4.251 1.00 96.75 922 LEU A O 1
ATOM 7158 N N . ALA A 1 923 ? 34.303 9.333 3.275 1.00 96.44 923 ALA A N 1
ATOM 7159 C CA . ALA A 1 923 ? 35.600 8.870 3.746 1.00 96.44 923 ALA A CA 1
ATOM 7160 C C . ALA A 1 923 ? 36.733 9.619 3.009 1.00 96.44 923 ALA A C 1
ATOM 7162 O O . ALA A 1 923 ? 36.529 10.080 1.883 1.00 96.44 923 ALA A O 1
ATOM 7163 N N . PRO A 1 924 ? 37.946 9.751 3.575 1.00 94.38 924 PRO A N 1
ATOM 7164 C CA . PRO A 1 924 ? 39.065 10.366 2.858 1.00 94.38 924 PRO A CA 1
ATOM 7165 C C . PRO A 1 924 ? 39.442 9.591 1.584 1.00 94.38 924 PRO A C 1
ATOM 7167 O O . PRO A 1 924 ? 39.262 8.380 1.505 1.00 94.38 924 PRO A O 1
ATOM 7170 N N . ARG A 1 925 ? 39.984 10.270 0.564 1.00 93.12 925 ARG A N 1
ATOM 7171 C CA . ARG A 1 925 ? 40.296 9.644 -0.742 1.00 93.12 925 ARG A CA 1
ATOM 7172 C C . ARG A 1 925 ? 41.440 8.627 -0.704 1.00 93.12 925 ARG A C 1
ATOM 7174 O O . ARG A 1 925 ? 41.561 7.813 -1.614 1.00 93.12 925 ARG A O 1
ATOM 7181 N N . ASP A 1 926 ? 42.307 8.694 0.295 1.00 94.31 926 ASP A N 1
ATOM 7182 C CA . ASP A 1 926 ? 43.542 7.919 0.416 1.00 94.31 926 ASP A CA 1
ATOM 7183 C C . ASP A 1 926 ? 43.397 6.648 1.270 1.00 94.31 926 ASP A C 1
ATOM 7185 O O . ASP A 1 926 ? 44.400 6.110 1.741 1.00 94.31 926 ASP A O 1
ATOM 7189 N N . VAL A 1 927 ? 42.170 6.137 1.431 1.00 96.50 927 VAL A N 1
ATOM 7190 C CA . VAL A 1 927 ? 41.872 5.004 2.320 1.00 96.50 927 VAL A CA 1
ATOM 7191 C C . VAL A 1 927 ? 41.584 3.685 1.603 1.00 96.50 927 VAL A C 1
ATOM 7193 O O . VAL A 1 927 ? 41.078 3.640 0.480 1.00 96.50 927 VAL A O 1
ATOM 7196 N N . ASN A 1 928 ? 41.866 2.592 2.307 1.00 96.88 928 ASN A N 1
ATOM 7197 C CA . ASN A 1 928 ? 41.385 1.244 2.028 1.00 96.88 928 ASN A CA 1
ATOM 7198 C C . ASN A 1 928 ? 40.537 0.743 3.202 1.00 96.88 928 ASN A C 1
ATOM 7200 O O . ASN A 1 928 ? 40.683 1.211 4.333 1.00 96.88 928 ASN A O 1
ATOM 7204 N N . GLU A 1 929 ? 39.655 -0.213 2.935 1.00 97.50 929 GLU A N 1
ATOM 7205 C CA . GLU A 1 929 ? 38.827 -0.829 3.970 1.00 97.50 929 GLU A CA 1
ATOM 7206 C C . GLU A 1 929 ? 39.627 -1.925 4.677 1.00 97.50 929 GLU A C 1
ATOM 7208 O O . GLU A 1 929 ? 40.208 -2.781 4.013 1.00 97.50 929 GLU A O 1
ATOM 7213 N N . ARG A 1 930 ? 39.656 -1.927 6.009 1.00 97.62 930 ARG A N 1
ATOM 7214 C CA . ARG A 1 930 ? 40.253 -2.990 6.820 1.00 97.62 930 ARG A CA 1
ATOM 7215 C C . ARG A 1 930 ? 39.211 -3.604 7.734 1.00 97.62 930 ARG A C 1
ATOM 7217 O O . ARG A 1 930 ? 38.572 -2.893 8.505 1.00 97.62 930 ARG A O 1
ATOM 7224 N N . PHE A 1 931 ? 39.067 -4.919 7.684 1.00 98.25 931 PHE A N 1
ATOM 7225 C CA . PHE A 1 931 ? 38.178 -5.641 8.590 1.00 98.25 931 PHE A CA 1
ATOM 7226 C C . PHE A 1 931 ? 38.803 -5.749 9.984 1.00 98.25 931 PHE A C 1
ATOM 7228 O O . PHE A 1 931 ? 40.023 -5.815 10.127 1.00 98.25 931 PHE A O 1
ATOM 7235 N N . THR A 1 932 ? 37.973 -5.759 11.022 1.00 97.69 932 THR A N 1
ATOM 7236 C CA . THR A 1 932 ? 38.396 -6.010 12.411 1.00 97.69 932 THR A CA 1
ATOM 7237 C C . THR A 1 932 ? 38.452 -7.518 12.704 1.00 97.69 932 THR A C 1
ATOM 7239 O O . THR A 1 932 ? 38.056 -8.328 11.866 1.00 97.69 932 THR A O 1
ATOM 7242 N N . ASP A 1 933 ? 38.886 -7.923 13.901 1.00 96.81 933 ASP A N 1
ATOM 7243 C CA . ASP A 1 933 ? 38.809 -9.326 14.367 1.00 96.81 933 ASP A CA 1
ATOM 7244 C C . ASP A 1 933 ? 37.404 -9.727 14.856 1.00 96.81 933 ASP A C 1
ATOM 7246 O O . ASP A 1 933 ? 37.241 -10.690 15.606 1.00 96.81 933 ASP A O 1
ATOM 7250 N N . HIS A 1 934 ? 36.369 -8.969 14.485 1.00 97.56 934 HIS A N 1
ATOM 7251 C CA . HIS A 1 934 ? 35.013 -9.238 14.937 1.00 97.56 934 HIS A CA 1
ATOM 7252 C C . HIS A 1 934 ? 34.510 -10.608 14.438 1.00 97.56 934 HIS A C 1
ATOM 7254 O O . HIS A 1 934 ? 34.704 -10.919 13.261 1.00 97.56 934 HIS A O 1
ATOM 7260 N N . PRO A 1 935 ? 33.785 -11.406 15.253 1.00 96.38 935 PRO A N 1
ATOM 7261 C CA . PRO A 1 935 ? 33.310 -12.735 14.851 1.00 96.38 935 PRO A CA 1
ATOM 7262 C C . PRO A 1 935 ? 32.468 -12.765 13.568 1.00 96.38 935 PRO A C 1
ATOM 7264 O O . PRO A 1 935 ? 32.529 -13.737 12.819 1.00 96.38 935 PRO A O 1
ATOM 7267 N N . LEU A 1 936 ? 31.721 -11.693 13.273 1.00 95.69 936 LEU A N 1
ATOM 7268 C CA . LEU A 1 936 ? 30.948 -11.581 12.023 1.00 95.69 936 LEU A CA 1
ATOM 7269 C C . LEU A 1 936 ? 31.826 -11.501 10.759 1.00 95.69 936 LEU A C 1
ATOM 7271 O O . LEU A 1 936 ? 31.330 -11.766 9.670 1.00 95.69 936 LEU A O 1
ATOM 7275 N N . ASN A 1 937 ? 33.120 -11.188 10.881 1.00 97.38 937 ASN A N 1
ATOM 7276 C CA . ASN A 1 937 ? 34.065 -11.237 9.760 1.00 97.38 937 ASN A CA 1
ATOM 7277 C C . ASN A 1 937 ? 34.581 -12.659 9.484 1.00 97.38 937 ASN A C 1
ATOM 7279 O O . ASN A 1 937 ? 35.193 -12.897 8.441 1.00 97.38 937 ASN A O 1
ATOM 7283 N N . GLY A 1 938 ? 34.342 -13.609 10.395 1.00 93.44 938 GLY A N 1
ATOM 7284 C CA . GLY A 1 938 ? 34.768 -14.998 10.257 1.00 93.44 938 GLY A CA 1
ATOM 7285 C C . GLY A 1 938 ? 36.265 -15.126 9.958 1.00 93.44 938 GLY A C 1
ATOM 7286 O O . GLY A 1 938 ? 37.105 -14.588 10.673 1.00 93.44 938 GLY A O 1
ATOM 7287 N N . LEU A 1 939 ? 36.596 -15.833 8.874 1.00 93.44 939 LEU A N 1
ATOM 7288 C CA . LEU A 1 939 ? 37.979 -16.072 8.438 1.00 93.44 939 LEU A CA 1
ATOM 7289 C C . LEU A 1 939 ? 38.655 -14.843 7.802 1.00 93.44 939 LEU A C 1
ATOM 7291 O O . LEU A 1 939 ? 39.852 -14.886 7.530 1.00 93.44 939 LEU A O 1
ATOM 7295 N N . HIS A 1 940 ? 37.911 -13.758 7.567 1.00 96.06 940 HIS A N 1
ATOM 7296 C CA . HIS A 1 940 ? 38.400 -12.550 6.890 1.00 96.06 940 HIS A CA 1
ATOM 7297 C C . HIS A 1 940 ? 38.828 -11.444 7.860 1.00 96.06 940 HIS A C 1
ATOM 7299 O O . HIS A 1 940 ? 38.962 -10.287 7.459 1.00 96.06 940 HIS A O 1
ATOM 7305 N N . GLY A 1 941 ? 39.036 -11.769 9.140 1.00 94.00 941 GLY A N 1
ATOM 7306 C CA . GLY A 1 941 ? 39.582 -10.825 10.115 1.00 94.00 941 GLY A CA 1
ATOM 7307 C C . GLY A 1 941 ? 40.881 -10.183 9.613 1.00 94.00 941 GLY A C 1
ATOM 7308 O O . GLY A 1 941 ? 41.730 -10.851 9.025 1.00 94.00 941 GLY A O 1
ATOM 7309 N N . GLN A 1 942 ? 41.023 -8.869 9.809 1.00 94.38 942 GLN A N 1
ATOM 7310 C CA . GLN A 1 942 ? 42.190 -8.070 9.392 1.00 94.38 942 GLN A CA 1
ATOM 7311 C C . GLN A 1 942 ? 42.461 -7.971 7.883 1.00 94.38 942 GLN A C 1
ATOM 7313 O O . GLN A 1 942 ? 43.459 -7.351 7.501 1.00 94.38 942 GLN A O 1
ATOM 7318 N N . VAL A 1 943 ? 41.600 -8.507 7.008 1.00 96.19 943 VAL A N 1
ATOM 7319 C CA . VAL A 1 943 ? 41.780 -8.334 5.559 1.00 96.19 943 VAL A CA 1
ATOM 7320 C C . VAL A 1 943 ? 41.711 -6.854 5.182 1.00 96.19 943 VAL A C 1
ATOM 7322 O O . VAL A 1 943 ? 40.928 -6.086 5.745 1.00 96.19 943 VAL A O 1
ATOM 7325 N N . VAL A 1 944 ? 42.538 -6.455 4.215 1.00 95.94 944 VAL A N 1
ATOM 7326 C CA . VAL A 1 944 ? 42.561 -5.098 3.665 1.00 95.94 944 VAL A CA 1
ATOM 7327 C C . VAL A 1 944 ? 42.079 -5.146 2.225 1.00 95.94 944 VAL A C 1
ATOM 7329 O O . VAL A 1 944 ? 42.722 -5.758 1.373 1.00 95.94 944 VAL A O 1
ATOM 7332 N N . LEU A 1 945 ? 40.959 -4.487 1.949 1.00 95.38 945 LEU A N 1
ATOM 7333 C CA . LEU A 1 945 ? 40.336 -4.461 0.634 1.00 95.38 945 LEU A CA 1
ATOM 7334 C C . LEU A 1 945 ? 40.636 -3.142 -0.086 1.00 95.38 945 LEU A C 1
ATOM 7336 O O . LEU A 1 945 ? 40.519 -2.065 0.511 1.00 95.38 945 LEU A O 1
ATOM 7340 N N . PRO A 1 946 ? 40.998 -3.197 -1.379 1.00 91.62 946 PRO A N 1
ATOM 7341 C CA . PRO A 1 946 ? 41.308 -2.002 -2.144 1.00 91.62 946 PRO A CA 1
ATOM 7342 C C . PRO A 1 946 ? 40.037 -1.177 -2.382 1.00 91.62 946 PRO A C 1
ATOM 7344 O O . PRO A 1 946 ? 39.070 -1.662 -2.966 1.00 91.62 946 PRO A O 1
ATOM 7347 N N . VAL A 1 947 ? 40.055 0.088 -1.958 1.00 94.12 947 VAL A N 1
ATOM 7348 C CA . VAL A 1 947 ? 38.959 1.053 -2.182 1.00 94.12 947 VAL A CA 1
ATOM 7349 C C . VAL A 1 947 ? 39.470 2.328 -2.835 1.00 94.12 947 VAL A C 1
ATOM 7351 O O . VAL A 1 947 ? 38.822 2.840 -3.743 1.00 94.12 947 VAL A O 1
ATOM 7354 N N . ARG A 1 948 ? 40.669 2.793 -2.464 1.00 93.38 948 ARG A N 1
ATOM 7355 C CA . ARG A 1 948 ? 41.288 4.033 -2.960 1.00 93.38 948 ARG A CA 1
ATOM 7356 C C . ARG A 1 948 ? 41.160 4.247 -4.473 1.00 93.38 948 ARG A C 1
ATOM 7358 O O . ARG A 1 948 ? 40.771 5.323 -4.915 1.00 93.38 948 ARG A O 1
ATOM 7365 N N . HIS A 1 949 ? 41.490 3.236 -5.277 1.00 91.94 949 HIS A N 1
ATOM 7366 C CA . HIS A 1 949 ? 41.473 3.345 -6.745 1.00 91.94 949 HIS A CA 1
ATOM 7367 C C . HIS A 1 949 ? 40.064 3.360 -7.352 1.00 91.94 949 HIS A C 1
ATOM 7369 O O . HIS A 1 949 ? 39.904 3.727 -8.510 1.00 91.94 949 HIS A O 1
ATOM 7375 N N . TYR A 1 950 ? 39.050 3.012 -6.563 1.00 93.38 950 TYR A N 1
ATOM 7376 C CA . TYR A 1 950 ? 37.647 2.921 -6.963 1.00 93.38 950 TYR A CA 1
ATOM 7377 C C . TYR A 1 950 ? 36.760 3.893 -6.176 1.00 93.38 950 TYR A C 1
ATOM 7379 O O . TYR A 1 950 ? 35.537 3.778 -6.191 1.00 93.38 950 TYR A O 1
ATOM 7387 N N . TYR A 1 951 ? 37.365 4.875 -5.502 1.00 92.50 951 TYR A N 1
ATOM 7388 C CA . TYR A 1 951 ? 36.667 5.837 -4.652 1.00 92.50 951 TYR A CA 1
ATOM 7389 C C . TYR A 1 951 ? 35.495 6.520 -5.375 1.00 92.50 951 TYR A C 1
ATOM 7391 O O . TYR A 1 951 ? 34.404 6.620 -4.828 1.00 92.50 951 TYR A O 1
ATOM 7399 N N . GLY A 1 952 ? 35.707 6.941 -6.627 1.00 89.50 952 GLY A N 1
ATOM 7400 C CA . GLY A 1 952 ? 34.700 7.645 -7.431 1.00 89.50 952 GLY A CA 1
ATOM 7401 C C . GLY A 1 952 ? 33.556 6.779 -7.967 1.00 89.50 952 GLY A C 1
ATOM 7402 O O . GLY A 1 952 ? 32.663 7.325 -8.593 1.00 89.50 952 GLY A O 1
ATOM 7403 N N . VAL A 1 953 ? 33.589 5.457 -7.765 1.00 91.06 953 VAL A N 1
ATOM 7404 C CA . VAL A 1 953 ? 32.475 4.558 -8.129 1.00 91.06 953 VAL A CA 1
ATOM 7405 C C . VAL A 1 953 ? 31.844 3.888 -6.911 1.00 91.06 953 VAL A C 1
ATOM 7407 O O . VAL A 1 953 ? 30.668 3.543 -6.947 1.00 91.06 953 VAL A O 1
ATOM 7410 N N . LEU A 1 954 ? 32.615 3.703 -5.833 1.00 93.50 954 LEU A N 1
ATOM 7411 C CA . LEU A 1 954 ? 32.134 3.103 -4.589 1.00 93.50 954 LEU A CA 1
ATOM 7412 C C . LEU A 1 954 ? 31.526 4.124 -3.622 1.00 93.50 954 LEU A C 1
ATOM 7414 O O . LEU A 1 954 ? 30.759 3.717 -2.759 1.00 93.50 954 LEU A O 1
ATOM 7418 N N . HIS A 1 955 ? 31.901 5.405 -3.735 1.00 94.69 955 HIS A N 1
ATOM 7419 C CA . HIS A 1 955 ? 31.501 6.491 -2.831 1.00 94.69 955 HIS A CA 1
ATOM 7420 C C . HIS A 1 955 ? 31.513 6.058 -1.353 1.00 94.69 955 HIS A C 1
ATOM 7422 O O . HIS A 1 955 ? 30.456 5.864 -0.755 1.00 94.69 955 HIS A O 1
ATOM 7428 N N . PRO A 1 956 ? 32.700 5.823 -0.768 1.00 96.81 956 PRO A N 1
ATOM 7429 C CA . PRO A 1 956 ? 32.808 5.340 0.604 1.00 96.81 956 PRO A CA 1
ATOM 7430 C C . PRO A 1 956 ? 32.493 6.433 1.633 1.00 96.81 956 PRO A C 1
ATOM 7432 O O . PRO A 1 956 ? 32.931 7.577 1.486 1.00 96.81 956 PRO A O 1
ATOM 7435 N N . TYR A 1 957 ? 31.820 6.055 2.719 1.00 97.94 957 TYR A N 1
ATOM 7436 C CA . TYR A 1 957 ? 31.473 6.923 3.846 1.00 97.94 957 TYR A CA 1
ATOM 7437 C C . TYR A 1 957 ? 32.003 6.375 5.169 1.00 97.94 957 TYR A C 1
ATOM 7439 O O . TYR A 1 957 ? 32.215 5.177 5.342 1.00 97.94 957 TYR A O 1
ATOM 7447 N N . ALA A 1 958 ? 32.232 7.282 6.111 1.00 98.06 958 ALA A N 1
ATOM 7448 C CA . ALA A 1 958 ? 32.613 7.005 7.479 1.00 98.06 958 ALA A CA 1
ATOM 7449 C C . ALA A 1 958 ? 31.497 7.425 8.442 1.00 98.06 958 ALA A C 1
ATOM 7451 O O . ALA A 1 958 ? 30.936 8.514 8.306 1.00 98.06 958 ALA A O 1
ATOM 7452 N N . TYR A 1 959 ? 31.247 6.588 9.446 1.00 98.06 959 TYR A N 1
ATOM 7453 C CA . TYR A 1 959 ? 30.254 6.838 10.489 1.00 98.06 959 TYR A CA 1
ATOM 7454 C C . TYR A 1 959 ? 30.896 7.400 11.759 1.00 98.06 959 TYR A C 1
ATOM 7456 O O . TYR A 1 959 ? 31.951 6.923 12.197 1.00 98.06 959 TYR A O 1
ATOM 7464 N N . ALA A 1 960 ? 30.238 8.381 12.374 1.00 96.75 960 ALA A N 1
ATOM 7465 C CA . ALA A 1 960 ? 30.487 8.795 13.748 1.00 96.75 960 ALA A CA 1
ATOM 7466 C C . ALA A 1 960 ? 29.386 8.223 14.647 1.00 96.75 960 ALA A C 1
ATOM 7468 O O . ALA A 1 960 ? 28.198 8.407 14.392 1.00 96.75 960 ALA A O 1
ATOM 7469 N N . LEU A 1 961 ? 29.791 7.499 15.687 1.00 95.62 961 LEU A N 1
ATOM 7470 C CA . LEU A 1 961 ? 28.884 6.789 16.586 1.00 95.62 961 LEU A CA 1
ATOM 7471 C C . LEU A 1 961 ? 28.892 7.460 17.960 1.00 95.62 961 LEU A C 1
ATOM 7473 O O . LEU A 1 961 ? 29.957 7.848 18.453 1.00 95.62 961 LEU A O 1
ATOM 7477 N N . ALA A 1 962 ? 27.719 7.584 18.582 1.00 91.75 962 ALA A N 1
ATOM 7478 C CA . ALA A 1 962 ? 27.586 8.170 19.911 1.00 91.75 962 ALA A CA 1
ATOM 7479 C C . ALA A 1 962 ? 28.244 7.278 20.977 1.00 91.75 962 ALA A C 1
ATOM 7481 O O . ALA A 1 962 ? 28.230 6.044 20.884 1.00 91.75 962 ALA A O 1
ATOM 7482 N N . ALA A 1 963 ? 28.797 7.893 22.024 1.00 84.38 963 ALA A N 1
ATOM 7483 C CA . ALA A 1 963 ? 29.338 7.154 23.160 1.00 84.38 963 ALA A CA 1
ATOM 7484 C C . ALA A 1 963 ? 28.220 6.369 23.870 1.00 84.38 963 ALA A C 1
ATOM 7486 O O . ALA A 1 963 ? 27.148 6.907 24.120 1.00 84.38 963 ALA A O 1
ATOM 7487 N N . GLY A 1 964 ? 28.473 5.100 24.202 1.00 79.62 964 GLY A N 1
ATOM 7488 C CA . GLY A 1 964 ? 27.474 4.224 24.830 1.00 79.62 964 GLY A CA 1
ATOM 7489 C C . GLY A 1 964 ? 26.543 3.500 23.852 1.00 79.62 964 GLY A C 1
ATOM 7490 O O . GLY A 1 964 ? 25.790 2.632 24.284 1.00 79.62 964 GLY A O 1
ATOM 7491 N N . THR A 1 965 ? 26.633 3.775 22.546 1.00 82.19 965 THR A N 1
ATOM 7492 C CA . THR A 1 965 ? 25.942 2.977 21.520 1.00 82.19 965 THR A CA 1
ATOM 7493 C C . THR A 1 965 ? 26.421 1.527 21.582 1.00 82.19 965 THR A C 1
ATOM 7495 O O . THR A 1 965 ? 27.628 1.278 21.637 1.00 82.19 965 THR A O 1
ATOM 7498 N N . GLY A 1 966 ? 25.497 0.563 21.516 1.00 86.44 966 GLY A N 1
ATOM 7499 C CA . GLY A 1 966 ? 25.785 -0.875 21.419 1.00 86.44 966 GLY A CA 1
ATOM 7500 C C . GLY A 1 966 ? 26.381 -1.284 20.064 1.00 86.44 966 GLY A C 1
ATOM 7501 O O . GLY A 1 966 ? 25.874 -2.201 19.415 1.00 86.44 966 GLY A O 1
ATOM 7502 N N . ALA A 1 967 ? 27.410 -0.568 19.607 1.00 93.44 967 ALA A N 1
ATOM 7503 C CA . ALA A 1 967 ? 28.008 -0.693 18.290 1.00 93.44 967 ALA A CA 1
ATOM 7504 C C . ALA A 1 967 ? 29.183 -1.679 18.270 1.00 93.44 967 ALA A C 1
ATOM 7506 O O . ALA A 1 967 ? 30.142 -1.569 19.033 1.00 93.44 967 ALA A O 1
ATOM 7507 N N . GLN A 1 968 ? 29.135 -2.604 17.319 1.00 96.62 968 GLN A N 1
ATOM 7508 C CA . GLN A 1 968 ? 30.190 -3.553 16.985 1.00 96.62 968 GLN A CA 1
ATOM 7509 C C . GLN A 1 968 ? 30.798 -3.154 15.636 1.00 96.62 968 GLN A C 1
ATOM 7511 O O . GLN A 1 968 ? 30.160 -3.293 14.592 1.00 96.62 968 GLN A O 1
ATOM 7516 N N . VAL A 1 969 ? 32.027 -2.629 15.644 1.00 97.62 969 VAL A N 1
ATOM 7517 C CA . VAL A 1 969 ? 32.722 -2.185 14.422 1.00 97.62 969 VAL A CA 1
ATOM 7518 C C . VAL A 1 969 ? 33.244 -3.393 13.641 1.00 97.62 969 VAL A C 1
ATOM 7520 O O . VAL A 1 969 ? 34.102 -4.137 14.124 1.00 97.62 969 VAL A O 1
ATOM 7523 N N . LEU A 1 970 ? 32.749 -3.569 12.415 1.00 98.31 970 LEU A N 1
ATOM 7524 C CA . LEU A 1 970 ? 33.078 -4.699 11.538 1.00 98.31 970 LEU A CA 1
ATOM 7525 C C . LEU A 1 970 ? 34.235 -4.372 10.593 1.00 98.31 970 LEU A C 1
ATOM 7527 O O . LEU A 1 970 ? 35.105 -5.212 10.357 1.00 98.31 970 LEU A O 1
ATOM 7531 N N . SER A 1 971 ? 34.287 -3.143 10.085 1.00 98.38 971 SER A N 1
ATOM 7532 C CA . SER A 1 971 ? 35.410 -2.651 9.288 1.00 98.38 971 SER A CA 1
ATOM 7533 C C . SER A 1 971 ? 35.670 -1.166 9.529 1.00 98.38 971 SER A C 1
ATOM 7535 O O . SER A 1 971 ? 34.816 -0.420 10.014 1.00 98.38 971 SER A O 1
ATOM 7537 N N . GLN A 1 972 ? 36.885 -0.736 9.203 1.00 98.06 972 GLN A N 1
ATOM 7538 C CA . GLN A 1 972 ? 37.380 0.621 9.389 1.00 98.06 972 GLN A CA 1
ATOM 7539 C C . GLN A 1 972 ? 38.153 1.103 8.164 1.00 98.06 972 GLN A C 1
ATOM 7541 O O . GLN A 1 972 ? 38.784 0.317 7.456 1.00 98.06 972 GLN A O 1
ATOM 7546 N N . TRP A 1 973 ? 38.154 2.412 7.945 1.00 98.25 973 TRP A N 1
ATOM 7547 C CA . TRP A 1 973 ? 39.013 3.043 6.955 1.00 98.25 973 TRP A CA 1
ATOM 7548 C C . TRP A 1 973 ? 40.426 3.175 7.503 1.00 98.25 973 TRP A C 1
ATOM 7550 O O . TRP A 1 973 ? 40.617 3.688 8.607 1.00 98.25 973 TRP A O 1
ATOM 7560 N N . GLN A 1 974 ? 41.418 2.757 6.723 1.00 97.25 974 GLN A N 1
ATOM 7561 C CA . GLN A 1 974 ? 42.826 3.020 7.010 1.00 97.25 974 GLN A CA 1
ATOM 7562 C C . GLN A 1 974 ? 43.495 3.713 5.827 1.00 97.25 974 GLN A C 1
ATOM 7564 O O . GLN A 1 974 ? 43.228 3.362 4.678 1.00 97.25 974 GLN A O 1
ATOM 7569 N N . ASP A 1 975 ? 44.361 4.684 6.098 1.00 95.38 975 ASP A N 1
ATOM 7570 C CA . ASP A 1 975 ? 45.163 5.324 5.055 1.00 95.38 975 ASP A CA 1
ATOM 7571 C C . ASP A 1 975 ? 46.342 4.442 4.598 1.00 95.38 975 ASP A C 1
ATOM 7573 O O . ASP A 1 975 ? 46.524 3.304 5.042 1.00 95.38 975 ASP A O 1
ATOM 7577 N N . LEU A 1 976 ? 47.174 4.976 3.703 1.00 91.56 976 LEU A N 1
ATOM 7578 C CA . LEU A 1 976 ? 48.354 4.278 3.178 1.00 91.56 976 LEU A CA 1
ATOM 7579 C C . LEU A 1 976 ? 49.426 3.975 4.237 1.00 91.56 976 LEU A C 1
ATOM 7581 O O . LEU A 1 976 ? 50.255 3.093 4.017 1.00 91.56 976 LEU A O 1
ATOM 7585 N N . GLY A 1 977 ? 49.423 4.692 5.363 1.00 93.25 977 GLY A N 1
ATOM 7586 C CA . GLY A 1 977 ? 50.285 4.429 6.514 1.00 93.25 977 GLY A CA 1
ATOM 7587 C C . GLY A 1 977 ? 49.692 3.418 7.500 1.00 93.25 977 GLY A C 1
ATOM 7588 O O . GLY A 1 977 ? 50.328 3.120 8.508 1.00 93.25 977 GLY A O 1
ATOM 7589 N N . GLY A 1 978 ? 48.486 2.898 7.236 1.00 91.94 978 GLY A N 1
ATOM 7590 C CA . GLY A 1 978 ? 47.756 2.010 8.142 1.00 91.94 978 GLY A CA 1
ATOM 7591 C C . GLY A 1 978 ? 47.082 2.737 9.309 1.00 91.94 978 GLY A C 1
ATOM 7592 O O . GLY A 1 978 ? 46.682 2.091 10.278 1.00 91.94 978 GLY A O 1
ATOM 7593 N N . VAL A 1 979 ? 46.962 4.067 9.246 1.00 96.12 979 VAL A N 1
ATOM 7594 C CA . VAL A 1 979 ? 46.346 4.878 10.303 1.00 96.12 979 VAL A CA 1
ATOM 7595 C C . VAL A 1 979 ? 44.831 4.864 10.147 1.00 96.12 979 VAL A C 1
ATOM 7597 O O . VAL A 1 979 ? 44.314 5.064 9.050 1.00 96.12 979 VAL A O 1
ATOM 7600 N N . PHE A 1 980 ? 44.115 4.673 11.256 1.00 96.69 980 PHE A N 1
ATOM 7601 C CA . PHE A 1 980 ? 42.653 4.730 11.311 1.00 96.69 980 PHE A CA 1
ATOM 7602 C C . PHE A 1 980 ? 42.107 6.093 10.853 1.00 96.69 980 PHE A C 1
ATOM 7604 O O . PHE A 1 980 ? 42.566 7.149 11.299 1.00 96.69 980 PHE A O 1
ATOM 7611 N N . ARG A 1 981 ? 41.087 6.064 9.991 1.00 96.81 981 ARG A N 1
ATOM 7612 C CA . ARG A 1 981 ? 40.422 7.246 9.417 1.00 96.81 981 ARG A CA 1
ATOM 7613 C C . ARG A 1 981 ? 38.903 7.277 9.615 1.00 96.81 981 ARG A C 1
ATOM 7615 O O . ARG A 1 981 ? 38.274 8.254 9.219 1.00 96.81 981 ARG A O 1
ATOM 7622 N N . GLY A 1 982 ? 38.313 6.267 10.251 1.00 96.19 982 GLY A N 1
ATOM 7623 C CA . GLY A 1 982 ? 36.883 6.238 10.571 1.00 96.19 982 GLY A CA 1
ATOM 7624 C C . GLY A 1 982 ? 36.287 4.835 10.536 1.00 96.19 982 GLY A C 1
ATOM 7625 O O . GLY A 1 982 ? 36.900 3.904 10.015 1.00 96.19 982 GLY A O 1
ATOM 7626 N N . VAL A 1 983 ? 35.081 4.692 11.083 1.00 97.88 983 VAL A N 1
ATOM 7627 C CA . VAL A 1 983 ? 34.301 3.447 11.026 1.00 97.88 983 VAL A CA 1
ATOM 7628 C C . VAL A 1 983 ? 33.702 3.297 9.631 1.00 97.88 983 VAL A C 1
ATOM 7630 O O . VAL A 1 983 ? 33.098 4.245 9.137 1.00 97.88 983 VAL A O 1
ATOM 7633 N N . ALA A 1 984 ? 33.872 2.129 9.010 1.00 97.81 984 ALA A N 1
ATOM 7634 C CA . ALA A 1 984 ? 33.363 1.834 7.672 1.00 97.81 984 ALA A CA 1
ATOM 7635 C C . ALA A 1 984 ? 32.057 1.024 7.735 1.00 97.81 984 ALA A C 1
ATOM 7637 O O . ALA A 1 984 ? 31.040 1.485 7.235 1.00 97.81 984 ALA A O 1
ATOM 7638 N N . ALA A 1 985 ? 32.050 -0.133 8.402 1.00 98.25 985 ALA A N 1
ATOM 7639 C CA . ALA A 1 985 ? 30.852 -0.951 8.612 1.00 98.25 985 ALA A CA 1
ATOM 7640 C C . ALA A 1 985 ? 30.651 -1.259 10.101 1.00 98.25 985 ALA A C 1
ATOM 7642 O O . ALA A 1 985 ? 31.626 -1.485 10.829 1.00 98.25 985 ALA A O 1
ATOM 7643 N N . ALA A 1 986 ? 29.398 -1.308 10.556 1.00 98.25 986 ALA A N 1
ATOM 7644 C CA . ALA A 1 986 ? 29.062 -1.567 11.957 1.00 98.25 986 ALA A CA 1
ATOM 7645 C C . ALA A 1 986 ? 27.747 -2.343 12.121 1.00 98.25 986 ALA A C 1
ATOM 7647 O O . ALA A 1 986 ? 26.856 -2.265 11.279 1.00 98.25 986 ALA A O 1
ATOM 7648 N N . ALA A 1 987 ? 27.629 -3.066 13.234 1.00 98.00 987 ALA A N 1
ATOM 7649 C CA . ALA A 1 987 ? 26.404 -3.702 13.708 1.00 98.00 987 ALA A CA 1
ATOM 7650 C C . ALA A 1 987 ? 25.954 -3.031 15.016 1.00 98.00 987 ALA A C 1
ATOM 7652 O O . ALA A 1 987 ? 26.722 -2.965 15.975 1.00 98.00 987 ALA A O 1
ATOM 7653 N N . LEU A 1 988 ? 24.728 -2.520 15.057 1.00 97.00 988 LEU A N 1
ATOM 7654 C CA . LEU A 1 988 ? 24.173 -1.728 16.153 1.00 97.00 988 LEU A CA 1
ATOM 7655 C C . LEU A 1 988 ? 23.044 -2.497 16.838 1.00 97.00 988 LEU A C 1
ATOM 7657 O O . LEU A 1 988 ? 22.127 -2.978 16.173 1.00 97.00 988 LEU A O 1
ATOM 7661 N N . THR A 1 989 ? 23.097 -2.602 18.165 1.00 94.38 989 THR A N 1
ATOM 7662 C CA . THR A 1 989 ? 21.942 -3.024 18.973 1.00 94.38 989 THR A CA 1
ATOM 7663 C C . THR A 1 989 ? 21.326 -1.790 19.615 1.00 94.38 989 THR A C 1
ATOM 7665 O O . THR A 1 989 ? 21.995 -1.110 20.395 1.00 94.38 989 THR A O 1
ATOM 7668 N N . LEU A 1 990 ? 20.078 -1.493 19.255 1.00 89.56 990 LEU A N 1
ATOM 7669 C CA . LEU A 1 990 ? 19.335 -0.349 19.779 1.00 89.56 990 LEU A CA 1
ATOM 7670 C C . LEU A 1 990 ? 18.836 -0.632 21.212 1.00 89.56 990 LEU A C 1
ATOM 7672 O O . LEU A 1 990 ? 18.767 -1.801 21.606 1.00 89.56 990 LEU A O 1
ATOM 7676 N N . PRO A 1 991 ? 18.450 0.393 21.999 1.00 80.88 991 PRO A N 1
ATOM 7677 C CA . PRO A 1 991 ? 17.980 0.206 23.377 1.00 80.88 991 PRO A CA 1
ATOM 7678 C C . PRO A 1 991 ? 16.781 -0.744 23.526 1.00 80.88 991 PRO A C 1
ATOM 7680 O O . PRO A 1 991 ? 16.706 -1.483 24.502 1.00 80.88 991 PRO A O 1
ATOM 7683 N N . ASN A 1 992 ? 15.884 -0.784 22.536 1.00 75.38 992 ASN A N 1
ATOM 7684 C CA . ASN A 1 992 ? 14.744 -1.711 22.483 1.00 75.38 992 ASN A CA 1
ATOM 7685 C C . ASN A 1 992 ? 15.125 -3.134 22.008 1.00 75.38 992 ASN A C 1
ATOM 7687 O O . ASN A 1 992 ? 14.263 -3.979 21.785 1.00 75.38 992 ASN A O 1
ATOM 7691 N N . GLY A 1 993 ? 16.417 -3.410 21.805 1.00 85.44 993 GLY A N 1
ATOM 7692 C CA . GLY A 1 993 ? 16.942 -4.689 21.332 1.00 85.44 993 GLY A CA 1
ATOM 7693 C C . GLY A 1 993 ? 16.932 -4.870 19.811 1.00 85.44 993 GLY A C 1
ATOM 7694 O O . GLY A 1 993 ? 17.506 -5.853 19.328 1.00 85.44 993 GLY A O 1
ATOM 7695 N N . ALA A 1 994 ? 16.333 -3.958 19.042 1.00 89.06 994 ALA A N 1
ATOM 7696 C CA . ALA A 1 994 ? 16.363 -4.000 17.582 1.00 89.06 994 ALA A CA 1
ATOM 7697 C C . ALA A 1 994 ? 17.805 -4.000 17.043 1.00 89.06 994 ALA A C 1
ATOM 7699 O O . ALA A 1 994 ? 18.730 -3.488 17.682 1.00 89.06 994 ALA A O 1
ATOM 7700 N N . ARG A 1 995 ? 18.009 -4.609 15.870 1.00 94.69 995 ARG A N 1
ATOM 7701 C CA . ARG A 1 995 ? 19.335 -4.772 15.260 1.00 94.69 995 ARG A CA 1
ATOM 7702 C C . ARG A 1 995 ? 19.408 -4.021 13.942 1.00 94.69 995 ARG A C 1
ATOM 7704 O O . ARG A 1 995 ? 18.586 -4.247 13.059 1.00 94.69 995 ARG A O 1
ATOM 7711 N N . VAL A 1 996 ? 20.426 -3.175 13.809 1.00 97.25 996 VAL A N 1
ATOM 7712 C CA . VAL A 1 996 ? 20.669 -2.371 12.607 1.00 97.25 996 VAL A CA 1
ATOM 7713 C C . VAL A 1 996 ? 22.088 -2.605 12.097 1.00 97.25 996 VAL A C 1
ATOM 7715 O O . VAL A 1 996 ? 23.043 -2.598 12.871 1.00 97.25 996 VAL A O 1
ATOM 7718 N N . GLY A 1 997 ? 22.247 -2.831 10.797 1.00 98.00 997 GLY A N 1
ATOM 7719 C CA . GLY A 1 997 ? 23.542 -2.923 10.123 1.00 98.00 997 GLY A CA 1
ATOM 7720 C C . GLY A 1 997 ? 23.850 -1.671 9.307 1.00 98.00 997 GLY A C 1
ATOM 7721 O O . GLY A 1 997 ? 22.958 -1.125 8.670 1.00 98.00 997 GLY A O 1
ATOM 7722 N N . LEU A 1 998 ? 25.108 -1.232 9.288 1.00 98.31 998 LEU A N 1
ATOM 7723 C CA . LEU A 1 998 ? 25.571 -0.093 8.489 1.00 98.31 998 LEU A CA 1
ATOM 7724 C C . LEU A 1 998 ? 26.561 -0.552 7.411 1.00 98.31 998 LEU A C 1
ATOM 7726 O O . LEU A 1 998 ? 27.554 -1.215 7.737 1.00 98.31 998 LEU A O 1
ATOM 7730 N N . LEU A 1 999 ? 26.311 -0.182 6.151 1.00 97.94 999 LEU A N 1
ATOM 7731 C CA . LEU A 1 999 ? 27.177 -0.491 5.008 1.00 97.94 999 LEU A CA 1
ATOM 7732 C C . LEU A 1 999 ? 28.009 0.723 4.560 1.00 97.94 999 LEU A C 1
ATOM 7734 O O . LEU A 1 999 ? 27.474 1.814 4.441 1.00 97.94 999 LEU A O 1
ATOM 7738 N N . PRO A 1 1000 ? 29.288 0.551 4.187 1.00 97.12 1000 PRO A N 1
ATOM 7739 C CA . PRO A 1 1000 ? 30.198 1.680 3.970 1.00 97.12 1000 PRO A CA 1
ATOM 7740 C C . PRO A 1 1000 ? 30.020 2.479 2.670 1.00 97.12 1000 PRO A C 1
ATOM 7742 O O . PRO A 1 1000 ? 30.782 3.421 2.452 1.00 97.12 1000 PRO A O 1
ATOM 7745 N N . PHE A 1 1001 ? 29.118 2.095 1.764 1.00 96.81 1001 PHE A N 1
ATOM 7746 C CA . PHE A 1 1001 ? 29.137 2.562 0.371 1.00 96.81 1001 PHE A CA 1
ATOM 7747 C C . PHE A 1 1001 ? 27.785 3.091 -0.093 1.00 96.81 1001 PHE A C 1
ATOM 7749 O O . PHE A 1 1001 ? 26.767 2.465 0.186 1.00 96.81 1001 PHE A O 1
ATOM 7756 N N . GLU A 1 1002 ? 27.797 4.170 -0.881 1.00 94.06 1002 GLU A N 1
ATOM 7757 C CA . GLU A 1 1002 ? 26.636 4.632 -1.653 1.00 94.06 1002 GLU A CA 1
ATOM 7758 C C . GLU A 1 1002 ? 26.894 4.466 -3.157 1.00 94.06 1002 GLU A C 1
ATOM 7760 O O . GLU A 1 1002 ? 27.285 5.384 -3.889 1.00 94.06 1002 GLU A O 1
ATOM 7765 N N . ILE A 1 1003 ? 26.735 3.230 -3.622 1.00 93.75 1003 ILE A N 1
ATOM 7766 C CA . ILE A 1 1003 ? 27.005 2.871 -5.012 1.00 93.75 1003 ILE A CA 1
ATOM 7767 C C . ILE A 1 1003 ? 25.874 3.359 -5.922 1.00 93.75 1003 ILE A C 1
ATOM 7769 O O . ILE A 1 1003 ? 24.706 3.316 -5.559 1.00 93.75 1003 ILE A O 1
ATOM 7773 N N . GLN A 1 1004 ? 26.214 3.772 -7.142 1.00 88.50 1004 GLN A N 1
ATOM 7774 C CA . GLN A 1 1004 ? 25.225 4.088 -8.184 1.00 88.50 1004 GLN A CA 1
ATOM 7775 C C . GLN A 1 1004 ? 25.122 3.001 -9.262 1.00 88.50 1004 GLN A C 1
ATOM 7777 O O . GLN A 1 1004 ? 24.177 2.986 -10.046 1.00 88.50 1004 GLN A O 1
ATOM 7782 N N . THR A 1 1005 ? 26.120 2.122 -9.321 1.00 88.44 1005 THR A N 1
ATOM 7783 C CA . THR A 1 1005 ? 26.214 0.959 -10.203 1.00 88.44 1005 THR A CA 1
ATOM 7784 C C . THR A 1 1005 ? 27.124 -0.076 -9.544 1.00 88.44 1005 THR A C 1
ATOM 7786 O O . THR A 1 1005 ? 27.932 0.260 -8.672 1.00 88.44 1005 THR A O 1
ATOM 7789 N N . VAL A 1 1006 ? 27.003 -1.340 -9.938 1.00 90.44 1006 VAL A N 1
ATOM 7790 C CA . VAL A 1 1006 ? 27.849 -2.408 -9.402 1.00 90.44 1006 VAL A CA 1
ATOM 7791 C C . VAL A 1 1006 ? 29.225 -2.349 -10.057 1.00 90.44 1006 VAL A C 1
ATOM 7793 O O . VAL A 1 1006 ? 29.364 -2.486 -11.268 1.00 90.44 1006 VAL A O 1
ATOM 7796 N N . SER A 1 1007 ? 30.261 -2.194 -9.236 1.00 88.00 1007 SER A N 1
ATOM 7797 C CA . SER A 1 1007 ? 31.658 -2.245 -9.671 1.00 88.00 1007 SER A CA 1
ATOM 7798 C C . SER A 1 1007 ? 32.299 -3.583 -9.287 1.00 88.00 1007 SER A C 1
ATOM 7800 O O . SER A 1 1007 ? 32.086 -4.042 -8.162 1.00 88.00 1007 SER A O 1
ATOM 7802 N N . PRO A 1 1008 ? 33.165 -4.183 -10.128 1.00 84.69 1008 PRO A N 1
ATOM 7803 C CA . PRO A 1 1008 ? 33.959 -5.353 -9.741 1.00 84.69 1008 PRO A CA 1
ATOM 7804 C C . PRO A 1 1008 ? 34.773 -5.141 -8.456 1.00 84.69 1008 PRO A C 1
ATOM 7806 O O . PRO A 1 1008 ? 35.008 -6.083 -7.706 1.00 84.69 1008 PRO A O 1
ATOM 7809 N N . ALA A 1 1009 ? 35.158 -3.897 -8.153 1.00 87.56 1009 ALA A N 1
ATOM 7810 C CA . ALA A 1 1009 ? 35.872 -3.561 -6.924 1.00 87.56 1009 ALA A CA 1
ATOM 7811 C C . ALA A 1 1009 ? 35.046 -3.791 -5.652 1.00 87.56 1009 ALA A C 1
ATOM 7813 O O . ALA A 1 1009 ? 35.624 -4.027 -4.589 1.00 87.56 1009 ALA A O 1
ATOM 7814 N N . LEU A 1 1010 ? 33.714 -3.730 -5.756 1.00 93.19 1010 LEU A N 1
ATOM 7815 C CA . LEU A 1 1010 ? 32.788 -4.046 -4.672 1.00 93.19 1010 LEU A CA 1
ATOM 7816 C C . LEU A 1 1010 ? 32.809 -5.548 -4.361 1.00 93.19 1010 LEU A C 1
ATOM 7818 O O . LEU A 1 1010 ? 32.843 -5.930 -3.191 1.00 93.19 1010 LEU A O 1
ATOM 7822 N N . LEU A 1 1011 ? 32.834 -6.378 -5.410 1.00 92.00 1011 LEU A N 1
ATOM 7823 C CA . LEU A 1 1011 ? 32.621 -7.825 -5.374 1.00 92.00 1011 LEU A CA 1
ATOM 7824 C C . LEU A 1 1011 ? 33.846 -8.583 -4.836 1.00 92.00 1011 LEU A C 1
ATOM 7826 O O . LEU A 1 1011 ? 34.633 -9.157 -5.583 1.00 92.00 1011 LEU A O 1
ATOM 7830 N N . GLN A 1 1012 ? 34.004 -8.581 -3.513 1.00 93.25 1012 GLN A N 1
ATOM 7831 C CA . GLN A 1 1012 ? 35.054 -9.302 -2.790 1.00 93.25 1012 GLN A CA 1
ATOM 7832 C C . GLN A 1 1012 ? 34.446 -10.417 -1.934 1.00 93.25 1012 GLN A C 1
ATOM 7834 O O . GLN A 1 1012 ? 33.447 -10.187 -1.251 1.00 93.25 1012 GLN A O 1
ATOM 7839 N N . VAL A 1 1013 ? 35.079 -11.596 -1.898 1.00 92.88 1013 VAL A N 1
ATOM 7840 C CA . VAL A 1 1013 ? 34.626 -12.738 -1.071 1.00 92.88 1013 VAL A CA 1
ATOM 7841 C C . VAL A 1 1013 ? 34.523 -12.349 0.407 1.00 92.88 1013 VAL A C 1
ATOM 7843 O O . VAL A 1 1013 ? 33.543 -12.681 1.066 1.00 92.88 1013 VAL A O 1
ATOM 7846 N N . ALA A 1 1014 ? 35.473 -11.556 0.908 1.00 95.12 1014 ALA A N 1
ATOM 7847 C CA . ALA A 1 1014 ? 35.421 -11.048 2.275 1.00 95.12 1014 ALA A CA 1
ATOM 7848 C C . ALA A 1 1014 ? 34.162 -10.203 2.549 1.00 95.12 1014 ALA A C 1
ATOM 7850 O O . ALA A 1 1014 ? 33.501 -10.409 3.564 1.00 95.12 1014 ALA A O 1
ATOM 7851 N N . ARG A 1 1015 ? 33.778 -9.299 1.630 1.00 95.06 1015 ARG A N 1
ATOM 7852 C CA . ARG A 1 1015 ? 32.539 -8.506 1.772 1.00 95.06 1015 ARG A CA 1
ATOM 7853 C C . ARG A 1 1015 ? 31.296 -9.373 1.683 1.00 95.06 1015 ARG A C 1
ATOM 7855 O O . ARG A 1 1015 ? 30.416 -9.217 2.518 1.00 95.06 1015 ARG A O 1
ATOM 7862 N N . ARG A 1 1016 ? 31.249 -10.317 0.735 1.00 94.62 1016 ARG A N 1
ATOM 7863 C CA . ARG A 1 1016 ? 30.162 -11.305 0.632 1.00 94.62 1016 ARG A CA 1
ATOM 7864 C C . ARG A 1 1016 ? 29.915 -11.981 1.979 1.00 94.62 1016 ARG A C 1
ATOM 7866 O O . ARG A 1 1016 ? 28.779 -12.057 2.437 1.00 94.62 1016 ARG A O 1
ATOM 7873 N N . ASP A 1 1017 ? 30.985 -12.474 2.599 1.00 95.31 1017 ASP A N 1
ATOM 7874 C CA . ASP A 1 1017 ? 30.924 -13.237 3.841 1.00 95.31 1017 ASP A CA 1
ATOM 7875 C C . ASP A 1 1017 ? 30.532 -12.358 5.038 1.00 95.31 1017 ASP A C 1
ATOM 7877 O O . ASP A 1 1017 ? 29.630 -12.741 5.786 1.00 95.31 1017 ASP A O 1
ATOM 7881 N N . GLN A 1 1018 ? 31.125 -11.166 5.169 1.00 96.50 1018 GLN A N 1
ATOM 7882 C CA . GLN A 1 1018 ? 30.771 -10.199 6.214 1.00 96.50 1018 GLN A CA 1
ATOM 7883 C C . GLN A 1 1018 ? 29.312 -9.741 6.096 1.00 96.50 1018 GLN A C 1
ATOM 7885 O O . GLN A 1 1018 ? 28.587 -9.721 7.088 1.00 96.50 1018 GLN A O 1
ATOM 7890 N N . TRP A 1 1019 ? 28.858 -9.374 4.896 1.00 96.00 1019 TRP A N 1
ATOM 7891 C CA . TRP A 1 1019 ? 27.508 -8.845 4.697 1.00 96.00 1019 TRP A CA 1
ATOM 7892 C C . TRP A 1 1019 ? 26.447 -9.926 4.879 1.00 96.00 1019 TRP A C 1
ATOM 7894 O O . TRP A 1 1019 ? 25.419 -9.663 5.491 1.00 96.00 1019 TRP A O 1
ATOM 7904 N N . ALA A 1 1020 ? 26.709 -11.166 4.457 1.00 96.00 1020 ALA A N 1
ATOM 7905 C CA . ALA A 1 1020 ? 25.824 -12.293 4.753 1.00 96.00 1020 ALA A CA 1
ATOM 7906 C C . ALA A 1 1020 ? 25.677 -12.549 6.262 1.00 96.00 1020 ALA A C 1
ATOM 7908 O O . ALA A 1 1020 ? 24.570 -12.808 6.746 1.00 96.00 1020 ALA A O 1
ATOM 7909 N N . ALA A 1 1021 ? 26.787 -12.474 7.005 1.00 96.25 1021 ALA A N 1
ATOM 7910 C CA . ALA A 1 1021 ? 26.783 -12.603 8.458 1.00 96.25 1021 ALA A CA 1
ATOM 7911 C C . ALA A 1 1021 ? 26.025 -11.444 9.122 1.00 96.25 1021 ALA A C 1
ATOM 7913 O O . ALA A 1 1021 ? 25.225 -11.683 10.025 1.00 96.25 1021 ALA A O 1
ATOM 7914 N N . LEU A 1 1022 ? 26.211 -10.212 8.636 1.00 97.81 1022 LEU A N 1
ATOM 7915 C CA . LEU A 1 1022 ? 25.480 -9.035 9.106 1.00 97.81 1022 LEU A CA 1
ATOM 7916 C C . LEU A 1 1022 ? 23.971 -9.161 8.860 1.00 97.81 1022 LEU A C 1
ATOM 7918 O O . LEU A 1 1022 ? 23.197 -8.972 9.792 1.00 97.81 1022 LEU A O 1
ATOM 7922 N N . LEU A 1 1023 ? 23.554 -9.540 7.649 1.00 96.56 1023 LEU A N 1
ATOM 7923 C CA . LEU A 1 1023 ? 22.145 -9.736 7.290 1.00 96.56 1023 LEU A CA 1
ATOM 7924 C C . LEU A 1 1023 ? 21.481 -10.808 8.169 1.00 96.56 1023 LEU A C 1
ATOM 7926 O O . LEU A 1 1023 ? 20.399 -10.590 8.705 1.00 96.56 1023 LEU A O 1
ATOM 7930 N N . THR A 1 1024 ? 22.166 -11.935 8.386 1.00 95.25 1024 THR A N 1
ATOM 7931 C CA . THR A 1 1024 ? 21.705 -13.010 9.286 1.00 95.25 1024 THR A CA 1
ATOM 7932 C C . THR A 1 1024 ? 21.599 -12.529 10.735 1.00 95.25 1024 THR A C 1
ATOM 7934 O O . THR A 1 1024 ? 20.649 -12.853 11.450 1.00 95.25 1024 THR A O 1
ATOM 7937 N N . TRP A 1 1025 ? 22.584 -11.749 11.190 1.00 96.50 1025 TRP A N 1
ATOM 7938 C CA . TRP A 1 1025 ? 22.614 -11.210 12.544 1.00 96.50 1025 TRP A CA 1
ATOM 7939 C C . TRP A 1 1025 ? 21.474 -10.218 12.779 1.00 96.50 1025 TRP A C 1
ATOM 7941 O O . TRP A 1 1025 ? 20.794 -10.324 13.802 1.00 96.50 1025 TRP A O 1
ATOM 7951 N N . VAL A 1 1026 ? 21.244 -9.309 11.830 1.00 96.38 1026 VAL A N 1
ATOM 7952 C CA . VAL A 1 1026 ? 20.158 -8.326 11.855 1.00 96.38 1026 VAL A CA 1
ATOM 7953 C C . VAL A 1 1026 ? 18.797 -9.023 11.884 1.00 96.38 1026 VAL A C 1
ATOM 7955 O O . VAL A 1 1026 ? 18.031 -8.791 12.813 1.00 96.38 1026 VAL A O 1
ATOM 7958 N N . ALA A 1 1027 ? 18.549 -9.956 10.958 1.00 90.44 1027 ALA A N 1
ATOM 7959 C CA . ALA A 1 1027 ? 17.274 -10.673 10.847 1.00 90.44 1027 ALA A CA 1
ATOM 7960 C C . ALA A 1 1027 ? 17.013 -11.676 11.986 1.00 90.44 1027 ALA A C 1
ATOM 7962 O O . ALA A 1 1027 ? 15.941 -12.272 12.060 1.00 90.44 1027 ALA A O 1
ATOM 7963 N N . ARG A 1 1028 ? 18.025 -11.956 12.823 1.00 91.38 1028 ARG A N 1
ATOM 7964 C CA . ARG A 1 1028 ? 18.013 -13.009 13.860 1.00 91.38 1028 ARG A CA 1
ATOM 7965 C C . ARG A 1 1028 ? 17.669 -14.409 13.327 1.00 91.38 1028 ARG A C 1
ATOM 7967 O O . ARG A 1 1028 ? 17.323 -15.297 14.103 1.00 91.38 1028 ARG A O 1
ATOM 7974 N N . ARG A 1 1029 ? 17.806 -14.622 12.018 1.00 89.88 1029 ARG A N 1
ATOM 7975 C CA . ARG A 1 1029 ? 17.521 -15.880 11.323 1.00 89.88 1029 ARG A CA 1
ATOM 7976 C C . ARG A 1 1029 ? 18.485 -16.076 10.150 1.00 89.88 1029 ARG A C 1
ATOM 7978 O O . ARG A 1 1029 ? 18.926 -15.082 9.571 1.00 89.88 1029 ARG A O 1
ATOM 7985 N N . PRO A 1 1030 ? 18.818 -17.324 9.779 1.00 88.50 1030 PRO A N 1
ATOM 7986 C CA . PRO A 1 1030 ? 19.635 -17.601 8.601 1.00 88.50 1030 PRO A CA 1
ATOM 7987 C C . PRO A 1 1030 ? 19.003 -17.067 7.310 1.00 88.50 1030 PRO A C 1
ATOM 7989 O O . PRO A 1 1030 ? 17.781 -17.088 7.157 1.00 88.50 1030 PRO A O 1
ATOM 7992 N N . LEU A 1 1031 ? 19.843 -16.661 6.354 1.00 89.06 1031 LEU A N 1
ATOM 7993 C CA . LEU A 1 1031 ? 19.403 -16.442 4.974 1.00 89.06 1031 LEU A CA 1
ATOM 7994 C C . LEU A 1 1031 ? 18.907 -17.770 4.358 1.00 89.06 1031 LEU A C 1
ATOM 7996 O O . LEU A 1 1031 ? 19.495 -18.817 4.640 1.00 89.06 1031 LEU A O 1
ATOM 8000 N N . PRO A 1 1032 ? 17.869 -17.749 3.500 1.00 86.94 1032 PRO A N 1
ATOM 8001 C CA . PRO A 1 1032 ? 17.217 -18.966 2.999 1.00 86.94 1032 PRO A CA 1
ATOM 8002 C C . PRO A 1 1032 ? 18.132 -19.840 2.131 1.00 86.94 1032 PRO A C 1
ATOM 8004 O O . PRO A 1 1032 ? 18.023 -21.062 2.134 1.00 86.94 1032 PRO A O 1
ATOM 8007 N N . VAL A 1 1033 ? 19.040 -19.218 1.383 1.00 83.81 1033 VAL A N 1
ATOM 8008 C CA . VAL A 1 1033 ? 20.059 -19.889 0.575 1.00 83.81 1033 VAL A CA 1
ATOM 800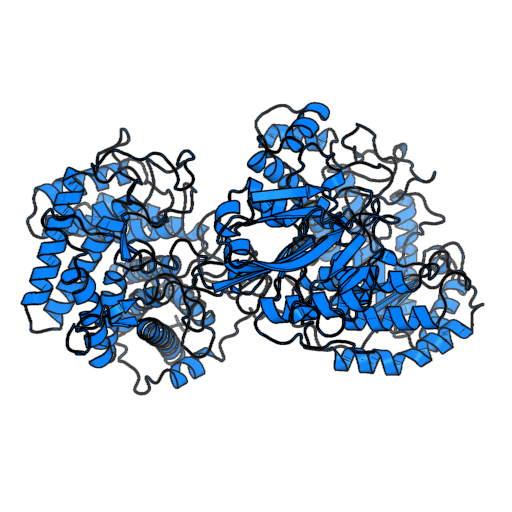9 C C . VAL A 1 1033 ? 21.271 -18.979 0.472 1.00 83.81 1033 VAL A C 1
ATOM 8011 O O . VAL A 1 1033 ? 21.143 -17.760 0.554 1.00 83.81 1033 VAL A O 1
ATOM 8014 N N . ARG A 1 1034 ? 22.460 -19.550 0.301 1.00 74.19 1034 ARG A N 1
ATOM 8015 C CA . ARG A 1 1034 ? 23.674 -18.785 0.035 1.00 74.19 1034 ARG A CA 1
ATOM 8016 C C . ARG A 1 1034 ? 24.669 -19.626 -0.752 1.00 74.19 1034 ARG A C 1
ATOM 8018 O O . ARG A 1 1034 ? 24.861 -20.798 -0.440 1.00 74.19 1034 ARG A O 1
ATOM 8025 N N . VAL A 1 1035 ? 25.329 -19.012 -1.731 1.00 71.00 1035 VAL A N 1
ATOM 8026 C CA . VAL A 1 1035 ? 26.427 -19.648 -2.474 1.00 71.00 1035 VAL A CA 1
ATOM 8027 C C . VAL A 1 1035 ? 27.716 -19.540 -1.650 1.00 71.00 1035 VAL A C 1
ATOM 8029 O O . VAL A 1 1035 ? 28.116 -18.440 -1.257 1.00 71.00 1035 VAL A O 1
ATOM 8032 N N . LEU A 1 1036 ? 28.339 -20.682 -1.344 1.00 68.00 1036 LEU A N 1
ATOM 8033 C CA . LEU A 1 1036 ? 29.565 -20.753 -0.536 1.00 68.00 1036 LEU A CA 1
ATOM 8034 C C . LEU A 1 1036 ? 30.841 -20.738 -1.392 1.00 68.00 1036 LEU A C 1
ATOM 8036 O O . LEU A 1 1036 ? 31.845 -20.169 -0.955 1.00 68.00 1036 LEU A O 1
ATOM 8040 N N . GLU A 1 1037 ? 30.768 -21.277 -2.612 1.00 55.19 1037 GLU A N 1
ATOM 8041 C CA . GLU A 1 1037 ? 31.889 -21.470 -3.546 1.00 55.19 1037 GLU A CA 1
ATOM 8042 C C . GLU A 1 1037 ? 31.720 -20.654 -4.825 1.00 55.19 1037 GLU A C 1
ATOM 8044 O O . GLU A 1 1037 ? 30.666 -20.797 -5.487 1.00 55.19 1037 GLU A O 1
#

Secondary structure (DSSP, 8-state):
-TTTSSHHHHHHHHHHHHHHHHHHHHTEEES-B-TT-PBPS-EEES-SSB-TT--B-TTSTTTTEESSSTTT-HHHHHHHHHHHHHHHT-HHHHHHHHHHHHHHHHSS-B-TTS-B-SEEETTTTEEESSTTSSSS-B-HHHHHHHHHHHHHHHHHHHHH-S-SHHHHHHHHHHHHHHHHHHHH-PPPTTSS--S-B-TTS-B--B-TTSSB-TTTTTBGGGHHHHHHHHHHHHTT-HHHHHHHHHHHHHHHHTT---B-SSSS---S--HHHHHHHHHHHHHHHHHHT-HHHHHHIIIIIHHHGGGGB--S-BTTB--TT-B---SS---EEHHHHHHHHHHHHHHHHHH--HHHHHHHHHHHHHHGGGEETTTTEE-SEEESSSSS-GGGBGGG-SSEEBS-B-TTTTTTTTHHHHHHHHHHHT-PPPS---HHHHHHHHTTS-SB-TT--PPP-----EEEEE-HHHHSSHHHHHHHHHHHHHTT--EEEEES--TTTS-SS--HHHHHHHHHHHHHHHHHHHHTT-EEEEEES-SS----TT---GGG--SPEEEBTTSPEEEEEE-TT-HHHHHHHHHHHHHHHTT--SEEEE-S---SSSSS--S-B--SHHHHHHHHHHTTS---HHHHHHHHH-SSS-HHHHHHHHHHHHHHHHHHHHHHHHHHHTT-TT-EEEEEE--HHHHHHTT--HHHHHHHHH-TTS--EEEE-------SSGGGHHHHHHHHHHHHHTS-TT-EEEEEEE-TTT-TTS--HHHHHHHHHHHHHHT-SEEEEE-S-SSS------HHHHHHHHHHHHHHHHHHHHHTT----SBEE---TTHHHH---TT--GGGGS----HHHHHHHTTPPB--TTPSSEEE-GGGGGS-HHHHHHHHHH-EEE-HHHHHHHHHTT-HHHHTEEEEEEPPTTEEEEE-S-GGGGGGTT-EE--GGGHHHH-BEEEEE-TT-EEEEEEEEEETT--EEEEEEEEEE-TTS-EEEE-SB--SS--TTT--HHHHHHHHHHHHHHHTS--S-----